Protein AF-0000000074737714 (afdb_homodimer)

Radius of gyration: 38.25 Å; Cα contacts (8 Å, |Δi|>4): 2470; chains: 2; bounding box: 76×126×119 Å

Foldseek 3Di:
DDQQAQQQCPCPPPPPPPPDPPPDDDDDDDDDDDDDDDPDDDDDDDDDDDDPPPPPPCPVQPQPPVRHRPPDPDDDPCPVPPQVAFFKKKKKFWAWAADPLQQLDTDDIDIAIAMWGWAAFPNDIKTKFFQSNHWRGPWMWIGTAPGPDIFTKDWQAHEQQLGMTIIDTPDPVVVPRHDHAAADDADDFFFKKKQWWDAPPDDHIDIWIWTWHDWAFDGDRNFNHTDIKTKTQTADHGRSGHTFMAGPVRHGFFGWHDDDPPDGRITITHGPLNVVQRSPAADPVHRNYGQAFWDQFFDWAFQPDPVVCVVLPQVPAAFIAGQGGFLPGQCPPPDDHGKTWQDKQRFGQHRSQWTDPDPPDIYHPRNVRRSDDFQAWIWTWIQDPNDIDIDTTTIHDFAAQAGADDIPDRWKWFAWLQWIKGFHHNSSLCVQDSVSCPRPDPVSNCCRPPNGDNDPQATFMARQAGHDDPQCPPVRVRHGFTWQDKPPHGDGHDLVVLLVCVVVLVPDQWIKIWTDDDNGTDIDIDGSVCTVVSQVVNCVVVVPPDRIDPVNVVPPDDPDVD/DQPFFFAEAPDPPDDDDPPDPPPPDPDDDDDDDDDDDDPDDDDDDDDYDDDDPPPPPPPPQPQPPVRHRPPDPDDDPCPVPPQVAFFKKKKKFWAWAADPLQQLDTDDIDIAIAMWGWAAFPNDIKTKFFQVNHWRGPWMWIGTAPGPDIFTKDWQAHEQQLGMTIIDTPDPVVVPRHDHAAADDADDFFFKKKQWWDAPPDDHIDIWIWTWHDWAFDQDPRFRGTDIKIKIQTADHGRSGHTFMAGPVRHGFFGWHDDDPPDGRITITHGDLNVVQRSPAADPVHRNYGQAFWRQQFDWAFQPDPVVCVVLPQVPAAFIAGQGGFLSGQCPPPDDHGKTWQDKQRFGQHRRQWTDPDPPDIYHPRNVRRSDDGQAWIWTWIQDPNDIDIDTTRIRHDAAQAGADDIPDRWKWFAWLQWIKGFHHNSSLCVQDPVSCPRPDPVSNCCRPPNGDNDPQATFMARQAGHDDPQCPPVRVRHGFTWQDKPPHGDGHDLVVLLVCVVVLVPDQWIKIWTDDDNGTDIDIDGSVCTVVSQVVSCVVVVPPDRIDPVNVVPPDDPDVD

Organism: NCBI:txid2562239

Nearest PDB structures (foldseek):
  5ilb-assembly1_A  TM=9.607E-01  e=6.432E-54  Arabidopsis thaliana
  5il9-assembly1_A  TM=9.381E-01  e=7.302E-52  Arabidopsis thaliana
  4fln-assembly1_A  TM=9.579E-01  e=8.008E-48  Arabidopsis thaliana
  4fln-assembly1_B-2  TM=9.487E-01  e=1.998E-47  Arabidopsis thaliana
  5ila-assembly1_A  TM=8.444E-01  e=1.359E-20  Arabidopsis thaliana

Sequence (1124 aa):
MARLAPVCRGSFLAQPFRQAQVFTPQLRRSCDLVKPANWRVKRSRRPSRFRLALAASALASQVDFFGRRMHREEGDDDNHFERQKHFVVKVFCMFSSQDPSNPWTNKQQEDRSGSGCVMMVEGQRCILTNAHVVADASYVEVRKAGNAKKFCAKRLKIAHECDLALLRVEDEDFWSDVSFLKLGSMPSLQDEVSVVGYPLGGDGVSVTEGVVSRIEIQTYAHSGVDLLAVQIDAAVNSGNSGGPVLDEESLLIGVAFQLQQESQNIGYIIPVPVIEHFLNDTDPKDPSRCQGFCSLGIFYQALENDQLRHFLGLGHRTGVYVRGMLPLSPAKDLVLTGDVILELEGHIVSNDGTFYVGFQERLSFVYLIQLKFPGQKVSVKVLREGEEICLEVPAQPTAPLVPVSVQDTMQPWFLYSGMLFLPLTVSYLQEWGSKWQQDAPVDLLMMQREGMKKDPEEQIVILSKCFPSKRTAGYSLLNERRVVSVCGQPVVNLRQMYSLIQQLQSKKDFIQLSLYCSGSELIAAVDTSMAKDVNEDIMRVYRIPAAASPDLLDQAGPDDLTMARLAPVCRGSFLAQPFRQAQVFTPQLRRSCDLVKPANWRVKRSRRPSRFRLALAASALASQVDFFGRRMHREEGDDDNHFERQKHFVVKVFCMFSSQDPSNPWTNKQQEDRSGSGCVMMVEGQRCILTNAHVVADASYVEVRKAGNAKKFCAKRLKIAHECDLALLRVEDEDFWSDVSFLKLGSMPSLQDEVSVVGYPLGGD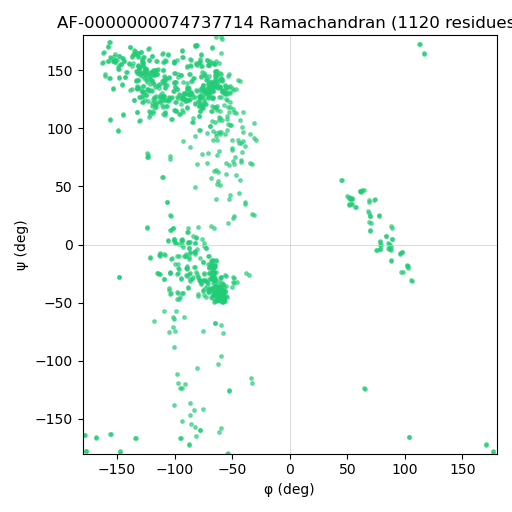GVSVTEGVVSRIEIQTYAHSGVDLLAVQIDAAVNSGNSGGPVLDEESLLIGVAFQLQQESQNIGYIIPVPVIEHFLNDTDPKDPSRCQGFCSLGIFYQALENDQLRHFLGLGHRTGVYVRGMLPLSPAKDLVLTGDVILELEGHIVSNDGTFYVGFQERLSFVYLIQLKFPGQKVSVKVLREGEEICLEVPAQPTAPLVPVSVQDTMQPWFLYSGMLFLPLTVSYLQEWGSKWQQDAPVDLLMMQREGMKKDPEEQIVILSKCFPSKRTAGYSLLNERRVVSVCGQPVVNLRQMYSLIQQLQSKKDFIQLSLYCSGSELIAAVDTSMAKDVNEDIMRVYRIPAAASPDLLDQAGPDDLT

pLDDT: mean 82.61, std 25.7, range [14.66, 98.69]

Structure (mmCIF, N/CA/C/O backbone):
data_AF-0000000074737714-model_v1
#
loop_
_entity.id
_entity.type
_entity.pdbx_description
1 polymer 'Protease Do-like PDZ domain-containing protein'
#
loop_
_atom_site.group_PDB
_atom_site.id
_atom_site.type_symbol
_atom_site.label_atom_id
_atom_site.label_alt_id
_atom_site.label_comp_id
_atom_site.label_asym_id
_atom_site.label_entity_id
_atom_site.label_seq_id
_atom_site.pdbx_PDB_ins_code
_atom_site.Cartn_x
_atom_site.Cartn_y
_atom_site.Cartn_z
_atom_site.occupancy
_atom_site.B_iso_or_equiv
_atom_site.auth_seq_id
_atom_site.auth_comp_id
_atom_site.auth_asym_id
_atom_site.auth_atom_id
_atom_site.pdbx_PDB_model_num
ATOM 1 N N . MET A 1 1 ? 17.766 -21.609 8.016 1 18.77 1 MET A N 1
ATOM 2 C CA . MET A 1 1 ? 17.844 -21.516 6.559 1 18.77 1 MET A CA 1
ATOM 3 C C . MET A 1 1 ? 16.484 -21.172 5.965 1 18.77 1 MET A C 1
ATOM 5 O O . MET A 1 1 ? 16.297 -21.25 4.75 1 18.77 1 MET A O 1
ATOM 9 N N . ALA A 1 2 ? 15.422 -20.984 6.859 1 17.7 2 ALA A N 1
ATOM 10 C CA . ALA A 1 2 ? 14.031 -21.391 6.68 1 17.7 2 ALA A CA 1
ATOM 11 C C . ALA A 1 2 ? 13.344 -20.562 5.609 1 17.7 2 ALA A C 1
ATOM 13 O O . ALA A 1 2 ? 13.703 -19.391 5.395 1 17.7 2 ALA A O 1
ATOM 14 N N . ARG A 1 3 ? 12.43 -21.203 4.84 1 18.97 3 ARG A N 1
ATOM 15 C CA . ARG A 1 3 ? 11.75 -21.391 3.564 1 18.97 3 ARG A CA 1
ATOM 16 C C . ARG A 1 3 ? 10.609 -20.391 3.393 1 18.97 3 ARG A C 1
ATOM 18 O O . ARG A 1 3 ? 9.508 -20.609 3.887 1 18.97 3 ARG A O 1
ATOM 25 N N . LEU A 1 4 ? 10.82 -19.156 3.605 1 20.06 4 LEU A N 1
ATOM 26 C CA . LEU A 1 4 ? 9.727 -18.203 3.811 1 20.06 4 LEU A CA 1
ATOM 27 C C . LEU A 1 4 ? 8.977 -17.953 2.51 1 20.06 4 LEU A C 1
ATOM 29 O O . LEU A 1 4 ? 9.547 -17.422 1.556 1 20.06 4 LEU A O 1
ATOM 33 N N . ALA A 1 5 ? 8.055 -18.984 2.15 1 22.02 5 ALA A N 1
ATOM 34 C CA . ALA A 1 5 ? 7.309 -19.25 0.925 1 22.02 5 ALA A CA 1
ATOM 35 C C . ALA A 1 5 ? 6.367 -18.094 0.596 1 22.02 5 ALA A C 1
ATOM 37 O O . ALA A 1 5 ? 5.656 -17.594 1.474 1 22.02 5 ALA A O 1
ATOM 38 N N . PRO A 1 6 ? 6.559 -17.406 -0.471 1 21.45 6 PRO A N 1
ATOM 39 C CA . PRO A 1 6 ? 5.953 -16.125 -0.851 1 21.45 6 PRO A CA 1
ATOM 40 C C . PRO A 1 6 ? 4.512 -16.281 -1.341 1 21.45 6 PRO A C 1
ATOM 42 O O . PRO A 1 6 ? 4.262 -16.984 -2.318 1 21.45 6 PRO A O 1
ATOM 45 N N . VAL A 1 7 ? 3.363 -16.469 -0.428 1 21.08 7 VAL A N 1
ATOM 46 C CA . VAL A 1 7 ? 1.984 -16.859 -0.711 1 21.08 7 VAL A CA 1
ATOM 47 C C . VAL A 1 7 ? 1.294 -15.766 -1.518 1 21.08 7 VAL A C 1
ATOM 49 O O . VAL A 1 7 ? 1.27 -14.602 -1.104 1 21.08 7 VAL A O 1
ATOM 52 N N . CYS A 1 8 ? 1.322 -15.758 -2.809 1 20.03 8 CYS A N 1
ATOM 53 C CA . CYS A 1 8 ? 0.675 -14.906 -3.801 1 20.03 8 CYS A CA 1
ATOM 54 C C . CYS A 1 8 ? -0.836 -14.891 -3.609 1 20.03 8 CYS A C 1
ATOM 56 O O . CYS A 1 8 ? -1.507 -15.891 -3.875 1 20.03 8 CYS A O 1
ATOM 58 N N . ARG A 1 9 ? -1.502 -14.32 -2.592 1 21.97 9 ARG A N 1
ATOM 59 C CA . ARG A 1 9 ? -2.943 -14.367 -2.369 1 21.97 9 ARG A CA 1
ATOM 60 C C . ARG A 1 9 ? -3.693 -13.617 -3.467 1 21.97 9 ARG A C 1
ATOM 62 O O . ARG A 1 9 ? -3.504 -12.414 -3.645 1 21.97 9 ARG A O 1
ATOM 69 N N . GLY A 1 10 ? -3.715 -13.922 -4.75 1 21.92 10 GLY A N 1
ATOM 70 C CA . GLY A 1 10 ? -4.719 -13.414 -5.676 1 21.92 10 GLY A CA 1
ATOM 71 C C . GLY A 1 10 ? -6.121 -13.43 -5.102 1 21.92 10 GLY A C 1
ATOM 72 O O . GLY A 1 10 ? -6.641 -14.492 -4.742 1 21.92 10 GLY A O 1
ATOM 73 N N . SER A 1 11 ? -6.484 -12.367 -4.406 1 21.92 11 SER A N 1
ATOM 74 C CA . SER A 1 11 ? -7.582 -12.227 -3.455 1 21.92 11 SER A CA 1
ATOM 75 C C . SER A 1 11 ? -8.938 -12.305 -4.156 1 21.92 11 SER A C 1
ATOM 77 O O . SER A 1 11 ? -9.281 -11.422 -4.941 1 21.92 11 SER A O 1
ATOM 79 N N . PHE A 1 12 ? -9.359 -13.336 -4.918 1 21.41 12 PHE A N 1
ATOM 80 C CA . PHE A 1 12 ? -10.781 -13.594 -5.125 1 21.41 12 PHE A CA 1
ATOM 81 C C . PHE A 1 12 ? -11.555 -13.414 -3.828 1 21.41 12 PHE A C 1
ATOM 83 O O . PHE A 1 12 ? -11.383 -14.195 -2.885 1 21.41 12 PHE A O 1
ATOM 90 N N . LEU A 1 13 ? -11.812 -12.203 -3.535 1 21.89 13 LEU A N 1
ATOM 91 C CA . LEU A 1 13 ? -12.312 -11.805 -2.223 1 21.89 13 LEU A CA 1
ATOM 92 C C . LEU A 1 13 ? -13.672 -12.438 -1.947 1 21.89 13 LEU A C 1
ATOM 94 O O . LEU A 1 13 ? -14.664 -12.094 -2.596 1 21.89 13 LEU A O 1
ATOM 98 N N . ALA A 1 14 ? -13.727 -13.742 -2.064 1 21.34 14 ALA A N 1
ATOM 99 C CA . ALA A 1 14 ? -14.953 -14.344 -1.561 1 21.34 14 ALA A CA 1
ATOM 100 C C . ALA A 1 14 ? -15.398 -13.688 -0.256 1 21.34 14 ALA A C 1
ATOM 102 O O . ALA A 1 14 ? -14.562 -13.336 0.58 1 21.34 14 ALA A O 1
ATOM 103 N N . GLN A 1 15 ? -16.609 -12.984 -0.34 1 19.91 15 GLN A N 1
ATOM 104 C CA . GLN A 1 15 ? -17.266 -12.289 0.76 1 19.91 15 GLN A CA 1
ATOM 105 C C . GLN A 1 15 ? -17.344 -13.172 2.002 1 19.91 15 GLN A C 1
ATOM 107 O O . GLN A 1 15 ? -17.672 -14.359 1.91 1 19.91 15 GLN A O 1
ATOM 112 N N . PRO A 1 16 ? -16.672 -12.789 2.971 1 22.06 16 PRO A N 1
ATOM 113 C CA . PRO A 1 16 ? -16.656 -13.641 4.164 1 22.06 16 PRO A CA 1
ATOM 114 C C . PRO A 1 16 ? -18.031 -13.797 4.805 1 22.06 16 PRO A C 1
ATOM 116 O O . PRO A 1 16 ? -18.781 -12.82 4.922 1 22.06 16 PRO A O 1
ATOM 119 N N . PHE A 1 17 ? -18.781 -14.773 4.402 1 18.53 17 PHE A N 1
ATOM 120 C CA . PHE A 1 17 ? -20.016 -15.125 5.094 1 18.53 17 PHE A CA 1
ATOM 121 C C . PHE A 1 17 ? -19.828 -15.062 6.605 1 18.53 17 PHE A C 1
ATOM 123 O O . PHE A 1 17 ? -18.828 -15.547 7.137 1 18.53 17 PHE A O 1
ATOM 130 N N . ARG A 1 18 ? -20.312 -13.969 7.168 1 19.95 18 ARG A N 1
ATOM 131 C CA . ARG A 1 18 ? -20.406 -13.75 8.609 1 19.95 18 ARG A CA 1
ATOM 132 C C . ARG A 1 18 ? -21 -14.969 9.305 1 19.95 18 ARG A C 1
ATOM 134 O O . ARG A 1 18 ? -22.188 -15.281 9.133 1 19.95 18 ARG A O 1
ATOM 141 N N . GLN A 1 19 ? -20.391 -16.141 9.211 1 17.14 19 GLN A N 1
ATOM 142 C CA . GLN A 1 19 ? -21 -17.234 9.961 1 17.14 19 GLN A CA 1
ATOM 143 C C . GLN A 1 19 ? -21.422 -16.781 11.352 1 17.14 19 GLN A C 1
ATOM 145 O O . GLN A 1 19 ? -20.75 -15.961 11.984 1 17.14 19 GLN A O 1
ATOM 150 N N . ALA A 1 20 ? -22.828 -16.625 11.586 1 19.12 20 ALA A N 1
ATOM 151 C CA . ALA A 1 20 ? -23.547 -16.578 12.859 1 19.12 20 ALA A CA 1
ATOM 152 C C . ALA A 1 20 ? -22.828 -17.438 13.914 1 19.12 20 ALA A C 1
ATOM 154 O O . ALA A 1 20 ? -22.406 -18.562 13.625 1 19.12 20 ALA A O 1
ATOM 155 N N . GLN A 1 21 ? -22.188 -16.719 14.773 1 18.19 21 GLN A N 1
ATOM 156 C CA . GLN A 1 21 ? -21.5 -17.188 15.977 1 18.19 21 GLN A CA 1
ATOM 157 C C . GLN A 1 21 ? -22.344 -18.219 16.719 1 18.19 21 GLN A C 1
ATOM 159 O O . GLN A 1 21 ? -23.375 -17.891 17.281 1 18.19 21 GLN A O 1
ATOM 164 N N . VAL A 1 22 ? -22.75 -19.297 16.047 1 17.53 22 VAL A N 1
ATOM 165 C CA . VAL A 1 22 ? -23.344 -20.234 17 1 17.53 22 VAL A CA 1
ATOM 166 C C . VAL A 1 22 ? -22.438 -20.375 18.219 1 17.53 22 VAL A C 1
ATOM 168 O O . VAL A 1 22 ? -21.219 -20.438 18.094 1 17.53 22 VAL A O 1
ATOM 171 N N . PHE A 1 23 ? -22.938 -19.906 19.359 1 17.7 23 PHE A N 1
ATOM 172 C CA . PHE A 1 23 ? -22.484 -20 20.75 1 17.7 23 PHE A CA 1
ATOM 173 C C . PHE A 1 23 ? -22.031 -21.422 21.078 1 17.7 23 PHE A C 1
ATOM 175 O O . PHE A 1 23 ? -22.844 -22.297 21.359 1 17.7 23 PHE A O 1
ATOM 182 N N . THR A 1 24 ? -21.281 -22.031 20.203 1 16.28 24 THR A N 1
ATOM 183 C CA . THR A 1 24 ? -21.203 -23.422 20.672 1 16.28 24 THR A CA 1
ATOM 184 C C . THR A 1 24 ? -20.594 -23.484 22.078 1 16.28 24 THR A C 1
ATOM 186 O O . THR A 1 24 ? -21.109 -24.188 22.953 1 16.28 24 THR A O 1
ATOM 189 N N . PRO A 1 25 ? -19.312 -23.219 22.375 1 16.31 25 PRO A N 1
ATOM 190 C CA . PRO A 1 25 ? -18.594 -24.469 22.562 1 16.31 25 PRO A CA 1
ATOM 191 C C . PRO A 1 25 ? -18.516 -24.906 24.031 1 16.31 25 PRO A C 1
ATOM 193 O O . PRO A 1 25 ? -18.672 -26.094 24.344 1 16.31 25 PRO A O 1
ATOM 196 N N . GLN A 1 26 ? -18.188 -24.094 25.234 1 15.63 26 GLN A N 1
ATOM 197 C CA . GLN A 1 26 ? -16.859 -24.281 25.812 1 15.63 26 GLN A CA 1
ATOM 198 C C . GLN A 1 26 ? -16.891 -25.312 26.938 1 15.63 26 GLN A C 1
ATOM 200 O O . GLN A 1 26 ? -17.719 -25.219 27.844 1 15.63 26 GLN A O 1
ATOM 205 N N . LEU A 1 27 ? -16.203 -26.266 26.812 1 17.75 27 LEU A N 1
ATOM 206 C CA . LEU A 1 27 ? -15.836 -27.453 27.562 1 17.75 27 LEU A CA 1
ATOM 207 C C . LEU A 1 27 ? -14.922 -27.109 28.734 1 17.75 27 LEU A C 1
ATOM 209 O O . LEU A 1 27 ? -13.797 -26.641 28.516 1 17.75 27 LEU A O 1
ATOM 213 N N . ARG A 1 28 ? -15.406 -26.453 29.766 1 14.95 28 ARG A N 1
ATOM 214 C CA . ARG A 1 28 ? -14.422 -26.141 30.812 1 14.95 28 ARG A CA 1
ATOM 215 C C . ARG A 1 28 ? -13.578 -27.375 31.141 1 14.95 28 ARG A C 1
ATOM 217 O O . ARG A 1 28 ? -14.102 -28.469 31.297 1 14.95 28 ARG A O 1
ATOM 224 N N . ARG A 1 29 ? -12.25 -27.312 31.25 1 15.38 29 ARG A N 1
ATOM 225 C CA . ARG A 1 29 ? -10.969 -28.016 31.328 1 15.38 29 ARG A CA 1
ATOM 226 C C . ARG A 1 29 ? -10.773 -28.641 32.719 1 15.38 29 ARG A C 1
ATOM 228 O O . ARG A 1 29 ? -10.43 -29.812 32.812 1 15.38 29 ARG A O 1
ATOM 235 N N . SER A 1 30 ? -10.461 -27.891 33.812 1 14.66 30 SER A N 1
ATOM 236 C CA . SER A 1 30 ? -9.125 -28.062 34.375 1 14.66 30 SER A CA 1
ATOM 237 C C . SER A 1 30 ? -9.07 -29.297 35.281 1 14.66 30 SER A C 1
ATOM 239 O O . SER A 1 30 ? -10.109 -29.797 35.719 1 14.66 30 SER A O 1
ATOM 241 N N . CYS A 1 31 ? -7.898 -29.5 36.25 1 15.34 31 CYS A N 1
ATOM 242 C CA . CYS A 1 31 ? -6.688 -30.281 36.469 1 15.34 31 CYS A CA 1
ATOM 243 C C . CYS A 1 31 ? -6.797 -31.109 37.75 1 15.34 31 CYS A C 1
ATOM 245 O O . CYS A 1 31 ? -6.398 -32.281 37.781 1 15.34 31 CYS A O 1
ATOM 247 N N . ASP A 1 32 ? -6.871 -30.547 39 1 14.84 32 ASP A N 1
ATOM 248 C CA . ASP A 1 32 ? -5.691 -30.766 39.812 1 14.84 32 ASP A CA 1
ATOM 249 C C . ASP A 1 32 ? -5.641 -32.188 40.344 1 14.84 32 ASP A C 1
ATOM 251 O O . ASP A 1 32 ? -6.629 -32.938 40.281 1 14.84 32 ASP A O 1
ATOM 255 N N . LEU A 1 33 ? -5.133 -32.344 41.75 1 15.62 33 LEU A N 1
ATOM 256 C CA . LEU A 1 33 ? -3.965 -32.938 42.406 1 15.62 33 LEU A CA 1
ATOM 257 C C . LEU A 1 33 ? -4.246 -34.344 42.844 1 15.62 33 LEU A C 1
ATOM 259 O O . LEU A 1 33 ? -5.402 -34.781 42.906 1 15.62 33 LEU A O 1
ATOM 263 N N . VAL A 1 34 ? -3.465 -34.812 44.031 1 14.97 34 VAL A N 1
ATOM 264 C CA . VAL A 1 34 ? -2.467 -35.844 44.312 1 14.97 34 VAL A CA 1
ATOM 265 C C . VAL A 1 34 ? -3.121 -37 45.062 1 14.97 34 VAL A C 1
ATOM 267 O O . VAL A 1 34 ? -2.68 -38.125 44.938 1 14.97 34 VAL A O 1
ATOM 270 N N . LYS A 1 35 ? -4.141 -36.906 45.719 1 16.22 35 LYS A N 1
ATOM 271 C CA . LYS A 1 35 ? -3.861 -37.469 47.031 1 16.22 35 LYS A CA 1
ATOM 272 C C . LYS A 1 35 ? -3.299 -38.906 46.906 1 16.22 35 LYS A C 1
ATOM 274 O O . LYS A 1 35 ? -3.721 -39.656 46.062 1 16.22 35 LYS A O 1
ATOM 279 N N . PRO A 1 36 ? -2.363 -39.312 47.812 1 15.55 36 PRO A N 1
ATOM 280 C CA . PRO A 1 36 ? -1.338 -40.375 47.781 1 15.55 36 PRO A CA 1
ATOM 281 C C . PRO A 1 36 ? -1.926 -41.75 47.594 1 15.55 36 PRO A C 1
ATOM 283 O O . PRO A 1 36 ? -1.566 -42.469 46.656 1 15.55 36 PRO A O 1
ATOM 286 N N . ALA A 1 37 ? -2.086 -42.344 48.781 1 15.12 37 ALA A N 1
ATOM 287 C CA . ALA A 1 37 ? -1.135 -43.344 49.281 1 15.12 37 ALA A CA 1
ATOM 288 C C . ALA A 1 37 ? -1.551 -44.75 48.906 1 15.12 37 ALA A C 1
ATOM 290 O O . ALA A 1 37 ? -0.732 -45.531 48.438 1 15.12 37 ALA A O 1
ATOM 291 N N . ASN A 1 38 ? -2.756 -45.156 49.438 1 15.68 38 ASN A N 1
ATOM 292 C CA . ASN A 1 38 ? -2.545 -46.281 50.312 1 15.68 38 ASN A CA 1
ATOM 293 C C . ASN A 1 38 ? -2.498 -47.594 49.562 1 15.68 38 ASN A C 1
ATOM 295 O O . ASN A 1 38 ? -3.346 -47.875 48.688 1 15.68 38 ASN A O 1
ATOM 299 N N . TRP A 1 39 ? -1.345 -48.188 49.469 1 15.84 39 TRP A N 1
ATOM 300 C CA . TRP A 1 39 ? -0.732 -49.375 48.875 1 15.84 39 TRP A CA 1
ATOM 301 C C . TRP A 1 39 ? -1.498 -50.625 49.312 1 15.84 39 TRP A C 1
ATOM 303 O O . TRP A 1 39 ? -1.136 -51.75 48.906 1 15.84 39 TRP A O 1
ATOM 313 N N . ARG A 1 40 ? -2.732 -50.469 49.781 1 15.25 40 ARG A N 1
ATOM 314 C CA . ARG A 1 40 ? -2.764 -51.688 50.594 1 15.25 40 ARG A CA 1
ATOM 315 C C . ARG A 1 40 ? -2.391 -52.906 49.781 1 15.25 40 ARG A C 1
ATOM 317 O O . ARG A 1 40 ? -2.639 -52.969 48.562 1 15.25 40 ARG A O 1
ATOM 324 N N . VAL A 1 41 ? -1.728 -53.875 50.438 1 14.89 41 VAL A N 1
ATOM 325 C CA . VAL A 1 41 ? -0.874 -55.062 50.406 1 14.89 41 VAL A CA 1
ATOM 326 C C . VAL A 1 41 ? -1.562 -56.156 49.625 1 14.89 41 VAL A C 1
ATOM 328 O O . VAL A 1 41 ? -2.77 -56.094 49.375 1 14.89 41 VAL A O 1
ATOM 331 N N . LYS A 1 42 ? -1.099 -57.156 49.969 1 16.53 42 LYS A N 1
ATOM 332 C CA . LYS A 1 42 ? -0.456 -58.344 49.375 1 16.53 42 LYS A CA 1
ATOM 333 C C . LYS A 1 42 ? -1.458 -59.469 49.188 1 16.53 42 LYS A C 1
ATOM 335 O O . LYS A 1 42 ? -1.112 -60.531 48.656 1 16.53 42 LYS A O 1
ATOM 340 N N . ARG A 1 43 ? -2.846 -59.375 49.531 1 15.07 43 ARG A N 1
ATOM 341 C CA . ARG A 1 43 ? -3.031 -60.688 50.156 1 15.07 43 ARG A CA 1
ATOM 342 C C . ARG A 1 43 ? -2.752 -61.812 49.156 1 15.07 43 ARG A C 1
ATOM 344 O O . ARG A 1 43 ? -2.764 -61.594 47.938 1 15.07 43 ARG A O 1
ATOM 351 N N . SER A 1 44 ? -3.295 -63.062 49.531 1 15.29 44 SER A N 1
ATOM 352 C CA . SER A 1 44 ? -2.818 -64.438 49.781 1 15.29 44 SER A CA 1
ATOM 353 C C . SER A 1 44 ? -3.051 -65.312 48.594 1 15.29 44 SER A C 1
ATOM 355 O O . SER A 1 44 ? -2.178 -66.125 48.219 1 15.29 44 SER A O 1
ATOM 357 N N . ARG A 1 45 ? -4.355 -65.5 48.031 1 15.52 45 ARG A N 1
ATOM 358 C CA . ARG A 1 45 ? -4.684 -66.875 48.188 1 15.52 45 ARG A CA 1
ATOM 359 C C . ARG A 1 45 ? -3.982 -67.75 47.156 1 15.52 45 ARG A C 1
ATOM 361 O O . ARG A 1 45 ? -3.551 -67.25 46.125 1 15.52 45 ARG A O 1
ATOM 368 N N . ARG A 1 46 ? -4.668 -68.938 47.062 1 16.19 46 ARG A N 1
ATOM 369 C CA . ARG A 1 46 ? -4.348 -70.375 47.125 1 16.19 46 ARG A CA 1
ATOM 370 C C . ARG A 1 46 ? -3.936 -70.875 45.75 1 16.19 46 ARG A C 1
ATOM 372 O O . ARG A 1 46 ? -4.227 -70.25 44.75 1 16.19 46 ARG A O 1
ATOM 379 N N . PRO A 1 47 ? -4.289 -72.188 45.438 1 16.89 47 PRO A N 1
ATOM 380 C CA . PRO A 1 47 ? -3.484 -73.375 45.188 1 16.89 47 PRO A CA 1
ATOM 381 C C . PRO A 1 47 ? -3.352 -73.688 43.688 1 16.89 47 PRO A C 1
ATOM 383 O O . PRO A 1 47 ? -2.244 -73.938 43.219 1 16.89 47 PRO A O 1
ATOM 386 N N . SER A 1 48 ? -4.504 -74.188 42.969 1 16.66 48 SER A N 1
ATOM 387 C CA . SER A 1 48 ? -4.395 -75.625 42.594 1 16.66 48 SER A CA 1
ATOM 388 C C . SER A 1 48 ? -3.658 -75.812 41.281 1 16.66 48 SER A C 1
ATOM 390 O O . SER A 1 48 ? -3.484 -74.812 40.531 1 16.66 48 SER A O 1
ATOM 392 N N . ARG A 1 49 ? -3.979 -77.062 40.5 1 19.67 49 ARG A N 1
ATOM 393 C CA . ARG A 1 49 ? -3.307 -78.25 40.031 1 19.67 49 ARG A CA 1
ATOM 394 C C . ARG A 1 49 ? -2.922 -78.125 38.562 1 19.67 49 ARG A C 1
ATOM 396 O O . ARG A 1 49 ? -1.784 -78.375 38.188 1 19.67 49 ARG A O 1
ATOM 403 N N . PHE A 1 50 ? -3.979 -78.25 37.625 1 20.2 50 PHE A N 1
ATOM 404 C CA . PHE A 1 50 ? -3.877 -79.375 36.688 1 20.2 50 PHE A CA 1
ATOM 405 C C . PHE A 1 50 ? -2.928 -79.062 35.531 1 20.2 50 PHE A C 1
ATOM 407 O O . PHE A 1 50 ? -2.727 -77.875 35.219 1 20.2 50 PHE A O 1
ATOM 414 N N . ARG A 1 51 ? -2.312 -80.125 34.906 1 21.91 51 ARG A N 1
ATOM 415 C CA . ARG A 1 51 ? -1.188 -80.688 34.156 1 21.91 51 ARG A CA 1
ATOM 416 C C . ARG A 1 51 ? -1.271 -80.375 32.688 1 21.91 51 ARG A C 1
ATOM 418 O O . ARG A 1 51 ? -0.478 -80.875 31.875 1 21.91 51 ARG A O 1
ATOM 425 N N . LEU A 1 52 ? -2.367 -79.688 32.094 1 21.61 52 LEU A N 1
ATOM 426 C CA . LEU A 1 52 ? -2.496 -80.062 30.688 1 21.61 52 LEU A CA 1
ATOM 427 C C . LEU A 1 52 ? -1.305 -79.562 29.875 1 21.61 52 LEU A C 1
ATOM 429 O O . LEU A 1 52 ? -1.047 -78.375 29.812 1 21.61 52 LEU A O 1
ATOM 433 N N . ALA A 1 53 ? -0.342 -80.438 29.656 1 22.75 53 ALA A N 1
ATOM 434 C CA . ALA A 1 53 ? 0.885 -80.25 28.875 1 22.75 53 ALA A CA 1
ATOM 435 C C . ALA A 1 53 ? 0.573 -80 27.422 1 22.75 53 ALA A C 1
ATOM 437 O O . ALA A 1 53 ? 0.361 -80.938 26.625 1 22.75 53 ALA A O 1
ATOM 438 N N . LEU A 1 54 ? -0.538 -79.188 27.016 1 23.89 54 LEU A N 1
ATOM 439 C CA . LEU A 1 54 ? -0.685 -79.188 25.562 1 23.89 54 LEU A CA 1
ATOM 440 C C . LEU A 1 54 ? 0.582 -78.625 24.906 1 23.89 54 LEU A C 1
ATOM 442 O O . LEU A 1 54 ? 1.076 -77.562 25.281 1 23.89 54 LEU A O 1
ATOM 446 N N . ALA A 1 55 ? 1.378 -79.438 24.25 1 24.91 55 ALA A N 1
ATOM 447 C CA . ALA A 1 55 ? 2.529 -79.188 23.391 1 24.91 55 ALA A CA 1
ATOM 448 C C . ALA A 1 55 ? 2.186 -78.188 22.281 1 24.91 55 ALA A C 1
ATOM 450 O O . ALA A 1 55 ? 1.527 -78.562 21.297 1 24.91 55 ALA A O 1
ATOM 451 N N . ALA A 1 56 ? 1.427 -77.125 22.422 1 27.73 56 ALA A N 1
ATOM 452 C CA . ALA A 1 56 ? 1.157 -76.25 21.25 1 27.73 56 ALA A CA 1
ATOM 453 C C . ALA A 1 56 ? 2.451 -75.875 20.531 1 27.73 56 ALA A C 1
ATOM 455 O O . ALA A 1 56 ? 3.348 -75.312 21.141 1 27.73 56 ALA A O 1
ATOM 456 N N . SER A 1 57 ? 2.898 -76.625 19.578 1 29.88 57 SER A N 1
ATOM 457 C CA . SER A 1 57 ? 3.938 -76.25 18.656 1 29.88 57 SER A CA 1
ATOM 458 C C . SER A 1 57 ? 3.742 -74.75 18.234 1 29.88 57 SER A C 1
ATOM 460 O O . SER A 1 57 ? 2.672 -74.375 17.734 1 29.88 57 SER A O 1
ATOM 462 N N . ALA A 1 58 ? 4.266 -73.875 18.891 1 30.83 58 ALA A N 1
ATOM 463 C CA . ALA A 1 58 ? 4.305 -72.438 18.641 1 30.83 58 ALA A CA 1
ATOM 464 C C . ALA A 1 58 ? 4.715 -72.125 17.203 1 30.83 58 ALA A C 1
ATOM 466 O O . ALA A 1 58 ? 5.848 -72.438 16.797 1 30.83 58 ALA A O 1
ATOM 467 N N . LEU A 1 59 ? 3.854 -72.438 16.203 1 35.44 59 LEU A N 1
ATOM 468 C CA . LEU A 1 59 ? 4.078 -71.625 15.008 1 35.44 59 LEU A CA 1
ATOM 469 C C . LEU A 1 59 ? 4.512 -70.25 15.383 1 35.44 59 LEU A C 1
ATOM 471 O O . LEU A 1 59 ? 3.719 -69.438 15.922 1 35.44 59 LEU A O 1
ATOM 475 N N . ALA A 1 60 ? 5.68 -70.125 15.875 1 34.91 60 ALA A N 1
ATOM 476 C CA . ALA A 1 60 ? 6.301 -68.875 16.219 1 34.91 60 ALA A CA 1
ATOM 477 C C . ALA A 1 60 ? 6.047 -67.812 15.133 1 34.91 60 ALA A C 1
ATOM 479 O O . ALA A 1 60 ? 6.531 -67.938 14.008 1 34.91 60 ALA A O 1
ATOM 480 N N . SER A 1 61 ? 4.812 -67.312 15.016 1 41.56 61 SER A N 1
ATOM 481 C CA . SER A 1 61 ? 4.617 -66.062 14.258 1 41.56 61 SER A CA 1
ATOM 482 C C . SER A 1 61 ? 5.848 -65.188 14.344 1 41.56 61 SER A C 1
ATOM 484 O O . SER A 1 61 ? 6.305 -64.875 15.438 1 41.56 61 SER A O 1
ATOM 486 N N . GLN A 1 62 ? 6.758 -65.375 13.391 1 44.78 62 GLN A N 1
ATOM 487 C CA . GLN A 1 62 ? 7.934 -64.562 13.352 1 44.78 62 GLN A CA 1
ATOM 488 C C . GLN A 1 62 ? 7.555 -63.094 13.594 1 44.78 62 GLN A C 1
ATOM 490 O O . GLN A 1 62 ? 6.68 -62.531 12.914 1 44.78 62 GLN A O 1
ATOM 495 N N . VAL A 1 63 ? 7.496 -62.719 14.719 1 45 63 VAL A N 1
ATOM 496 C CA . VAL A 1 63 ? 7.348 -61.312 15.086 1 45 63 VAL A CA 1
ATOM 497 C C . VAL A 1 63 ? 8.672 -60.594 14.891 1 45 63 VAL A C 1
ATOM 499 O O . VAL A 1 63 ? 9.742 -61.219 14.961 1 45 63 VAL A O 1
ATOM 502 N N . ASP A 1 64 ? 8.57 -59.5 14.297 1 47.53 64 ASP A N 1
ATOM 503 C CA . ASP A 1 64 ? 9.789 -58.688 14.203 1 47.53 64 ASP A CA 1
ATOM 504 C C . ASP A 1 64 ? 10.336 -58.344 15.586 1 47.53 64 ASP A C 1
ATOM 506 O O . ASP A 1 64 ? 9.828 -58.844 16.594 1 47.53 64 ASP A O 1
ATOM 510 N N . PHE A 1 65 ? 11.508 -57.656 15.492 1 52.41 65 PHE A N 1
ATOM 511 C CA . PHE A 1 65 ? 12.195 -57.312 16.734 1 52.41 65 PHE A CA 1
ATOM 512 C C . PHE A 1 65 ? 11.219 -56.75 17.75 1 52.41 65 PHE A C 1
ATOM 514 O O . PHE A 1 65 ? 11.406 -56.906 18.969 1 52.41 65 PHE A O 1
ATOM 521 N N . PHE A 1 66 ? 10.195 -56.062 17.172 1 53.38 66 PHE A N 1
ATOM 522 C CA . PHE A 1 66 ? 9.266 -55.406 18.078 1 53.38 66 PHE A CA 1
ATOM 523 C C . PHE A 1 66 ? 8.117 -56.344 18.453 1 53.38 66 PHE A C 1
ATOM 525 O O . PHE A 1 66 ? 7.23 -55.938 19.219 1 53.38 66 PHE A O 1
ATOM 532 N N . GLY A 1 67 ? 8.188 -57.625 18.141 1 51.19 67 GLY A N 1
ATOM 533 C CA . GLY A 1 67 ? 7.176 -58.594 18.5 1 51.19 67 GLY A CA 1
ATOM 534 C C . GLY A 1 67 ? 5.953 -58.562 17.609 1 51.19 67 GLY A C 1
ATOM 535 O O . GLY A 1 67 ? 4.926 -59.156 17.922 1 51.19 67 GLY A O 1
ATOM 536 N N . ARG A 1 68 ? 6.137 -57.625 16.719 1 55.53 68 ARG A N 1
ATOM 537 C CA . ARG A 1 68 ? 4.988 -57.562 15.812 1 55.53 68 ARG A CA 1
ATOM 538 C C . ARG A 1 68 ? 4.906 -58.812 14.945 1 55.53 68 ARG A C 1
ATOM 540 O O . ARG A 1 68 ? 5.934 -59.344 14.531 1 55.53 68 ARG A O 1
ATOM 547 N N . ARG A 1 69 ? 3.678 -59.375 14.812 1 51.22 69 ARG A N 1
ATOM 548 C CA . ARG A 1 69 ? 3.451 -60.594 14.055 1 51.22 69 ARG A CA 1
ATOM 549 C C . ARG A 1 69 ? 3.83 -60.406 12.586 1 51.22 69 ARG A C 1
ATOM 551 O O . ARG A 1 69 ? 3.428 -59.406 11.961 1 51.22 69 ARG A O 1
ATOM 558 N N . MET A 1 70 ? 4.918 -61.062 12.227 1 43.53 70 MET A N 1
ATOM 559 C CA . MET A 1 70 ? 5.133 -61.125 10.781 1 43.53 70 MET A CA 1
ATOM 560 C C . MET A 1 70 ? 4.016 -61.875 10.086 1 43.53 70 MET A C 1
ATOM 562 O O . MET A 1 70 ? 3.705 -63 10.469 1 43.53 70 MET A O 1
ATOM 566 N N . HIS A 1 71 ? 2.938 -61.375 9.875 1 39.41 71 HIS A N 1
ATOM 567 C CA . HIS A 1 71 ? 1.886 -62.094 9.188 1 39.41 71 HIS A CA 1
ATOM 568 C C . HIS A 1 71 ? 2.467 -63.031 8.117 1 39.41 71 HIS A C 1
ATOM 570 O O . HIS A 1 71 ? 3.252 -62.594 7.277 1 39.41 71 HIS A O 1
ATOM 576 N N . ARG A 1 72 ? 2.635 -64.125 8.453 1 39.25 72 ARG A N 1
ATOM 577 C CA . ARG A 1 72 ? 2.963 -65.188 7.504 1 39.25 72 ARG A CA 1
ATOM 578 C C . ARG A 1 72 ? 2.092 -65.062 6.258 1 39.25 72 ARG A C 1
ATOM 580 O O . ARG A 1 72 ? 0.937 -64.625 6.328 1 39.25 72 ARG A O 1
ATOM 587 N N . GLU A 1 73 ? 2.693 -65.312 5.023 1 34.34 73 GLU A N 1
ATOM 588 C CA . GLU A 1 73 ? 2.184 -65.5 3.664 1 34.34 73 GLU A CA 1
ATOM 589 C C . GLU A 1 73 ? 1.058 -66.5 3.615 1 34.34 73 GLU A C 1
ATOM 591 O O . GLU A 1 73 ? 1.22 -67.562 3.043 1 34.34 73 GLU A O 1
ATOM 596 N N . GLU A 1 74 ? 0.277 -66.875 4.523 1 34.09 74 GLU A N 1
ATOM 597 C CA . GLU A 1 74 ? -0.576 -67.938 3.924 1 34.09 74 GLU A CA 1
ATOM 598 C C . GLU A 1 74 ? -1.226 -67.438 2.641 1 34.09 74 GLU A C 1
ATOM 600 O O . GLU A 1 74 ? -0.898 -67.875 1.546 1 34.09 74 GLU A O 1
ATOM 605 N N . GLY A 1 75 ? -2.721 -67.562 2.619 1 32.97 75 GLY A N 1
ATOM 606 C CA . GLY A 1 75 ? -3.637 -67.438 1.493 1 32.97 75 GLY A CA 1
ATOM 607 C C . GLY A 1 75 ? -3.494 -66.188 0.724 1 32.97 75 GLY A C 1
ATOM 608 O O . GLY A 1 75 ? -2.752 -65.25 1.138 1 32.97 75 GLY A O 1
ATOM 609 N N . ASP A 1 76 ? -4.449 -66.062 -0.427 1 33.22 76 ASP A N 1
ATOM 610 C CA . ASP A 1 76 ? -4.691 -65.125 -1.535 1 33.22 76 ASP A CA 1
ATOM 611 C C . ASP A 1 76 ? -4.746 -63.656 -1.047 1 33.22 76 ASP A C 1
ATOM 613 O O . ASP A 1 76 ? -5.129 -62.781 -1.796 1 33.22 76 ASP A O 1
ATOM 617 N N . ASP A 1 77 ? -5.172 -63.531 0.196 1 33.38 77 ASP A N 1
ATOM 618 C CA . ASP A 1 77 ? -5.527 -62.125 0.398 1 33.38 77 ASP A CA 1
ATOM 619 C C . ASP A 1 77 ? -4.316 -61.219 0.204 1 33.38 77 ASP A C 1
ATOM 621 O O . ASP A 1 77 ? -3.268 -61.438 0.817 1 33.38 77 ASP A O 1
ATOM 625 N N . ASP A 1 78 ? -4.172 -60.625 -1.045 1 33.44 78 ASP A N 1
ATOM 626 C CA . ASP A 1 78 ? -3.367 -59.562 -1.616 1 33.44 78 ASP A CA 1
ATOM 627 C C . ASP A 1 78 ? -3.094 -58.469 -0.582 1 33.44 78 ASP A C 1
ATOM 629 O O . ASP A 1 78 ? -3.828 -57.469 -0.502 1 33.44 78 ASP A O 1
ATOM 633 N N . ASN A 1 79 ? -3.131 -58.906 0.646 1 35.69 79 ASN A N 1
ATOM 634 C CA . ASN A 1 79 ? -2.719 -57.719 1.399 1 35.69 79 ASN A CA 1
ATOM 635 C C . ASN A 1 79 ? -1.439 -57.125 0.832 1 35.69 79 ASN A C 1
ATOM 637 O O . ASN A 1 79 ? -0.382 -57.75 0.856 1 35.69 79 ASN A O 1
ATOM 641 N N . HIS A 1 80 ? -1.574 -56.375 -0.204 1 37.41 80 HIS A N 1
ATOM 642 C CA . HIS A 1 80 ? -0.74 -55.594 -1.128 1 37.41 80 HIS A CA 1
ATOM 643 C C . HIS A 1 80 ? 0.447 -54.969 -0.407 1 37.41 80 HIS A C 1
ATOM 645 O O . HIS A 1 80 ? 1.314 -54.375 -1.043 1 37.41 80 HIS A O 1
ATOM 651 N N . PHE A 1 81 ? 0.238 -54.75 0.943 1 39.25 81 PHE A N 1
ATOM 652 C CA . PHE A 1 81 ? 1.464 -54.125 1.415 1 39.25 81 PHE A CA 1
ATOM 653 C C . PHE A 1 81 ? 2.592 -55.125 1.526 1 39.25 81 PHE A C 1
ATOM 655 O O . PHE A 1 81 ? 3.514 -54.969 2.326 1 39.25 81 PHE A O 1
ATOM 662 N N . GLU A 1 82 ? 2.459 -56.5 1.169 1 38.72 82 GLU A N 1
ATOM 663 C CA . GLU A 1 82 ? 3.494 -57.531 1.403 1 38.72 82 GLU A CA 1
ATOM 664 C C . GLU A 1 82 ? 4.891 -56.906 1.283 1 38.72 82 GLU A C 1
ATOM 666 O O . GLU A 1 82 ? 5.648 -56.875 2.254 1 38.72 82 GLU A O 1
ATOM 671 N N . ARG A 1 83 ? 5.617 -57.594 0.157 1 40.75 83 ARG A N 1
ATOM 672 C CA . ARG A 1 83 ? 7.047 -57.375 -0.067 1 40.75 83 ARG A CA 1
ATOM 673 C C . ARG A 1 83 ? 7.391 -55.906 -0.121 1 40.75 83 ARG A C 1
ATOM 675 O O . ARG A 1 83 ? 6.75 -55.125 -0.846 1 40.75 83 ARG A O 1
ATOM 682 N N . GLN A 1 84 ? 7.953 -55.438 0.982 1 45.34 84 GLN A N 1
ATOM 683 C CA . GLN A 1 84 ? 8.312 -54.062 1.362 1 45.34 84 GLN A CA 1
ATOM 684 C C . GLN A 1 84 ? 8.875 -53.281 0.175 1 45.34 84 GLN A C 1
ATOM 686 O O . GLN A 1 84 ? 10.094 -53.219 0.009 1 45.34 84 GLN A O 1
ATOM 691 N N . LYS A 1 85 ? 8.43 -53.438 -0.958 1 58.38 85 LYS A N 1
ATOM 692 C CA . LYS A 1 85 ? 8.898 -52.625 -2.08 1 58.38 85 LYS A CA 1
ATOM 693 C C . LYS A 1 85 ? 8.82 -51.125 -1.76 1 58.38 85 LYS A C 1
ATOM 695 O O . LYS A 1 85 ? 7.848 -50.656 -1.148 1 58.38 85 LYS A O 1
ATOM 700 N N . HIS A 1 86 ? 10.078 -50.594 -1.813 1 82.69 86 HIS A N 1
ATOM 701 C CA . HIS A 1 86 ? 10.336 -49.188 -1.5 1 82.69 86 HIS A CA 1
ATOM 702 C C . HIS A 1 86 ? 9.758 -48.281 -2.57 1 82.69 86 HIS A C 1
ATOM 704 O O . HIS A 1 86 ? 1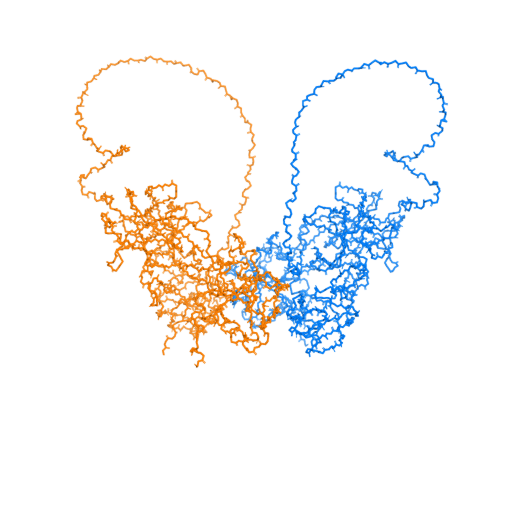0.133 -48.375 -3.742 1 82.69 86 HIS A O 1
ATOM 710 N N . PHE A 1 87 ? 8.664 -47.719 -2.277 1 92.12 87 PHE A N 1
ATOM 711 C CA . PHE A 1 87 ? 8.141 -46.75 -3.254 1 92.12 87 PHE A CA 1
ATOM 712 C C . PHE A 1 87 ? 8.273 -45.312 -2.742 1 92.12 87 PHE A C 1
ATOM 714 O O . PHE A 1 87 ? 8.031 -44.375 -3.482 1 92.12 87 PHE A O 1
ATOM 721 N N . VAL A 1 88 ? 8.648 -45.188 -1.481 1 94.81 88 VAL A N 1
ATOM 722 C CA . VAL A 1 88 ? 8.82 -43.875 -0.884 1 94.81 88 VAL A CA 1
ATOM 723 C C . VAL A 1 88 ? 10.266 -43.719 -0.406 1 94.81 88 VAL A C 1
ATOM 725 O O . VAL A 1 88 ? 10.875 -44.656 0.086 1 94.81 88 VAL A O 1
ATOM 728 N N . VAL A 1 89 ? 10.789 -42.562 -0.587 1 95.94 89 VAL A N 1
ATOM 729 C CA . VAL A 1 89 ? 12.164 -42.281 -0.163 1 95.94 89 VAL A CA 1
ATOM 730 C C . VAL A 1 89 ? 12.195 -41 0.664 1 95.94 89 VAL A C 1
ATOM 732 O O . VAL A 1 89 ? 11.32 -40.156 0.533 1 95.94 89 VAL A O 1
ATOM 735 N N . LYS A 1 90 ? 13.164 -40.906 1.548 1 95.75 90 LYS A N 1
ATOM 736 C CA . LYS A 1 90 ? 13.461 -39.656 2.223 1 95.75 90 LYS A CA 1
ATOM 737 C C . LYS A 1 90 ? 14.422 -38.812 1.397 1 95.75 90 LYS A C 1
ATOM 739 O O . LYS A 1 90 ? 15.422 -39.312 0.888 1 95.75 90 LYS A O 1
ATOM 744 N N . VAL A 1 91 ? 14.141 -37.625 1.208 1 96.94 91 VAL A N 1
ATOM 745 C CA . VAL A 1 91 ? 14.961 -36.688 0.432 1 96.94 91 VAL A CA 1
ATOM 746 C C . VAL A 1 91 ? 15.695 -35.75 1.371 1 96.94 91 VAL A C 1
ATOM 748 O O . VAL A 1 91 ? 15.078 -35.094 2.213 1 96.94 91 VAL A O 1
ATOM 751 N N . PHE A 1 92 ? 17 -35.688 1.264 1 95.88 92 PHE A N 1
ATOM 752 C CA . PHE A 1 92 ? 17.859 -34.781 1.978 1 95.88 92 PHE A CA 1
ATOM 753 C C . PHE A 1 92 ? 18.406 -33.719 1.032 1 95.88 92 PHE A C 1
ATOM 755 O O . PHE A 1 92 ? 19.016 -34.031 0.014 1 95.88 92 PHE A O 1
ATOM 762 N N . CYS A 1 93 ? 18.172 -32.438 1.399 1 96.75 93 CYS A N 1
ATOM 763 C CA . CYS A 1 93 ? 18.609 -31.375 0.51 1 96.75 93 CYS A CA 1
ATOM 764 C C . CYS A 1 93 ? 19.438 -30.359 1.263 1 96.75 93 CYS A C 1
ATOM 766 O O . CYS A 1 93 ? 19.016 -29.828 2.293 1 96.75 93 CYS A O 1
ATOM 768 N N . MET A 1 94 ? 20.641 -30.172 0.78 1 96.44 94 MET A N 1
ATOM 769 C CA . MET A 1 94 ? 21.406 -28.984 1.138 1 96.44 94 MET A CA 1
ATOM 770 C C . MET A 1 94 ? 21.172 -27.859 0.138 1 96.44 94 MET A C 1
ATOM 772 O O . MET A 1 94 ? 21.156 -28.078 -1.073 1 96.44 94 MET A O 1
ATOM 776 N N . PHE A 1 95 ? 20.875 -26.703 0.671 1 94.5 95 PHE A N 1
ATOM 777 C CA . PHE A 1 95 ? 20.562 -25.641 -0.271 1 94.5 95 PHE A CA 1
ATOM 778 C C . PHE A 1 95 ? 21.172 -24.312 0.19 1 94.5 95 PHE A C 1
ATOM 780 O O . PHE A 1 95 ? 21.531 -24.172 1.361 1 94.5 95 PHE A O 1
ATOM 787 N N . SER A 1 96 ? 21.391 -23.438 -0.754 1 93 96 SER A N 1
ATOM 788 C CA . SER A 1 96 ? 21.875 -22.078 -0.559 1 93 96 SER A CA 1
ATOM 789 C C . SER A 1 96 ? 21.25 -21.125 -1.575 1 93 96 SER A C 1
ATOM 791 O O . SER A 1 96 ? 21.547 -21.203 -2.77 1 93 96 SER A O 1
ATOM 793 N N . SER A 1 97 ? 20.438 -20.281 -1.088 1 91.44 97 SER A N 1
ATOM 794 C CA . SER A 1 97 ? 19.781 -19.328 -1.974 1 91.44 97 SER A CA 1
ATOM 795 C C . SER A 1 97 ? 20.609 -18.047 -2.129 1 91.44 97 SER A C 1
ATOM 797 O O . SER A 1 97 ? 21.406 -17.719 -1.249 1 91.44 97 SER A O 1
ATOM 799 N N . GLN A 1 98 ? 20.406 -17.438 -3.252 1 91.62 98 GLN A N 1
ATOM 800 C CA . GLN A 1 98 ? 21.062 -16.156 -3.463 1 91.62 98 GLN A CA 1
ATOM 801 C C . GLN A 1 98 ? 20.547 -15.109 -2.49 1 91.62 98 GLN A C 1
ATOM 803 O O . GLN A 1 98 ? 19.344 -15.047 -2.215 1 91.62 98 GLN A O 1
ATOM 808 N N . ASP A 1 99 ? 21.422 -14.297 -2.014 1 92.75 99 ASP A N 1
ATOM 809 C CA . ASP A 1 99 ? 21.031 -13.172 -1.174 1 92.75 99 ASP A CA 1
ATOM 810 C C . ASP A 1 99 ? 20.422 -12.047 -2.014 1 92.75 99 ASP A C 1
ATOM 812 O O . ASP A 1 99 ? 21.109 -11.438 -2.838 1 92.75 99 ASP A O 1
ATOM 816 N N . PRO A 1 100 ? 19.203 -11.719 -1.8 1 90.56 100 PRO A N 1
ATOM 817 C CA . PRO A 1 100 ? 18.578 -10.703 -2.645 1 90.56 100 PRO A CA 1
ATOM 818 C C . PRO A 1 100 ? 19.172 -9.312 -2.451 1 90.56 100 PRO A C 1
ATOM 820 O O . PRO A 1 100 ? 19.172 -8.5 -3.383 1 90.56 100 PRO A O 1
ATOM 823 N N . SER A 1 101 ? 19.688 -8.969 -1.292 1 90.31 101 SER A N 1
ATOM 824 C CA . SER A 1 101 ? 20.234 -7.652 -0.991 1 90.31 101 SER A CA 1
ATOM 825 C C . SER A 1 101 ? 21.719 -7.582 -1.323 1 90.31 101 SER A C 1
ATOM 827 O O . SER A 1 101 ? 22.281 -6.492 -1.473 1 90.31 101 SER A O 1
ATOM 829 N N . ASN A 1 102 ? 22.406 -8.672 -1.304 1 94 102 ASN A N 1
ATOM 830 C CA . ASN A 1 102 ? 23.781 -8.836 -1.73 1 94 102 ASN A CA 1
ATOM 831 C C . ASN A 1 102 ? 23.922 -9.914 -2.799 1 94 102 ASN A C 1
ATOM 833 O O . ASN A 1 102 ? 24.5 -10.969 -2.551 1 94 102 ASN A O 1
ATOM 837 N N . PRO A 1 103 ? 23.531 -9.594 -3.973 1 94.06 103 PRO A N 1
ATOM 838 C CA . PRO A 1 103 ? 23.266 -10.617 -4.984 1 94.06 103 PRO A CA 1
ATOM 839 C C . PRO A 1 103 ? 24.531 -11.273 -5.527 1 94.06 103 PRO A C 1
ATOM 841 O O . PRO A 1 103 ? 24.453 -12.219 -6.309 1 94.06 103 PRO A O 1
ATOM 844 N N . TRP A 1 104 ? 25.734 -10.906 -5.16 1 93.88 104 TRP A N 1
ATOM 845 C CA . TRP A 1 104 ? 26.969 -11.539 -5.59 1 93.88 104 TRP A CA 1
ATOM 846 C C . TRP A 1 104 ? 27.328 -12.711 -4.68 1 93.88 104 TRP A C 1
ATOM 848 O O . TRP A 1 104 ? 28.312 -13.414 -4.926 1 93.88 104 TRP A O 1
ATOM 858 N N . THR A 1 105 ? 26.469 -12.859 -3.641 1 92.81 105 THR A N 1
ATOM 859 C CA . THR A 1 105 ? 26.734 -13.961 -2.723 1 92.81 105 THR A CA 1
ATOM 860 C C . THR A 1 105 ? 25.438 -14.711 -2.404 1 92.81 105 THR A C 1
ATOM 862 O O . THR A 1 105 ? 24.359 -14.273 -2.781 1 92.81 105 THR A O 1
ATOM 865 N N . ASN A 1 106 ? 25.641 -15.906 -1.777 1 92.44 106 ASN A N 1
ATOM 866 C CA . ASN A 1 106 ? 24.516 -16.703 -1.306 1 92.44 106 ASN A CA 1
ATOM 867 C C . ASN A 1 106 ? 24.297 -16.531 0.196 1 92.44 106 ASN A C 1
ATOM 869 O O . ASN A 1 106 ? 25.203 -16.109 0.914 1 92.44 106 ASN A O 1
ATOM 873 N N . LYS A 1 107 ? 23.141 -16.797 0.516 1 92.19 107 LYS A N 1
ATOM 874 C CA . LYS A 1 107 ? 22.875 -16.938 1.946 1 92.19 107 LYS A CA 1
ATOM 875 C C . LYS A 1 107 ? 23.578 -18.188 2.508 1 92.19 107 LYS A C 1
ATOM 877 O O . LYS A 1 107 ? 24.109 -19 1.752 1 92.19 107 LYS A O 1
ATOM 882 N N . GLN A 1 108 ? 23.562 -18.234 3.818 1 92.69 108 GLN A N 1
ATOM 883 C CA . GLN A 1 108 ? 24.188 -19.375 4.477 1 92.69 108 GLN A CA 1
ATOM 884 C C . GLN A 1 108 ? 23.516 -20.688 4.043 1 92.69 108 GLN A C 1
ATOM 886 O O . GLN A 1 108 ? 22.312 -20.734 3.83 1 92.69 108 GLN A O 1
ATOM 891 N N . GLN A 1 109 ? 24.359 -21.656 3.932 1 93.81 109 GLN A N 1
ATOM 892 C CA . GLN A 1 109 ? 23.844 -22.969 3.574 1 93.81 109 GLN A CA 1
ATOM 893 C C . GLN A 1 109 ? 22.938 -23.516 4.668 1 93.81 109 GLN A C 1
ATOM 895 O O . GLN A 1 109 ? 23.219 -23.359 5.855 1 93.81 109 GLN A O 1
ATOM 900 N N . GLU A 1 110 ? 21.891 -24.047 4.184 1 95.25 110 GLU A N 1
ATOM 901 C CA . GLU A 1 110 ? 20.922 -24.672 5.078 1 95.25 110 GLU A CA 1
ATOM 902 C C . GLU A 1 110 ? 20.531 -26.062 4.586 1 95.25 110 GLU A C 1
ATOM 904 O O . GLU A 1 110 ? 20.938 -26.484 3.502 1 95.25 110 GLU A O 1
ATOM 909 N N . ASP A 1 111 ? 19.906 -26.812 5.512 1 94.19 111 ASP A N 1
ATOM 910 C CA . ASP A 1 111 ? 19.453 -28.141 5.133 1 94.19 111 ASP A CA 1
ATOM 911 C C . ASP A 1 111 ? 17.938 -28.281 5.352 1 94.19 111 ASP A C 1
ATOM 913 O O . ASP A 1 111 ? 17.359 -27.594 6.199 1 94.19 111 ASP A O 1
ATOM 917 N N . ARG A 1 112 ? 17.375 -29.078 4.5 1 93.88 112 ARG A N 1
ATOM 918 C CA . ARG A 1 112 ? 15.969 -29.438 4.629 1 93.88 112 ARG A CA 1
ATOM 919 C C . ARG A 1 112 ? 15.727 -30.875 4.148 1 93.88 112 ARG A C 1
ATOM 921 O O . ARG A 1 112 ? 16.531 -31.422 3.4 1 93.88 112 ARG A O 1
ATOM 928 N N . SER A 1 113 ? 14.672 -31.391 4.691 1 94.31 113 SER A N 1
ATOM 929 C CA . SER A 1 113 ? 14.328 -32.75 4.281 1 94.31 113 SER A CA 1
ATOM 930 C C . SER A 1 113 ? 12.844 -32.844 3.926 1 94.31 113 SER A C 1
ATOM 932 O O . SER A 1 113 ? 12.039 -32.031 4.352 1 94.31 113 SER A O 1
ATOM 934 N N . GLY A 1 114 ? 12.602 -33.812 3.078 1 95.94 114 GLY A N 1
ATOM 935 C CA . GLY A 1 114 ? 11.25 -34.156 2.67 1 95.94 114 GLY A CA 1
ATOM 936 C C . GLY A 1 114 ? 11.125 -35.594 2.184 1 95.94 114 GLY A C 1
ATOM 937 O O . GLY A 1 114 ? 11.898 -36.469 2.588 1 95.94 114 GLY A O 1
ATOM 938 N N . SER A 1 115 ? 10.047 -35.812 1.511 1 96.62 115 SER A N 1
ATOM 939 C CA . SER A 1 115 ? 9.797 -37.156 0.985 1 96.62 115 SER A CA 1
ATOM 940 C C . SER A 1 115 ? 9.695 -37.156 -0.537 1 96.62 115 SER A C 1
ATOM 942 O O . SER A 1 115 ? 9.648 -36.062 -1.151 1 96.62 115 SER A O 1
ATOM 944 N N . GLY A 1 116 ? 9.836 -38.312 -1.136 1 97.25 116 GLY A N 1
ATOM 945 C CA . GLY A 1 116 ? 9.641 -38.531 -2.559 1 97.25 116 GLY A CA 1
ATOM 946 C C . GLY A 1 116 ? 9.117 -39.906 -2.877 1 97.25 116 GLY A C 1
ATOM 947 O O . GLY A 1 116 ? 9.141 -40.812 -2.021 1 97.25 116 GLY A O 1
ATOM 948 N N . CYS A 1 117 ? 8.602 -40.062 -4.023 1 96.94 117 CYS A N 1
ATOM 949 C CA . CYS A 1 117 ? 8.125 -41.406 -4.438 1 96.94 117 CYS A CA 1
ATOM 950 C C . CYS A 1 117 ? 8.711 -41.781 -5.793 1 96.94 117 CYS A C 1
ATOM 952 O O . CYS A 1 117 ? 8.93 -40.938 -6.648 1 96.94 117 CYS A O 1
ATOM 954 N N . VAL A 1 118 ? 8.953 -43.062 -5.996 1 96.88 118 VAL A N 1
ATOM 955 C CA . VAL A 1 118 ? 9.594 -43.562 -7.215 1 96.88 118 VAL A CA 1
ATOM 956 C C . VAL A 1 118 ? 8.531 -43.844 -8.266 1 96.88 118 VAL A C 1
ATOM 958 O O . VAL A 1 118 ? 7.484 -44.438 -7.961 1 96.88 118 VAL A O 1
ATOM 961 N N . MET A 1 119 ? 8.805 -43.406 -9.438 1 95.69 119 MET A N 1
ATOM 962 C CA . MET A 1 119 ? 7.871 -43.625 -10.539 1 95.69 119 MET A CA 1
ATOM 963 C C . MET A 1 119 ? 8.609 -43.688 -11.875 1 95.69 119 MET A C 1
ATOM 965 O O . MET A 1 119 ? 9.75 -43.219 -11.977 1 95.69 119 MET A O 1
ATOM 969 N N . MET A 1 120 ? 7.914 -44.344 -12.797 1 95 120 MET A N 1
ATOM 970 C CA . MET A 1 120 ? 8.414 -44.344 -14.172 1 95 120 MET A CA 1
ATOM 971 C C . MET A 1 120 ? 7.848 -43.156 -14.961 1 95 120 MET A C 1
ATOM 973 O O . MET A 1 120 ? 6.629 -42.969 -15.016 1 95 120 MET A O 1
ATOM 977 N N . VAL A 1 121 ? 8.719 -42.406 -15.492 1 93.69 121 VAL A N 1
ATOM 978 C CA . VAL A 1 121 ? 8.312 -41.281 -16.328 1 93.69 121 VAL A CA 1
ATOM 979 C C . VAL A 1 121 ? 8.914 -41.406 -17.719 1 93.69 121 VAL A C 1
ATOM 981 O O . VAL A 1 121 ? 10.133 -41.312 -17.891 1 93.69 121 VAL A O 1
ATOM 984 N N . GLU A 1 122 ? 8.07 -41.688 -18.719 1 91.44 122 GLU A N 1
ATOM 985 C CA . GLU A 1 122 ? 8.508 -41.875 -20.109 1 91.44 122 GLU A CA 1
ATOM 986 C C . GLU A 1 122 ? 9.648 -42.875 -20.188 1 91.44 122 GLU A C 1
ATOM 988 O O . GLU A 1 122 ? 10.672 -42.625 -20.812 1 91.44 122 GLU A O 1
ATOM 993 N N . GLY A 1 123 ? 9.516 -43.844 -19.453 1 91.75 123 GLY A N 1
ATOM 994 C CA . GLY A 1 123 ? 10.461 -44.938 -19.516 1 91.75 123 GLY A CA 1
ATOM 995 C C . GLY A 1 123 ? 11.688 -44.719 -18.641 1 91.75 123 GLY A C 1
ATOM 996 O O . GLY A 1 123 ? 12.586 -45.562 -18.609 1 91.75 123 GLY A O 1
ATOM 997 N N . GLN A 1 124 ? 11.727 -43.688 -18 1 94.62 124 GLN A N 1
ATOM 998 C CA . GLN A 1 124 ? 12.867 -43.406 -17.125 1 94.62 124 GLN A CA 1
ATOM 999 C C . GLN A 1 124 ? 12.484 -43.531 -15.656 1 94.62 124 GLN A C 1
ATOM 1001 O O . GLN A 1 124 ? 11.383 -43.156 -15.258 1 94.62 124 GLN A O 1
ATOM 1006 N N . ARG A 1 125 ? 13.445 -44.062 -14.922 1 96.56 125 ARG A N 1
ATOM 1007 C CA . ARG A 1 125 ? 13.273 -44.188 -13.477 1 96.56 125 ARG A CA 1
ATOM 1008 C C . ARG A 1 125 ? 13.523 -42.844 -12.789 1 96.56 125 ARG A C 1
ATOM 1010 O O . ARG A 1 125 ? 14.625 -42.281 -12.875 1 96.56 125 ARG A O 1
ATOM 1017 N N . CYS A 1 126 ? 12.523 -42.344 -12.125 1 97.31 126 CYS A N 1
ATOM 1018 C CA . CYS A 1 126 ? 12.609 -41.031 -11.492 1 97.31 126 CYS A CA 1
ATOM 1019 C C . CYS A 1 126 ? 12.031 -41.062 -10.086 1 97.31 126 CYS A C 1
ATOM 1021 O O . CYS A 1 126 ? 11.398 -42.062 -9.695 1 97.31 126 CYS A O 1
ATOM 1023 N N . ILE A 1 127 ? 12.359 -40.031 -9.344 1 98.12 127 ILE A N 1
ATOM 1024 C CA . ILE A 1 127 ? 11.742 -39.75 -8.055 1 98.12 127 ILE A CA 1
ATOM 1025 C C . ILE A 1 127 ? 10.945 -38.469 -8.133 1 98.12 127 ILE A C 1
ATOM 1027 O O . ILE A 1 127 ? 11.477 -37.406 -8.539 1 98.12 127 ILE A O 1
ATOM 1031 N N . LEU A 1 128 ? 9.68 -38.5 -7.82 1 98.5 128 LEU A N 1
ATOM 1032 C CA . LEU A 1 128 ? 8.812 -37.312 -7.762 1 98.5 128 LEU A CA 1
ATOM 1033 C C . LEU A 1 128 ? 8.789 -36.719 -6.355 1 98.5 128 LEU A C 1
ATOM 1035 O O . LEU A 1 128 ? 8.656 -37.469 -5.371 1 98.5 128 LEU A O 1
ATOM 1039 N N . THR A 1 129 ? 9 -35.406 -6.176 1 98.44 129 THR A N 1
ATOM 1040 C CA . THR A 1 129 ? 8.984 -34.719 -4.898 1 98.44 129 THR A CA 1
ATOM 1041 C C . THR A 1 129 ? 8.461 -33.281 -5.074 1 98.44 129 THR A C 1
ATOM 1043 O O . THR A 1 129 ? 7.902 -32.938 -6.121 1 98.44 129 THR A O 1
ATOM 1046 N N . ASN A 1 130 ? 8.438 -32.531 -3.928 1 97.94 130 ASN A N 1
ATOM 1047 C CA . ASN A 1 130 ? 8.055 -31.125 -4.012 1 97.94 130 ASN A CA 1
ATOM 1048 C C . ASN A 1 130 ? 9.227 -30.25 -4.422 1 97.94 130 ASN A C 1
ATOM 1050 O O . ASN A 1 130 ? 10.367 -30.5 -4.023 1 97.94 130 ASN A O 1
ATOM 1054 N N . ALA A 1 131 ? 8.875 -29.25 -5.23 1 97.12 131 ALA A N 1
ATOM 1055 C CA . ALA A 1 131 ? 9.891 -28.297 -5.645 1 97.12 131 ALA A CA 1
ATOM 1056 C C . ALA A 1 131 ? 10.523 -27.609 -4.438 1 97.12 131 ALA A C 1
ATOM 1058 O O . ALA A 1 131 ? 11.734 -27.406 -4.395 1 97.12 131 ALA A O 1
ATOM 1059 N N . HIS A 1 132 ? 9.688 -27.234 -3.438 1 94.69 132 HIS A N 1
ATOM 1060 C CA . HIS A 1 132 ? 10.219 -26.5 -2.303 1 94.69 132 HIS A CA 1
ATOM 1061 C C . HIS A 1 132 ? 11.156 -27.359 -1.467 1 94.69 132 HIS A C 1
ATOM 1063 O O . HIS A 1 132 ? 11.922 -26.828 -0.655 1 94.69 132 HIS A O 1
ATOM 1069 N N . VAL A 1 133 ? 11.125 -28.625 -1.602 1 96.5 133 VAL A N 1
ATOM 1070 C CA . VAL A 1 133 ? 12.023 -29.531 -0.886 1 96.5 133 VAL A CA 1
ATOM 1071 C C . VAL A 1 133 ? 13.43 -29.438 -1.475 1 96.5 133 VAL A C 1
ATOM 1073 O O . VAL A 1 133 ? 14.422 -29.578 -0.754 1 96.5 133 VAL A O 1
ATOM 1076 N N . VAL A 1 134 ? 13.516 -29.156 -2.766 1 97.31 134 VAL A N 1
ATOM 1077 C CA . VAL A 1 134 ? 14.828 -29.219 -3.41 1 97.31 134 VAL A CA 1
ATOM 1078 C C . VAL A 1 134 ? 15.133 -27.875 -4.078 1 97.31 134 VAL A C 1
ATOM 1080 O O . VAL A 1 134 ? 15.977 -27.812 -4.973 1 97.31 134 VAL A O 1
ATOM 1083 N N . ALA A 1 135 ? 14.422 -26.875 -3.756 1 94.81 135 ALA A N 1
ATOM 1084 C CA . ALA A 1 135 ? 14.672 -25.547 -4.309 1 94.81 135 ALA A CA 1
ATOM 1085 C C . ALA A 1 135 ? 16.062 -25.062 -3.92 1 94.81 135 ALA A C 1
ATOM 1087 O O . ALA A 1 135 ? 16.469 -25.188 -2.766 1 94.81 135 ALA A O 1
ATOM 1088 N N . ASP A 1 136 ? 16.812 -24.453 -4.918 1 94.06 136 ASP A N 1
ATOM 1089 C CA . ASP A 1 136 ? 18.141 -23.891 -4.727 1 94.06 136 ASP A CA 1
ATOM 1090 C C . ASP A 1 136 ? 19.109 -24.922 -4.176 1 94.06 136 ASP A C 1
ATOM 1092 O O . ASP A 1 136 ? 20.031 -24.594 -3.432 1 94.06 136 ASP A O 1
ATOM 1096 N N . ALA A 1 137 ? 18.938 -26.141 -4.527 1 95.12 137 ALA A N 1
ATOM 1097 C CA . ALA A 1 137 ? 19.734 -27.25 -4 1 95.12 137 ALA A CA 1
ATOM 1098 C C . ALA A 1 137 ? 21.156 -27.188 -4.531 1 95.12 137 ALA A C 1
ATOM 1100 O O . ALA A 1 137 ? 21.375 -26.984 -5.73 1 95.12 137 ALA A O 1
ATOM 1101 N N . SER A 1 138 ? 22.094 -27.312 -3.666 1 93.5 138 SER A N 1
ATOM 1102 C CA . SER A 1 138 ? 23.5 -27.531 -4.039 1 93.5 138 SER A CA 1
ATOM 1103 C C . SER A 1 138 ? 23.844 -29.016 -4.043 1 93.5 138 SER A C 1
ATOM 1105 O O . SER A 1 138 ? 24.719 -29.438 -4.797 1 93.5 138 SER A O 1
ATOM 1107 N N . TYR A 1 139 ? 23.094 -29.688 -3.156 1 96.44 139 TYR A N 1
ATOM 1108 C CA . TYR A 1 139 ? 23.344 -31.125 -3.004 1 96.44 139 TYR A CA 1
ATOM 1109 C C . TYR A 1 139 ? 22.078 -31.844 -2.525 1 96.44 139 TYR A C 1
ATOM 1111 O O . TYR A 1 139 ? 21.406 -31.359 -1.611 1 96.44 139 TYR A O 1
ATOM 1119 N N . VAL A 1 140 ? 21.797 -33.031 -3.207 1 97.69 140 VAL A N 1
ATOM 1120 C CA . VAL A 1 140 ? 20.609 -33.781 -2.85 1 97.69 140 VAL A CA 1
ATOM 1121 C C . VAL A 1 140 ? 20.969 -35.25 -2.686 1 97.69 140 VAL A C 1
ATOM 1123 O O . VAL A 1 140 ? 21.703 -35.812 -3.496 1 97.69 140 VAL A O 1
ATOM 1126 N N . GLU A 1 141 ? 20.453 -35.812 -1.604 1 97.94 141 GLU A N 1
ATOM 1127 C CA . GLU A 1 141 ? 20.547 -37.25 -1.368 1 97.94 141 GLU A CA 1
ATOM 1128 C C . GLU A 1 141 ? 19.172 -37.844 -1.08 1 97.94 141 GLU A C 1
ATOM 1130 O O . GLU A 1 141 ? 18.266 -37.125 -0.643 1 97.94 141 GLU A O 1
ATOM 1135 N N . VAL A 1 142 ? 19.094 -39.156 -1.408 1 97.19 142 VAL A N 1
ATOM 1136 C CA . VAL A 1 142 ? 17.859 -39.875 -1.1 1 97.19 142 VAL A CA 1
ATOM 1137 C C . VAL A 1 142 ? 18.188 -41.188 -0.378 1 97.19 142 VAL A C 1
ATOM 1139 O O . VAL A 1 142 ? 19.266 -41.719 -0.553 1 97.19 142 VAL A O 1
ATOM 1142 N N . ARG A 1 143 ? 17.234 -41.562 0.397 1 95.31 143 ARG A N 1
ATOM 1143 C CA . ARG A 1 143 ? 17.375 -42.812 1.163 1 95.31 143 ARG A CA 1
ATOM 1144 C C . ARG A 1 143 ? 16.094 -43.625 1.137 1 95.31 143 ARG A C 1
ATOM 1146 O O . ARG A 1 143 ? 15 -43.094 1.366 1 95.31 143 ARG A O 1
ATOM 1153 N N . LYS A 1 144 ? 16.234 -44.906 0.891 1 92.06 144 LYS A N 1
ATOM 1154 C CA . LYS A 1 144 ? 15.086 -45.812 0.913 1 92.06 144 LYS A CA 1
ATOM 1155 C C . LYS A 1 144 ? 14.695 -46.156 2.344 1 92.06 144 LYS A C 1
ATOM 1157 O O . LYS A 1 144 ? 15.523 -46.094 3.254 1 92.06 144 LYS A O 1
ATOM 1162 N N . ALA A 1 145 ? 13.484 -46.5 2.383 1 83.38 145 ALA A N 1
ATOM 1163 C CA . ALA A 1 145 ? 13.016 -46.938 3.695 1 83.38 145 ALA A CA 1
ATOM 1164 C C . ALA A 1 145 ? 13.82 -48.125 4.203 1 83.38 145 ALA A C 1
ATOM 1166 O O . ALA A 1 145 ? 14.031 -49.094 3.471 1 83.38 145 ALA A O 1
ATOM 1167 N N . GLY A 1 146 ? 14.25 -48.062 5.406 1 77.94 146 GLY A N 1
ATOM 1168 C CA . GLY A 1 146 ? 14.93 -49.188 6.055 1 77.94 146 GLY A CA 1
ATOM 1169 C C . GLY A 1 146 ? 16.375 -49.312 5.621 1 77.94 146 GLY A C 1
ATOM 1170 O O . GLY A 1 146 ? 17.062 -50.25 6.059 1 77.94 146 GLY A O 1
ATOM 1171 N N . ASN A 1 147 ? 16.719 -48.5 4.738 1 83.12 147 ASN A N 1
ATOM 1172 C CA . ASN A 1 147 ? 18.094 -48.531 4.258 1 83.12 147 ASN A CA 1
ATOM 1173 C C . ASN A 1 147 ? 18.938 -47.438 4.895 1 83.12 147 ASN A C 1
ATOM 1175 O O . ASN A 1 147 ? 18.453 -46.344 5.105 1 83.12 147 ASN A O 1
ATOM 1179 N N . ALA A 1 148 ? 20.141 -47.75 5.23 1 85.88 148 ALA A N 1
ATOM 1180 C CA . ALA A 1 148 ? 21.031 -46.781 5.855 1 85.88 148 ALA A CA 1
ATOM 1181 C C . ALA A 1 148 ? 21.812 -46 4.801 1 85.88 148 ALA A C 1
ATOM 1183 O O . ALA A 1 148 ? 22.297 -44.875 5.074 1 85.88 148 ALA A O 1
ATOM 1184 N N . LYS A 1 149 ? 21.875 -46.594 3.652 1 91.62 149 LYS A N 1
ATOM 1185 C CA . LYS A 1 149 ? 22.703 -45.969 2.623 1 91.62 149 LYS A CA 1
ATOM 1186 C C . LYS A 1 149 ? 21.969 -44.812 1.932 1 91.62 149 LYS A C 1
ATOM 1188 O O . LYS A 1 149 ? 20.812 -44.969 1.523 1 91.62 149 LYS A O 1
ATOM 1193 N N . LYS A 1 150 ? 22.656 -43.75 1.833 1 95.75 150 LYS A N 1
ATOM 1194 C CA . LYS A 1 150 ? 22.156 -42.625 1.062 1 95.75 150 LYS A CA 1
ATOM 1195 C C . LYS A 1 150 ? 22.734 -42.625 -0.352 1 95.75 150 LYS A C 1
ATOM 1197 O O . LYS A 1 150 ? 23.859 -43.062 -0.57 1 95.75 150 LYS A O 1
ATOM 1202 N N . PHE A 1 151 ? 21.969 -42.188 -1.252 1 97.25 151 PHE A N 1
ATOM 1203 C CA . PHE A 1 151 ? 22.359 -42.125 -2.65 1 97.25 151 PHE A CA 1
ATOM 1204 C C . PHE A 1 151 ? 22.281 -40.688 -3.164 1 97.25 151 PHE A C 1
ATOM 1206 O O . PHE A 1 151 ? 21.344 -39.969 -2.848 1 97.25 151 PHE A O 1
ATOM 1213 N N . CYS A 1 152 ? 23.266 -40.344 -3.912 1 97.44 152 CYS A N 1
ATOM 1214 C CA . CYS A 1 152 ? 23.25 -39.031 -4.539 1 97.44 152 CYS A CA 1
ATOM 1215 C C . CYS A 1 152 ? 22.172 -38.938 -5.617 1 97.44 152 CYS A C 1
ATOM 1217 O O . CYS A 1 152 ? 22.016 -39.875 -6.402 1 97.44 152 CYS A O 1
ATOM 1219 N N . ALA A 1 153 ? 21.469 -37.844 -5.594 1 98.06 153 ALA A N 1
ATOM 1220 C CA . ALA A 1 153 ? 20.438 -37.625 -6.594 1 98.06 153 ALA A CA 1
ATOM 1221 C C . ALA A 1 153 ? 20.656 -36.281 -7.305 1 98.06 153 ALA A C 1
ATOM 1223 O O . ALA A 1 153 ? 21.234 -35.344 -6.734 1 98.06 153 ALA A O 1
ATOM 1224 N N . LYS A 1 154 ? 20.203 -36.25 -8.555 1 96.75 154 LYS A N 1
ATOM 1225 C CA . LYS A 1 154 ? 20.25 -35.031 -9.344 1 96.75 154 LYS A CA 1
ATOM 1226 C C . LYS A 1 154 ? 18.859 -34.562 -9.734 1 96.75 154 LYS A C 1
ATOM 1228 O O . LYS A 1 154 ? 17.984 -35.406 -10.016 1 96.75 154 LYS A O 1
ATOM 1233 N N . ARG A 1 155 ? 18.734 -33.312 -9.789 1 96.06 155 ARG A N 1
ATOM 1234 C CA . ARG A 1 155 ? 17.469 -32.75 -10.234 1 96.06 155 ARG A CA 1
ATOM 1235 C C . ARG A 1 155 ? 17.312 -32.844 -11.75 1 96.06 155 ARG A C 1
ATOM 1237 O O . ARG A 1 155 ? 18.188 -32.375 -12.492 1 96.06 155 ARG A O 1
ATOM 1244 N N . LEU A 1 156 ? 16.266 -33.375 -12.164 1 96.19 156 LEU A N 1
ATOM 1245 C CA . LEU A 1 156 ? 15.992 -33.531 -13.594 1 96.19 156 LEU A CA 1
ATOM 1246 C C . LEU A 1 156 ? 15.086 -32.406 -14.086 1 96.19 156 LEU A C 1
ATOM 1248 O O . LEU A 1 156 ? 15.297 -31.875 -15.172 1 96.19 156 LEU A O 1
ATOM 1252 N N . LYS A 1 157 ? 14.102 -32.156 -13.398 1 96.75 157 LYS A N 1
ATOM 1253 C CA . LYS A 1 157 ? 13.07 -31.172 -13.75 1 96.75 157 LYS A CA 1
ATOM 1254 C C . LYS A 1 157 ? 12.477 -30.531 -12.508 1 96.75 157 LYS A C 1
ATOM 1256 O O . LYS A 1 157 ? 12.312 -31.172 -11.477 1 96.75 157 LYS A O 1
ATOM 1261 N N . ILE A 1 158 ? 12.156 -29.266 -12.586 1 96.5 158 ILE A N 1
ATOM 1262 C CA . ILE A 1 158 ? 11.539 -28.594 -11.445 1 96.5 158 ILE A CA 1
ATOM 1263 C C . ILE A 1 158 ? 10.547 -27.547 -11.945 1 96.5 158 ILE A C 1
ATOM 1265 O O . ILE A 1 158 ? 10.805 -26.859 -12.945 1 96.5 158 ILE A O 1
ATOM 1269 N N . ALA A 1 159 ? 9.43 -27.453 -11.328 1 96.38 159 ALA A N 1
ATOM 1270 C CA . ALA A 1 159 ? 8.414 -26.422 -11.539 1 96.38 159 ALA A CA 1
ATOM 1271 C C . ALA A 1 159 ? 7.961 -25.812 -10.219 1 96.38 159 ALA A C 1
ATOM 1273 O O . ALA A 1 159 ? 7.152 -26.406 -9.5 1 96.38 159 ALA A O 1
ATOM 1274 N N . HIS A 1 160 ? 8.375 -24.656 -9.984 1 94.69 160 HIS A N 1
ATOM 1275 C CA . HIS A 1 160 ? 8.047 -24 -8.727 1 94.69 160 HIS A CA 1
ATOM 1276 C C . HIS A 1 160 ? 6.574 -23.609 -8.688 1 94.69 160 HIS A C 1
ATOM 1278 O O . HIS A 1 160 ? 5.953 -23.609 -7.621 1 94.69 160 HIS A O 1
ATOM 1284 N N . GLU A 1 161 ? 6.031 -23.281 -9.797 1 94.25 161 GLU A N 1
ATOM 1285 C CA . GLU A 1 161 ? 4.641 -22.859 -9.891 1 94.25 161 GLU A CA 1
ATOM 1286 C C . GLU A 1 161 ? 3.699 -23.891 -9.273 1 94.25 161 GLU A C 1
ATOM 1288 O O . GLU A 1 161 ? 2.822 -23.547 -8.484 1 94.25 161 GLU A O 1
ATOM 1293 N N . CYS A 1 162 ? 3.939 -25.141 -9.602 1 96.75 162 CYS A N 1
ATOM 1294 C CA . CYS A 1 162 ? 3.062 -26.188 -9.086 1 96.75 162 CYS A CA 1
ATOM 1295 C C . CYS A 1 162 ? 3.75 -26.984 -7.984 1 96.75 162 CYS A C 1
ATOM 1297 O O . CYS A 1 162 ? 3.262 -28.047 -7.574 1 96.75 162 CYS A O 1
ATOM 1299 N N . ASP A 1 163 ? 4.926 -26.625 -7.594 1 97.06 163 ASP A N 1
ATOM 1300 C CA . ASP A 1 163 ? 5.652 -27.188 -6.453 1 97.06 163 ASP A CA 1
ATOM 1301 C C . ASP A 1 163 ? 5.953 -28.672 -6.66 1 97.06 163 ASP A C 1
ATOM 1303 O O . ASP A 1 163 ? 5.723 -29.484 -5.766 1 97.06 163 ASP A O 1
ATOM 1307 N N . LEU A 1 164 ? 6.453 -28.984 -7.84 1 98.31 164 LEU A N 1
ATOM 1308 C CA . LEU A 1 164 ? 6.848 -30.359 -8.125 1 98.31 164 LEU A CA 1
ATOM 1309 C C . LEU A 1 164 ? 8.242 -30.406 -8.734 1 98.31 164 LEU A C 1
ATOM 1311 O O . LEU A 1 164 ? 8.664 -29.469 -9.406 1 98.31 164 LEU A O 1
ATOM 1315 N N . ALA A 1 165 ? 8.898 -31.5 -8.484 1 98.31 165 ALA A N 1
ATOM 1316 C CA . ALA A 1 165 ? 10.227 -31.734 -9.039 1 98.31 165 ALA A CA 1
ATOM 1317 C C . ALA A 1 165 ? 10.469 -33.219 -9.289 1 98.31 165 ALA A C 1
ATOM 1319 O O . ALA A 1 165 ? 9.859 -34.062 -8.641 1 98.31 165 ALA A O 1
ATOM 1320 N N . LEU A 1 166 ? 11.336 -33.5 -10.219 1 98.38 166 LEU A N 1
ATOM 1321 C CA . LEU A 1 166 ? 11.797 -34.875 -10.516 1 98.38 166 LEU A CA 1
ATOM 1322 C C . LEU A 1 166 ? 13.281 -35 -10.203 1 98.38 166 LEU A C 1
ATOM 1324 O O . LEU A 1 166 ? 14.086 -34.156 -10.57 1 98.38 166 LEU A O 1
ATOM 1328 N N . LEU A 1 167 ? 13.617 -36.094 -9.562 1 98.44 167 LEU A N 1
ATOM 1329 C CA . LEU A 1 167 ? 15 -36.438 -9.273 1 98.44 167 LEU A CA 1
ATOM 1330 C C . LEU A 1 167 ? 15.406 -37.719 -9.992 1 98.44 167 LEU A C 1
ATOM 1332 O O . LEU A 1 167 ? 14.555 -38.562 -10.297 1 98.44 167 LEU A O 1
ATOM 1336 N N . ARG A 1 168 ? 16.656 -37.844 -10.156 1 97.38 168 ARG A N 1
ATOM 1337 C CA . ARG A 1 168 ? 17.234 -39.031 -10.75 1 97.38 168 ARG A CA 1
ATOM 1338 C C . ARG A 1 168 ? 18.422 -39.531 -9.938 1 97.38 168 ARG A C 1
ATOM 1340 O O . ARG A 1 168 ? 19.219 -38.75 -9.453 1 97.38 168 ARG A O 1
ATOM 1347 N N . VAL A 1 169 ? 18.5 -40.812 -9.828 1 97.25 169 VAL A N 1
ATOM 1348 C CA . VAL A 1 169 ? 19.641 -41.469 -9.188 1 97.25 169 VAL A CA 1
ATOM 1349 C C . VAL A 1 169 ? 20.375 -42.344 -10.211 1 97.25 169 VAL A C 1
ATOM 1351 O O . VAL A 1 169 ? 19.781 -43.219 -10.852 1 97.25 169 VAL A O 1
ATOM 1354 N N . GLU A 1 170 ? 21.656 -42.125 -10.328 1 95.88 170 GLU A N 1
ATOM 1355 C CA . GLU A 1 170 ? 22.438 -42.844 -11.328 1 95.88 170 GLU A CA 1
ATOM 1356 C C . GLU A 1 170 ? 22.875 -44.219 -10.805 1 95.88 170 GLU A C 1
ATOM 1358 O O . GLU A 1 170 ? 23.016 -45.156 -11.578 1 95.88 170 GLU A O 1
ATOM 1363 N N . ASP A 1 171 ? 23.016 -44.312 -9.555 1 95.81 171 ASP A N 1
ATOM 1364 C CA . ASP A 1 171 ? 23.469 -45.562 -8.945 1 95.81 171 ASP A CA 1
ATOM 1365 C C . ASP A 1 171 ? 22.422 -46.656 -9.109 1 95.81 171 ASP A C 1
ATOM 1367 O O . ASP A 1 171 ? 21.328 -46.594 -8.547 1 95.81 171 ASP A O 1
ATOM 1371 N N . GLU A 1 172 ? 22.781 -47.75 -9.789 1 94.56 172 GLU A N 1
ATOM 1372 C CA . GLU A 1 172 ? 21.875 -48.844 -10.102 1 94.56 172 GLU A CA 1
ATOM 1373 C C . GLU A 1 172 ? 21.469 -49.594 -8.836 1 94.56 172 GLU A C 1
ATOM 1375 O O . GLU A 1 172 ? 20.375 -50.188 -8.773 1 94.56 172 GLU A O 1
ATOM 1380 N N . ASP A 1 173 ? 22.312 -49.5 -7.836 1 93.5 173 ASP A N 1
ATOM 1381 C CA . ASP A 1 173 ? 22.016 -50.156 -6.578 1 93.5 173 ASP A CA 1
ATOM 1382 C C . ASP A 1 173 ? 20.766 -49.594 -5.93 1 93.5 173 ASP A C 1
ATOM 1384 O O . ASP A 1 173 ? 20.031 -50.312 -5.227 1 93.5 173 ASP A O 1
ATOM 1388 N N . PHE A 1 174 ? 20.578 -48.375 -6.184 1 95 174 PHE A N 1
ATOM 1389 C CA . PHE A 1 174 ? 19.406 -47.719 -5.617 1 95 174 PHE A CA 1
ATOM 1390 C C . PHE A 1 174 ? 18.125 -48.344 -6.129 1 95 174 PHE A C 1
ATOM 1392 O O . PHE A 1 174 ? 17.141 -48.438 -5.398 1 95 174 PHE A O 1
ATOM 1399 N N . TRP A 1 175 ? 18.094 -48.75 -7.312 1 93.94 175 TRP A N 1
ATOM 1400 C CA . TRP A 1 175 ? 16.859 -49.156 -7.988 1 93.94 175 TRP A CA 1
ATOM 1401 C C . TRP A 1 175 ? 16.547 -50.625 -7.742 1 93.94 175 TRP A C 1
ATOM 1403 O O . TRP A 1 175 ? 15.531 -51.125 -8.211 1 93.94 175 TRP A O 1
ATOM 1413 N N . SER A 1 176 ? 17.406 -51.219 -6.957 1 89.38 176 SER A N 1
ATOM 1414 C CA . SER A 1 176 ? 17.125 -52.594 -6.582 1 89.38 176 SER A CA 1
ATOM 1415 C C . SER A 1 176 ? 15.984 -52.656 -5.57 1 89.38 176 SER A C 1
ATOM 1417 O O . SER A 1 176 ? 15.922 -51.875 -4.633 1 89.38 176 SER A O 1
ATOM 1419 N N . ASP A 1 177 ? 14.992 -53.469 -5.715 1 86.56 177 ASP A N 1
ATOM 1420 C CA . ASP A 1 177 ? 13.891 -53.75 -4.809 1 86.56 177 ASP A CA 1
ATOM 1421 C C . ASP A 1 177 ? 12.938 -52.562 -4.688 1 86.56 177 ASP A C 1
ATOM 1423 O O . ASP A 1 177 ? 12.438 -52.281 -3.6 1 86.56 177 ASP A O 1
ATOM 1427 N N . VAL A 1 178 ? 12.898 -51.781 -5.707 1 90.12 178 VAL A N 1
ATOM 1428 C CA . VAL A 1 178 ? 12 -50.656 -5.723 1 90.12 178 VAL A CA 1
ATOM 1429 C C . VAL A 1 178 ? 10.734 -51 -6.508 1 90.12 178 VAL A C 1
ATOM 1431 O O . VAL A 1 178 ? 10.797 -51.719 -7.5 1 90.12 178 VAL A O 1
ATOM 1434 N N . SER A 1 179 ? 9.602 -50.562 -6.004 1 91.44 179 SER A N 1
ATOM 1435 C CA . SER A 1 179 ? 8.32 -50.688 -6.707 1 91.44 179 SER A CA 1
ATOM 1436 C C . SER A 1 179 ? 7.852 -49.312 -7.223 1 91.44 179 SER A C 1
ATOM 1438 O O . SER A 1 179 ? 7.586 -48.406 -6.438 1 91.44 179 SER A O 1
ATOM 1440 N N . PHE A 1 180 ? 7.711 -49.219 -8.516 1 94.62 180 PHE A N 1
ATOM 1441 C CA . PHE A 1 180 ? 7.324 -47.969 -9.133 1 94.62 180 PHE A CA 1
ATOM 1442 C C . PHE A 1 180 ? 5.824 -47.719 -8.984 1 94.62 180 PHE A C 1
ATOM 1444 O O . PHE A 1 180 ? 5.02 -48.594 -9.328 1 94.62 180 PHE A O 1
ATOM 1451 N N . LEU A 1 181 ? 5.555 -46.562 -8.461 1 95.69 181 LEU A N 1
ATOM 1452 C CA . LEU A 1 181 ? 4.148 -46.188 -8.328 1 95.69 181 LEU A CA 1
ATOM 1453 C C . LEU A 1 181 ? 3.553 -45.812 -9.672 1 95.69 181 LEU A C 1
ATOM 1455 O O . LEU A 1 181 ? 4.242 -45.219 -10.516 1 95.69 181 LEU A O 1
ATOM 1459 N N . LYS A 1 182 ? 2.227 -46.125 -9.805 1 95.25 182 LYS A N 1
ATOM 1460 C CA . LYS A 1 182 ? 1.448 -45.719 -10.969 1 95.25 182 LYS A CA 1
ATOM 1461 C C . LYS A 1 182 ? 0.448 -44.625 -10.602 1 95.25 182 LYS A C 1
ATOM 1463 O O . LYS A 1 182 ? -0.112 -44.625 -9.508 1 95.25 182 LYS A O 1
ATOM 1468 N N . LEU A 1 183 ? 0.27 -43.75 -11.547 1 95.19 183 LEU A N 1
ATOM 1469 C CA . LEU A 1 183 ? -0.712 -42.719 -11.32 1 95.19 183 LEU A CA 1
ATOM 1470 C C . LEU A 1 183 ? -2.127 -43.281 -11.305 1 95.19 183 LEU A C 1
ATOM 1472 O O . LEU A 1 183 ? -2.473 -44.125 -12.141 1 95.19 183 LEU A O 1
ATOM 1476 N N . GLY A 1 184 ? -2.814 -42.844 -10.297 1 95.06 184 GLY A N 1
ATOM 1477 C CA . GLY A 1 184 ? -4.238 -43.156 -10.258 1 95.06 184 GLY A CA 1
ATOM 1478 C C . GLY A 1 184 ? -5.098 -42.031 -10.852 1 95.06 184 GLY A C 1
ATOM 1479 O O . GLY A 1 184 ? -4.609 -41.219 -11.625 1 95.06 184 GLY A O 1
ATOM 1480 N N . SER A 1 185 ? -6.41 -42.156 -10.57 1 92.31 185 SER A N 1
ATOM 1481 C CA . SER A 1 185 ? -7.363 -41.156 -11.023 1 92.31 185 SER A CA 1
ATOM 1482 C C . SER A 1 185 ? -7.602 -40.094 -9.945 1 92.31 185 SER A C 1
ATOM 1484 O O . SER A 1 185 ? -7.172 -40.281 -8.805 1 92.31 185 SER A O 1
ATOM 1486 N N . MET A 1 186 ? -8.227 -39.062 -10.406 1 92 186 MET A N 1
ATOM 1487 C CA . MET A 1 186 ? -8.656 -38.062 -9.438 1 92 186 MET A CA 1
ATOM 1488 C C . MET A 1 186 ? -9.586 -38.688 -8.398 1 92 186 MET A C 1
ATOM 1490 O O . MET A 1 186 ? -10.523 -39.406 -8.75 1 92 186 MET A O 1
ATOM 1494 N N . PRO A 1 187 ? -9.281 -38.375 -7.191 1 91.69 187 PRO A N 1
ATOM 1495 C CA . PRO A 1 187 ? -10.141 -38.969 -6.16 1 91.69 187 PRO A CA 1
ATOM 1496 C C . PRO A 1 187 ? -11.484 -38.25 -6.043 1 91.69 187 PRO A C 1
ATOM 1498 O O . PRO A 1 187 ? -11.656 -37.156 -6.582 1 91.69 187 PRO A O 1
ATOM 1501 N N . SER A 1 188 ? -12.414 -38.969 -5.355 1 91 188 SER A N 1
ATOM 1502 C CA . SER A 1 188 ? -13.711 -38.406 -5.008 1 91 188 SER A CA 1
ATOM 1503 C C . SER A 1 188 ? -13.781 -38.062 -3.523 1 91 188 SER A C 1
ATOM 1505 O O . SER A 1 188 ? -12.992 -38.562 -2.727 1 91 188 SER A O 1
ATOM 1507 N N . LEU A 1 189 ? -14.758 -37.25 -3.256 1 90.94 189 LEU A N 1
ATOM 1508 C CA . LEU A 1 189 ? -14.984 -36.938 -1.849 1 90.94 189 LEU A CA 1
ATOM 1509 C C . LEU A 1 189 ? -15.203 -38.219 -1.039 1 90.94 189 LEU A C 1
ATOM 1511 O O . LEU A 1 189 ? -15.875 -39.125 -1.501 1 90.94 189 LEU A O 1
ATOM 1515 N N . GLN A 1 190 ? -14.602 -38.281 0.117 1 92.88 190 GLN A N 1
ATOM 1516 C CA . GLN A 1 190 ? -14.758 -39.344 1.103 1 92.88 190 GLN A CA 1
ATOM 1517 C C . GLN A 1 190 ? -13.953 -40.562 0.711 1 92.88 190 GLN A C 1
ATOM 1519 O O . GLN A 1 190 ? -13.922 -41.562 1.446 1 92.88 190 GLN A O 1
ATOM 1524 N N . ASP A 1 191 ? -13.219 -40.5 -0.37 1 94.12 191 ASP A N 1
ATOM 1525 C CA . ASP A 1 191 ? -12.305 -41.594 -0.67 1 94.12 191 ASP A CA 1
ATOM 1526 C C . ASP A 1 191 ? -11.242 -41.719 0.418 1 94.12 191 ASP A C 1
ATOM 1528 O O . ASP A 1 191 ? -10.719 -40.719 0.916 1 94.12 191 ASP A O 1
ATOM 1532 N N . GLU A 1 192 ? -10.977 -42.969 0.728 1 95.88 192 GLU A N 1
ATOM 1533 C CA . GLU A 1 192 ? -9.898 -43.25 1.68 1 95.88 192 GLU A CA 1
ATOM 1534 C C . GLU A 1 192 ? -8.531 -43.062 1.026 1 95.88 192 GLU A C 1
ATOM 1536 O O . GLU A 1 192 ? -8.32 -43.5 -0.113 1 95.88 192 GLU A O 1
ATOM 1541 N N . VAL A 1 193 ? -7.68 -42.438 1.781 1 95.5 193 VAL A N 1
ATOM 1542 C CA . VAL A 1 193 ? -6.344 -42.188 1.246 1 95.5 193 VAL A CA 1
ATOM 1543 C C . VAL A 1 193 ? -5.297 -42.469 2.316 1 95.5 193 VAL A C 1
ATOM 1545 O O . VAL A 1 193 ? -5.59 -42.438 3.514 1 95.5 193 VAL A O 1
ATOM 1548 N N . SER A 1 194 ? -4.09 -42.812 1.891 1 95.25 194 SER A N 1
ATOM 1549 C CA . SER A 1 194 ? -2.936 -43.031 2.756 1 95.25 194 SER A CA 1
ATOM 1550 C C . SER A 1 194 ? -1.772 -42.125 2.357 1 95.25 194 SER A C 1
ATOM 1552 O O . SER A 1 194 ? -1.373 -42.094 1.191 1 95.25 194 SER A O 1
ATOM 1554 N N . VAL A 1 195 ? -1.335 -41.375 3.32 1 94.12 195 VAL A N 1
ATOM 1555 C CA . VAL A 1 195 ? -0.167 -40.531 3.104 1 94.12 195 VAL A CA 1
ATOM 1556 C C . VAL A 1 195 ? 1.084 -41.219 3.627 1 94.12 195 VAL A C 1
ATOM 1558 O O . VAL A 1 195 ? 1.125 -41.656 4.781 1 94.12 195 VAL A O 1
ATOM 1561 N N . VAL A 1 196 ? 2.062 -41.344 2.805 1 93.62 196 VAL A N 1
ATOM 1562 C CA . VAL A 1 196 ? 3.301 -42 3.18 1 93.62 196 VAL A CA 1
ATOM 1563 C C . VAL A 1 196 ? 4.477 -41.031 3.049 1 93.62 196 VAL A C 1
ATOM 1565 O O . VAL A 1 196 ? 4.594 -40.344 2.049 1 93.62 196 VAL A O 1
ATOM 1568 N N . GLY A 1 197 ? 5.316 -40.969 4.07 1 93.5 197 GLY A N 1
ATOM 1569 C CA . GLY A 1 197 ? 6.465 -40.094 4.004 1 93.5 197 GLY A CA 1
ATOM 1570 C C . GLY A 1 197 ? 7.348 -40.156 5.234 1 93.5 197 GLY A C 1
ATOM 1571 O O . GLY A 1 197 ? 7.363 -41.188 5.934 1 93.5 197 GLY A O 1
ATOM 1572 N N . TYR A 1 198 ? 8.172 -39.156 5.336 1 92 198 TYR A N 1
ATOM 1573 C CA . TYR A 1 198 ? 9.133 -39.062 6.434 1 92 198 TYR A CA 1
ATOM 1574 C C . TYR A 1 198 ? 8.953 -37.781 7.203 1 92 198 TYR A C 1
ATOM 1576 O O . TYR A 1 198 ? 9.789 -36.875 7.113 1 92 198 TYR A O 1
ATOM 1584 N N . PRO A 1 199 ? 7.961 -37.688 8.039 1 87.38 199 PRO A N 1
ATOM 1585 C CA . PRO A 1 199 ? 7.75 -36.469 8.797 1 87.38 199 PRO A CA 1
ATOM 1586 C C . PRO A 1 199 ? 8.914 -36.125 9.727 1 87.38 199 PRO A C 1
ATOM 1588 O O . PRO A 1 199 ? 9.695 -37.031 10.086 1 87.38 199 PRO A O 1
ATOM 1591 N N . LEU A 1 200 ? 8.938 -34.844 10 1 81.81 200 LEU A N 1
ATOM 1592 C CA . LEU A 1 200 ? 10 -34.375 10.883 1 81.81 200 LEU A CA 1
ATOM 1593 C C . LEU A 1 200 ? 9.922 -35.062 12.242 1 81.81 200 LEU A C 1
ATOM 1595 O O . LEU A 1 200 ? 8.828 -35.312 12.766 1 81.81 200 LEU A O 1
ATOM 1599 N N . GLY A 1 201 ? 11.023 -35.312 12.883 1 72.88 201 GLY A N 1
ATOM 1600 C CA . GLY A 1 201 ? 11.109 -35.906 14.203 1 72.88 201 GLY A CA 1
ATOM 1601 C C . GLY A 1 201 ? 11.477 -37.375 14.188 1 72.88 201 GLY A C 1
ATOM 1602 O O . GLY A 1 201 ? 11.875 -37.938 15.211 1 72.88 201 GLY A O 1
ATOM 1603 N N . GLY A 1 202 ? 11.297 -38 13 1 76.69 202 GLY A N 1
ATOM 1604 C CA . GLY A 1 202 ? 11.664 -39.406 12.898 1 76.69 202 GLY A CA 1
ATOM 1605 C C . GLY A 1 202 ? 12.398 -39.75 11.609 1 76.69 202 GLY A C 1
ATOM 1606 O O . GLY A 1 202 ? 12.406 -38.938 10.672 1 76.69 202 GLY A O 1
ATOM 1607 N N . ASP A 1 203 ? 13.062 -40.906 11.719 1 79.56 203 ASP A N 1
ATOM 1608 C CA . ASP A 1 203 ? 13.836 -41.344 10.562 1 79.56 203 ASP A CA 1
ATOM 1609 C C . ASP A 1 203 ? 13.109 -42.438 9.781 1 79.56 203 ASP A C 1
ATOM 1611 O O . ASP A 1 203 ? 13.477 -42.75 8.656 1 79.56 203 ASP A O 1
ATOM 1615 N N . GLY A 1 204 ? 12.094 -42.938 10.383 1 85.88 204 GLY A N 1
ATOM 1616 C CA . GLY A 1 204 ? 11.344 -44.031 9.742 1 85.88 204 GLY A CA 1
ATOM 1617 C C . GLY A 1 204 ? 10.164 -43.531 8.938 1 85.88 204 GLY A C 1
ATOM 1618 O O . GLY A 1 204 ? 9.742 -42.375 9.086 1 85.88 204 GLY A O 1
ATOM 1619 N N . VAL A 1 205 ? 9.75 -44.406 8.078 1 89 205 VAL A N 1
ATOM 1620 C CA . VAL A 1 205 ? 8.586 -44.125 7.25 1 89 205 VAL A CA 1
ATOM 1621 C C . VAL A 1 205 ? 7.34 -44.031 8.125 1 89 205 VAL A C 1
ATOM 1623 O O . VAL A 1 205 ? 7.191 -44.781 9.094 1 89 205 VAL A O 1
ATOM 1626 N N . SER A 1 206 ? 6.547 -43.031 7.852 1 89.75 206 SER A N 1
ATOM 1627 C CA . SER A 1 206 ? 5.262 -42.875 8.523 1 89.75 206 SER A CA 1
ATOM 1628 C C . SER A 1 206 ? 4.105 -42.938 7.535 1 89.75 206 SER A C 1
ATOM 1630 O O . SER A 1 206 ? 4.203 -42.406 6.418 1 89.75 206 SER A O 1
ATOM 1632 N N . VAL A 1 207 ? 3.092 -43.656 7.996 1 91 207 VAL A N 1
ATOM 1633 C CA . VAL A 1 207 ? 1.871 -43.75 7.199 1 91 207 VAL A CA 1
ATOM 1634 C C . VAL A 1 207 ? 0.696 -43.188 7.988 1 91 207 VAL A C 1
ATOM 1636 O O . VAL A 1 207 ? 0.467 -43.562 9.141 1 91 207 VAL A O 1
ATOM 1639 N N . THR A 1 208 ? 0.07 -42.188 7.406 1 90.94 208 THR A N 1
ATOM 1640 C CA . THR A 1 208 ? -1.162 -41.688 7.98 1 90.94 208 THR A CA 1
ATOM 1641 C C . THR A 1 208 ? -2.334 -41.875 7.023 1 90.94 208 THR A C 1
ATOM 1643 O O . THR A 1 208 ? -2.152 -41.906 5.805 1 90.94 208 THR A O 1
ATOM 1646 N N . GLU A 1 209 ? -3.494 -42.125 7.648 1 93.69 209 GLU A N 1
ATOM 1647 C CA . GLU A 1 209 ? -4.688 -42.375 6.848 1 93.69 209 GLU A CA 1
ATOM 1648 C C . GLU A 1 209 ? -5.762 -41.312 7.094 1 93.69 209 GLU A C 1
ATOM 1650 O O . GLU A 1 209 ? -5.809 -40.719 8.164 1 93.69 209 GLU A O 1
ATOM 1655 N N . GLY A 1 210 ? -6.523 -41.094 6.035 1 94.25 210 GLY A N 1
ATOM 1656 C CA . GLY A 1 210 ? -7.645 -40.156 6.078 1 94.25 210 GLY A CA 1
ATOM 1657 C C . GLY A 1 210 ? -8.547 -40.25 4.863 1 94.25 210 GLY A C 1
ATOM 1658 O O . GLY A 1 210 ? -8.609 -41.312 4.211 1 94.25 210 GLY A O 1
ATOM 1659 N N . VAL A 1 211 ? -9.391 -39.219 4.746 1 95.31 211 VAL A N 1
ATOM 1660 C CA . VAL A 1 211 ? -10.289 -39.188 3.596 1 95.31 211 VAL A CA 1
ATOM 1661 C C . VAL A 1 211 ? -10.164 -37.875 2.861 1 95.31 211 VAL A C 1
ATOM 1663 O O . VAL A 1 211 ? -9.641 -36.906 3.412 1 95.31 211 VAL A O 1
ATOM 1666 N N . VAL A 1 212 ? -10.625 -37.906 1.621 1 93.94 212 VAL A N 1
ATOM 1667 C CA . VAL A 1 212 ? -10.711 -36.656 0.842 1 93.94 212 VAL A CA 1
ATOM 1668 C C . VAL A 1 212 ? -11.828 -35.781 1.392 1 93.94 212 VAL A C 1
ATOM 1670 O O . VAL A 1 212 ? -12.984 -36.219 1.445 1 93.94 212 VAL A O 1
ATOM 1673 N N . SER A 1 213 ? -11.445 -34.531 1.694 1 93.12 213 SER A N 1
ATOM 1674 C CA . SER A 1 213 ? -12.398 -33.625 2.348 1 93.12 213 SER A CA 1
ATOM 1675 C C . SER A 1 213 ? -12.938 -32.594 1.375 1 93.12 213 SER A C 1
ATOM 1677 O O . SER A 1 213 ? -14.078 -32.156 1.501 1 93.12 213 SER A O 1
ATOM 1679 N N . ARG A 1 214 ? -12.102 -32.094 0.499 1 92.44 214 ARG A N 1
ATOM 1680 C CA . ARG A 1 214 ? -12.477 -31.031 -0.407 1 92.44 214 ARG A CA 1
ATOM 1681 C C . ARG A 1 214 ? -11.602 -31.016 -1.654 1 92.44 214 ARG A C 1
ATOM 1683 O O . ARG A 1 214 ? -10.438 -31.438 -1.603 1 92.44 214 ARG A O 1
ATOM 1690 N N . ILE A 1 215 ? -12.109 -30.734 -2.74 1 93.06 215 ILE A N 1
ATOM 1691 C CA . ILE A 1 215 ? -11.398 -30.5 -3.994 1 93.06 215 ILE A CA 1
ATOM 1692 C C . ILE A 1 215 ? -11.648 -29.078 -4.473 1 93.06 215 ILE A C 1
ATOM 1694 O O . ILE A 1 215 ? -12.789 -28.688 -4.723 1 93.06 215 ILE A O 1
ATOM 1698 N N . GLU A 1 216 ? -10.609 -28.281 -4.613 1 93.06 216 GLU A N 1
ATOM 1699 C CA . GLU A 1 216 ? -10.797 -26.859 -4.91 1 93.06 216 GLU A CA 1
ATOM 1700 C C . GLU A 1 216 ? -9.516 -26.234 -5.461 1 93.06 216 GLU A C 1
ATOM 1702 O O . GLU A 1 216 ? -8.469 -26.875 -5.48 1 93.06 216 GLU A O 1
ATOM 1707 N N . ILE A 1 217 ? -9.688 -25.109 -6.016 1 94.25 217 ILE A N 1
ATOM 1708 C CA . ILE A 1 217 ? -8.531 -24.297 -6.363 1 94.25 217 ILE A CA 1
ATOM 1709 C C . ILE A 1 217 ? -7.973 -23.625 -5.105 1 94.25 217 ILE A C 1
ATOM 1711 O O . ILE A 1 217 ? -8.719 -23.031 -4.336 1 94.25 217 ILE A O 1
ATOM 1715 N N . GLN A 1 218 ? -6.699 -23.797 -4.918 1 93.75 218 GLN A N 1
ATOM 1716 C CA . GLN A 1 218 ? -6.027 -23.281 -3.732 1 93.75 218 GLN A CA 1
ATOM 1717 C C . GLN A 1 218 ? -4.734 -22.562 -4.105 1 93.75 218 GLN A C 1
ATOM 1719 O O . GLN A 1 218 ? -4.082 -22.922 -5.09 1 93.75 218 GLN A O 1
ATOM 1724 N N . THR A 1 219 ? -4.438 -21.609 -3.314 1 93.06 219 THR A N 1
ATOM 1725 C CA . THR A 1 219 ? -3.148 -20.953 -3.494 1 93.06 219 THR A CA 1
ATOM 1726 C C . THR A 1 219 ? -2.016 -21.844 -2.986 1 93.06 219 THR A C 1
ATOM 1728 O O . THR A 1 219 ? -2.029 -22.266 -1.831 1 93.06 219 THR A O 1
ATOM 1731 N N . TYR A 1 220 ? -1.123 -22.094 -3.812 1 93.62 220 TYR A N 1
ATOM 1732 C CA . TYR A 1 220 ? 0.062 -22.844 -3.398 1 93.62 220 TYR A CA 1
ATOM 1733 C C . TYR A 1 220 ? 1.027 -21.953 -2.631 1 93.62 220 TYR A C 1
ATOM 1735 O O . TYR A 1 220 ? 1.43 -20.891 -3.125 1 93.62 220 TYR A O 1
ATOM 1743 N N . ALA A 1 221 ? 1.414 -22.359 -1.485 1 89.12 221 ALA A N 1
ATOM 1744 C CA . ALA A 1 221 ? 2.217 -21.531 -0.584 1 89.12 221 ALA A CA 1
ATOM 1745 C C . ALA A 1 221 ? 3.592 -21.25 -1.183 1 89.12 221 ALA A C 1
ATOM 1747 O O . ALA A 1 221 ? 4.137 -20.156 -1.002 1 89.12 221 ALA A O 1
ATOM 1748 N N . HIS A 1 222 ? 4.133 -22.141 -1.859 1 90.44 222 HIS A N 1
ATOM 1749 C CA . HIS A 1 222 ? 5.48 -22.047 -2.408 1 90.44 222 HIS A CA 1
ATOM 1750 C C . HIS A 1 222 ? 5.543 -21 -3.518 1 90.44 222 HIS A C 1
ATOM 1752 O O . HIS A 1 222 ? 6.492 -20.219 -3.586 1 90.44 222 HIS A O 1
ATOM 1758 N N . SER A 1 223 ? 4.531 -20.938 -4.336 1 90.19 223 SER A N 1
ATOM 1759 C CA . SER A 1 223 ? 4.602 -20.125 -5.547 1 90.19 223 SER A CA 1
ATOM 1760 C C . SER A 1 223 ? 3.641 -18.953 -5.477 1 90.19 223 SER A C 1
ATOM 1762 O O . SER A 1 223 ? 3.789 -17.969 -6.219 1 90.19 223 SER A O 1
ATOM 1764 N N . GLY A 1 224 ? 2.627 -19.109 -4.707 1 88.06 224 GLY A N 1
ATOM 1765 C CA . GLY A 1 224 ? 1.591 -18.078 -4.656 1 88.06 224 GLY A CA 1
ATOM 1766 C C . GLY A 1 224 ? 0.564 -18.219 -5.766 1 88.06 224 GLY A C 1
ATOM 1767 O O . GLY A 1 224 ? -0.325 -17.375 -5.902 1 88.06 224 GLY A O 1
ATOM 1768 N N . VAL A 1 225 ? 0.626 -19.234 -6.488 1 91.75 225 VAL A N 1
ATOM 1769 C CA . VAL A 1 225 ? -0.27 -19.438 -7.625 1 91.75 225 VAL A CA 1
ATOM 1770 C C . VAL A 1 225 ? -1.466 -20.281 -7.199 1 91.75 225 VAL A C 1
ATOM 1772 O O . VAL A 1 225 ? -1.327 -21.188 -6.379 1 91.75 225 VAL A O 1
ATOM 1775 N N . ASP A 1 226 ? -2.588 -20 -7.77 1 94.19 226 ASP A N 1
ATOM 1776 C CA . ASP A 1 226 ? -3.801 -20.766 -7.5 1 94.19 226 ASP A CA 1
ATOM 1777 C C . ASP A 1 226 ? -3.93 -21.953 -8.461 1 94.19 226 ASP A C 1
ATOM 1779 O O . ASP A 1 226 ? -4.035 -21.766 -9.672 1 94.19 226 ASP A O 1
ATOM 1783 N N . LEU A 1 227 ? -3.924 -23.078 -7.875 1 97.06 227 LEU A N 1
ATOM 1784 C CA . LEU A 1 227 ? -4.07 -24.312 -8.664 1 97.06 227 LEU A CA 1
ATOM 1785 C C . LEU A 1 227 ? -4.984 -25.297 -7.953 1 97.06 227 LEU A C 1
ATOM 1787 O O . LEU A 1 227 ? -5.348 -25.094 -6.793 1 97.06 227 LEU A O 1
ATOM 1791 N N . LEU A 1 228 ? -5.316 -26.297 -8.688 1 96.75 228 LEU A N 1
ATOM 1792 C CA . LEU A 1 228 ? -6.152 -27.359 -8.133 1 96.75 228 LEU A CA 1
ATOM 1793 C C . LEU A 1 228 ? -5.441 -28.062 -6.984 1 96.75 228 LEU A C 1
ATOM 1795 O O . LEU A 1 228 ? -4.25 -28.359 -7.074 1 96.75 228 LEU A O 1
ATOM 1799 N N . ALA A 1 229 ? -6.207 -28.281 -5.922 1 96.56 229 ALA A N 1
ATOM 1800 C CA . ALA A 1 229 ? -5.707 -29 -4.754 1 96.56 229 ALA A CA 1
ATOM 1801 C C . ALA A 1 229 ? -6.801 -29.875 -4.133 1 96.56 229 ALA A C 1
ATOM 1803 O O . ALA A 1 229 ? -7.988 -29.641 -4.375 1 96.56 229 ALA A O 1
ATOM 1804 N N . VAL A 1 230 ? -6.352 -30.844 -3.428 1 95.62 230 VAL A N 1
ATOM 1805 C CA . VAL A 1 230 ? -7.262 -31.719 -2.691 1 95.62 230 VAL A CA 1
ATOM 1806 C C . VAL A 1 230 ? -6.969 -31.625 -1.195 1 95.62 230 VAL A C 1
ATOM 1808 O O . VAL A 1 230 ? -5.82 -31.766 -0.772 1 95.62 230 VAL A O 1
ATOM 1811 N N . GLN A 1 231 ? -7.977 -31.328 -0.52 1 94.69 231 GLN A N 1
ATOM 1812 C CA . GLN A 1 231 ? -7.875 -31.312 0.936 1 94.69 231 GLN A CA 1
ATOM 1813 C C . GLN A 1 231 ? -8.156 -32.688 1.526 1 94.69 231 GLN A C 1
ATOM 1815 O O . GLN A 1 231 ? -9.109 -33.375 1.125 1 94.69 231 GLN A O 1
ATOM 1820 N N . ILE A 1 232 ? -7.316 -33.062 2.434 1 94.69 232 ILE A N 1
ATOM 1821 C CA . ILE A 1 232 ? -7.512 -34.344 3.121 1 94.69 232 ILE A CA 1
ATOM 1822 C C . ILE A 1 232 ? -7.457 -34.125 4.633 1 94.69 232 ILE A C 1
ATOM 1824 O O . ILE A 1 232 ? -6.918 -33.125 5.102 1 94.69 232 ILE A O 1
ATOM 1828 N N . ASP A 1 233 ? -8.016 -35.031 5.402 1 91.88 233 ASP A N 1
ATOM 1829 C CA . ASP A 1 233 ? -7.992 -34.906 6.855 1 91.88 233 ASP A CA 1
ATOM 1830 C C . ASP A 1 233 ? -6.953 -35.844 7.465 1 91.88 233 ASP A C 1
ATOM 1832 O O . ASP A 1 233 ? -7.023 -36.156 8.648 1 91.88 233 ASP A O 1
ATOM 1836 N N . ALA A 1 234 ? -6.086 -36.406 6.672 1 90 234 ALA A N 1
ATOM 1837 C CA . ALA A 1 234 ? -4.926 -37.125 7.18 1 90 234 ALA A CA 1
ATOM 1838 C C . ALA A 1 234 ? -3.869 -36.156 7.719 1 90 234 ALA A C 1
ATOM 1840 O O . ALA A 1 234 ? -3.707 -35.062 7.195 1 90 234 ALA A O 1
ATOM 1841 N N . ALA A 1 235 ? -3.188 -36.562 8.75 1 84.75 235 ALA A N 1
ATOM 1842 C CA . ALA A 1 235 ? -2.121 -35.719 9.289 1 84.75 235 ALA A CA 1
ATOM 1843 C C . ALA A 1 235 ? -0.99 -35.562 8.281 1 84.75 235 ALA A C 1
ATOM 1845 O O . ALA A 1 235 ? -0.471 -36.531 7.746 1 84.75 235 ALA A O 1
ATOM 1846 N N . VAL A 1 236 ? -0.768 -34.375 7.895 1 85.81 236 VAL A N 1
ATOM 1847 C CA . VAL A 1 236 ? 0.373 -34 7.066 1 85.81 236 VAL A CA 1
ATOM 1848 C C . VAL A 1 236 ? 1.271 -33.031 7.836 1 85.81 236 VAL A C 1
ATOM 1850 O O . VAL A 1 236 ? 0.815 -31.984 8.289 1 85.81 236 VAL A O 1
ATOM 1853 N N . ASN A 1 237 ? 2.479 -33.438 8.062 1 83.06 237 ASN A N 1
ATOM 1854 C CA . ASN A 1 237 ? 3.439 -32.594 8.773 1 83.06 237 ASN A CA 1
ATOM 1855 C C . ASN A 1 237 ? 4.691 -32.344 7.934 1 83.06 237 ASN A C 1
ATOM 1857 O O . ASN A 1 237 ? 4.855 -32.938 6.867 1 83.06 237 ASN A O 1
ATOM 1861 N N . SER A 1 238 ? 5.449 -31.422 8.461 1 86.38 238 SER A N 1
ATOM 1862 C CA . SER A 1 238 ? 6.715 -31.188 7.777 1 86.38 238 SER A CA 1
ATOM 1863 C C . SER A 1 238 ? 7.488 -32.5 7.57 1 86.38 238 SER A C 1
ATOM 1865 O O . SER A 1 238 ? 7.52 -33.344 8.461 1 86.38 238 SER A O 1
ATOM 1867 N N . GLY A 1 239 ? 8.016 -32.656 6.41 1 89.69 239 GLY A N 1
ATOM 1868 C CA . GLY A 1 239 ? 8.711 -33.875 6.062 1 89.69 239 GLY A CA 1
ATOM 1869 C C . GLY A 1 239 ? 7.914 -34.781 5.133 1 89.69 239 GLY A C 1
ATOM 1870 O O . GLY A 1 239 ? 8.492 -35.562 4.371 1 89.69 239 GLY A O 1
ATOM 1871 N N . ASN A 1 240 ? 6.617 -34.625 5.359 1 90.25 240 ASN A N 1
ATOM 1872 C CA . ASN A 1 240 ? 5.758 -35.375 4.434 1 90.25 240 ASN A CA 1
ATOM 1873 C C . ASN A 1 240 ? 5.793 -34.75 3.033 1 90.25 240 ASN A C 1
ATOM 1875 O O . ASN A 1 240 ? 5.375 -35.406 2.064 1 90.25 240 ASN A O 1
ATOM 1879 N N . SER A 1 241 ? 6.238 -33.594 2.973 1 95.31 241 SER A N 1
ATOM 1880 C CA . SER A 1 241 ? 6.242 -32.906 1.691 1 95.31 241 SER A CA 1
ATOM 1881 C C . SER A 1 241 ? 6.973 -33.719 0.624 1 95.31 241 SER A C 1
ATOM 1883 O O . SER A 1 241 ? 8.125 -34.125 0.82 1 95.31 241 SER A O 1
ATOM 1885 N N . GLY A 1 242 ? 6.258 -33.938 -0.42 1 96.81 242 GLY A N 1
ATOM 1886 C CA . GLY A 1 242 ? 6.797 -34.719 -1.524 1 96.81 242 GLY A CA 1
ATOM 1887 C C . GLY A 1 242 ? 6.414 -36.188 -1.467 1 96.81 242 GLY A C 1
ATOM 1888 O O . GLY A 1 242 ? 6.645 -36.938 -2.422 1 96.81 242 GLY A O 1
ATOM 1889 N N . GLY A 1 243 ? 5.836 -36.562 -0.415 1 96.31 243 GLY A N 1
ATOM 1890 C CA . GLY A 1 243 ? 5.418 -37.938 -0.245 1 96.31 243 GLY A CA 1
ATOM 1891 C C . GLY A 1 243 ? 4.168 -38.281 -1.03 1 96.31 243 GLY A C 1
ATOM 1892 O O . GLY A 1 243 ? 3.332 -37.438 -1.293 1 96.31 243 GLY A O 1
ATOM 1893 N N . PRO A 1 244 ? 4.055 -39.562 -1.36 1 96.75 244 PRO A N 1
ATOM 1894 C CA . PRO A 1 244 ? 2.889 -40 -2.135 1 96.75 244 PRO A CA 1
ATOM 1895 C C . PRO A 1 244 ? 1.629 -40.125 -1.28 1 96.75 244 PRO A C 1
ATOM 1897 O O . PRO A 1 244 ? 1.713 -40.469 -0.099 1 96.75 244 PRO A O 1
ATOM 1900 N N . VAL A 1 245 ? 0.583 -39.812 -1.853 1 97.06 245 VAL A N 1
ATOM 1901 C CA . VAL A 1 245 ? -0.741 -40.125 -1.318 1 97.06 245 VAL A CA 1
ATOM 1902 C C . VAL A 1 245 ? -1.418 -41.188 -2.188 1 97.06 245 VAL A C 1
ATOM 1904 O O . VAL A 1 245 ? -1.567 -41 -3.398 1 97.06 245 VAL A O 1
ATOM 1907 N N . LEU A 1 246 ? -1.813 -42.25 -1.555 1 96.38 246 LEU A N 1
ATOM 1908 C CA . LEU A 1 246 ? -2.262 -43.438 -2.287 1 96.38 246 LEU A CA 1
ATOM 1909 C C . LEU A 1 246 ? -3.738 -43.719 -2.021 1 96.38 246 LEU A C 1
ATOM 1911 O O . LEU A 1 246 ? -4.25 -43.406 -0.942 1 96.38 246 LEU A O 1
ATOM 1915 N N . ASP A 1 247 ? -4.355 -44.25 -3.074 1 94.81 247 ASP A N 1
ATOM 1916 C CA . ASP A 1 247 ? -5.719 -44.719 -2.865 1 94.81 247 ASP A CA 1
ATOM 1917 C C . ASP A 1 247 ? -5.73 -46.156 -2.363 1 94.81 247 ASP A C 1
ATOM 1919 O O . ASP A 1 247 ? -4.688 -46.688 -1.994 1 94.81 247 ASP A O 1
ATOM 1923 N N . GLU A 1 248 ? -6.898 -46.75 -2.283 1 91.5 248 GLU A N 1
ATOM 1924 C CA . GLU A 1 248 ? -7.074 -48.094 -1.745 1 91.5 248 GLU A CA 1
ATOM 1925 C C . GLU A 1 248 ? -6.359 -49.156 -2.605 1 91.5 248 GLU A C 1
ATOM 1927 O O . GLU A 1 248 ? -5.977 -50.219 -2.115 1 91.5 248 GLU A O 1
ATOM 1932 N N . GLU A 1 249 ? -6.168 -48.812 -3.812 1 91.62 249 GLU A N 1
ATOM 1933 C CA . GLU A 1 249 ? -5.5 -49.719 -4.734 1 91.62 249 GLU A CA 1
ATOM 1934 C C . GLU A 1 249 ? -4 -49.438 -4.797 1 91.62 249 GLU A C 1
ATOM 1936 O O . GLU A 1 249 ? -3.303 -49.969 -5.66 1 91.62 249 GLU A O 1
ATOM 1941 N N . SER A 1 250 ? -3.533 -48.562 -4 1 92.38 250 SER A N 1
ATOM 1942 C CA . SER A 1 250 ? -2.127 -48.188 -3.898 1 92.38 250 SER A CA 1
ATOM 1943 C C . SER A 1 250 ? -1.66 -47.438 -5.148 1 92.38 250 SER A C 1
ATOM 1945 O O . SER A 1 250 ? -0.505 -47.562 -5.559 1 92.38 250 SER A O 1
ATOM 1947 N N . LEU A 1 251 ? -2.588 -46.844 -5.797 1 95.25 251 LEU A N 1
ATOM 1948 C CA . LEU A 1 251 ? -2.244 -45.938 -6.891 1 95.25 251 LEU A CA 1
ATOM 1949 C C . LEU A 1 251 ? -1.998 -44.531 -6.371 1 95.25 251 LEU A C 1
ATOM 1951 O O . LEU A 1 251 ? -2.631 -44.094 -5.402 1 95.25 251 LEU A O 1
ATOM 1955 N N . LEU A 1 252 ? -1.089 -43.875 -7.031 1 96.88 252 LEU A N 1
ATOM 1956 C CA . LEU A 1 252 ? -0.749 -42.5 -6.641 1 96.88 252 LEU A CA 1
ATOM 1957 C C . LEU A 1 252 ? -1.857 -41.531 -7.031 1 96.88 252 LEU A C 1
ATOM 1959 O O . LEU A 1 252 ? -2.133 -41.344 -8.219 1 96.88 252 LEU A O 1
ATOM 1963 N N . ILE A 1 253 ? -2.414 -40.844 -6.078 1 96.75 253 ILE A N 1
ATOM 1964 C CA . ILE A 1 253 ? -3.498 -39.938 -6.406 1 96.75 253 ILE A CA 1
ATOM 1965 C C . ILE A 1 253 ? -3.045 -38.5 -6.16 1 96.75 253 ILE A C 1
ATOM 1967 O O . ILE A 1 253 ? -3.756 -37.562 -6.5 1 96.75 253 ILE A O 1
ATOM 1971 N N . GLY A 1 254 ? -1.9 -38.375 -5.555 1 97.38 254 GLY A N 1
ATOM 1972 C CA . GLY A 1 254 ? -1.363 -37.031 -5.352 1 97.38 254 GLY A CA 1
ATOM 1973 C C . GLY A 1 254 ? -0.067 -37.031 -4.562 1 97.38 254 GLY A C 1
ATOM 1974 O O . GLY A 1 254 ? 0.442 -38.062 -4.184 1 97.38 254 GLY A O 1
ATOM 1975 N N . VAL A 1 255 ? 0.46 -35.781 -4.32 1 97.88 255 VAL A N 1
ATOM 1976 C CA . VAL A 1 255 ? 1.685 -35.562 -3.562 1 97.88 255 VAL A CA 1
ATOM 1977 C C . VAL A 1 255 ? 1.406 -34.594 -2.414 1 97.88 255 VAL A C 1
ATOM 1979 O O . VAL A 1 255 ? 0.825 -33.531 -2.621 1 97.88 255 VAL A O 1
ATOM 1982 N N . ALA A 1 256 ? 1.791 -34.969 -1.24 1 95.69 256 ALA A N 1
ATOM 1983 C CA . ALA A 1 256 ? 1.606 -34.094 -0.084 1 95.69 256 ALA A CA 1
ATOM 1984 C C . ALA A 1 256 ? 2.518 -32.875 -0.17 1 95.69 256 ALA A C 1
ATOM 1986 O O . ALA A 1 256 ? 3.701 -33 -0.496 1 95.69 256 ALA A O 1
ATOM 1987 N N . PHE A 1 257 ? 1.913 -31.609 0.188 1 91.12 257 PHE A N 1
ATOM 1988 C CA . PHE A 1 257 ? 2.809 -30.484 -0.06 1 91.12 257 PHE A CA 1
ATOM 1989 C C . PHE A 1 257 ? 2.561 -29.359 0.943 1 91.12 257 PHE A C 1
ATOM 1991 O O . PHE A 1 257 ? 3.449 -28.547 1.206 1 91.12 257 PHE A O 1
ATOM 1998 N N . GLN A 1 258 ? 1.33 -29.219 1.48 1 87.44 258 GLN A N 1
ATOM 1999 C CA . GLN A 1 258 ? 1.165 -28.078 2.383 1 87.44 258 GLN A CA 1
ATOM 2000 C C . GLN A 1 258 ? 0.052 -28.344 3.395 1 87.44 258 GLN A C 1
ATOM 2002 O O . GLN A 1 258 ? -0.767 -29.25 3.205 1 87.44 258 GLN A O 1
ATOM 2007 N N . LEU A 1 259 ? 0.266 -27.5 4.508 1 80.38 259 LEU A N 1
ATOM 2008 C CA . LEU A 1 259 ? -0.708 -27.547 5.594 1 80.38 259 LEU A CA 1
ATOM 2009 C C . LEU A 1 259 ? -1.52 -26.25 5.645 1 80.38 259 LEU A C 1
ATOM 2011 O O . LEU A 1 259 ? -1.043 -25.203 5.223 1 80.38 259 LEU A O 1
ATOM 2015 N N . GLN A 1 260 ? -2.68 -26.453 6.086 1 70.69 260 GLN A N 1
ATOM 2016 C CA . GLN A 1 260 ? -3.439 -25.25 6.41 1 70.69 260 GLN A CA 1
ATOM 2017 C C . GLN A 1 260 ? -2.965 -24.641 7.727 1 70.69 260 GLN A C 1
ATOM 2019 O O . GLN A 1 260 ? -2.855 -25.344 8.734 1 70.69 260 GLN A O 1
ATOM 2024 N N . GLN A 1 261 ? -2.518 -23.484 7.734 1 61.09 261 GLN A N 1
ATOM 2025 C CA . GLN A 1 261 ? -1.874 -22.844 8.875 1 61.09 261 GLN A CA 1
ATOM 2026 C C . GLN A 1 261 ? -2.832 -22.734 10.055 1 61.09 261 GLN A C 1
ATOM 2028 O O . GLN A 1 261 ? -2.424 -22.891 11.211 1 61.09 261 GLN A O 1
ATOM 2033 N N . GLU A 1 262 ? -4.047 -22.375 9.828 1 57.75 262 GLU A N 1
ATOM 2034 C CA . GLU A 1 262 ? -4.918 -22 10.938 1 57.75 262 GLU A CA 1
ATOM 2035 C C . GLU A 1 262 ? -5.668 -23.219 11.477 1 57.75 262 GLU A C 1
ATOM 2037 O O . GLU A 1 262 ? -6.316 -23.156 12.523 1 57.75 262 GLU A O 1
ATOM 2042 N N . SER A 1 263 ? -5.629 -24.312 10.844 1 58 263 SER A N 1
ATOM 2043 C CA . SER A 1 263 ? -6.414 -25.453 11.289 1 58 263 SER A CA 1
ATOM 2044 C C . SER A 1 263 ? -5.527 -26.672 11.523 1 58 263 SER A C 1
ATOM 2046 O O . SER A 1 263 ? -4.484 -26.812 10.883 1 58 263 SER A O 1
ATOM 2048 N N . GLN A 1 264 ? -5.93 -27.359 12.648 1 67.44 264 GLN A N 1
ATOM 2049 C CA . GLN A 1 264 ? -5.203 -28.594 12.961 1 67.44 264 GLN A CA 1
ATOM 2050 C C . GLN A 1 264 ? -5.613 -29.734 12.039 1 67.44 264 GLN A C 1
ATOM 2052 O O . GLN A 1 264 ? -6.781 -29.844 11.664 1 67.44 264 GLN A O 1
ATOM 2057 N N . ASN A 1 265 ? -4.77 -30.469 11.453 1 72.12 265 ASN A N 1
ATOM 2058 C CA . ASN A 1 265 ? -4.906 -31.75 10.773 1 72.12 265 ASN A CA 1
ATOM 2059 C C . ASN A 1 265 ? -5.516 -31.594 9.383 1 72.12 265 ASN A C 1
ATOM 2061 O O . ASN A 1 265 ? -6.375 -32.375 8.977 1 72.12 265 ASN A O 1
ATOM 2065 N N . ILE A 1 266 ? -5.391 -30.484 8.781 1 86.25 266 ILE A N 1
ATOM 2066 C CA . ILE A 1 266 ? -5.828 -30.312 7.402 1 86.25 266 ILE A CA 1
ATOM 2067 C C . ILE A 1 266 ? -4.617 -30.203 6.48 1 86.25 266 ILE A C 1
ATOM 2069 O O . ILE A 1 266 ? -3.785 -29.312 6.641 1 86.25 266 ILE A O 1
ATOM 2073 N N . GLY A 1 267 ? -4.559 -31.266 5.676 1 91 267 GLY A N 1
ATOM 2074 C CA . GLY A 1 267 ? -3.49 -31.281 4.688 1 91 267 GLY A CA 1
ATOM 2075 C C . GLY A 1 267 ? -3.988 -31.094 3.266 1 91 267 GLY A C 1
ATOM 2076 O O . GLY A 1 267 ? -5.16 -31.344 2.977 1 91 267 GLY A O 1
ATOM 2077 N N . TYR A 1 268 ? -3.104 -30.641 2.402 1 94.5 268 TYR A N 1
ATOM 2078 C CA . TYR A 1 268 ? -3.404 -30.5 0.98 1 94.5 268 TYR A CA 1
ATOM 2079 C C . TYR A 1 268 ? -2.436 -31.328 0.139 1 94.5 268 TYR A C 1
ATOM 2081 O O . TYR A 1 268 ? -1.259 -31.453 0.483 1 94.5 268 TYR A O 1
ATOM 2089 N N . ILE A 1 269 ? -2.957 -31.828 -0.884 1 96.44 269 ILE A N 1
ATOM 2090 C CA . ILE A 1 269 ? -2.105 -32.594 -1.791 1 96.44 269 ILE A CA 1
ATOM 2091 C C . ILE A 1 269 ? -2.232 -32.031 -3.209 1 96.44 269 ILE A C 1
ATOM 2093 O O . ILE A 1 269 ? -3.271 -31.484 -3.57 1 96.44 269 ILE A O 1
ATOM 2097 N N . ILE A 1 270 ? -1.181 -32.125 -3.979 1 98.06 270 ILE A N 1
ATOM 2098 C CA . ILE A 1 270 ? -1.178 -31.844 -5.41 1 98.06 270 ILE A CA 1
ATOM 2099 C C . ILE A 1 270 ? -1.778 -33.031 -6.168 1 98.06 270 ILE A C 1
ATOM 2101 O O . ILE A 1 270 ? -1.204 -34.125 -6.188 1 98.06 270 ILE A O 1
ATOM 2105 N N . PRO A 1 271 ? -2.891 -32.875 -6.809 1 97.31 271 PRO A N 1
ATOM 2106 C CA . PRO A 1 271 ? -3.598 -34.031 -7.387 1 97.31 271 PRO A CA 1
ATOM 2107 C C . PRO A 1 271 ? -3.033 -34.438 -8.742 1 97.31 271 PRO A C 1
ATOM 2109 O O . PRO A 1 271 ? -2.203 -33.75 -9.312 1 97.31 271 PRO A O 1
ATOM 2112 N N . VAL A 1 272 ? -3.479 -35.531 -9.211 1 96.94 272 VAL A N 1
ATOM 2113 C CA . VAL A 1 272 ? -2.957 -36.25 -10.383 1 96.94 272 VAL A CA 1
ATOM 2114 C C . VAL A 1 272 ? -3.02 -35.312 -11.602 1 96.94 272 VAL A C 1
ATOM 2116 O O . VAL A 1 272 ? -2.059 -35.25 -12.375 1 96.94 272 VAL A O 1
ATOM 2119 N N . PRO A 1 273 ? -4.102 -34.562 -11.797 1 95.69 273 PRO A N 1
ATOM 2120 C CA . PRO A 1 273 ? -4.125 -33.719 -13 1 95.69 273 PRO A CA 1
ATOM 2121 C C . PRO A 1 273 ? -2.984 -32.688 -13.031 1 95.69 273 PRO A C 1
ATOM 2123 O O . PRO A 1 273 ? -2.432 -32.406 -14.102 1 95.69 273 PRO A O 1
ATOM 2126 N N . VAL A 1 274 ? -2.682 -32.188 -11.922 1 97.62 274 VAL A N 1
ATOM 2127 C CA . VAL A 1 274 ? -1.587 -31.219 -11.852 1 97.62 274 VAL A CA 1
ATOM 2128 C C . VAL A 1 274 ? -0.256 -31.922 -12.078 1 97.62 274 VAL A C 1
ATOM 2130 O O . VAL A 1 274 ? 0.619 -31.422 -12.781 1 97.62 274 VAL A O 1
ATOM 2133 N N . ILE A 1 275 ? -0.092 -33.094 -11.547 1 98 275 ILE A N 1
ATOM 2134 C CA . ILE A 1 275 ? 1.112 -33.906 -11.727 1 98 275 ILE A CA 1
ATOM 2135 C C . ILE A 1 275 ? 1.296 -34.25 -13.211 1 98 275 ILE A C 1
ATOM 2137 O O . ILE A 1 275 ? 2.393 -34.094 -13.75 1 98 275 ILE A O 1
ATOM 2141 N N . GLU A 1 276 ? 0.232 -34.688 -13.812 1 96.94 276 GLU A N 1
ATOM 2142 C CA . GLU A 1 276 ? 0.291 -35 -15.234 1 96.94 276 GLU A CA 1
ATOM 2143 C C . GLU A 1 276 ? 0.676 -33.812 -16.078 1 96.94 276 GLU A C 1
ATOM 2145 O O . GLU A 1 276 ? 1.468 -33.906 -17.016 1 96.94 276 GLU A O 1
ATOM 2150 N N . HIS A 1 277 ? 0.055 -32.688 -15.75 1 96.94 277 HIS A N 1
ATOM 2151 C CA . HIS A 1 277 ? 0.407 -31.469 -16.453 1 96.94 277 HIS A CA 1
ATOM 2152 C C . HIS A 1 277 ? 1.897 -31.172 -16.328 1 96.94 277 HIS A C 1
ATOM 2154 O O . HIS A 1 277 ? 2.555 -30.844 -17.328 1 96.94 277 HIS A O 1
ATOM 2160 N N . PHE A 1 278 ? 2.395 -31.297 -15.164 1 97.69 278 PHE A N 1
ATOM 2161 C CA . PHE A 1 278 ? 3.812 -31.094 -14.891 1 97.69 278 PHE A CA 1
ATOM 2162 C C . PHE A 1 278 ? 4.664 -32.031 -15.734 1 97.69 278 PHE A C 1
ATOM 2164 O O . PHE A 1 278 ? 5.625 -31.594 -16.375 1 97.69 278 PHE A O 1
ATOM 2171 N N . LEU A 1 279 ? 4.305 -33.219 -15.742 1 97.31 279 LEU A N 1
ATOM 2172 C CA . LEU A 1 279 ? 5.094 -34.25 -16.438 1 97.31 279 LEU A CA 1
ATOM 2173 C C . LEU A 1 279 ? 5.082 -34 -17.938 1 97.31 279 LEU A C 1
ATOM 2175 O O . LEU A 1 279 ? 6.074 -34.25 -18.625 1 97.31 279 LEU A O 1
ATOM 2179 N N . ASN A 1 280 ? 4.004 -33.406 -18.422 1 95.94 280 ASN A N 1
ATOM 2180 C CA . ASN A 1 280 ? 3.842 -33.281 -19.859 1 95.94 280 ASN A CA 1
ATOM 2181 C C . ASN A 1 280 ? 4.281 -31.891 -20.328 1 95.94 280 ASN A C 1
ATOM 2183 O O . ASN A 1 280 ? 4.367 -31.625 -21.531 1 95.94 280 ASN A O 1
ATOM 2187 N N . ASP A 1 281 ? 4.508 -31.031 -19.422 1 96.44 281 ASP A N 1
ATOM 2188 C CA . ASP A 1 281 ? 4.91 -29.672 -19.75 1 96.44 281 ASP A CA 1
ATOM 2189 C C . ASP A 1 281 ? 6.434 -29.531 -19.766 1 96.44 281 ASP A C 1
ATOM 2191 O O . ASP A 1 281 ? 7.082 -29.672 -18.719 1 96.44 281 ASP A O 1
ATOM 2195 N N . THR A 1 282 ? 6.992 -29.281 -20.844 1 94.62 282 THR A N 1
ATOM 2196 C CA . THR A 1 282 ? 8.43 -29.094 -20.969 1 94.62 282 THR A CA 1
ATOM 2197 C C . THR A 1 282 ? 8.75 -27.812 -21.734 1 94.62 282 THR A C 1
ATOM 2199 O O . THR A 1 282 ? 8.188 -27.562 -22.797 1 94.62 282 THR A O 1
ATOM 2202 N N . ASP A 1 283 ? 9.539 -27.047 -21.109 1 93.81 283 ASP A N 1
ATOM 2203 C CA . ASP A 1 283 ? 10.016 -25.859 -21.812 1 93.81 283 ASP A CA 1
ATOM 2204 C C . ASP A 1 283 ? 10.938 -26.234 -22.969 1 93.81 283 ASP A C 1
ATOM 2206 O O . ASP A 1 283 ? 11.961 -26.891 -22.766 1 93.81 283 ASP A O 1
ATOM 2210 N N . PRO A 1 284 ? 10.602 -25.75 -24.125 1 92.62 284 PRO A N 1
ATOM 2211 C CA . PRO A 1 284 ? 11.43 -26.141 -25.266 1 92.62 284 PRO A CA 1
ATOM 2212 C C . PRO A 1 284 ? 12.859 -25.609 -25.172 1 92.62 284 PRO A C 1
ATOM 2214 O O . PRO A 1 284 ? 13.781 -26.203 -25.734 1 92.62 284 PRO A O 1
ATOM 2217 N N . LYS A 1 285 ? 13.109 -24.578 -24.484 1 91.25 285 LYS A N 1
ATOM 2218 C CA . LYS A 1 285 ? 14.43 -23.984 -24.359 1 91.25 285 LYS A CA 1
ATOM 2219 C C . LYS A 1 285 ? 15.227 -24.625 -23.234 1 91.25 285 LYS A C 1
ATOM 2221 O O . LYS A 1 285 ? 16.453 -24.578 -23.234 1 91.25 285 LYS A O 1
ATOM 2226 N N . ASP A 1 286 ? 14.539 -25.188 -22.281 1 93.06 286 ASP A N 1
ATOM 2227 C CA . ASP A 1 286 ? 15.164 -25.781 -21.109 1 93.06 286 ASP A CA 1
ATOM 2228 C C . ASP A 1 286 ? 14.336 -26.953 -20.578 1 93.06 286 ASP A C 1
ATOM 2230 O O . ASP A 1 286 ? 13.414 -26.75 -19.781 1 93.06 286 ASP A O 1
ATOM 2234 N N . PRO A 1 287 ? 14.695 -28.078 -20.906 1 92.94 287 PRO A N 1
ATOM 2235 C CA . PRO A 1 287 ? 13.891 -29.25 -20.547 1 92.94 287 PRO A CA 1
ATOM 2236 C C . PRO A 1 287 ? 13.812 -29.469 -19.031 1 92.94 287 PRO A C 1
ATOM 2238 O O . PRO A 1 287 ? 12.992 -30.266 -18.562 1 92.94 287 PRO A O 1
ATOM 2241 N N . SER A 1 288 ? 14.641 -28.828 -18.312 1 94.56 288 SER A N 1
ATOM 2242 C CA . SER A 1 288 ? 14.609 -28.969 -16.859 1 94.56 288 SER A CA 1
ATOM 2243 C C . SER A 1 288 ? 13.547 -28.078 -16.234 1 94.56 288 SER A C 1
ATOM 2245 O O . SER A 1 288 ? 13.352 -28.094 -15.023 1 94.56 288 SER A O 1
ATOM 2247 N N . ARG A 1 289 ? 12.875 -27.391 -17.172 1 94.38 289 ARG A N 1
ATOM 2248 C CA . ARG A 1 289 ? 11.859 -26.453 -16.703 1 94.38 289 ARG A CA 1
ATOM 2249 C C . ARG A 1 289 ? 10.531 -26.672 -17.422 1 94.38 289 ARG A C 1
ATOM 2251 O O . ARG A 1 289 ? 10.461 -27.469 -18.359 1 94.38 289 ARG A O 1
ATOM 2258 N N . CYS A 1 290 ? 9.531 -26.078 -16.859 1 95.69 290 CYS A N 1
ATOM 2259 C CA . CYS A 1 290 ? 8.203 -26.109 -17.469 1 95.69 290 CYS A CA 1
ATOM 2260 C C . CYS A 1 290 ? 7.828 -24.75 -18.047 1 95.69 290 CYS A C 1
ATOM 2262 O O . CYS A 1 290 ? 8.422 -23.734 -17.688 1 95.69 290 CYS A O 1
ATOM 2264 N N . GLN A 1 291 ? 6.895 -24.766 -18.969 1 94.62 291 GLN A N 1
ATOM 2265 C CA . GLN A 1 291 ? 6.402 -23.5 -19.531 1 94.62 291 GLN A CA 1
ATOM 2266 C C . GLN A 1 291 ? 5.441 -22.812 -18.562 1 94.62 291 GLN A C 1
ATOM 2268 O O . GLN A 1 291 ? 5.324 -21.578 -18.578 1 94.62 291 GLN A O 1
ATOM 2273 N N . GLY A 1 292 ? 4.707 -23.641 -17.844 1 95.06 292 GLY A N 1
ATOM 2274 C CA . GLY A 1 292 ? 3.828 -23.078 -16.828 1 95.06 292 GLY A CA 1
ATOM 2275 C C . GLY A 1 292 ? 2.355 -23.25 -17.141 1 95.06 292 GLY A C 1
ATOM 2276 O O . GLY A 1 292 ? 2.002 -23.734 -18.219 1 95.06 292 GLY A O 1
ATOM 2277 N N . PHE A 1 293 ? 1.516 -22.906 -16.219 1 97.06 293 PHE A N 1
ATOM 2278 C CA . PHE A 1 293 ? 0.068 -23.031 -16.359 1 97.06 293 PHE A CA 1
ATOM 2279 C C . PHE A 1 293 ? -0.51 -21.797 -17.062 1 97.06 293 PHE A C 1
ATOM 2281 O O . PHE A 1 293 ? -0.082 -20.672 -16.797 1 97.06 293 PHE A O 1
ATOM 2288 N N . CYS A 1 294 ? -1.481 -22.031 -17.922 1 97.19 294 CYS A N 1
ATOM 2289 C CA . CYS A 1 294 ? -1.99 -21.016 -18.812 1 97.19 294 CYS A CA 1
ATOM 2290 C C . CYS A 1 294 ? -3.086 -20.188 -18.141 1 97.19 294 CYS A C 1
ATOM 2292 O O . CYS A 1 294 ? -3.668 -20.625 -17.141 1 97.19 294 CYS A O 1
ATOM 2294 N N . SER A 1 295 ? -3.299 -19.047 -18.672 1 95.94 295 SER A N 1
ATOM 2295 C CA . SER A 1 295 ? -4.359 -18.109 -18.312 1 95.94 295 SER A CA 1
ATOM 2296 C C . SER A 1 295 ? -4.855 -17.344 -19.547 1 95.94 295 SER A C 1
ATOM 2298 O O . SER A 1 295 ? -4.195 -17.344 -20.578 1 95.94 295 SER A O 1
ATOM 2300 N N . LEU A 1 296 ? -6.039 -16.781 -19.422 1 95.94 296 LEU A N 1
ATOM 2301 C CA . LEU A 1 296 ? -6.531 -15.906 -20.484 1 95.94 296 LEU A CA 1
ATOM 2302 C C . LEU A 1 296 ? -6.156 -14.453 -20.203 1 95.94 296 LEU A C 1
ATOM 2304 O O . LEU A 1 296 ? -6.312 -13.594 -21.078 1 95.94 296 LEU A O 1
ATOM 2308 N N . GLY A 1 297 ? -5.672 -14.203 -19.031 1 94.94 297 GLY A N 1
ATOM 2309 C CA . GLY A 1 297 ? -5.277 -12.852 -18.656 1 94.94 297 GLY A CA 1
ATOM 2310 C C . GLY A 1 297 ? -6.453 -11.906 -18.516 1 94.94 297 GLY A C 1
ATOM 2311 O O . GLY A 1 297 ? -6.363 -10.734 -18.891 1 94.94 297 GLY A O 1
ATOM 2312 N N . ILE A 1 298 ? -7.59 -12.359 -17.984 1 95.5 298 ILE A N 1
ATOM 2313 C CA . ILE A 1 298 ? -8.773 -11.523 -17.859 1 95.5 298 ILE A CA 1
ATOM 2314 C C . ILE A 1 298 ? -9.102 -11.312 -16.391 1 95.5 298 ILE A C 1
ATOM 2316 O O . ILE A 1 298 ? -8.766 -12.148 -15.539 1 95.5 298 ILE A O 1
ATOM 2320 N N . PHE A 1 299 ? -9.672 -10.234 -16.109 1 95.62 299 PHE A N 1
ATOM 2321 C CA . PHE A 1 299 ? -10.32 -9.977 -14.828 1 95.62 299 PHE A CA 1
ATOM 2322 C C . PHE A 1 299 ? -11.828 -10.148 -14.938 1 95.62 299 PHE A C 1
ATOM 2324 O O . PHE A 1 299 ? -12.445 -9.648 -15.875 1 95.62 299 PHE A O 1
ATOM 2331 N N . TYR A 1 300 ? -12.375 -10.883 -13.992 1 96.56 300 TYR A N 1
ATOM 2332 C CA . TYR A 1 300 ? -13.812 -11.109 -14.109 1 96.56 300 TYR A CA 1
ATOM 2333 C C . TYR A 1 300 ? -14.516 -10.836 -12.781 1 96.56 300 TYR A C 1
ATOM 2335 O O . TYR A 1 300 ? -13.867 -10.711 -11.742 1 96.56 300 TYR A O 1
ATOM 2343 N N . GLN A 1 301 ? -15.773 -10.648 -12.891 1 97 301 GLN A N 1
ATOM 2344 C CA . GLN A 1 301 ? -16.672 -10.375 -11.766 1 97 301 GLN A CA 1
ATOM 2345 C C . GLN A 1 301 ? -17.844 -11.352 -11.742 1 97 301 GLN A C 1
ATOM 2347 O O . GLN A 1 301 ? -18.469 -11.602 -12.773 1 97 301 GLN A O 1
ATOM 2352 N N . ALA A 1 302 ? -18.078 -11.93 -10.555 1 97.19 302 ALA A N 1
ATOM 2353 C CA . ALA A 1 302 ? -19.234 -12.812 -10.391 1 97.19 302 ALA A CA 1
ATOM 2354 C C . ALA A 1 302 ? -20.531 -12.047 -10.602 1 97.19 302 ALA A C 1
ATOM 2356 O O . ALA A 1 302 ? -20.625 -10.859 -10.289 1 97.19 302 ALA A O 1
ATOM 2357 N N . LEU A 1 303 ? -21.5 -12.703 -11.141 1 97.75 303 LEU A N 1
ATOM 2358 C CA . LEU A 1 303 ? -22.797 -12.102 -11.422 1 97.75 303 LEU A CA 1
ATOM 2359 C C . LEU A 1 303 ? -23.875 -12.672 -10.516 1 97.75 303 LEU A C 1
ATOM 2361 O O . LEU A 1 303 ? -24.922 -13.102 -10.992 1 97.75 303 LEU A O 1
ATOM 2365 N N . GLU A 1 304 ? -23.641 -12.523 -9.266 1 95.25 304 GLU A N 1
ATOM 2366 C CA . GLU A 1 304 ? -24.562 -13.07 -8.281 1 95.25 304 GLU A CA 1
ATOM 2367 C C . GLU A 1 304 ? -25.781 -12.164 -8.109 1 95.25 304 GLU A C 1
ATOM 2369 O O . GLU A 1 304 ? -26.859 -12.641 -7.742 1 95.25 304 GLU A O 1
ATOM 2374 N N . ASN A 1 305 ? -25.641 -10.914 -8.344 1 96.25 305 ASN A N 1
ATOM 2375 C CA . ASN A 1 305 ? -26.734 -9.969 -8.141 1 96.25 305 ASN A CA 1
ATOM 2376 C C . ASN A 1 305 ? -27.766 -10.047 -9.266 1 96.25 305 ASN A C 1
ATOM 2378 O O . ASN A 1 305 ? -27.406 -10.008 -10.445 1 96.25 305 ASN A O 1
ATOM 2382 N N . ASP A 1 306 ? -29 -10.062 -8.906 1 95.5 306 ASP A N 1
ATOM 2383 C CA . ASP A 1 306 ? -30.094 -10.234 -9.867 1 95.5 306 ASP A CA 1
ATOM 2384 C C . ASP A 1 306 ? -30.25 -9 -10.75 1 95.5 306 ASP A C 1
ATOM 2386 O O . ASP A 1 306 ? -30.453 -9.117 -11.961 1 95.5 306 ASP A O 1
ATOM 2390 N N . GLN A 1 307 ? -30.141 -7.816 -10.188 1 95.31 307 GLN A N 1
ATOM 2391 C CA . GLN A 1 307 ? -30.297 -6.586 -10.961 1 95.31 307 GLN A CA 1
ATOM 2392 C C . GLN A 1 307 ? -29.203 -6.449 -12.016 1 95.31 307 GLN A C 1
ATOM 2394 O O . GLN A 1 307 ? -29.469 -6.031 -13.141 1 95.31 307 GLN A O 1
ATOM 2399 N N . LEU A 1 308 ? -28.062 -6.785 -11.586 1 96.81 308 LEU A N 1
ATOM 2400 C CA . LEU A 1 308 ? -26.938 -6.691 -12.508 1 96.81 308 LEU A CA 1
ATOM 2401 C C . LEU A 1 308 ? -27.109 -7.652 -13.68 1 96.81 308 LEU A C 1
ATOM 2403 O O . LEU A 1 308 ? -26.844 -7.289 -14.828 1 96.81 308 LEU A O 1
ATOM 2407 N N . ARG A 1 309 ? -27.562 -8.844 -13.438 1 97.31 309 ARG A N 1
ATOM 2408 C CA . ARG A 1 309 ? -27.828 -9.789 -14.516 1 97.31 309 ARG A CA 1
ATOM 2409 C C . ARG A 1 309 ? -28.891 -9.258 -15.469 1 97.31 309 ARG A C 1
ATOM 2411 O O . ARG A 1 309 ? -28.75 -9.406 -16.688 1 97.31 309 ARG A O 1
ATOM 2418 N N . HIS A 1 310 ? -29.906 -8.695 -14.906 1 96.12 310 HIS A N 1
ATOM 2419 C CA . HIS A 1 310 ? -30.953 -8.109 -15.727 1 96.12 310 HIS A CA 1
ATOM 2420 C C . HIS A 1 310 ? -30.422 -6.965 -16.578 1 96.12 310 HIS A C 1
ATOM 2422 O O . HIS A 1 310 ? -30.719 -6.883 -17.781 1 96.12 310 HIS A O 1
ATOM 2428 N N . PHE A 1 311 ? -29.672 -6.16 -15.984 1 96.44 311 PHE A N 1
ATOM 2429 C CA . PHE A 1 311 ? -29.062 -5.027 -16.672 1 96.44 311 PHE A CA 1
ATOM 2430 C C . PHE A 1 311 ? -28.219 -5.496 -17.844 1 96.44 311 PHE A C 1
ATOM 2432 O O . PHE A 1 311 ? -28.219 -4.871 -18.906 1 96.44 311 PHE A O 1
ATOM 2439 N N . LEU A 1 312 ? -27.484 -6.602 -17.641 1 96.94 312 LEU A N 1
ATOM 2440 C CA . LEU A 1 312 ? -26.578 -7.117 -18.672 1 96.94 312 LEU A CA 1
ATOM 2441 C C . LEU A 1 312 ? -27.328 -7.953 -19.688 1 96.94 312 LEU A C 1
ATOM 2443 O O . LEU A 1 312 ? -26.75 -8.438 -20.656 1 96.94 312 LEU A O 1
ATOM 2447 N N . GLY A 1 313 ? -28.578 -8.195 -19.484 1 95.62 313 GLY A N 1
ATOM 2448 C CA . GLY A 1 313 ? -29.391 -8.922 -20.438 1 95.62 313 GLY A CA 1
ATOM 2449 C C . GLY A 1 313 ? -29.094 -10.406 -20.469 1 95.62 313 GLY A C 1
ATOM 2450 O O . GLY A 1 313 ? -29.125 -11.031 -21.547 1 95.62 313 GLY A O 1
ATOM 2451 N N . LEU A 1 314 ? -28.859 -10.969 -19.375 1 96.12 314 LEU A N 1
ATOM 2452 C CA . LEU A 1 314 ? -28.453 -12.367 -19.328 1 96.12 314 LEU A CA 1
ATOM 2453 C C . LEU A 1 314 ? -29.656 -13.289 -19.516 1 96.12 314 LEU A C 1
ATOM 2455 O O . LEU A 1 314 ? -29.516 -14.414 -20 1 96.12 314 LEU A O 1
ATOM 2459 N N . GLY A 1 315 ? -30.859 -12.82 -19.047 1 93.81 315 GLY A N 1
ATOM 2460 C CA . GLY A 1 315 ? -32 -13.727 -19.031 1 93.81 315 GLY A CA 1
ATOM 2461 C C . GLY A 1 315 ? -31.828 -14.906 -18.094 1 93.81 315 GLY A C 1
ATOM 2462 O O . GLY A 1 315 ? -31.547 -14.727 -16.906 1 93.81 315 GLY A O 1
ATOM 2463 N N . HIS A 1 316 ? -31.953 -16.141 -18.625 1 93.5 316 HIS A N 1
ATOM 2464 C CA . HIS A 1 316 ? -31.812 -17.344 -17.828 1 93.5 316 HIS A CA 1
ATOM 2465 C C . HIS A 1 316 ? -30.391 -17.859 -17.844 1 93.5 316 HIS A C 1
ATOM 2467 O O . HIS A 1 316 ? -30.062 -18.812 -17.125 1 93.5 316 HIS A O 1
ATOM 2473 N N . ARG A 1 317 ? -29.609 -17.219 -18.547 1 96.19 317 ARG A N 1
ATOM 2474 C CA . ARG A 1 317 ? -28.234 -17.656 -18.688 1 96.19 317 ARG A CA 1
ATOM 2475 C C . ARG A 1 317 ? -27.406 -17.281 -17.453 1 96.19 317 ARG A C 1
ATOM 2477 O O . ARG A 1 317 ? -27.812 -16.438 -16.672 1 96.19 317 ARG A O 1
ATOM 2484 N N . THR A 1 318 ? -26.328 -17.984 -17.281 1 97.81 318 THR A N 1
ATOM 2485 C CA . THR A 1 318 ? -25.375 -17.688 -16.219 1 97.81 318 THR A CA 1
ATOM 2486 C C . THR A 1 318 ? -23.984 -17.422 -16.797 1 97.81 318 THR A C 1
ATOM 2488 O O . THR A 1 318 ? -23.719 -17.75 -17.953 1 97.81 318 THR A O 1
ATOM 2491 N N . GLY A 1 319 ? -23.188 -16.75 -16.047 1 98.31 319 GLY A N 1
ATOM 2492 C CA . GLY A 1 319 ? -21.844 -16.438 -16.5 1 98.31 319 GLY A CA 1
ATOM 2493 C C . GLY A 1 319 ? -21.125 -15.461 -15.602 1 98.31 319 GLY A C 1
ATOM 2494 O O . GLY A 1 319 ? -21.562 -15.195 -14.484 1 98.31 319 GLY A O 1
ATOM 2495 N N . VAL A 1 320 ? -19.953 -15.023 -16.062 1 98.38 320 VAL A N 1
ATOM 2496 C CA . VAL A 1 320 ? -19.172 -14.023 -15.344 1 98.38 320 VAL A CA 1
ATOM 2497 C C . VAL A 1 320 ? -18.875 -12.844 -16.266 1 98.38 320 VAL A C 1
ATOM 2499 O O . VAL A 1 320 ? -18.703 -13.016 -17.469 1 98.38 320 VAL A O 1
ATOM 2502 N N . TYR A 1 321 ? -18.828 -11.688 -15.641 1 98.12 321 TYR A N 1
ATOM 2503 C CA . TYR A 1 321 ? -18.625 -10.438 -16.359 1 98.12 321 TYR A CA 1
ATOM 2504 C C . TYR A 1 321 ? -17.141 -10.141 -16.516 1 98.12 321 TYR A C 1
ATOM 2506 O O . TYR A 1 321 ? -16.391 -10.148 -15.523 1 98.12 321 TYR A O 1
ATOM 2514 N N . VAL A 1 322 ? -16.703 -9.945 -17.781 1 98 322 VAL A N 1
ATOM 2515 C CA . VAL A 1 322 ? -15.312 -9.562 -18.016 1 98 322 VAL A CA 1
ATOM 2516 C C . VAL A 1 322 ? -15.125 -8.07 -17.734 1 98 322 VAL A C 1
ATOM 2518 O O . VAL A 1 322 ? -15.562 -7.223 -18.516 1 98 322 VAL A O 1
ATOM 2521 N N . ARG A 1 323 ? -14.422 -7.77 -16.688 1 96.31 323 ARG A N 1
ATOM 2522 C CA . ARG A 1 323 ? -14.328 -6.379 -16.266 1 96.31 323 ARG A CA 1
ATOM 2523 C C . ARG A 1 323 ? -13.055 -5.73 -16.797 1 96.31 323 ARG A C 1
ATOM 2525 O O . ARG A 1 323 ? -12.914 -4.504 -16.766 1 96.31 323 ARG A O 1
ATOM 2532 N N . GLY A 1 324 ? -12.102 -6.555 -17.156 1 95 324 GLY A N 1
ATOM 2533 C CA . GLY A 1 324 ? -10.844 -6.059 -17.688 1 95 324 GLY A CA 1
ATOM 2534 C C . GLY A 1 324 ? -9.891 -7.168 -18.109 1 95 324 GLY A C 1
ATOM 2535 O O . GLY A 1 324 ? -10.242 -8.352 -18.031 1 95 324 GLY A O 1
ATOM 2536 N N . MET A 1 325 ? -8.711 -6.77 -18.547 1 94.62 325 MET A N 1
ATOM 2537 C CA . MET A 1 325 ? -7.727 -7.766 -18.953 1 94.62 325 MET A CA 1
ATOM 2538 C C . MET A 1 325 ? -6.309 -7.23 -18.766 1 94.62 325 MET A C 1
ATOM 2540 O O . MET A 1 325 ? -6.098 -6.016 -18.75 1 94.62 325 MET A O 1
ATOM 2544 N N . LEU A 1 326 ? -5.406 -8.094 -18.656 1 94.88 326 LEU A N 1
ATOM 2545 C CA . LEU A 1 326 ? -3.988 -7.75 -18.625 1 94.88 326 LEU A CA 1
ATOM 2546 C C . LEU A 1 326 ? -3.547 -7.152 -19.953 1 94.88 326 LEU A C 1
ATOM 2548 O O . LEU A 1 326 ? -4.047 -7.547 -21.016 1 94.88 326 LEU A O 1
ATOM 2552 N N . PRO A 1 327 ? -2.574 -6.238 -19.938 1 94.25 327 PRO A N 1
ATOM 2553 C CA . PRO A 1 327 ? -2.084 -5.645 -21.172 1 94.25 327 PRO A CA 1
ATOM 2554 C C . PRO A 1 327 ? -1.557 -6.688 -22.156 1 94.25 327 PRO A C 1
ATOM 2556 O O . PRO A 1 327 ? -1.75 -6.551 -23.375 1 94.25 327 PRO A O 1
ATOM 2559 N N . LEU A 1 328 ? -0.956 -7.754 -21.625 1 95 328 LEU A N 1
ATOM 2560 C CA . LEU A 1 328 ? -0.374 -8.789 -22.469 1 95 328 LEU A CA 1
ATOM 2561 C C . LEU A 1 328 ? -1.272 -10.023 -22.516 1 95 328 LEU A C 1
ATOM 2563 O O . LEU A 1 328 ? -0.792 -11.141 -22.734 1 95 328 LEU A O 1
ATOM 2567 N N . SER A 1 329 ? -2.5 -9.82 -22.281 1 95.56 329 SER A N 1
ATOM 2568 C CA . SER A 1 329 ? -3.453 -10.93 -22.297 1 95.56 329 SER A CA 1
ATOM 2569 C C . SER A 1 329 ? -3.492 -11.594 -23.672 1 95.56 329 SER A C 1
ATOM 2571 O O . SER A 1 329 ? -3.582 -10.914 -24.703 1 95.56 329 SER A O 1
ATOM 2573 N N . PRO A 1 330 ? -3.48 -12.922 -23.703 1 95.19 330 PRO A N 1
ATOM 2574 C CA . PRO A 1 330 ? -3.658 -13.617 -24.969 1 95.19 330 PRO A CA 1
ATOM 2575 C C . PRO A 1 330 ? -5.066 -13.453 -25.547 1 95.19 330 PRO A C 1
ATOM 2577 O O . PRO A 1 330 ? -5.301 -13.766 -26.719 1 95.19 330 PRO A O 1
ATOM 2580 N N . ALA A 1 331 ? -5.961 -13 -24.75 1 96.38 331 ALA A N 1
ATOM 2581 C CA . ALA A 1 331 ? -7.348 -12.82 -25.172 1 96.38 331 ALA A CA 1
ATOM 2582 C C . ALA A 1 331 ? -7.562 -11.438 -25.781 1 96.38 331 ALA A C 1
ATOM 2584 O O . ALA A 1 331 ? -8.672 -11.109 -26.219 1 96.38 331 ALA A O 1
ATOM 2585 N N . LYS A 1 332 ? -6.523 -10.703 -25.859 1 94.5 332 LYS A N 1
ATOM 2586 C CA . LYS A 1 332 ? -6.621 -9.328 -26.344 1 94.5 332 LYS A CA 1
ATOM 2587 C C . LYS A 1 332 ? -7.266 -9.281 -27.719 1 94.5 332 LYS A C 1
ATOM 2589 O O . LYS A 1 332 ? -6.914 -10.062 -28.609 1 94.5 332 LYS A O 1
ATOM 2594 N N . ASP A 1 333 ? -8.281 -8.422 -27.938 1 94.19 333 ASP A N 1
ATOM 2595 C CA . ASP A 1 333 ? -9.008 -8.148 -29.172 1 94.19 333 ASP A CA 1
ATOM 2596 C C . ASP A 1 333 ? -9.977 -9.281 -29.5 1 94.19 333 ASP A C 1
ATOM 2598 O O . ASP A 1 333 ? -10.672 -9.234 -30.516 1 94.19 333 ASP A O 1
ATOM 2602 N N . LEU A 1 334 ? -9.969 -10.328 -28.75 1 97.25 334 LEU A N 1
ATOM 2603 C CA . LEU A 1 334 ? -10.938 -11.406 -28.891 1 97.25 334 LEU A CA 1
ATOM 2604 C C . LEU A 1 334 ? -12.039 -11.297 -27.844 1 97.25 334 LEU A C 1
ATOM 2606 O O . LEU A 1 334 ? -13.211 -11.078 -28.188 1 97.25 334 LEU A O 1
ATOM 2610 N N . VAL A 1 335 ? -11.641 -11.43 -26.672 1 97.5 335 VAL A N 1
ATOM 2611 C CA . VAL A 1 335 ? -12.555 -11.156 -25.562 1 97.5 335 VAL A CA 1
ATOM 2612 C C . VAL A 1 335 ? -12.484 -9.672 -25.188 1 97.5 335 VAL A C 1
ATOM 2614 O O . VAL A 1 335 ? -11.406 -9.086 -25.141 1 97.5 335 VAL A O 1
ATOM 2617 N N . LEU A 1 336 ? -13.602 -9.086 -25 1 97.06 336 LEU A N 1
ATOM 2618 C CA . LEU A 1 336 ? -13.633 -7.656 -24.734 1 97.06 336 LEU A CA 1
ATOM 2619 C C . LEU A 1 336 ? -14.195 -7.371 -23.344 1 97.06 336 LEU A C 1
ATOM 2621 O O . LEU A 1 336 ? -15.016 -8.141 -22.828 1 97.06 336 LEU A O 1
ATOM 2625 N N . THR A 1 337 ? -13.711 -6.254 -22.781 1 95.44 337 THR A N 1
ATOM 2626 C CA . THR A 1 337 ? -14.344 -5.766 -21.562 1 95.44 337 THR A CA 1
ATOM 2627 C C . THR A 1 337 ? -15.836 -5.535 -21.797 1 95.44 337 THR A C 1
ATOM 2629 O O . THR A 1 337 ? -16.234 -4.965 -22.812 1 95.44 337 THR A O 1
ATOM 2632 N N . GLY A 1 338 ? -16.594 -6.02 -20.859 1 96.25 338 GLY A N 1
ATOM 2633 C CA . GLY A 1 338 ? -18.031 -5.91 -21.031 1 96.25 338 GLY A CA 1
ATOM 2634 C C . GLY A 1 338 ? -18.672 -7.207 -21.469 1 96.25 338 GLY A C 1
ATOM 2635 O O . GLY A 1 338 ? -19.891 -7.371 -21.359 1 96.25 338 GLY A O 1
ATOM 2636 N N . ASP A 1 339 ? -17.891 -8.117 -22.031 1 98.12 339 ASP A N 1
ATOM 2637 C CA . ASP A 1 339 ? -18.391 -9.445 -22.375 1 98.12 339 ASP A CA 1
ATOM 2638 C C . ASP A 1 339 ? -18.828 -10.211 -21.125 1 98.12 339 ASP A C 1
ATOM 2640 O O . ASP A 1 339 ? -18.312 -9.961 -20.031 1 98.12 339 ASP A O 1
ATOM 2644 N N . VAL A 1 340 ? -19.812 -11.078 -21.297 1 98.69 340 VAL A N 1
ATOM 2645 C CA . VAL A 1 340 ? -20.125 -12.07 -20.266 1 98.69 340 VAL A CA 1
ATOM 2646 C C . VAL A 1 340 ? -19.75 -13.469 -20.766 1 98.69 340 VAL A C 1
ATOM 2648 O O . VAL A 1 340 ? -20.25 -13.922 -21.797 1 98.69 340 VAL A O 1
ATOM 2651 N N . ILE A 1 341 ? -18.859 -14.117 -20.062 1 98.69 341 ILE A N 1
ATOM 2652 C CA . ILE A 1 341 ? -18.484 -15.484 -20.438 1 98.69 341 ILE A CA 1
ATOM 2653 C C . ILE A 1 341 ? -19.578 -16.453 -20 1 98.69 341 ILE A C 1
ATOM 2655 O O . ILE A 1 341 ? -19.828 -16.609 -18.797 1 98.69 341 ILE A O 1
ATOM 2659 N N . LEU A 1 342 ? -20.156 -17.125 -20.953 1 98.69 342 LEU A N 1
ATOM 2660 C CA . LEU A 1 342 ? -21.266 -18.031 -20.703 1 98.69 342 LEU A CA 1
ATOM 2661 C C . LEU A 1 342 ? -20.781 -19.469 -20.578 1 98.69 342 LEU A C 1
ATOM 2663 O O . LEU A 1 342 ? -21.297 -20.234 -19.75 1 98.69 342 LEU A O 1
ATOM 2667 N N . GLU A 1 343 ? -19.875 -19.812 -21.453 1 98.5 343 GLU A N 1
ATOM 2668 C CA . GLU A 1 343 ? -19.359 -21.172 -21.531 1 98.5 343 GLU A CA 1
ATOM 2669 C C . GLU A 1 343 ? -17.859 -21.188 -21.828 1 98.5 343 GLU A C 1
ATOM 2671 O O . GLU A 1 343 ? -17.359 -20.328 -22.547 1 98.5 343 GLU A O 1
ATOM 2676 N N . LEU A 1 344 ? -17.25 -22.156 -21.312 1 98.06 344 LEU A N 1
ATOM 2677 C CA . LEU A 1 344 ? -15.859 -22.438 -21.594 1 98.06 344 LEU A CA 1
ATOM 2678 C C . LEU A 1 344 ? -15.648 -23.922 -21.859 1 98.06 344 LEU A C 1
ATOM 2680 O O . LEU A 1 344 ? -16 -24.766 -21.031 1 98.06 344 LEU A O 1
ATOM 2684 N N . GLU A 1 345 ? -15.07 -24.281 -23.031 1 97.38 345 GLU A N 1
ATOM 2685 C CA . GLU A 1 345 ? -14.805 -25.656 -23.422 1 97.38 345 GLU A CA 1
ATOM 2686 C C . GLU A 1 345 ? -16.047 -26.531 -23.281 1 97.38 345 GLU A C 1
ATOM 2688 O O . GLU A 1 345 ? -15.992 -27.641 -22.75 1 97.38 345 GLU A O 1
ATOM 2693 N N . GLY A 1 346 ? -17.125 -25.906 -23.547 1 96.31 346 GLY A N 1
ATOM 2694 C CA . GLY A 1 346 ? -18.375 -26.641 -23.578 1 96.31 346 GLY A CA 1
ATOM 2695 C C . GLY A 1 346 ? -19.047 -26.719 -22.203 1 96.31 346 GLY A C 1
ATOM 2696 O O . GLY A 1 346 ? -20.141 -27.266 -22.078 1 96.31 346 GLY A O 1
ATOM 2697 N N . HIS A 1 347 ? -18.484 -26.219 -21.203 1 97.31 347 HIS A N 1
ATOM 2698 C CA . HIS A 1 347 ? -19.062 -26.219 -19.859 1 97.31 347 HIS A CA 1
ATOM 2699 C C . HIS A 1 347 ? -19.703 -24.875 -19.531 1 97.31 347 HIS A C 1
ATOM 2701 O O . HIS A 1 347 ? -19.094 -23.828 -19.734 1 97.31 347 HIS A O 1
ATOM 2707 N N . ILE A 1 348 ? -20.875 -24.938 -18.969 1 97.69 348 ILE A N 1
ATOM 2708 C CA . ILE A 1 348 ? -21.594 -23.719 -18.594 1 97.69 348 ILE A CA 1
ATOM 2709 C C . ILE A 1 348 ? -20.938 -23.094 -17.375 1 97.69 348 ILE A C 1
ATOM 2711 O O . ILE A 1 348 ? -20.625 -23.766 -16.391 1 97.69 348 ILE A O 1
ATOM 2715 N N . VAL A 1 349 ? -20.672 -21.797 -17.469 1 98.44 349 VAL A N 1
ATOM 2716 C CA . VAL A 1 349 ? -20.094 -21.047 -16.359 1 98.44 349 VAL A CA 1
ATOM 2717 C C . VAL A 1 349 ? -21.219 -20.453 -15.508 1 98.44 349 VAL A C 1
ATOM 2719 O O . VAL A 1 349 ? -22.078 -19.734 -16.016 1 98.44 349 VAL A O 1
ATOM 2722 N N . SER A 1 350 ? -21.172 -20.766 -14.234 1 97.75 350 SER A N 1
ATOM 2723 C CA . SER A 1 350 ? -22.188 -20.25 -13.312 1 97.75 350 SER A CA 1
ATOM 2724 C C . SER A 1 350 ? -21.859 -18.828 -12.875 1 97.75 350 SER A C 1
ATOM 2726 O O . SER A 1 350 ? -20.766 -18.328 -13.125 1 97.75 350 SER A O 1
ATOM 2728 N N . ASN A 1 351 ? -22.812 -18.188 -12.18 1 97.81 351 ASN A N 1
ATOM 2729 C CA . ASN A 1 351 ? -22.703 -16.797 -11.797 1 97.81 351 ASN A CA 1
ATOM 2730 C C . ASN A 1 351 ? -21.594 -16.562 -10.781 1 97.81 351 ASN A C 1
ATOM 2732 O O . ASN A 1 351 ? -21.109 -15.445 -10.609 1 97.81 351 ASN A O 1
ATOM 2736 N N . ASP A 1 352 ? -21.203 -17.609 -10.086 1 95.5 352 ASP A N 1
ATOM 2737 C CA . ASP A 1 352 ? -20.156 -17.469 -9.078 1 95.5 352 ASP A CA 1
ATOM 2738 C C . ASP A 1 352 ? -18.781 -17.812 -9.672 1 95.5 352 ASP A C 1
ATOM 2740 O O . ASP A 1 352 ? -17.781 -17.875 -8.953 1 95.5 352 ASP A O 1
ATOM 2744 N N . GLY A 1 353 ? -18.734 -18.094 -10.977 1 97 353 GLY A N 1
ATOM 2745 C CA . GLY A 1 353 ? -17.469 -18.344 -11.664 1 97 353 GLY A CA 1
ATOM 2746 C C . GLY A 1 353 ? -17.047 -19.797 -11.625 1 97 353 GLY A C 1
ATOM 2747 O O . GLY A 1 353 ? -15.891 -20.125 -11.875 1 97 353 GLY A O 1
ATOM 2748 N N . THR A 1 354 ? -17.984 -20.688 -11.258 1 96.81 354 THR A N 1
ATOM 2749 C CA . THR A 1 354 ? -17.672 -22.109 -11.211 1 96.81 354 THR A CA 1
ATOM 2750 C C . THR A 1 354 ? -18.391 -22.859 -12.328 1 96.81 354 THR A C 1
ATOM 2752 O O . THR A 1 354 ? -19.25 -22.281 -13.016 1 96.81 354 THR A O 1
ATOM 2755 N N . PHE A 1 355 ? -18 -24.031 -12.609 1 96.31 355 PHE A N 1
ATOM 2756 C CA . PHE A 1 355 ? -18.688 -24.953 -13.5 1 96.31 355 PHE A CA 1
ATOM 2757 C C . PHE A 1 355 ? -18.906 -26.297 -12.82 1 96.31 355 PHE A C 1
ATOM 2759 O O . PHE A 1 355 ? -18.203 -26.641 -11.867 1 96.31 355 PHE A O 1
ATOM 2766 N N . TYR A 1 356 ? -19.875 -26.969 -13.305 1 93.75 356 TYR A N 1
ATOM 2767 C CA . TYR A 1 356 ? -20.234 -28.266 -12.742 1 93.75 356 TYR A CA 1
ATOM 2768 C C . TYR A 1 356 ? -19.281 -29.359 -13.219 1 93.75 356 TYR A C 1
ATOM 2770 O O . TYR A 1 356 ? -19.078 -29.531 -14.422 1 93.75 356 TYR A O 1
ATOM 2778 N N . VAL A 1 357 ? -18.594 -30.016 -12.297 1 89.88 357 VAL A N 1
ATOM 2779 C CA . VAL A 1 357 ? -17.625 -31.062 -12.648 1 89.88 357 VAL A CA 1
ATOM 2780 C C . VAL A 1 357 ? -18.281 -32.438 -12.539 1 89.88 357 VAL A C 1
ATOM 2782 O O . VAL A 1 357 ? -17.797 -33.406 -13.102 1 89.88 357 VAL A O 1
ATOM 2785 N N . GLY A 1 358 ? -19.344 -32.562 -11.898 1 81.75 358 GLY A N 1
ATOM 2786 C CA . GLY A 1 358 ? -20 -33.844 -11.617 1 81.75 358 GLY A CA 1
ATOM 2787 C C . GLY A 1 358 ? -20.062 -34.156 -10.141 1 81.75 358 GLY A C 1
ATOM 2788 O O . GLY A 1 358 ? -19.406 -33.5 -9.328 1 81.75 358 GLY A O 1
ATOM 2789 N N . PHE A 1 359 ? -20.828 -35.031 -9.766 1 76.88 359 PHE A N 1
ATOM 2790 C CA . PHE A 1 359 ? -20.969 -35.531 -8.406 1 76.88 359 PHE A CA 1
ATOM 2791 C C . PHE A 1 359 ? -21.234 -34.375 -7.434 1 76.88 359 PHE A C 1
ATOM 2793 O O . PHE A 1 359 ? -20.641 -34.312 -6.359 1 76.88 359 PHE A O 1
ATOM 2800 N N . GLN A 1 360 ? -21.953 -33.375 -7.844 1 77.12 360 GLN A N 1
ATOM 2801 C CA . GLN A 1 360 ? -22.375 -32.25 -7.039 1 77.12 360 GLN A CA 1
ATOM 2802 C C . GLN A 1 360 ? -21.188 -31.359 -6.668 1 77.12 360 GLN A C 1
ATOM 2804 O O . GLN A 1 360 ? -21.188 -30.719 -5.613 1 77.12 360 GLN A O 1
ATOM 2809 N N . GLU A 1 361 ? -20.203 -31.547 -7.418 1 87 361 GLU A N 1
ATOM 2810 C CA . GLU A 1 361 ? -19.016 -30.734 -7.172 1 87 361 GLU A CA 1
ATOM 2811 C C . GLU A 1 361 ? -18.875 -29.641 -8.234 1 87 361 GLU A C 1
ATOM 2813 O O . GLU A 1 361 ? -19.25 -29.844 -9.383 1 87 361 GLU A O 1
ATOM 2818 N N . ARG A 1 362 ? -18.406 -28.5 -7.773 1 92.81 362 ARG A N 1
ATOM 2819 C CA . ARG A 1 362 ? -18.125 -27.375 -8.656 1 92.81 362 ARG A CA 1
ATOM 2820 C C . ARG A 1 362 ? -16.688 -26.891 -8.5 1 92.81 362 ARG A C 1
ATOM 2822 O O . ARG A 1 362 ? -16.109 -26.984 -7.414 1 92.81 362 ARG A O 1
ATOM 2829 N N . LEU A 1 363 ? -16.109 -26.5 -9.586 1 94.31 363 LEU A N 1
ATOM 2830 C CA . LEU A 1 363 ? -14.773 -25.922 -9.578 1 94.31 363 LEU A CA 1
ATOM 2831 C C . LEU A 1 363 ? -14.758 -24.578 -10.305 1 94.31 363 LEU A C 1
ATOM 2833 O O . LEU A 1 363 ? -15.617 -24.312 -11.148 1 94.31 363 LEU A O 1
ATOM 2837 N N . SER A 1 364 ? -13.812 -23.828 -9.961 1 96.38 364 SER A N 1
ATOM 2838 C CA . SER A 1 364 ? -13.617 -22.594 -10.695 1 96.38 364 SER A CA 1
ATOM 2839 C C . SER A 1 364 ? -13.375 -22.859 -12.18 1 96.38 364 SER A C 1
ATOM 2841 O O . SER A 1 364 ? -12.656 -23.797 -12.539 1 96.38 364 SER A O 1
ATOM 2843 N N . PHE A 1 365 ? -13.945 -22 -13.016 1 96.88 365 PHE A N 1
ATOM 2844 C CA . PHE A 1 365 ? -13.797 -22.203 -14.445 1 96.88 365 PHE A CA 1
ATOM 2845 C C . PHE A 1 365 ? -12.344 -22.016 -14.875 1 96.88 365 PHE A C 1
ATOM 2847 O O . PHE A 1 365 ? -11.953 -22.438 -15.961 1 96.88 365 PHE A O 1
ATOM 2854 N N . VAL A 1 366 ? -11.57 -21.406 -14.109 1 95.94 366 VAL A N 1
ATOM 2855 C CA . VAL A 1 366 ? -10.164 -21.172 -14.406 1 95.94 366 VAL A CA 1
ATOM 2856 C C . VAL A 1 366 ? -9.438 -22.5 -14.594 1 95.94 366 VAL A C 1
ATOM 2858 O O . VAL A 1 366 ? -8.461 -22.578 -15.344 1 95.94 366 VAL A O 1
ATOM 2861 N N . TYR A 1 367 ? -9.938 -23.5 -13.844 1 96.25 367 TYR A N 1
ATOM 2862 C CA . TYR A 1 367 ? -9.344 -24.828 -13.945 1 96.25 367 TYR A CA 1
ATOM 2863 C C . TYR A 1 367 ? -9.336 -25.312 -15.391 1 96.25 367 TYR A C 1
ATOM 2865 O O . TYR A 1 367 ? -8.367 -25.938 -15.844 1 96.25 367 TYR A O 1
ATOM 2873 N N . LEU A 1 368 ? -10.336 -24.984 -16.141 1 96.62 368 LEU A N 1
ATOM 2874 C CA . LEU A 1 368 ? -10.453 -25.422 -17.531 1 96.62 368 LEU A CA 1
ATOM 2875 C C . LEU A 1 368 ? -9.359 -24.797 -18.391 1 96.62 368 LEU A C 1
ATOM 2877 O O . LEU A 1 368 ? -8.898 -25.406 -19.359 1 96.62 368 LEU A O 1
ATOM 2881 N N . ILE A 1 369 ? -8.969 -23.641 -18.078 1 97.31 369 ILE A N 1
ATOM 2882 C CA . ILE A 1 369 ? -7.898 -22.953 -18.797 1 97.31 369 ILE A CA 1
ATOM 2883 C C . ILE A 1 369 ? -6.551 -23.547 -18.406 1 97.31 369 ILE A C 1
ATOM 2885 O O . ILE A 1 369 ? -5.676 -23.734 -19.25 1 97.31 369 ILE A O 1
ATOM 2889 N N . GLN A 1 370 ? -6.398 -23.859 -17.156 1 96.38 370 GLN A N 1
ATOM 2890 C CA . GLN A 1 370 ? -5.148 -24.359 -16.594 1 96.38 370 GLN A CA 1
ATOM 2891 C C . GLN A 1 370 ? -4.801 -25.734 -17.172 1 96.38 370 GLN A C 1
ATOM 2893 O O . GLN A 1 370 ? -3.652 -26.172 -17.094 1 96.38 370 GLN A O 1
ATOM 2898 N N . LEU A 1 371 ? -5.766 -26.422 -17.734 1 95.31 371 LEU A N 1
ATOM 2899 C CA . LEU A 1 371 ? -5.559 -27.734 -18.344 1 95.31 371 LEU A CA 1
ATOM 2900 C C . LEU A 1 371 ? -4.859 -27.609 -19.688 1 95.31 371 LEU A C 1
ATOM 2902 O O . LEU A 1 371 ? -4.336 -28.594 -20.203 1 95.31 371 LEU A O 1
ATOM 2906 N N . LYS A 1 372 ? -4.867 -26.438 -20.156 1 96.62 372 LYS A N 1
ATOM 2907 C CA . LYS A 1 372 ? -4.316 -26.219 -21.5 1 96.62 372 LYS A CA 1
ATOM 2908 C C . LYS A 1 372 ? -2.809 -26 -21.438 1 96.62 372 LYS A C 1
ATOM 2910 O O . LYS A 1 372 ? -2.268 -25.641 -20.391 1 96.62 372 LYS A O 1
ATOM 2915 N N . PHE A 1 373 ? -2.164 -26.344 -22.547 1 96.56 373 PHE A N 1
ATOM 2916 C CA . PHE A 1 373 ? -0.752 -26.031 -22.75 1 96.56 373 PHE A CA 1
ATOM 2917 C C . PHE A 1 373 ? -0.582 -24.797 -23.641 1 96.56 373 PHE A C 1
ATOM 2919 O O . PHE A 1 373 ? -1.479 -24.453 -24.406 1 96.56 373 PHE A O 1
ATOM 2926 N N . PRO A 1 374 ? 0.583 -24.156 -23.484 1 95.31 374 PRO A N 1
ATOM 2927 C CA . PRO A 1 374 ? 0.793 -22.953 -24.266 1 95.31 374 PRO A CA 1
ATOM 2928 C C . PRO A 1 374 ? 0.54 -23.156 -25.766 1 95.31 374 PRO A C 1
ATOM 2930 O O . PRO A 1 374 ? 1.024 -24.141 -26.344 1 95.31 374 PRO A O 1
ATOM 2933 N N . GLY A 1 375 ? -0.22 -22.297 -26.312 1 91.94 375 GLY A N 1
ATOM 2934 C CA . GLY A 1 375 ? -0.507 -22.344 -27.75 1 91.94 375 GLY A CA 1
ATOM 2935 C C . GLY A 1 375 ? -1.827 -23.016 -28.062 1 91.94 375 GLY A C 1
ATOM 2936 O O . GLY A 1 375 ? -2.4 -22.812 -29.125 1 91.94 375 GLY A O 1
ATOM 2937 N N . GLN A 1 376 ? -2.291 -23.844 -27.172 1 96.25 376 GLN A N 1
ATOM 2938 C CA . GLN A 1 376 ? -3.596 -24.469 -27.375 1 96.25 376 GLN A CA 1
ATOM 2939 C C . GLN A 1 376 ? -4.723 -23.453 -27.234 1 96.25 376 GLN A C 1
ATOM 2941 O O . GLN A 1 376 ? -4.57 -22.453 -26.531 1 96.25 376 GLN A O 1
ATOM 2946 N N . LYS A 1 377 ? -5.805 -23.75 -27.875 1 97.44 377 LYS A N 1
ATOM 2947 C CA . LYS A 1 377 ? -6.926 -22.828 -27.875 1 97.44 377 LYS A CA 1
ATOM 2948 C C . LYS A 1 377 ? -8 -23.25 -26.875 1 97.44 377 LYS A C 1
ATOM 2950 O O . LYS A 1 377 ? -8.195 -24.453 -26.656 1 97.44 377 LYS A O 1
ATOM 2955 N N . VAL A 1 378 ? -8.617 -22.266 -26.359 1 97.75 378 VAL A N 1
ATOM 2956 C CA . VAL A 1 378 ? -9.758 -22.453 -25.469 1 97.75 378 VAL A CA 1
ATOM 2957 C C . VAL A 1 378 ? -11.031 -21.938 -26.141 1 97.75 378 VAL A C 1
ATOM 2959 O O . VAL A 1 378 ? -11.078 -20.797 -26.609 1 97.75 378 VAL A O 1
ATOM 2962 N N . SER A 1 379 ? -12.039 -22.812 -26.188 1 98.31 379 SER A N 1
ATOM 2963 C CA . SER A 1 379 ? -13.336 -22.391 -26.719 1 98.31 379 SER A CA 1
ATOM 2964 C C . SER A 1 379 ? -14.125 -21.594 -25.688 1 98.31 379 SER A C 1
ATOM 2966 O O . SER A 1 379 ? -14.398 -22.094 -24.594 1 98.31 379 SER A O 1
ATOM 2968 N N . VAL A 1 380 ? -14.484 -20.391 -26.109 1 98.38 380 VAL A N 1
ATOM 2969 C CA . VAL A 1 380 ? -15.188 -19.5 -25.203 1 98.38 380 VAL A CA 1
ATOM 2970 C C . VAL A 1 380 ? -16.453 -18.984 -25.859 1 98.38 380 VAL A C 1
ATOM 2972 O O . VAL A 1 380 ? -16.406 -18.469 -26.984 1 98.38 380 VAL A O 1
ATOM 2975 N N . LYS A 1 381 ? -17.531 -19.141 -25.188 1 98.62 381 LYS A N 1
ATOM 2976 C CA . LYS A 1 381 ? -18.781 -18.5 -25.609 1 98.62 381 LYS A CA 1
ATOM 2977 C C . LYS A 1 381 ? -19.078 -17.266 -24.766 1 98.62 381 LYS A C 1
ATOM 2979 O O . LYS A 1 381 ? -19.125 -17.359 -23.531 1 98.62 381 LYS A O 1
ATOM 2984 N N . VAL A 1 382 ? -19.297 -16.156 -25.438 1 98.56 382 VAL A N 1
ATOM 2985 C CA . VAL A 1 382 ? -19.547 -14.93 -24.688 1 98.56 382 VAL A CA 1
ATOM 2986 C C . VAL A 1 382 ? -20.859 -14.305 -25.141 1 98.56 382 VAL A C 1
ATOM 2988 O O . VAL A 1 382 ? -21.359 -14.602 -26.219 1 98.56 382 VAL A O 1
ATOM 2991 N N . LEU A 1 383 ? -21.469 -13.594 -24.234 1 98.5 383 LEU A N 1
ATOM 2992 C CA . LEU A 1 383 ? -22.578 -12.695 -24.562 1 98.5 383 LEU A CA 1
ATOM 2993 C C . LEU A 1 383 ? -22.078 -11.273 -24.75 1 98.5 383 LEU A C 1
ATOM 2995 O O . LEU A 1 383 ? -21.5 -10.68 -23.844 1 98.5 383 LEU A O 1
ATOM 2999 N N . ARG A 1 384 ? -22.156 -10.773 -26 1 96.25 384 ARG A N 1
ATOM 3000 C CA . ARG A 1 384 ? -21.719 -9.422 -26.344 1 96.25 384 ARG A CA 1
ATOM 3001 C C . ARG A 1 384 ? -22.875 -8.633 -26.953 1 96.25 384 ARG A C 1
ATOM 3003 O O . ARG A 1 384 ? -23.375 -8.977 -28.031 1 96.25 384 ARG A O 1
ATOM 3010 N N . GLU A 1 385 ? -23.281 -7.551 -26.188 1 92.38 385 GLU A N 1
ATOM 3011 C CA . GLU A 1 385 ? -24.375 -6.719 -26.672 1 92.38 385 GLU A CA 1
ATOM 3012 C C . GLU A 1 385 ? -25.594 -7.559 -27.016 1 92.38 385 GLU A C 1
ATOM 3014 O O . GLU A 1 385 ? -26.203 -7.383 -28.078 1 92.38 385 GLU A O 1
ATOM 3019 N N . GLY A 1 386 ? -25.781 -8.469 -26.219 1 92.88 386 GLY A N 1
ATOM 3020 C CA . GLY A 1 386 ? -26.984 -9.273 -26.328 1 92.88 386 GLY A CA 1
ATOM 3021 C C . GLY A 1 386 ? -26.828 -10.453 -27.281 1 92.88 386 GLY A C 1
ATOM 3022 O O . GLY A 1 386 ? -27.719 -11.289 -27.391 1 92.88 386 GLY A O 1
ATOM 3023 N N . GLU A 1 387 ? -25.719 -10.555 -27.922 1 96.44 387 GLU A N 1
ATOM 3024 C CA . GLU A 1 387 ? -25.484 -11.641 -28.875 1 96.44 387 GLU A CA 1
ATOM 3025 C C . GLU A 1 387 ? -24.453 -12.625 -28.344 1 96.44 387 GLU A C 1
ATOM 3027 O O . GLU A 1 387 ? -23.453 -12.227 -27.734 1 96.44 387 GLU A O 1
ATOM 3032 N N . GLU A 1 388 ? -24.766 -13.906 -28.641 1 97.38 388 GLU A N 1
ATOM 3033 C CA . GLU A 1 388 ? -23.797 -14.945 -28.281 1 97.38 388 GLU A CA 1
ATOM 3034 C C . GLU A 1 388 ? -22.734 -15.117 -29.359 1 97.38 388 GLU A C 1
ATOM 3036 O O . GLU A 1 388 ? -23.062 -15.234 -30.547 1 97.38 388 GLU A O 1
ATOM 3041 N N . ILE A 1 389 ? -21.531 -15.109 -29 1 98.06 389 ILE A N 1
ATOM 3042 C CA . ILE A 1 389 ? -20.422 -15.25 -29.922 1 98.06 389 ILE A CA 1
ATOM 3043 C C . ILE A 1 389 ? -19.484 -16.359 -29.438 1 98.06 389 ILE A C 1
ATOM 3045 O O . ILE A 1 389 ? -19.172 -16.422 -28.25 1 98.06 389 ILE A O 1
ATOM 3049 N N . CYS A 1 390 ? -19.125 -17.234 -30.281 1 98.06 390 CYS A N 1
ATOM 3050 C CA . CYS A 1 390 ? -18.141 -18.281 -29.969 1 98.06 390 CYS A CA 1
ATOM 3051 C C . CYS A 1 390 ? -16.75 -17.859 -30.406 1 98.06 390 CYS A C 1
ATOM 3053 O O . CYS A 1 390 ? -16.547 -17.484 -31.562 1 98.06 390 CYS A O 1
ATOM 3055 N N . LEU A 1 391 ? -15.867 -17.953 -29.547 1 98.12 391 LEU A N 1
ATOM 3056 C CA . LEU A 1 391 ? -14.5 -17.531 -29.797 1 98.12 391 LEU A CA 1
ATOM 3057 C C . LEU A 1 391 ? -13.516 -18.656 -29.484 1 98.12 391 LEU A C 1
ATOM 3059 O O . LEU A 1 391 ? -13.805 -19.531 -28.656 1 98.12 391 LEU A O 1
ATOM 3063 N N . GLU A 1 392 ? -12.438 -18.703 -30.172 1 98 392 GLU A N 1
ATOM 3064 C CA . GLU A 1 392 ? -11.266 -19.516 -29.859 1 98 392 GLU A CA 1
ATOM 3065 C C . GLU A 1 392 ? -10.102 -18.656 -29.375 1 98 392 GLU A C 1
ATOM 3067 O O . GLU A 1 392 ? -9.508 -17.906 -30.172 1 98 392 GLU A O 1
ATOM 3072 N N . VAL A 1 393 ? -9.766 -18.766 -28.188 1 97.62 393 VAL A N 1
ATOM 3073 C CA . VAL A 1 393 ? -8.758 -17.906 -27.578 1 97.62 393 VAL A CA 1
ATOM 3074 C C . VAL A 1 393 ? -7.512 -18.734 -27.266 1 97.62 393 VAL A C 1
ATOM 3076 O O . VAL A 1 393 ? -7.598 -19.781 -26.625 1 97.62 393 VAL A O 1
ATOM 3079 N N . PRO A 1 394 ? -6.379 -18.281 -27.656 1 96.69 394 PRO A N 1
ATOM 3080 C CA . PRO A 1 394 ? -5.164 -19 -27.266 1 96.69 394 PRO A CA 1
ATOM 3081 C C . PRO A 1 394 ? -4.867 -18.875 -25.766 1 96.69 394 PRO A C 1
ATOM 3083 O O . PRO A 1 394 ? -5.082 -17.812 -25.188 1 96.69 394 PRO A O 1
ATOM 3086 N N . ALA A 1 395 ? -4.426 -19.953 -25.203 1 95.94 395 ALA A N 1
ATOM 3087 C CA . ALA A 1 395 ? -4.016 -19.938 -23.812 1 95.94 395 ALA A CA 1
ATOM 3088 C C . ALA A 1 395 ? -2.504 -19.797 -23.672 1 95.94 395 ALA A C 1
ATOM 3090 O O . ALA A 1 395 ? -1.748 -20.406 -24.438 1 95.94 395 ALA A O 1
ATOM 3091 N N . GLN A 1 396 ? -2.035 -18.922 -22.797 1 95.94 396 GLN A N 1
ATOM 3092 C CA . GLN A 1 396 ? -0.617 -18.703 -22.531 1 95.94 396 GLN A CA 1
ATOM 3093 C C . GLN A 1 396 ? -0.367 -18.422 -21.062 1 95.94 396 GLN A C 1
ATOM 3095 O O . GLN A 1 396 ? -1.219 -17.859 -20.375 1 95.94 396 GLN A O 1
ATOM 3100 N N . PRO A 1 397 ? 0.792 -18.938 -20.609 1 94.5 397 PRO A N 1
ATOM 3101 C CA . PRO A 1 397 ? 1.14 -18.484 -19.25 1 94.5 397 PRO A CA 1
ATOM 3102 C C . PRO A 1 397 ? 1.313 -16.969 -19.156 1 94.5 397 PRO A C 1
ATOM 3104 O O . PRO A 1 397 ? 1.741 -16.344 -20.125 1 94.5 397 PRO A O 1
ATOM 3107 N N . THR A 1 398 ? 0.875 -16.406 -18.094 1 90.94 398 THR A N 1
ATOM 3108 C CA . THR A 1 398 ? 1.078 -14.984 -17.844 1 90.94 398 THR A CA 1
ATOM 3109 C C . THR A 1 398 ? 2.084 -14.773 -16.719 1 90.94 398 THR A C 1
ATOM 3111 O O . THR A 1 398 ? 2.123 -15.547 -15.75 1 90.94 398 THR A O 1
ATOM 3114 N N . ALA A 1 399 ? 2.93 -13.797 -16.906 1 89.25 399 ALA A N 1
ATOM 3115 C CA . ALA A 1 399 ? 3.941 -13.508 -15.891 1 89.25 399 ALA A CA 1
ATOM 3116 C C . ALA A 1 399 ? 3.619 -12.211 -15.156 1 89.25 399 ALA A C 1
ATOM 3118 O O . ALA A 1 399 ? 3.199 -11.227 -15.773 1 89.25 399 ALA A O 1
ATOM 3119 N N . PRO A 1 400 ? 3.814 -12.266 -13.852 1 91.06 400 PRO A N 1
ATOM 3120 C CA . PRO A 1 400 ? 3.629 -11.016 -13.102 1 91.06 400 PRO A CA 1
ATOM 3121 C C . PRO A 1 400 ? 4.746 -10.008 -13.352 1 91.06 400 PRO A C 1
ATOM 3123 O O . PRO A 1 400 ? 5.832 -10.383 -13.812 1 91.06 400 PRO A O 1
ATOM 3126 N N . LEU A 1 401 ? 4.438 -8.781 -13.086 1 94 401 LEU A N 1
ATOM 3127 C CA . LEU A 1 401 ? 5.438 -7.73 -13.219 1 94 401 LEU A CA 1
ATOM 3128 C C . LEU A 1 401 ? 6.574 -7.934 -12.227 1 94 401 LEU A C 1
ATOM 3130 O O . LEU A 1 401 ? 7.75 -7.82 -12.586 1 94 401 LEU A O 1
ATOM 3134 N N . VAL A 1 402 ? 6.195 -8.164 -11.016 1 94.56 402 VAL A N 1
ATOM 3135 C CA . VAL A 1 402 ? 7.156 -8.492 -9.969 1 94.56 402 VAL A CA 1
ATOM 3136 C C . VAL A 1 402 ? 7.133 -9.992 -9.695 1 94.56 402 VAL A C 1
ATOM 3138 O O . VAL A 1 402 ? 6.199 -10.5 -9.07 1 94.56 402 VAL A O 1
ATOM 3141 N N . PRO A 1 403 ? 8.125 -10.602 -10.102 1 90.06 403 PRO A N 1
ATOM 3142 C CA . PRO A 1 403 ? 8.125 -12.062 -9.953 1 90.06 403 PRO A CA 1
ATOM 3143 C C . PRO A 1 403 ? 8.195 -12.5 -8.492 1 90.06 403 PRO A C 1
ATOM 3145 O O . PRO A 1 403 ? 8.844 -11.844 -7.676 1 90.06 403 PRO A O 1
ATOM 3148 N N . VAL A 1 404 ? 7.484 -13.484 -8.125 1 77.5 404 VAL A N 1
ATOM 3149 C CA . VAL A 1 404 ? 7.402 -13.984 -6.762 1 77.5 404 VAL A CA 1
ATOM 3150 C C . VAL A 1 404 ? 8.766 -14.531 -6.328 1 77.5 404 VAL A C 1
ATOM 3152 O O . VAL A 1 404 ? 9.266 -14.18 -5.262 1 77.5 404 VAL A O 1
ATOM 3155 N N . SER A 1 405 ? 9.172 -15.602 -6.93 1 67.56 405 SER A N 1
ATOM 3156 C CA . SER A 1 405 ? 10.453 -16.172 -6.52 1 67.56 405 SER A CA 1
ATOM 3157 C C . SER A 1 405 ? 11.336 -16.453 -7.727 1 67.56 405 SER A C 1
ATOM 3159 O O . SER A 1 405 ? 10.844 -16.75 -8.82 1 67.56 405 SER A O 1
ATOM 3161 N N . VAL A 1 406 ? 12.531 -16.016 -7.453 1 70.19 406 VAL A N 1
ATOM 3162 C CA . VAL A 1 406 ? 13.547 -16.406 -8.422 1 70.19 406 VAL A CA 1
ATOM 3163 C C . VAL A 1 406 ? 14.406 -17.531 -7.836 1 70.19 406 VAL A C 1
ATOM 3165 O O . VAL A 1 406 ? 15.445 -17.266 -7.219 1 70.19 406 VAL A O 1
ATOM 3168 N N . GLN A 1 407 ? 13.742 -18.688 -7.82 1 78.5 407 GLN A N 1
ATOM 3169 C CA . GLN A 1 407 ? 14.469 -19.844 -7.324 1 78.5 407 GLN A CA 1
ATOM 3170 C C . GLN A 1 407 ? 15.219 -20.547 -8.453 1 78.5 407 GLN A C 1
ATOM 3172 O O . GLN A 1 407 ? 14.711 -20.641 -9.57 1 78.5 407 GLN A O 1
ATOM 3177 N N . ASP A 1 408 ? 16.422 -20.953 -8.109 1 85.19 408 ASP A N 1
ATOM 3178 C CA . ASP A 1 408 ? 17.25 -21.766 -8.992 1 85.19 408 ASP A CA 1
ATOM 3179 C C . ASP A 1 408 ? 17.734 -20.953 -10.195 1 85.19 408 ASP A C 1
ATOM 3181 O O . ASP A 1 408 ? 18.016 -21.516 -11.25 1 85.19 408 ASP A O 1
ATOM 3185 N N . THR A 1 409 ? 17.547 -19.656 -10.133 1 83.06 409 THR A N 1
ATOM 3186 C CA . THR A 1 409 ? 18.062 -18.75 -11.156 1 83.06 409 THR A CA 1
ATOM 3187 C C . THR A 1 409 ? 18.781 -17.578 -10.523 1 83.06 409 THR A C 1
ATOM 3189 O O . THR A 1 409 ? 18.344 -17.031 -9.516 1 83.06 409 THR A O 1
ATOM 3192 N N . MET A 1 410 ? 19.891 -17.344 -11.148 1 86.5 410 MET A N 1
ATOM 3193 C CA . MET A 1 410 ? 20.656 -16.219 -10.617 1 86.5 410 MET A CA 1
ATOM 3194 C C . MET A 1 410 ? 19.984 -14.891 -10.938 1 86.5 410 MET A C 1
ATOM 3196 O O . MET A 1 410 ? 19.578 -14.656 -12.078 1 86.5 410 MET A O 1
ATOM 3200 N N . GLN A 1 411 ? 19.922 -14.102 -10.008 1 90.06 411 GLN A N 1
ATOM 3201 C CA . GLN A 1 411 ? 19.375 -12.766 -10.211 1 90.06 411 GLN A CA 1
ATOM 3202 C C . GLN A 1 411 ? 20.438 -11.82 -10.758 1 90.06 411 GLN A C 1
ATOM 3204 O O . GLN A 1 411 ? 21.531 -11.695 -10.188 1 90.06 411 GLN A O 1
ATOM 3209 N N . PRO A 1 412 ? 20.078 -11.227 -11.812 1 94.56 412 PRO A N 1
ATOM 3210 C CA . PRO A 1 412 ? 21.047 -10.273 -12.359 1 94.56 412 PRO A CA 1
ATOM 3211 C C . PRO A 1 412 ? 21.172 -9.008 -11.5 1 94.56 412 PRO A C 1
ATOM 3213 O O . PRO A 1 412 ? 20.234 -8.656 -10.773 1 94.56 412 PRO A O 1
ATOM 3216 N N . TRP A 1 413 ? 22.297 -8.367 -11.578 1 97 413 TRP A N 1
ATOM 3217 C CA . TRP A 1 413 ? 22.594 -7.133 -10.859 1 97 413 TRP A CA 1
ATOM 3218 C C . TRP A 1 413 ? 23.797 -6.422 -11.477 1 97 413 TRP A C 1
ATOM 3220 O O . TRP A 1 413 ? 24.578 -7.027 -12.219 1 97 413 TRP A O 1
ATOM 3230 N N . PHE A 1 414 ? 23.922 -5.164 -11.305 1 97.81 414 PHE A N 1
ATOM 3231 C CA . PHE A 1 414 ? 25.188 -4.488 -11.625 1 97.81 414 PHE A CA 1
ATOM 3232 C C . PHE A 1 414 ? 25.406 -3.297 -10.703 1 97.81 414 PHE A C 1
ATOM 3234 O O . PHE A 1 414 ? 24.469 -2.803 -10.078 1 97.81 414 PHE A O 1
ATOM 3241 N N . LEU A 1 415 ? 26.641 -3.062 -10.531 1 97.44 415 LEU A N 1
ATOM 3242 C CA . LEU A 1 415 ? 27.125 -1.937 -9.742 1 97.44 415 LEU A CA 1
ATOM 3243 C C . LEU A 1 415 ? 27.656 -0.831 -10.641 1 97.44 415 LEU A C 1
ATOM 3245 O O . LEU A 1 415 ? 28.438 -1.098 -11.562 1 97.44 415 LEU A O 1
ATOM 3249 N N . TYR A 1 416 ? 27.172 0.358 -10.461 1 97.56 416 TYR A N 1
ATOM 3250 C CA . TYR A 1 416 ? 27.672 1.502 -11.211 1 97.56 416 TYR A CA 1
ATOM 3251 C C . TYR A 1 416 ? 27.938 2.684 -10.289 1 97.56 416 TYR A C 1
ATOM 3253 O O . TYR A 1 416 ? 27.016 3.234 -9.688 1 97.56 416 TYR A O 1
ATOM 3261 N N . SER A 1 417 ? 29.203 3.078 -10.141 1 96.75 417 SER A N 1
ATOM 3262 C CA . SER A 1 417 ? 29.641 4.223 -9.352 1 96.75 417 SER A CA 1
ATOM 3263 C C . SER A 1 417 ? 29.125 4.148 -7.922 1 96.75 417 SER A C 1
ATOM 3265 O O . SER A 1 417 ? 28.594 5.133 -7.395 1 96.75 417 SER A O 1
ATOM 3267 N N . GLY A 1 418 ? 29.125 2.971 -7.375 1 96.06 418 GLY A N 1
ATOM 3268 C CA . GLY A 1 418 ? 28.75 2.758 -5.984 1 96.06 418 GLY A CA 1
ATOM 3269 C C . GLY A 1 418 ? 27.25 2.52 -5.801 1 96.06 418 GLY A C 1
ATOM 3270 O O . GLY A 1 418 ? 26.781 2.412 -4.672 1 96.06 418 GLY A O 1
ATOM 3271 N N . MET A 1 419 ? 26.531 2.438 -6.832 1 97.75 419 MET A N 1
ATOM 3272 C CA . MET A 1 419 ? 25.078 2.207 -6.801 1 97.75 419 MET A CA 1
ATOM 3273 C C . MET A 1 419 ? 24.75 0.806 -7.297 1 97.75 419 MET A C 1
ATOM 3275 O O . MET A 1 419 ? 25.156 0.414 -8.391 1 97.75 419 MET A O 1
ATOM 3279 N N . LEU A 1 420 ? 23.984 0.082 -6.508 1 98.12 420 LEU A N 1
ATOM 3280 C CA . LEU A 1 420 ? 23.625 -1.288 -6.852 1 98.12 420 LEU A CA 1
ATOM 3281 C C . LEU A 1 420 ? 22.219 -1.343 -7.449 1 98.12 420 LEU A C 1
ATOM 3283 O O . LEU A 1 420 ? 21.266 -0.88 -6.832 1 98.12 420 LEU A O 1
ATOM 3287 N N . PHE A 1 421 ? 22.156 -1.875 -8.664 1 98.5 421 PHE A N 1
ATOM 3288 C CA . PHE A 1 421 ? 20.891 -1.994 -9.375 1 98.5 421 PHE A CA 1
ATOM 3289 C C . PHE A 1 421 ? 20.5 -3.459 -9.547 1 98.5 421 PHE A C 1
ATOM 3291 O O . PHE A 1 421 ? 21.344 -4.297 -9.852 1 98.5 421 PHE A O 1
ATOM 3298 N N . LEU A 1 422 ? 19.266 -3.779 -9.359 1 97.25 422 LEU A N 1
ATOM 3299 C CA . LEU A 1 422 ? 18.734 -5.121 -9.586 1 97.25 422 LEU A CA 1
ATOM 3300 C C . LEU A 1 422 ? 17.234 -5.082 -9.859 1 97.25 422 LEU A C 1
ATOM 3302 O O . LEU A 1 422 ? 16.578 -4.074 -9.602 1 97.25 422 LEU A O 1
ATOM 3306 N N . PRO A 1 423 ? 16.656 -6.125 -10.453 1 96.56 423 PRO A N 1
ATOM 3307 C CA . PRO A 1 423 ? 15.211 -6.199 -10.625 1 96.56 423 PRO A CA 1
ATOM 3308 C C . PRO A 1 423 ? 14.469 -6.469 -9.312 1 96.56 423 PRO A C 1
ATOM 3310 O O . PRO A 1 423 ? 14.961 -7.23 -8.477 1 96.56 423 PRO A O 1
ATOM 3313 N N . LEU A 1 424 ? 13.32 -5.816 -9.18 1 96.75 424 LEU A N 1
ATOM 3314 C CA . LEU A 1 424 ? 12.484 -6.043 -8.008 1 96.75 424 LEU A CA 1
ATOM 3315 C C . LEU A 1 424 ? 11.836 -7.426 -8.062 1 96.75 424 LEU A C 1
ATOM 3317 O O . LEU A 1 424 ? 11.289 -7.816 -9.094 1 96.75 424 LEU A O 1
ATOM 3321 N N . THR A 1 425 ? 11.906 -8.164 -7.016 1 93.94 425 THR A N 1
ATOM 3322 C CA . THR A 1 425 ? 11.258 -9.453 -6.844 1 93.94 425 THR A CA 1
ATOM 3323 C C . THR A 1 425 ? 10.578 -9.539 -5.484 1 93.94 425 THR A C 1
ATOM 3325 O O . THR A 1 425 ? 10.844 -8.727 -4.598 1 93.94 425 THR A O 1
ATOM 3328 N N . VAL A 1 426 ? 9.742 -10.477 -5.355 1 92.25 426 VAL A N 1
ATOM 3329 C CA . VAL A 1 426 ? 9.094 -10.68 -4.062 1 92.25 426 VAL A CA 1
ATOM 3330 C C . VAL A 1 426 ? 10.125 -11.102 -3.025 1 92.25 426 VAL A C 1
ATOM 3332 O O . VAL A 1 426 ? 10.047 -10.711 -1.857 1 92.25 426 VAL A O 1
ATOM 3335 N N . SER A 1 427 ? 11.086 -11.906 -3.463 1 91.12 427 SER A N 1
ATOM 3336 C CA . SER A 1 427 ? 12.156 -12.312 -2.559 1 91.12 427 SER A CA 1
ATOM 3337 C C . SER A 1 427 ? 12.875 -11.102 -1.968 1 91.12 427 SER A C 1
ATOM 3339 O O . SER A 1 427 ? 13.25 -11.109 -0.795 1 91.12 427 SER A O 1
ATOM 3341 N N . TYR A 1 428 ? 13.086 -10.086 -2.807 1 94.44 428 TYR A N 1
ATOM 3342 C CA . TYR A 1 428 ? 13.68 -8.852 -2.312 1 94.44 428 TYR A CA 1
ATOM 3343 C C . TYR A 1 428 ? 12.797 -8.211 -1.246 1 94.44 428 TYR A C 1
ATOM 3345 O O . TYR A 1 428 ? 13.289 -7.789 -0.197 1 94.44 428 TYR A O 1
ATOM 3353 N N . LEU A 1 429 ? 11.531 -8.156 -1.456 1 94.31 429 LEU A N 1
ATOM 3354 C CA . LEU A 1 429 ? 10.586 -7.551 -0.525 1 94.31 429 LEU A CA 1
ATOM 3355 C C . LEU A 1 429 ? 10.523 -8.344 0.777 1 94.31 429 LEU A C 1
ATOM 3357 O O . LEU A 1 429 ? 10.305 -7.77 1.847 1 94.31 429 LEU A O 1
ATOM 3361 N N . GLN A 1 430 ? 10.758 -9.57 0.712 1 91.56 430 GLN A N 1
ATOM 3362 C CA . GLN A 1 430 ? 10.672 -10.438 1.883 1 91.56 430 GLN A CA 1
ATOM 3363 C C . GLN A 1 430 ? 11.828 -10.164 2.85 1 91.56 430 GLN A C 1
ATOM 3365 O O . GLN A 1 430 ? 11.805 -10.625 3.994 1 91.56 430 GLN A O 1
ATOM 3370 N N . GLU A 1 431 ? 12.789 -9.391 2.426 1 91.81 431 GLU A N 1
ATOM 3371 C CA . GLU A 1 431 ? 13.906 -9.023 3.291 1 91.81 431 GLU A CA 1
ATOM 3372 C C . GLU A 1 431 ? 13.445 -8.156 4.453 1 91.81 431 GLU A C 1
ATOM 3374 O O . GLU A 1 431 ? 14.172 -7.984 5.438 1 91.81 431 GLU A O 1
ATOM 3379 N N . TRP A 1 432 ? 12.297 -7.57 4.367 1 93.06 432 TRP A N 1
ATOM 3380 C CA . TRP A 1 432 ? 11.758 -6.75 5.445 1 93.06 432 TRP A CA 1
ATOM 3381 C C . TRP A 1 432 ? 11.102 -7.617 6.512 1 93.06 432 TRP A C 1
ATOM 3383 O O . TRP A 1 432 ? 10.367 -7.113 7.367 1 93.06 432 TRP A O 1
ATOM 3393 N N . GLY A 1 433 ? 11.211 -8.859 6.375 1 89.56 433 GLY A N 1
ATOM 3394 C CA . GLY A 1 433 ? 10.773 -9.75 7.438 1 89.56 433 GLY A CA 1
ATOM 3395 C C . GLY A 1 433 ? 9.445 -10.422 7.141 1 89.56 433 GLY A C 1
ATOM 3396 O O . GLY A 1 433 ? 8.984 -10.422 5.996 1 89.56 433 GLY A O 1
ATOM 3397 N N . SER A 1 434 ? 8.828 -11.031 8.227 1 87.44 434 SER A N 1
ATOM 3398 C CA . SER A 1 434 ? 7.605 -11.812 8.078 1 87.44 434 SER A CA 1
ATOM 3399 C C . SER A 1 434 ? 6.414 -10.922 7.746 1 87.44 434 SER A C 1
ATOM 3401 O O . SER A 1 434 ? 5.453 -11.375 7.117 1 87.44 434 SER A O 1
ATOM 3403 N N . LYS A 1 435 ? 6.527 -9.742 8.117 1 87.62 435 LYS A N 1
ATOM 3404 C CA . LYS A 1 435 ? 5.441 -8.812 7.832 1 87.62 435 LYS A CA 1
ATOM 3405 C C . LYS A 1 435 ? 5.824 -7.844 6.715 1 87.62 435 LYS A C 1
ATOM 3407 O O . LYS A 1 435 ? 5.48 -6.664 6.758 1 87.62 435 LYS A O 1
ATOM 3412 N N . TRP A 1 436 ? 6.594 -8.406 5.727 1 89.88 436 TRP A N 1
ATOM 3413 C CA . TRP A 1 436 ? 7.109 -7.57 4.648 1 89.88 436 TRP A CA 1
ATOM 3414 C C . TRP A 1 436 ? 5.969 -6.906 3.879 1 89.88 436 TRP A C 1
ATOM 3416 O O . TRP A 1 436 ? 6.133 -5.809 3.346 1 89.88 436 TRP A O 1
ATOM 3426 N N . GLN A 1 437 ? 4.832 -7.445 3.809 1 85.81 437 GLN A N 1
ATOM 3427 C CA . GLN A 1 437 ? 3.693 -6.902 3.078 1 85.81 437 GLN A CA 1
ATOM 3428 C C . GLN A 1 437 ? 3.23 -5.582 3.689 1 85.81 437 GLN A C 1
ATOM 3430 O O . GLN A 1 437 ? 2.539 -4.797 3.035 1 85.81 437 GLN A O 1
ATOM 3435 N N . GLN A 1 438 ? 3.643 -5.348 4.91 1 82.12 438 GLN A N 1
ATOM 3436 C CA . GLN A 1 438 ? 3.299 -4.117 5.613 1 82.12 438 GLN A CA 1
ATOM 3437 C C . GLN A 1 438 ? 4.52 -3.213 5.77 1 82.12 438 GLN A C 1
ATOM 3439 O O . GLN A 1 438 ? 4.395 -1.987 5.766 1 82.12 438 GLN A O 1
ATOM 3444 N N . ASP A 1 439 ? 5.664 -3.85 5.844 1 87.06 439 ASP A N 1
ATOM 3445 C CA . ASP A 1 439 ? 6.852 -3.119 6.273 1 87.06 439 ASP A CA 1
ATOM 3446 C C . ASP A 1 439 ? 7.676 -2.66 5.07 1 87.06 439 ASP A C 1
ATOM 3448 O O . ASP A 1 439 ? 8.477 -1.731 5.184 1 87.06 439 ASP A O 1
ATOM 3452 N N . ALA A 1 440 ? 7.562 -3.33 3.986 1 90.62 440 ALA A N 1
ATOM 3453 C CA . ALA A 1 440 ? 8.32 -2.943 2.799 1 90.62 440 ALA A CA 1
ATOM 3454 C C . ALA A 1 440 ? 7.855 -1.588 2.271 1 90.62 440 ALA A C 1
ATOM 3456 O O . ALA A 1 440 ? 6.754 -1.136 2.588 1 90.62 440 ALA A O 1
ATOM 3457 N N . PRO A 1 441 ? 8.758 -0.901 1.528 1 88.44 441 PRO A N 1
ATOM 3458 C CA . PRO A 1 441 ? 8.367 0.402 0.989 1 88.44 441 PRO A CA 1
ATOM 3459 C C . PRO A 1 441 ? 7.07 0.336 0.178 1 88.44 441 PRO A C 1
ATOM 3461 O O . PRO A 1 441 ? 6.918 -0.542 -0.676 1 88.44 441 PRO A O 1
ATOM 3464 N N . VAL A 1 442 ? 6.215 1.26 0.393 1 82.94 442 VAL A N 1
ATOM 3465 C CA . VAL A 1 442 ? 4.855 1.253 -0.133 1 82.94 442 VAL A CA 1
ATOM 3466 C C . VAL A 1 442 ? 4.891 1.283 -1.659 1 82.94 442 VAL A C 1
ATOM 3468 O O . VAL A 1 442 ? 4.098 0.606 -2.318 1 82.94 442 VAL A O 1
ATOM 3471 N N . ASP A 1 443 ? 5.781 2.031 -2.227 1 86.75 443 ASP A N 1
ATOM 3472 C CA . ASP A 1 443 ? 5.852 2.156 -3.678 1 86.75 443 ASP A CA 1
ATOM 3473 C C . ASP A 1 443 ? 6.191 0.817 -4.328 1 86.75 443 ASP A C 1
ATOM 3475 O O . ASP A 1 443 ? 5.652 0.482 -5.387 1 86.75 443 ASP A O 1
ATOM 3479 N N . LEU A 1 444 ? 7.078 0.148 -3.734 1 92.12 444 LEU A N 1
ATOM 3480 C CA . LEU A 1 444 ? 7.457 -1.155 -4.27 1 92.12 444 LEU A CA 1
ATOM 3481 C C . LEU A 1 444 ? 6.332 -2.166 -4.082 1 92.12 444 LEU A C 1
ATOM 3483 O O . LEU A 1 444 ? 6.07 -2.98 -4.973 1 92.12 444 LEU A O 1
ATOM 3487 N N . LEU A 1 445 ? 5.68 -2.07 -2.947 1 88.75 445 LEU A N 1
ATOM 3488 C CA . LEU A 1 445 ? 4.543 -2.947 -2.688 1 88.75 445 LEU A CA 1
ATOM 3489 C C . LEU A 1 445 ? 3.432 -2.711 -3.705 1 88.75 445 LEU A C 1
ATOM 3491 O O . LEU A 1 445 ? 2.773 -3.658 -4.145 1 88.75 445 LEU A O 1
ATOM 3495 N N . MET A 1 446 ? 3.246 -1.501 -4.031 1 86.25 446 MET A N 1
ATOM 3496 C CA . MET A 1 446 ? 2.221 -1.167 -5.016 1 86.25 446 MET A CA 1
ATOM 3497 C C . MET A 1 446 ? 2.535 -1.798 -6.367 1 86.25 446 MET A C 1
ATOM 3499 O O . MET A 1 446 ? 1.636 -2.277 -7.059 1 86.25 446 MET A O 1
ATOM 3503 N N . MET A 1 447 ? 3.77 -1.782 -6.73 1 90.81 447 MET A N 1
ATOM 3504 C CA . MET A 1 447 ? 4.168 -2.414 -7.984 1 90.81 447 MET A CA 1
ATOM 3505 C C . MET A 1 447 ? 3.908 -3.916 -7.941 1 90.81 447 MET A C 1
ATOM 3507 O O . MET A 1 447 ? 3.479 -4.504 -8.938 1 90.81 447 MET A O 1
ATOM 3511 N N . GLN A 1 448 ? 4.18 -4.445 -6.812 1 90.69 448 GLN A N 1
ATOM 3512 C CA . GLN A 1 448 ? 3.967 -5.879 -6.648 1 90.69 448 GLN A CA 1
ATOM 3513 C C . GLN A 1 448 ? 2.482 -6.223 -6.688 1 90.69 448 GLN A C 1
ATOM 3515 O O . GLN A 1 448 ? 2.086 -7.215 -7.309 1 90.69 448 GLN A O 1
ATOM 3520 N N . ARG A 1 449 ? 1.643 -5.438 -6.152 1 86 449 ARG A N 1
ATOM 3521 C CA . ARG A 1 449 ? 0.231 -5.766 -5.973 1 86 449 ARG A CA 1
ATOM 3522 C C . ARG A 1 449 ? -0.582 -5.363 -7.199 1 86 449 ARG A C 1
ATOM 3524 O O . ARG A 1 449 ? -1.507 -6.074 -7.598 1 86 449 ARG A O 1
ATOM 3531 N N . GLU A 1 450 ? -0.212 -4.242 -7.797 1 85.62 450 GLU A N 1
ATOM 3532 C CA . GLU A 1 450 ? -1.1 -3.68 -8.812 1 85.62 450 GLU A CA 1
ATOM 3533 C C . GLU A 1 450 ? -0.393 -3.559 -10.156 1 85.62 450 GLU A C 1
ATOM 3535 O O . GLU A 1 450 ? -1.034 -3.307 -11.18 1 85.62 450 GLU A O 1
ATOM 3540 N N . GLY A 1 451 ? 0.874 -3.752 -10.102 1 89.5 451 GLY A N 1
ATOM 3541 C CA . GLY A 1 451 ? 1.601 -3.59 -11.352 1 89.5 451 GLY A CA 1
ATOM 3542 C C . GLY A 1 451 ? 1.28 -4.668 -12.375 1 89.5 451 GLY A C 1
ATOM 3543 O O . GLY A 1 451 ? 1.092 -5.832 -12.016 1 89.5 451 GLY A O 1
ATOM 3544 N N . MET A 1 452 ? 1.133 -4.199 -13.633 1 92.69 452 MET A N 1
ATOM 3545 C CA . MET A 1 452 ? 0.893 -5.125 -14.742 1 92.69 452 MET A CA 1
ATOM 3546 C C . MET A 1 452 ? 1.95 -4.961 -15.828 1 92.69 452 MET A C 1
ATOM 3548 O O . MET A 1 452 ? 2.271 -3.84 -16.219 1 92.69 452 MET A O 1
ATOM 3552 N N . LYS A 1 453 ? 2.406 -6.035 -16.234 1 93.62 453 LYS A N 1
ATOM 3553 C CA . LYS A 1 453 ? 3.432 -6.047 -17.281 1 93.62 453 LYS A CA 1
ATOM 3554 C C . LYS A 1 453 ? 2.869 -5.547 -18.609 1 93.62 453 LYS A C 1
ATOM 3556 O O . LYS A 1 453 ? 1.843 -6.039 -19.078 1 93.62 453 LYS A O 1
ATOM 3561 N N . LYS A 1 454 ? 3.508 -4.555 -19.25 1 93.81 454 LYS A N 1
ATOM 3562 C CA . LYS A 1 454 ? 3.062 -3.988 -20.516 1 93.81 454 LYS A CA 1
ATOM 3563 C C . LYS A 1 454 ? 3.924 -4.484 -21.672 1 93.81 454 LYS A C 1
ATOM 3565 O O . LYS A 1 454 ? 3.506 -4.43 -22.828 1 93.81 454 LYS A O 1
ATOM 3570 N N . ASP A 1 455 ? 5.137 -4.863 -21.297 1 94.56 455 ASP A N 1
ATOM 3571 C CA . ASP A 1 455 ? 6.105 -5.445 -22.219 1 94.56 455 ASP A CA 1
ATOM 3572 C C . ASP A 1 455 ? 6.648 -6.77 -21.688 1 94.56 455 ASP A C 1
ATOM 3574 O O . ASP A 1 455 ? 6.914 -6.898 -20.5 1 94.56 455 ASP A O 1
ATOM 3578 N N . PRO A 1 456 ? 6.738 -7.738 -22.562 1 93.38 456 PRO A N 1
ATOM 3579 C CA . PRO A 1 456 ? 7.18 -9.055 -22.094 1 93.38 456 PRO A CA 1
ATOM 3580 C C . PRO A 1 456 ? 8.531 -9.008 -21.375 1 93.38 456 PRO A C 1
ATOM 3582 O O . PRO A 1 456 ? 8.812 -9.844 -20.516 1 93.38 456 PRO A O 1
ATOM 3585 N N . GLU A 1 457 ? 9.359 -8.023 -21.719 1 94.56 457 GLU A N 1
ATOM 3586 C CA . GLU A 1 457 ? 10.703 -7.965 -21.141 1 94.56 457 GLU A CA 1
ATOM 3587 C C . GLU A 1 457 ? 10.766 -6.953 -20 1 94.56 457 GLU A C 1
ATOM 3589 O O . GLU A 1 457 ? 11.836 -6.719 -19.438 1 94.56 457 GLU A O 1
ATOM 3594 N N . GLU A 1 458 ? 9.656 -6.426 -19.703 1 96.38 458 GLU A N 1
ATOM 3595 C CA . GLU A 1 458 ? 9.609 -5.363 -18.703 1 96.38 458 GLU A CA 1
ATOM 3596 C C . GLU A 1 458 ? 9.984 -5.895 -17.312 1 96.38 458 GLU A C 1
ATOM 3598 O O . GLU A 1 458 ? 9.562 -6.98 -16.938 1 96.38 458 GLU A O 1
ATOM 3603 N N . GLN A 1 459 ? 10.844 -5.207 -16.641 1 96.62 459 GLN A N 1
ATOM 3604 C CA . GLN A 1 459 ? 11.211 -5.422 -15.25 1 96.62 459 GLN A CA 1
ATOM 3605 C C . GLN A 1 459 ? 11.203 -4.105 -14.469 1 96.62 459 GLN A C 1
ATOM 3607 O O . GLN A 1 459 ? 11.453 -3.043 -15.039 1 96.62 459 GLN A O 1
ATOM 3612 N N . ILE A 1 460 ? 10.852 -4.195 -13.195 1 97.56 460 ILE A N 1
ATOM 3613 C CA . ILE A 1 460 ? 11.039 -3.037 -12.328 1 97.56 460 ILE A CA 1
ATOM 3614 C C . ILE A 1 460 ? 12.469 -3.018 -11.797 1 97.56 460 ILE A C 1
ATOM 3616 O O . ILE A 1 460 ? 12.836 -3.83 -10.945 1 97.56 460 ILE A O 1
ATOM 3620 N N . VAL A 1 461 ? 13.227 -2.146 -12.328 1 98.56 461 VAL A N 1
ATOM 3621 C CA . VAL A 1 461 ? 14.609 -2.016 -11.883 1 98.56 461 VAL A CA 1
ATOM 3622 C C . VAL A 1 461 ? 14.68 -1.045 -10.703 1 98.56 461 VAL A C 1
ATOM 3624 O O . VAL A 1 461 ? 14.133 0.058 -10.766 1 98.56 461 VAL A O 1
ATOM 3627 N N . ILE A 1 462 ? 15.328 -1.476 -9.641 1 98.44 462 ILE A N 1
ATOM 3628 C CA . ILE A 1 462 ? 15.406 -0.612 -8.469 1 98.44 462 ILE A CA 1
ATOM 3629 C C . ILE A 1 462 ? 16.875 -0.301 -8.156 1 98.44 462 ILE A C 1
ATOM 3631 O O . ILE A 1 462 ? 17.766 -1.088 -8.477 1 98.44 462 ILE A O 1
ATOM 3635 N N . LEU A 1 463 ? 17.141 0.866 -7.625 1 98.5 463 LEU A N 1
ATOM 3636 C CA . LEU A 1 463 ? 18.359 1.15 -6.887 1 98.5 463 LEU A CA 1
ATOM 3637 C C . LEU A 1 463 ? 18.281 0.587 -5.473 1 98.5 463 LEU A C 1
ATOM 3639 O O . LEU A 1 463 ? 17.656 1.184 -4.594 1 98.5 463 LEU A O 1
ATOM 3643 N N . SER A 1 464 ? 18.875 -0.547 -5.352 1 97 464 SER A N 1
ATOM 3644 C CA . SER A 1 464 ? 18.75 -1.271 -4.09 1 97 464 SER A CA 1
ATOM 3645 C C . SER A 1 464 ? 19.469 -0.542 -2.959 1 97 464 SER A C 1
ATOM 3647 O O . SER A 1 464 ? 18.906 -0.37 -1.873 1 97 464 SER A O 1
ATOM 3649 N N . LYS A 1 465 ? 20.672 -0.124 -3.256 1 95.62 465 LYS A N 1
ATOM 3650 C CA . LYS A 1 465 ? 21.422 0.581 -2.223 1 95.62 465 LYS A CA 1
ATOM 3651 C C . LYS A 1 465 ? 22.547 1.404 -2.832 1 95.62 465 LYS A C 1
ATOM 3653 O O . LYS A 1 465 ? 23.156 1 -3.83 1 95.62 465 LYS A O 1
ATOM 3658 N N . CYS A 1 466 ? 22.812 2.52 -2.209 1 96.06 466 CYS A N 1
ATOM 3659 C CA . CYS A 1 466 ? 24.016 3.318 -2.453 1 96.06 466 CYS A CA 1
ATOM 3660 C C . CYS A 1 466 ? 25.078 3.041 -1.396 1 96.06 466 CYS A C 1
ATOM 3662 O O . CYS A 1 466 ? 24.875 3.326 -0.215 1 96.06 466 CYS A O 1
ATOM 3664 N N . PHE A 1 467 ? 26.141 2.498 -1.826 1 96.19 467 PHE A N 1
ATOM 3665 C CA . PHE A 1 467 ? 27.219 2.26 -0.874 1 96.19 467 PHE A CA 1
ATOM 3666 C C . PHE A 1 467 ? 27.859 3.572 -0.431 1 96.19 467 PHE A C 1
ATOM 3668 O O . PHE A 1 467 ? 28.188 4.418 -1.263 1 96.19 467 PHE A O 1
ATOM 3675 N N . PRO A 1 468 ? 27.969 3.752 0.825 1 93.31 468 PRO A N 1
ATOM 3676 C CA . PRO A 1 468 ? 28.547 5.008 1.318 1 93.31 468 PRO A CA 1
ATOM 3677 C C . PRO A 1 468 ? 29.969 5.238 0.828 1 93.31 468 PRO A C 1
ATOM 3679 O O . PRO A 1 468 ? 30.797 4.332 0.894 1 93.31 468 PRO A O 1
ATOM 3682 N N . SER A 1 469 ? 30.219 6.297 0.27 1 92.81 469 SER A N 1
ATOM 3683 C CA . SER A 1 469 ? 31.5 6.809 -0.187 1 92.81 469 SER A CA 1
ATOM 3684 C C . SER A 1 469 ? 31.484 8.328 -0.33 1 92.81 469 SER A C 1
ATOM 3686 O O . SER A 1 469 ? 30.422 8.953 -0.185 1 92.81 469 SER A O 1
ATOM 3688 N N . LYS A 1 470 ? 32.656 8.867 -0.548 1 91.81 470 LYS A N 1
ATOM 3689 C CA . LYS A 1 470 ? 32.719 10.32 -0.734 1 91.81 470 LYS A CA 1
ATOM 3690 C C . LYS A 1 470 ? 31.844 10.766 -1.898 1 91.81 470 LYS A C 1
ATOM 3692 O O . LYS A 1 470 ? 31.172 11.789 -1.807 1 91.81 470 LYS A O 1
ATOM 3697 N N . ARG A 1 471 ? 31.844 9.977 -2.973 1 92.88 471 ARG A N 1
ATOM 3698 C CA . ARG A 1 471 ? 31.156 10.383 -4.191 1 92.88 471 ARG A CA 1
ATOM 3699 C C . ARG A 1 471 ? 29.656 10.086 -4.102 1 92.88 471 ARG A C 1
ATOM 3701 O O . ARG A 1 471 ? 28.859 10.719 -4.789 1 92.88 471 ARG A O 1
ATOM 3708 N N . THR A 1 472 ? 29.25 9.148 -3.273 1 94.19 472 THR A N 1
ATOM 3709 C CA . THR A 1 472 ? 27.844 8.797 -3.17 1 94.19 472 THR A CA 1
ATOM 3710 C C . THR A 1 472 ? 27.203 9.461 -1.956 1 94.19 472 THR A C 1
ATOM 3712 O O . THR A 1 472 ? 26.016 9.289 -1.695 1 94.19 472 THR A O 1
ATOM 3715 N N . ALA A 1 473 ? 27.969 10.258 -1.213 1 95 473 ALA A N 1
ATOM 3716 C CA . ALA A 1 473 ? 27.438 10.961 -0.052 1 95 473 ALA A CA 1
ATOM 3717 C C . ALA A 1 473 ? 26.234 11.828 -0.443 1 95 473 ALA A C 1
ATOM 3719 O O . ALA A 1 473 ? 26.281 12.555 -1.438 1 95 473 ALA A O 1
ATOM 3720 N N . GLY A 1 474 ? 25.125 11.656 0.329 1 94.62 474 GLY A N 1
ATOM 3721 C CA . GLY A 1 474 ? 23.922 12.43 0.058 1 94.62 474 GLY A CA 1
ATOM 3722 C C . GLY A 1 474 ? 22.891 11.672 -0.773 1 94.62 474 GLY A C 1
ATOM 3723 O O . GLY A 1 474 ? 21.797 12.172 -1.028 1 94.62 474 GLY A O 1
ATOM 3724 N N . TYR A 1 475 ? 23.234 10.469 -1.258 1 95.06 475 TYR A N 1
ATOM 3725 C CA . TYR A 1 475 ? 22.344 9.711 -2.129 1 95.06 475 TYR A CA 1
ATOM 3726 C C . TYR A 1 475 ? 21.625 8.617 -1.353 1 95.06 475 TYR A C 1
ATOM 3728 O O . TYR A 1 475 ? 20.938 7.777 -1.941 1 95.06 475 TYR A O 1
ATOM 3736 N N . SER A 1 476 ? 21.656 8.68 -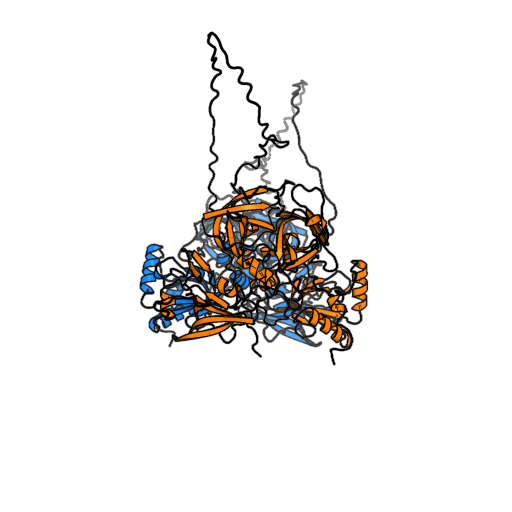0.07 1 90.75 476 SER A N 1
ATOM 3737 C CA . SER A 1 476 ? 21.031 7.633 0.726 1 90.75 476 SER A CA 1
ATOM 3738 C C . SER A 1 476 ? 19.516 7.625 0.528 1 90.75 476 SER A C 1
ATOM 3740 O O . SER A 1 476 ? 18.875 6.578 0.638 1 90.75 476 SER A O 1
ATOM 3742 N N . LEU A 1 477 ? 18.984 8.75 0.249 1 90.81 477 LEU A N 1
ATOM 3743 C CA . LEU A 1 477 ? 17.547 8.875 0.047 1 90.81 477 LEU A CA 1
ATOM 3744 C C . LEU A 1 477 ? 17.109 8.141 -1.211 1 90.81 477 LEU A C 1
ATOM 3746 O O . LEU A 1 477 ? 15.914 7.898 -1.408 1 90.81 477 LEU A O 1
ATOM 3750 N N . LEU A 1 478 ? 18.016 7.762 -2.027 1 95.25 478 LEU A N 1
ATOM 3751 C CA . LEU A 1 478 ? 17.703 7.145 -3.312 1 95.25 478 LEU A CA 1
ATOM 3752 C C . LEU A 1 478 ? 17.516 5.641 -3.162 1 95.25 478 LEU A C 1
ATOM 3754 O O . LEU A 1 478 ? 17.062 4.969 -4.09 1 95.25 478 LEU A O 1
ATOM 3758 N N . ASN A 1 479 ? 17.797 5.105 -1.986 1 96 479 ASN A N 1
ATOM 3759 C CA . ASN A 1 479 ? 17.734 3.662 -1.784 1 96 479 ASN A CA 1
ATOM 3760 C C . ASN A 1 479 ? 16.312 3.127 -1.953 1 96 479 ASN A C 1
ATOM 3762 O O . ASN A 1 479 ? 15.352 3.793 -1.58 1 96 479 ASN A O 1
ATOM 3766 N N . GLU A 1 480 ? 16.234 1.944 -2.539 1 96.12 480 GLU A N 1
ATOM 3767 C CA . GLU A 1 480 ? 15 1.181 -2.619 1 96.12 480 GLU A CA 1
ATOM 3768 C C . GLU A 1 480 ? 13.938 1.938 -3.41 1 96.12 480 GLU A C 1
ATOM 3770 O O . GLU A 1 480 ? 12.789 2.045 -2.971 1 96.12 480 GLU A O 1
ATOM 3775 N N . ARG A 1 481 ? 14.359 2.469 -4.539 1 97.12 481 ARG A N 1
ATOM 3776 C CA . ARG A 1 481 ? 13.438 3.172 -5.422 1 97.12 481 ARG A CA 1
ATOM 3777 C C . ARG A 1 481 ? 13.57 2.676 -6.859 1 97.12 481 ARG A C 1
ATOM 3779 O O . ARG A 1 481 ? 14.656 2.295 -7.293 1 97.12 481 ARG A O 1
ATOM 3786 N N . ARG A 1 482 ? 12.461 2.721 -7.512 1 97.5 482 ARG A N 1
ATOM 3787 C CA . ARG A 1 482 ? 12.43 2.322 -8.914 1 97.5 482 ARG A CA 1
ATOM 3788 C C . ARG A 1 482 ? 13.156 3.334 -9.789 1 97.5 482 ARG A C 1
ATOM 3790 O O . ARG A 1 482 ? 12.961 4.543 -9.648 1 97.5 482 ARG A O 1
ATOM 3797 N N . VAL A 1 483 ? 14.031 2.867 -10.664 1 98.62 483 VAL A N 1
ATOM 3798 C CA . VAL A 1 483 ? 14.695 3.715 -11.656 1 98.62 483 VAL A CA 1
ATOM 3799 C C . VAL A 1 483 ? 13.781 3.924 -12.859 1 98.62 483 VAL A C 1
ATOM 3801 O O . VAL A 1 483 ? 13.43 2.967 -13.555 1 98.62 483 VAL A O 1
ATOM 3804 N N . VAL A 1 484 ? 13.469 5.133 -13.148 1 97.81 484 VAL A N 1
ATOM 3805 C CA . VAL A 1 484 ? 12.5 5.465 -14.195 1 97.81 484 VAL A CA 1
ATOM 3806 C C . VAL A 1 484 ? 13.227 5.691 -15.516 1 97.81 484 VAL A C 1
ATOM 3808 O O . VAL A 1 484 ? 12.773 5.215 -16.562 1 97.81 484 VAL A O 1
ATOM 3811 N N . SER A 1 485 ? 14.375 6.391 -15.477 1 98.31 485 SER A N 1
ATOM 3812 C CA . SER A 1 485 ? 15.07 6.715 -16.719 1 98.31 485 SER A CA 1
ATOM 3813 C C . SER A 1 485 ? 16.547 7 -16.469 1 98.31 485 SER A C 1
ATOM 3815 O O . SER A 1 485 ? 16.953 7.25 -15.336 1 98.31 485 SER A O 1
ATOM 3817 N N . VAL A 1 486 ? 17.297 6.855 -17.5 1 98.56 486 VAL A N 1
ATOM 3818 C CA . VAL A 1 486 ? 18.719 7.23 -17.578 1 98.56 486 VAL A CA 1
ATOM 3819 C C . VAL A 1 486 ? 18.922 8.281 -18.656 1 98.56 486 VAL A C 1
ATOM 3821 O O . VAL A 1 486 ? 18.719 8 -19.844 1 98.56 486 VAL A O 1
ATOM 3824 N N . CYS A 1 487 ? 19.281 9.461 -18.25 1 97.88 487 CYS A N 1
ATOM 3825 C CA . CYS A 1 487 ? 19.469 10.57 -19.172 1 97.88 487 CYS A CA 1
ATOM 3826 C C . CYS A 1 487 ? 18.25 10.758 -20.062 1 97.88 487 CYS A C 1
ATOM 3828 O O . CYS A 1 487 ? 18.375 10.891 -21.281 1 97.88 487 CYS A O 1
ATOM 3830 N N . GLY A 1 488 ? 17.109 10.609 -19.453 1 96.38 488 GLY A N 1
ATOM 3831 C CA . GLY A 1 488 ? 15.859 10.867 -20.156 1 96.38 488 GLY A CA 1
ATOM 3832 C C . GLY A 1 488 ? 15.328 9.656 -20.891 1 96.38 488 GLY A C 1
ATOM 3833 O O . GLY A 1 488 ? 14.188 9.656 -21.359 1 96.38 488 GLY A O 1
ATOM 3834 N N . GLN A 1 489 ? 16.094 8.664 -21.062 1 97.75 489 GLN A N 1
ATOM 3835 C CA . GLN A 1 489 ? 15.641 7.453 -21.734 1 97.75 489 GLN A CA 1
ATOM 3836 C C . GLN A 1 489 ? 15 6.48 -20.75 1 97.75 489 GLN A C 1
ATOM 3838 O O . GLN A 1 489 ? 15.617 6.105 -19.75 1 97.75 489 GLN A O 1
ATOM 3843 N N . PRO A 1 490 ? 13.836 6.008 -21.031 1 97.88 490 PRO A N 1
ATOM 3844 C CA . PRO A 1 490 ? 13.125 5.141 -20.094 1 97.88 490 PRO A CA 1
ATOM 3845 C C . PRO A 1 490 ? 13.836 3.812 -19.859 1 97.88 490 PRO A C 1
ATOM 3847 O O . PRO A 1 490 ? 14.438 3.256 -20.781 1 97.88 490 PRO A O 1
ATOM 3850 N N . VAL A 1 491 ? 13.75 3.305 -18.641 1 98.38 491 VAL A N 1
ATOM 3851 C CA . VAL A 1 491 ? 14.297 2.006 -18.281 1 98.38 491 VAL A CA 1
ATOM 3852 C C . VAL A 1 491 ? 13.227 0.93 -18.422 1 98.38 491 VAL A C 1
ATOM 3854 O O . VAL A 1 491 ? 12.18 0.996 -17.766 1 98.38 491 VAL A O 1
ATOM 3857 N N . VAL A 1 492 ? 13.531 -0.094 -19.188 1 97.62 492 VAL A N 1
ATOM 3858 C CA . VAL A 1 492 ? 12.57 -1.157 -19.453 1 97.62 492 VAL A CA 1
ATOM 3859 C C . VAL A 1 492 ? 12.906 -2.387 -18.625 1 97.62 492 VAL A C 1
ATOM 3861 O O . VAL A 1 492 ? 12.008 -3.053 -18.094 1 97.62 492 VAL A O 1
ATOM 3864 N N . ASN A 1 493 ? 14.109 -2.711 -18.531 1 97.69 493 ASN A N 1
ATOM 3865 C CA . ASN A 1 493 ? 14.625 -3.818 -17.734 1 97.69 493 ASN A CA 1
ATOM 3866 C C . ASN A 1 493 ? 16.094 -3.617 -17.375 1 97.69 493 ASN A C 1
ATOM 3868 O O . ASN A 1 493 ? 16.719 -2.66 -17.828 1 97.69 493 ASN A O 1
ATOM 3872 N N . LEU A 1 494 ? 16.609 -4.516 -16.547 1 98.06 494 LEU A N 1
ATOM 3873 C CA . LEU A 1 494 ? 17.969 -4.324 -16.016 1 98.06 494 LEU A CA 1
ATOM 3874 C C . LEU A 1 494 ? 19 -4.414 -17.125 1 98.06 494 LEU A C 1
ATOM 3876 O O . LEU A 1 494 ? 19.953 -3.629 -17.156 1 98.06 494 LEU A O 1
ATOM 3880 N N . ARG A 1 495 ? 18.906 -5.348 -18.016 1 97.25 495 ARG A N 1
ATOM 3881 C CA . ARG A 1 495 ? 19.859 -5.543 -19.109 1 97.25 495 ARG A CA 1
ATOM 3882 C C . ARG A 1 495 ? 19.922 -4.309 -20 1 97.25 495 ARG A C 1
ATOM 3884 O O . ARG A 1 495 ? 21 -3.844 -20.359 1 97.25 495 ARG A O 1
ATOM 3891 N N . GLN A 1 496 ? 18.75 -3.83 -20.391 1 97.69 496 GLN A N 1
ATOM 3892 C CA . GLN A 1 496 ? 18.672 -2.625 -21.203 1 97.69 496 GLN A CA 1
ATOM 3893 C C . GLN A 1 496 ? 19.297 -1.431 -20.484 1 97.69 496 GLN A C 1
ATOM 3895 O O . GLN A 1 496 ? 20 -0.628 -21.109 1 97.69 496 GLN A O 1
ATOM 3900 N N . MET A 1 497 ? 19.031 -1.294 -19.203 1 98.44 497 MET A N 1
ATOM 3901 C CA . MET A 1 497 ? 19.609 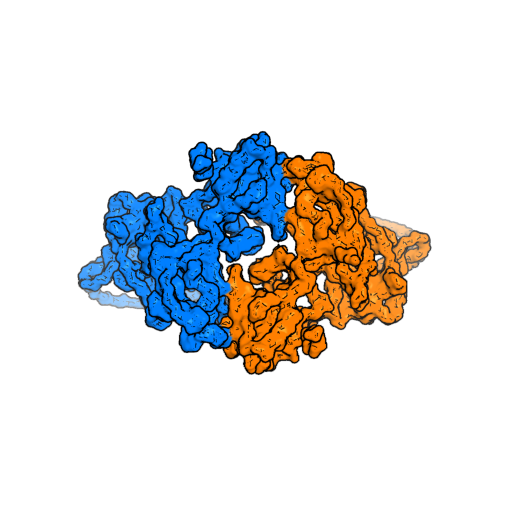-0.203 -18.422 1 98.44 497 MET A CA 1
ATOM 3902 C C . MET A 1 497 ? 21.141 -0.296 -18.406 1 98.44 497 MET A C 1
ATOM 3904 O O . MET A 1 497 ? 21.828 0.71 -18.578 1 98.44 497 MET A O 1
ATOM 3908 N N . TYR A 1 498 ? 21.656 -1.485 -18.172 1 98 498 TYR A N 1
ATOM 3909 C CA . TYR A 1 498 ? 23.094 -1.722 -18.172 1 98 498 TYR A CA 1
ATOM 3910 C C . TYR A 1 498 ? 23.734 -1.291 -19.484 1 98 498 TYR A C 1
ATOM 3912 O O . TYR A 1 498 ? 24.719 -0.561 -19.484 1 98 498 TYR A O 1
ATOM 3920 N N . SER A 1 499 ? 23.156 -1.716 -20.578 1 96.75 499 SER A N 1
ATOM 3921 C CA . SER A 1 499 ? 23.656 -1.368 -21.906 1 96.75 499 SER A CA 1
ATOM 3922 C C . SER A 1 499 ? 23.594 0.138 -22.141 1 96.75 499 SER A C 1
ATOM 3924 O O . SER A 1 499 ? 24.531 0.716 -22.703 1 96.75 499 SER A O 1
ATOM 3926 N N . LEU A 1 500 ? 22.516 0.709 -21.75 1 97.06 500 LEU A N 1
ATOM 3927 C CA . LEU A 1 500 ? 22.328 2.148 -21.891 1 97.06 500 LEU A CA 1
ATOM 3928 C C . LEU A 1 500 ? 23.422 2.918 -21.172 1 97.06 500 LEU A C 1
ATOM 3930 O O . LEU A 1 500 ? 24 3.852 -21.719 1 97.06 500 LEU A O 1
ATOM 3934 N N . ILE A 1 501 ? 23.766 2.535 -19.953 1 97.62 501 ILE A N 1
ATOM 3935 C CA . ILE A 1 501 ? 24.781 3.203 -19.156 1 97.62 501 ILE A CA 1
ATOM 3936 C C . ILE A 1 501 ? 26.156 3.027 -19.828 1 97.62 501 ILE A C 1
ATOM 3938 O O . ILE A 1 501 ? 26.938 3.979 -19.922 1 97.62 501 ILE A O 1
ATOM 3942 N N . GLN A 1 502 ? 26.438 1.829 -20.359 1 95 502 GLN A N 1
ATOM 3943 C CA . GLN A 1 502 ? 27.703 1.568 -21.031 1 95 502 GLN A CA 1
ATOM 3944 C C . GLN A 1 502 ? 27.859 2.463 -22.266 1 95 502 GLN A C 1
ATOM 3946 O O . GLN A 1 502 ? 28.953 2.965 -22.531 1 95 502 GLN A O 1
ATOM 3951 N N . GLN A 1 503 ? 26.797 2.666 -22.906 1 95.44 503 GLN A N 1
ATOM 3952 C CA . GLN A 1 503 ? 26.828 3.488 -24.109 1 95.44 503 GLN A CA 1
ATOM 3953 C C . GLN A 1 503 ? 26.969 4.969 -23.766 1 95.44 503 GLN A C 1
ATOM 3955 O O . GLN A 1 503 ? 27.797 5.668 -24.344 1 95.44 503 GLN A O 1
ATOM 3960 N N . LEU A 1 504 ? 26.234 5.387 -22.797 1 96.38 504 LEU A N 1
ATOM 3961 C CA . LEU A 1 504 ? 26.141 6.809 -22.5 1 96.38 504 LEU A CA 1
ATOM 3962 C C . LEU A 1 504 ? 27.375 7.289 -21.734 1 96.38 504 LEU A C 1
ATOM 3964 O O . LEU A 1 504 ? 27.781 8.445 -21.859 1 96.38 504 LEU A O 1
ATOM 3968 N N . GLN A 1 505 ? 27.969 6.406 -20.938 1 93.94 505 GLN A N 1
ATOM 3969 C CA . GLN A 1 505 ? 29.094 6.832 -20.094 1 93.94 505 GLN A CA 1
ATOM 3970 C C . GLN A 1 505 ? 30.297 7.227 -20.953 1 93.94 505 GLN A C 1
ATOM 3972 O O . GLN A 1 505 ? 31.172 7.965 -20.484 1 93.94 505 GLN A O 1
ATOM 3977 N N . SER A 1 506 ? 30.344 6.781 -22.203 1 91.81 506 SER A N 1
ATOM 3978 C CA . SER A 1 506 ? 31.422 7.137 -23.109 1 91.81 506 SER A CA 1
ATOM 3979 C C . SER A 1 506 ? 31.125 8.438 -23.844 1 91.81 506 SER A C 1
ATOM 3981 O O . SER A 1 506 ? 32.031 9.07 -24.391 1 91.81 506 SER A O 1
ATOM 3983 N N . LYS A 1 507 ? 29.938 8.891 -23.766 1 94.62 507 LYS A N 1
ATOM 3984 C CA . LYS A 1 507 ? 29.5 10.016 -24.594 1 94.62 507 LYS A CA 1
ATOM 3985 C C . LYS A 1 507 ? 29.172 11.234 -23.75 1 94.62 507 LYS A C 1
ATOM 3987 O O . LYS A 1 507 ? 29.188 12.367 -24.25 1 94.62 507 LYS A O 1
ATOM 3992 N N . LYS A 1 508 ? 28.844 10.992 -22.531 1 96.44 508 LYS A N 1
ATOM 3993 C CA . LYS A 1 508 ? 28.359 12.086 -21.688 1 96.44 508 LYS A CA 1
ATOM 3994 C C . LYS A 1 508 ? 29.266 12.281 -20.469 1 96.44 508 LYS A C 1
ATOM 3996 O O . LYS A 1 508 ? 29.844 11.32 -19.953 1 96.44 508 LYS A O 1
ATOM 4001 N N . ASP A 1 509 ? 29.359 13.516 -20.016 1 96.56 509 ASP A N 1
ATOM 4002 C CA . ASP A 1 509 ? 30.172 13.836 -18.828 1 96.56 509 ASP A CA 1
ATOM 4003 C C . ASP A 1 509 ? 29.469 13.367 -17.562 1 96.56 509 ASP A C 1
ATOM 4005 O O . ASP A 1 509 ? 30.141 13.07 -16.562 1 96.56 509 ASP A O 1
ATOM 4009 N N . PHE A 1 510 ? 28.141 13.398 -17.672 1 97.69 510 PHE A N 1
ATOM 4010 C CA . PHE A 1 510 ? 27.359 12.953 -16.516 1 97.69 510 PHE A CA 1
ATOM 4011 C C . PHE A 1 510 ? 26.266 11.969 -16.953 1 97.69 510 PHE A C 1
ATOM 4013 O O . PHE A 1 510 ? 25.672 12.125 -18.016 1 97.69 510 PHE A O 1
ATOM 4020 N N . ILE A 1 511 ? 26.062 10.984 -16.125 1 98.19 511 ILE A N 1
ATOM 4021 C CA . ILE A 1 511 ? 24.891 10.117 -16.25 1 98.19 511 ILE A CA 1
ATOM 4022 C C . ILE A 1 511 ? 23.828 10.539 -15.242 1 98.19 511 ILE A C 1
ATOM 4024 O O . ILE A 1 511 ? 24.062 10.508 -14.031 1 98.19 511 ILE A O 1
ATOM 4028 N N . GLN A 1 512 ? 22.734 10.984 -15.742 1 98.06 512 GLN A N 1
ATOM 4029 C CA . GLN A 1 512 ? 21.609 11.367 -14.891 1 98.06 512 GLN A CA 1
ATOM 4030 C C . GLN A 1 512 ? 20.641 10.195 -14.688 1 98.06 512 GLN A C 1
ATOM 4032 O O . GLN A 1 512 ? 20.203 9.578 -15.664 1 98.06 512 GLN A O 1
ATOM 4037 N N . LEU A 1 513 ? 20.359 9.891 -13.469 1 98.38 513 LEU A N 1
ATOM 4038 C CA . LEU A 1 513 ? 19.359 8.883 -13.125 1 98.38 513 LEU A CA 1
ATOM 4039 C C . LEU A 1 513 ? 18.109 9.531 -12.547 1 98.38 513 LEU A C 1
ATOM 4041 O O . LEU A 1 513 ? 18.203 10.484 -11.766 1 98.38 513 LEU A O 1
ATOM 4045 N N . SER A 1 514 ? 16.984 9.133 -12.969 1 98.06 514 SER A N 1
ATOM 4046 C CA . SER A 1 514 ? 15.703 9.547 -12.406 1 98.06 514 SER A CA 1
ATOM 4047 C C . SER A 1 514 ? 15.023 8.398 -11.672 1 98.06 514 SER A C 1
ATOM 4049 O O . SER A 1 514 ? 14.867 7.309 -12.219 1 98.06 514 SER A O 1
ATOM 4051 N N . LEU A 1 515 ? 14.641 8.633 -10.414 1 98 515 LEU A N 1
ATOM 4052 C CA . LEU A 1 515 ? 14.031 7.609 -9.578 1 98 515 LEU A CA 1
ATOM 4053 C C . LEU A 1 515 ? 12.648 8.047 -9.102 1 98 515 LEU A C 1
ATOM 4055 O O . LEU A 1 515 ? 12.445 9.211 -8.758 1 98 515 LEU A O 1
ATOM 4059 N N . TYR A 1 516 ? 11.789 7.125 -9.047 1 94.94 516 TYR A N 1
ATOM 4060 C CA . TYR A 1 516 ? 10.406 7.418 -8.672 1 94.94 516 TYR A CA 1
ATOM 4061 C C . TYR A 1 516 ? 10.312 7.766 -7.191 1 94.94 516 TYR A C 1
ATOM 4063 O O . TYR A 1 516 ? 10.938 7.121 -6.352 1 94.94 516 TYR A O 1
ATOM 4071 N N . CYS A 1 517 ? 9.484 8.812 -6.91 1 91.31 517 CYS A N 1
ATOM 4072 C CA . CYS A 1 517 ? 9.211 9.188 -5.531 1 91.31 517 CYS A CA 1
ATOM 4073 C C . CYS A 1 517 ? 7.883 9.93 -5.426 1 91.31 517 CYS A C 1
ATOM 4075 O O . CYS A 1 517 ? 7.797 11.109 -5.758 1 91.31 517 CYS A O 1
ATOM 4077 N N . SER A 1 518 ? 6.848 9.297 -4.859 1 79.81 518 SER A N 1
ATOM 4078 C CA . SER A 1 518 ? 5.555 9.867 -4.508 1 79.81 518 SER A CA 1
ATOM 4079 C C . SER A 1 518 ? 5.012 10.75 -5.629 1 79.81 518 SER A C 1
ATOM 4081 O O . SER A 1 518 ? 4.727 11.93 -5.422 1 79.81 518 SER A O 1
ATOM 4083 N N . GLY A 1 519 ? 4.883 10.266 -6.801 1 77.62 519 GLY A N 1
ATOM 4084 C CA . GLY A 1 519 ? 4.258 10.969 -7.91 1 77.62 519 GLY A CA 1
ATOM 4085 C C . GLY A 1 519 ? 5.219 11.859 -8.672 1 77.62 519 GLY A C 1
ATOM 4086 O O . GLY A 1 519 ? 4.824 12.555 -9.609 1 77.62 519 GLY A O 1
ATOM 4087 N N . SER A 1 520 ? 6.414 11.914 -8.188 1 90.56 520 SER A N 1
ATOM 4088 C CA . SER A 1 520 ? 7.477 12.641 -8.875 1 90.56 520 SER A CA 1
ATOM 4089 C C . SER A 1 520 ? 8.758 11.82 -8.945 1 90.56 520 SER A C 1
ATOM 4091 O O . SER A 1 520 ? 8.727 10.594 -8.812 1 90.56 520 SER A O 1
ATOM 4093 N N . GLU A 1 521 ? 9.891 12.594 -9.32 1 94.81 521 GLU A N 1
ATOM 4094 C CA . GLU A 1 521 ? 11.133 11.844 -9.5 1 94.81 521 GLU A CA 1
ATOM 4095 C C . GLU A 1 521 ? 12.297 12.531 -8.789 1 94.81 521 GLU A C 1
ATOM 4097 O O . GLU A 1 521 ? 12.422 13.758 -8.836 1 94.81 521 GLU A O 1
ATOM 4102 N N . LEU A 1 522 ? 13.062 11.766 -8.094 1 97.19 522 LEU A N 1
ATOM 4103 C CA . LEU A 1 522 ? 14.375 12.195 -7.617 1 97.19 522 LEU A CA 1
ATOM 4104 C C . LEU A 1 522 ? 15.422 12.055 -8.719 1 97.19 522 LEU A C 1
ATOM 4106 O O . LEU A 1 522 ? 15.266 11.242 -9.625 1 97.19 522 LEU A O 1
ATOM 4110 N N . ILE A 1 523 ? 16.453 12.812 -8.633 1 97.62 523 ILE A N 1
ATOM 4111 C CA . ILE A 1 523 ? 17.484 12.68 -9.641 1 97.62 523 ILE A CA 1
ATOM 4112 C C . ILE A 1 523 ? 18.844 12.453 -8.969 1 97.62 523 ILE A C 1
ATOM 4114 O O . ILE A 1 523 ? 19.047 12.867 -7.824 1 97.62 523 ILE A O 1
ATOM 4118 N N . ALA A 1 524 ? 19.672 11.742 -9.586 1 97.88 524 ALA A N 1
ATOM 4119 C CA . ALA A 1 524 ? 21.078 11.555 -9.258 1 97.88 524 ALA A CA 1
ATOM 4120 C C . ALA A 1 524 ? 21.969 11.805 -10.469 1 97.88 524 ALA A C 1
ATOM 4122 O O . ALA A 1 524 ? 21.531 11.602 -11.609 1 97.88 524 ALA A O 1
ATOM 4123 N N . ALA A 1 525 ? 23.109 12.344 -10.234 1 97.81 525 ALA A N 1
ATOM 4124 C CA . ALA A 1 525 ? 24.109 12.555 -11.289 1 97.81 525 ALA A CA 1
ATOM 4125 C C . ALA A 1 525 ? 25.422 11.859 -10.961 1 97.81 525 ALA A C 1
ATOM 4127 O O . ALA A 1 525 ? 25.906 11.953 -9.828 1 97.81 525 ALA A O 1
ATOM 4128 N N . VAL A 1 526 ? 25.938 11.141 -11.922 1 97.62 526 VAL A N 1
ATOM 4129 C CA . VAL A 1 526 ? 27.219 10.445 -11.773 1 97.62 526 VAL A CA 1
ATOM 4130 C C . VAL A 1 526 ? 28.234 11.016 -12.75 1 97.62 526 VAL A C 1
ATOM 4132 O O . VAL A 1 526 ? 28 11.039 -13.961 1 97.62 526 VAL A O 1
ATOM 4135 N N . ASP A 1 527 ? 29.328 11.516 -12.211 1 96.94 527 ASP A N 1
ATOM 4136 C CA . ASP A 1 527 ? 30.453 11.953 -13.039 1 96.94 527 ASP A CA 1
ATOM 4137 C C . ASP A 1 527 ? 31.125 10.766 -13.727 1 96.94 527 ASP A C 1
ATOM 4139 O O . ASP A 1 527 ? 31.766 9.945 -13.062 1 96.94 527 ASP A O 1
ATOM 4143 N N . THR A 1 528 ? 31.047 10.734 -15.039 1 97.12 528 THR A N 1
ATOM 4144 C CA . THR A 1 528 ? 31.484 9.562 -15.789 1 97.12 528 THR A CA 1
ATOM 4145 C C . THR A 1 528 ? 33 9.391 -15.68 1 97.12 528 THR A C 1
ATOM 4147 O O . THR A 1 528 ? 33.531 8.273 -15.758 1 97.12 528 THR A O 1
ATOM 4150 N N . SER A 1 529 ? 33.75 10.422 -15.469 1 95.5 529 SER A N 1
ATOM 4151 C CA . SER A 1 529 ? 35.219 10.367 -15.398 1 95.5 529 SER A CA 1
ATOM 4152 C C . SER A 1 529 ? 35.688 9.648 -14.133 1 95.5 529 SER A C 1
ATOM 4154 O O . SER A 1 529 ? 36.781 9.117 -14.086 1 95.5 529 SER A O 1
ATOM 4156 N N . MET A 1 530 ? 34.812 9.578 -13.18 1 94.06 530 MET A N 1
ATOM 4157 C CA . MET A 1 530 ? 35.219 9 -11.898 1 94.06 530 MET A CA 1
ATOM 4158 C C . MET A 1 530 ? 34.5 7.68 -11.648 1 94.06 530 MET A C 1
ATOM 4160 O O . MET A 1 530 ? 34.781 6.977 -10.68 1 94.06 530 MET A O 1
ATOM 4164 N N . ALA A 1 531 ? 33.594 7.367 -12.453 1 95.56 531 ALA A N 1
ATOM 4165 C CA . ALA A 1 531 ? 32.688 6.258 -12.211 1 95.56 531 ALA A CA 1
ATOM 4166 C C . ALA A 1 531 ? 33.438 4.949 -12.016 1 95.56 531 ALA A C 1
ATOM 4168 O O . ALA A 1 531 ? 33.125 4.184 -11.094 1 95.56 531 ALA A O 1
ATOM 4169 N N . LYS A 1 532 ? 34.406 4.668 -12.852 1 93.69 532 LYS A N 1
ATOM 4170 C CA . LYS A 1 532 ? 35.156 3.428 -12.781 1 93.69 532 LYS A CA 1
ATOM 4171 C C . LYS A 1 532 ? 35.969 3.348 -11.484 1 93.69 532 LYS A C 1
ATOM 4173 O O . LYS A 1 532 ? 36 2.303 -10.828 1 93.69 532 LYS A O 1
ATOM 4178 N N . ASP A 1 533 ? 36.594 4.461 -11.164 1 94.69 533 ASP A N 1
ATOM 4179 C CA . ASP A 1 533 ? 37.406 4.508 -9.945 1 94.69 533 ASP A CA 1
ATOM 4180 C C . ASP A 1 533 ? 36.531 4.258 -8.711 1 94.69 533 ASP A C 1
ATOM 4182 O O . ASP A 1 533 ? 36.906 3.516 -7.809 1 94.69 533 ASP A O 1
ATOM 4186 N N . VAL A 1 534 ? 35.438 4.883 -8.719 1 94.69 534 VAL A N 1
ATOM 4187 C CA . VAL A 1 534 ? 34.5 4.711 -7.594 1 94.69 534 VAL A CA 1
ATOM 4188 C C . VAL A 1 534 ? 34.062 3.248 -7.504 1 94.69 534 VAL A C 1
ATOM 4190 O O . VAL A 1 534 ? 34.031 2.672 -6.414 1 94.69 534 VAL A O 1
ATOM 4193 N N . ASN A 1 535 ? 33.781 2.693 -8.547 1 94.94 535 ASN A N 1
ATOM 4194 C CA . ASN A 1 535 ? 33.375 1.29 -8.578 1 94.94 535 ASN A CA 1
ATOM 4195 C C . ASN A 1 535 ? 34.469 0.386 -8 1 94.94 535 ASN A C 1
ATOM 4197 O O . ASN A 1 535 ? 34.188 -0.495 -7.188 1 94.94 535 ASN A O 1
ATOM 4201 N N . GLU A 1 536 ? 35.656 0.604 -8.484 1 95.25 536 GLU A N 1
ATOM 4202 C CA . GLU A 1 536 ? 36.781 -0.209 -8.023 1 95.25 536 GLU A CA 1
ATOM 4203 C C . GLU A 1 536 ? 37 -0.061 -6.52 1 95.25 536 GLU A C 1
ATOM 4205 O O . GLU A 1 536 ? 37.219 -1.05 -5.816 1 95.25 536 GLU A O 1
ATOM 4210 N N . ASP A 1 537 ? 36.906 1.127 -6.082 1 95.75 537 ASP A N 1
ATOM 4211 C CA . ASP A 1 537 ? 37.062 1.384 -4.652 1 95.75 537 ASP A CA 1
ATOM 4212 C C . ASP A 1 537 ? 36 0.678 -3.84 1 95.75 537 ASP A C 1
ATOM 4214 O O . ASP A 1 537 ? 36.281 0.051 -2.82 1 95.75 537 ASP A O 1
ATOM 4218 N N . ILE A 1 538 ? 34.781 0.798 -4.27 1 95.81 538 ILE A N 1
ATOM 4219 C CA . ILE A 1 538 ? 33.656 0.195 -3.582 1 95.81 538 ILE A CA 1
ATOM 4220 C C . ILE A 1 538 ? 33.781 -1.325 -3.588 1 95.81 538 ILE A C 1
ATOM 4222 O O . ILE A 1 538 ? 33.562 -1.98 -2.566 1 95.81 538 ILE A O 1
ATOM 4226 N N . MET A 1 539 ? 34.094 -1.857 -4.699 1 96.69 539 MET A N 1
ATOM 4227 C CA . MET A 1 539 ? 34.281 -3.301 -4.809 1 96.69 539 MET A CA 1
ATOM 4228 C C . MET A 1 539 ? 35.375 -3.789 -3.852 1 96.69 539 MET A C 1
ATOM 4230 O O . MET A 1 539 ? 35.219 -4.82 -3.197 1 96.69 539 MET A O 1
ATOM 4234 N N . ARG A 1 540 ? 36.438 -3.057 -3.795 1 95.44 540 ARG A N 1
ATOM 4235 C CA . ARG A 1 540 ? 37.531 -3.404 -2.898 1 95.44 540 ARG A CA 1
ATOM 4236 C C . ARG A 1 540 ? 37.094 -3.305 -1.439 1 95.44 540 ARG A C 1
ATOM 4238 O O . ARG A 1 540 ? 37.281 -4.246 -0.667 1 95.44 540 ARG A O 1
ATOM 4245 N N . VAL A 1 541 ? 36.469 -2.229 -1.071 1 95.06 541 VAL A N 1
ATOM 4246 C CA . VAL A 1 541 ? 36.094 -1.943 0.314 1 95.06 541 VAL A CA 1
ATOM 4247 C C . VAL A 1 541 ? 35.031 -2.932 0.787 1 95.06 541 VAL A C 1
ATOM 4249 O O . VAL A 1 541 ? 35.125 -3.441 1.907 1 95.06 541 VAL A O 1
ATOM 4252 N N . TYR A 1 542 ? 34.094 -3.191 -0.01 1 93.5 542 TYR A N 1
ATOM 4253 C CA . TYR A 1 542 ? 32.938 -4 0.398 1 93.5 542 TYR A CA 1
ATOM 4254 C C . TYR A 1 542 ? 33.094 -5.43 -0.118 1 93.5 542 TYR A C 1
ATOM 4256 O O . TYR A 1 542 ? 32.156 -6.227 -0.006 1 93.5 542 TYR A O 1
ATOM 4264 N N . ARG A 1 543 ? 34.188 -5.797 -0.76 1 94.25 543 ARG A N 1
ATOM 4265 C CA . ARG A 1 543 ? 34.531 -7.141 -1.207 1 94.25 543 ARG A CA 1
ATOM 4266 C C . ARG A 1 543 ? 33.5 -7.672 -2.199 1 94.25 543 ARG A C 1
ATOM 4268 O O . ARG A 1 543 ? 33 -8.789 -2.047 1 94.25 543 ARG A O 1
ATOM 4275 N N . ILE A 1 544 ? 33.156 -6.891 -3.105 1 95.75 544 ILE A N 1
ATOM 4276 C CA . ILE A 1 544 ? 32.312 -7.281 -4.215 1 95.75 544 ILE A CA 1
ATOM 4277 C C . ILE A 1 544 ? 33.156 -7.82 -5.363 1 95.75 544 ILE A C 1
ATOM 4279 O O . ILE A 1 544 ? 34.031 -7.121 -5.875 1 95.75 544 ILE A O 1
ATOM 4283 N N . PRO A 1 545 ? 32.844 -9.016 -5.77 1 94.5 545 PRO A N 1
ATOM 4284 C CA . PRO A 1 545 ? 33.781 -9.719 -6.641 1 94.5 545 PR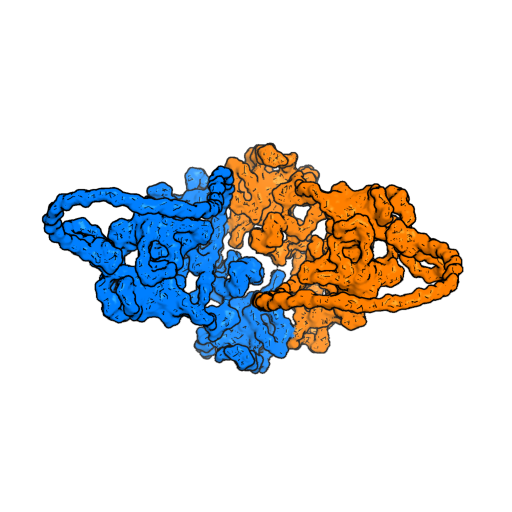O A CA 1
ATOM 4285 C C . PRO A 1 545 ? 33.781 -9.188 -8.07 1 94.5 545 PRO A C 1
ATOM 4287 O O . PRO A 1 545 ? 34.75 -9.375 -8.805 1 94.5 545 PRO A O 1
ATOM 4290 N N . ALA A 1 546 ? 32.656 -8.586 -8.5 1 94.5 546 ALA A N 1
ATOM 4291 C CA . ALA A 1 546 ? 32.531 -8.086 -9.867 1 94.5 546 ALA A CA 1
ATOM 4292 C C . ALA A 1 546 ? 31.578 -6.91 -9.938 1 94.5 546 ALA A C 1
ATOM 4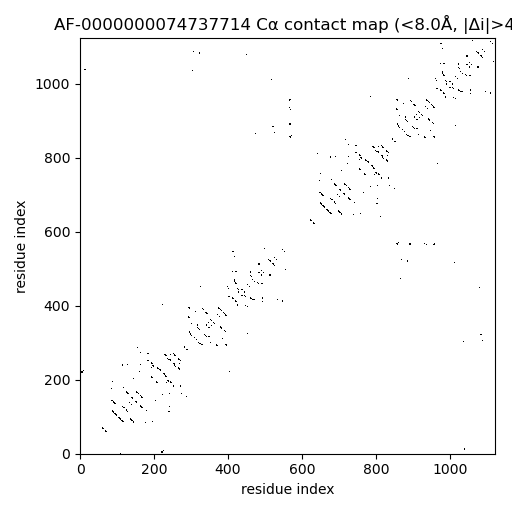294 O O . ALA A 1 546 ? 30.812 -6.672 -9 1 94.5 546 ALA A O 1
ATOM 4295 N N . ALA A 1 547 ? 31.656 -6.18 -11.047 1 95.12 547 ALA A N 1
ATOM 4296 C CA . ALA A 1 547 ? 30.812 -4.996 -11.203 1 95.12 547 ALA A CA 1
ATOM 4297 C C . ALA A 1 547 ? 29.422 -5.379 -11.695 1 95.12 547 ALA A C 1
ATOM 4299 O O . ALA A 1 547 ? 28.5 -4.57 -11.633 1 95.12 547 ALA A O 1
ATOM 4300 N N . ALA A 1 548 ? 29.328 -6.512 -12.234 1 96.5 548 ALA A N 1
ATOM 4301 C CA . ALA A 1 548 ? 28.047 -6.973 -12.758 1 96.5 548 ALA A CA 1
ATOM 4302 C C . ALA A 1 548 ? 27.953 -8.5 -12.719 1 96.5 548 ALA A C 1
ATOM 4304 O O . ALA A 1 548 ? 28.969 -9.188 -12.625 1 96.5 548 ALA A O 1
ATOM 4305 N N . SER A 1 549 ? 26.75 -8.984 -12.742 1 95.44 549 SER A N 1
ATOM 4306 C CA . SER A 1 549 ? 26.516 -10.422 -12.836 1 95.44 549 SER A CA 1
ATOM 4307 C C . SER A 1 549 ? 27.016 -10.977 -14.172 1 95.44 549 SER A C 1
ATOM 4309 O O . SER A 1 549 ? 27.078 -10.25 -15.164 1 95.44 549 SER A O 1
ATOM 4311 N N . PRO A 1 550 ? 27.328 -12.227 -14.203 1 91.69 550 PRO A N 1
ATOM 4312 C CA . PRO A 1 550 ? 27.922 -12.828 -15.398 1 91.69 550 PRO A CA 1
ATOM 4313 C C . PRO A 1 550 ? 27 -12.719 -16.625 1 91.69 550 PRO A C 1
ATOM 4315 O O . PRO A 1 550 ? 27.5 -12.562 -17.75 1 91.69 550 PRO A O 1
ATOM 4318 N N . ASP A 1 551 ? 25.797 -12.789 -16.453 1 89.19 551 ASP A N 1
ATOM 4319 C CA . ASP A 1 551 ? 24.844 -12.75 -17.562 1 89.19 551 ASP A CA 1
ATOM 4320 C C . ASP A 1 551 ? 24.891 -11.391 -18.266 1 89.19 551 ASP A C 1
ATOM 4322 O O . ASP A 1 551 ? 24.562 -11.289 -19.453 1 89.19 551 ASP A O 1
ATOM 4326 N N . LEU A 1 552 ? 25.234 -10.352 -17.531 1 92.38 552 LEU A N 1
ATOM 4327 C CA . LEU A 1 552 ? 25.312 -9.016 -18.109 1 92.38 552 LEU A CA 1
ATOM 4328 C C . LEU A 1 552 ? 26.688 -8.773 -18.734 1 92.38 552 LEU A C 1
ATOM 4330 O O . LEU A 1 552 ? 26.797 -8.016 -19.703 1 92.38 552 LEU A O 1
ATOM 4334 N N . LEU A 1 553 ? 27.719 -9.375 -18.234 1 84.75 553 LEU A N 1
ATOM 4335 C CA . LEU A 1 553 ? 29.094 -9.18 -18.719 1 84.75 553 LEU A CA 1
ATOM 4336 C C . LEU A 1 553 ? 29.281 -9.875 -20.062 1 84.75 553 LEU A C 1
ATOM 4338 O O . LEU A 1 553 ? 30.031 -9.391 -20.906 1 84.75 553 LEU A O 1
ATOM 4342 N N . ASP A 1 554 ? 28.75 -11.008 -20.375 1 72.75 554 ASP A N 1
ATOM 4343 C CA . ASP A 1 554 ? 28.938 -11.789 -21.594 1 72.75 554 ASP A CA 1
ATOM 4344 C C . ASP A 1 554 ? 28.297 -11.086 -22.797 1 72.75 554 ASP A C 1
ATOM 4346 O O . ASP A 1 554 ? 28.797 -11.203 -23.922 1 72.75 554 ASP A O 1
ATOM 4350 N N . GLN A 1 555 ? 27.328 -10.32 -22.828 1 57.16 555 GLN A N 1
ATOM 4351 C CA . GLN A 1 555 ? 26.656 -9.703 -23.969 1 57.16 555 GLN A CA 1
ATOM 4352 C C . GLN A 1 555 ? 27.297 -8.359 -24.328 1 57.16 555 GLN A C 1
ATOM 4354 O O . GLN A 1 555 ? 26.984 -7.773 -25.359 1 57.16 555 GLN A O 1
ATOM 4359 N N . ALA A 1 556 ? 28.016 -7.723 -23.531 1 51.28 556 ALA A N 1
ATOM 4360 C CA . ALA A 1 556 ? 28.578 -6.434 -23.906 1 51.28 556 ALA A CA 1
ATOM 4361 C C . ALA A 1 556 ? 29.625 -6.594 -25 1 51.28 556 ALA A C 1
ATOM 4363 O O . ALA A 1 556 ? 30.359 -5.645 -25.328 1 51.28 556 ALA A O 1
ATOM 4364 N N . GLY A 1 557 ? 29.75 -7.656 -25.703 1 37.19 557 GLY A N 1
ATOM 4365 C CA . GLY A 1 557 ? 30.609 -7.719 -26.875 1 37.19 557 GLY A CA 1
ATOM 4366 C C . GLY A 1 557 ? 30.094 -6.898 -28.047 1 37.19 557 GLY A C 1
ATOM 4367 O O . GLY A 1 557 ? 28.922 -6.512 -28.062 1 37.19 557 GLY A O 1
ATOM 4368 N N . PRO A 1 558 ? 30.969 -6.414 -29.141 1 35.41 558 PRO A N 1
ATOM 4369 C CA . PRO A 1 558 ? 30.844 -5.445 -30.234 1 35.41 558 PRO A CA 1
ATOM 4370 C C . PRO A 1 558 ? 29.562 -5.648 -31.047 1 35.41 558 PRO A C 1
ATOM 4372 O O . PRO 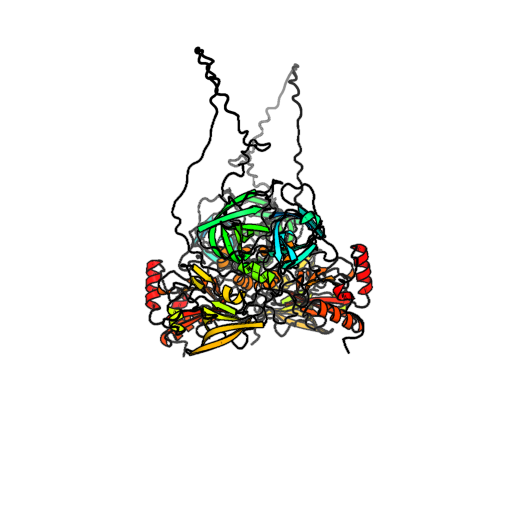A 1 558 ? 29.125 -4.742 -31.766 1 35.41 558 PRO A O 1
ATOM 4375 N N . ASP A 1 559 ? 29.031 -6.836 -31.328 1 31.98 559 ASP A N 1
ATOM 4376 C CA . ASP A 1 559 ? 28.375 -7.078 -32.594 1 31.98 559 ASP A CA 1
ATOM 4377 C C . ASP A 1 559 ? 26.953 -6.523 -32.594 1 31.98 559 ASP A C 1
ATOM 4379 O O . ASP A 1 559 ? 26.375 -6.281 -33.656 1 31.98 559 ASP A O 1
ATOM 4383 N N . ASP A 1 560 ? 26.109 -6.699 -31.531 1 31.62 560 ASP A N 1
ATOM 4384 C CA . ASP A 1 560 ? 24.719 -6.73 -32 1 31.62 560 ASP A CA 1
ATOM 4385 C C . ASP A 1 560 ? 24.172 -5.32 -32.188 1 31.62 560 ASP A C 1
ATOM 4387 O O . ASP A 1 560 ? 22.969 -5.133 -32.344 1 31.62 560 ASP A O 1
ATOM 4391 N N . LEU A 1 561 ? 24.812 -4.297 -31.812 1 28.78 561 LEU A N 1
ATOM 4392 C CA . LEU A 1 561 ? 24.203 -3.049 -32.25 1 28.78 561 LEU A CA 1
ATOM 4393 C C . LEU A 1 561 ? 24.547 -2.754 -33.719 1 28.78 561 LEU A C 1
ATOM 4395 O O . LEU A 1 561 ? 24.406 -1.617 -34.156 1 28.78 561 LEU A O 1
ATOM 4399 N N . THR A 1 562 ? 25.062 -3.699 -34.562 1 21.72 562 THR A N 1
ATOM 4400 C CA . THR A 1 562 ? 24.906 -3.303 -35.969 1 21.72 562 THR A CA 1
ATOM 4401 C C . THR A 1 562 ? 23.453 -3.422 -36.406 1 21.72 562 THR A C 1
ATOM 4403 O O . THR A 1 562 ? 22.766 -4.391 -36.062 1 21.72 562 THR A O 1
ATOM 4406 N N . MET B 1 1 ? -7.105 39.375 -12.672 1 20.83 1 MET B N 1
ATOM 4407 C CA . MET B 1 1 ? -7.277 39.062 -11.258 1 20.83 1 MET B CA 1
ATOM 4408 C C . MET B 1 1 ? -6.473 37.812 -10.883 1 20.83 1 MET B C 1
ATOM 4410 O O . MET B 1 1 ? -6.52 36.812 -11.578 1 20.83 1 MET B O 1
ATOM 4414 N N . ALA B 1 2 ? -5.375 37.938 -9.914 1 19.05 2 ALA B N 1
ATOM 4415 C CA . ALA B 1 2 ? -4.07 37.469 -9.461 1 19.05 2 ALA B CA 1
ATOM 4416 C C . ALA B 1 2 ? -4.215 36.188 -8.633 1 19.05 2 ALA B C 1
ATOM 4418 O O . ALA B 1 2 ? -4.695 36.219 -7.5 1 19.05 2 ALA B O 1
ATOM 4419 N N . ARG B 1 3 ? -4.602 34.969 -9.273 1 19.92 3 ARG B N 1
ATOM 4420 C CA . ARG B 1 3 ? -5.113 33.688 -8.766 1 19.92 3 ARG B CA 1
ATOM 4421 C C . ARG B 1 3 ? -4.078 33 -7.887 1 19.92 3 ARG B C 1
ATOM 4423 O O . ARG B 1 3 ? -2.965 32.719 -8.328 1 19.92 3 ARG B O 1
ATOM 4430 N N . LEU B 1 4 ? -4.141 33.156 -6.523 1 18.19 4 LEU B N 1
ATOM 4431 C CA . LEU B 1 4 ? -3.281 33 -5.355 1 18.19 4 LEU B CA 1
ATOM 4432 C C . LEU B 1 4 ? -2.949 31.531 -5.117 1 18.19 4 LEU B C 1
ATOM 4434 O O . LEU B 1 4 ? -3.85 30.703 -5.043 1 18.19 4 LEU B O 1
ATOM 4438 N N . ALA B 1 5 ? -1.601 30.953 -5.406 1 20.09 5 ALA B N 1
ATOM 4439 C CA . ALA B 1 5 ? -0.958 29.688 -5.754 1 20.09 5 ALA B CA 1
ATOM 4440 C C . ALA B 1 5 ? -0.713 28.844 -4.516 1 20.09 5 ALA B C 1
ATOM 4442 O O . ALA B 1 5 ? -0.057 29.281 -3.568 1 20.09 5 ALA B O 1
ATOM 4443 N N . PRO B 1 6 ? -1.594 27.812 -3.973 1 18.73 6 PRO B N 1
ATOM 4444 C CA . PRO B 1 6 ? -1.637 27.25 -2.623 1 18.73 6 PRO B CA 1
ATOM 4445 C C . PRO B 1 6 ? -0.486 26.281 -2.354 1 18.73 6 PRO B C 1
ATOM 4447 O O . PRO B 1 6 ? -0.039 25.578 -3.264 1 18.73 6 PRO B O 1
ATOM 4450 N N . VAL B 1 7 ? 0.602 26.359 -1.31 1 19.33 7 VAL B N 1
ATOM 4451 C CA . VAL B 1 7 ? 1.945 25.922 -0.955 1 19.33 7 VAL B CA 1
ATOM 4452 C C . VAL B 1 7 ? 1.873 24.562 -0.249 1 19.33 7 VAL B C 1
ATOM 4454 O O . VAL B 1 7 ? 1.23 24.438 0.795 1 19.33 7 VAL B O 1
ATOM 4457 N N . CYS B 1 8 ? 1.804 23.297 -0.883 1 18.7 8 CYS B N 1
ATOM 4458 C CA . CYS B 1 8 ? 1.58 21.938 -0.426 1 18.7 8 CYS B CA 1
ATOM 4459 C C . CYS B 1 8 ? 2.791 21.406 0.337 1 18.7 8 CYS B C 1
ATOM 4461 O O . CYS B 1 8 ? 3.902 21.391 -0.196 1 18.7 8 CYS B O 1
ATOM 4463 N N . ARG B 1 9 ? 2.92 21.438 1.755 1 19.22 9 ARG B N 1
ATOM 4464 C CA . ARG B 1 9 ? 3.924 21.141 2.771 1 19.22 9 ARG B CA 1
ATOM 4465 C C . ARG B 1 9 ? 4.277 19.656 2.77 1 19.22 9 ARG B C 1
ATOM 4467 O O . ARG B 1 9 ? 3.395 18.797 2.857 1 19.22 9 ARG B O 1
ATOM 4474 N N . GLY B 1 10 ? 5.34 19.047 2.062 1 21.34 10 GLY B N 1
ATOM 4475 C CA . GLY B 1 10 ? 6.055 17.797 1.847 1 21.34 10 GLY B CA 1
ATOM 4476 C C . GLY B 1 10 ? 6.582 17.188 3.129 1 21.34 10 GLY B C 1
ATOM 4477 O O . GLY B 1 10 ? 7.547 17.688 3.711 1 21.34 10 GLY B O 1
ATOM 4478 N N . SER B 1 11 ? 5.742 16.797 4.172 1 20.08 11 SER B N 1
ATOM 4479 C CA . SER B 1 11 ? 6.215 16.375 5.488 1 20.08 11 SER B CA 1
ATOM 4480 C C . SER B 1 11 ? 7.055 15.102 5.395 1 20.08 11 SER B C 1
ATOM 4482 O O . SER B 1 11 ? 6.727 14.188 4.633 1 20.08 11 SER B O 1
ATOM 4484 N N . PHE B 1 12 ? 8.391 15.078 5.734 1 20.98 12 PHE B N 1
ATOM 4485 C CA . PHE B 1 12 ? 9.594 14.266 5.844 1 20.98 12 PHE B CA 1
ATOM 4486 C C . PHE B 1 12 ? 9.391 13.141 6.852 1 20.98 12 PHE B C 1
ATOM 4488 O O . PHE B 1 12 ? 9.336 13.383 8.055 1 20.98 12 PHE B O 1
ATOM 4495 N N . LEU B 1 13 ? 8.5 12.195 6.715 1 20.95 13 LEU B N 1
ATOM 4496 C CA . LEU B 1 13 ? 8.312 11.172 7.738 1 20.95 13 LEU B CA 1
ATOM 4497 C C . LEU B 1 13 ? 9.602 10.383 7.961 1 20.95 13 LEU B C 1
ATOM 4499 O O . LEU B 1 13 ? 10.164 9.828 7.016 1 20.95 13 LEU B O 1
ATOM 4503 N N . ALA B 1 14 ? 10.406 10.727 8.977 1 20.94 14 ALA B N 1
ATOM 4504 C CA . ALA B 1 14 ? 11.672 10.242 9.539 1 20.94 14 ALA B CA 1
ATOM 4505 C C . ALA B 1 14 ? 11.586 8.75 9.867 1 20.94 14 ALA B C 1
ATOM 4507 O O . ALA B 1 14 ? 10.602 8.297 10.461 1 20.94 14 ALA B O 1
ATOM 4508 N N . GLN B 1 15 ? 12.258 7.934 9.156 1 19.8 15 GLN B N 1
ATOM 4509 C CA . GLN B 1 15 ? 12.367 6.48 9.242 1 19.8 15 GLN B CA 1
ATOM 4510 C C . GLN B 1 15 ? 12.883 6.051 10.609 1 19.8 15 GLN B C 1
ATOM 4512 O O . GLN B 1 15 ? 13.875 6.582 11.102 1 19.8 15 GLN B O 1
ATOM 4517 N N . PRO B 1 16 ? 12.055 5.488 11.484 1 21.39 16 PRO B N 1
ATOM 4518 C CA . PRO B 1 16 ? 12.391 5.121 12.867 1 21.39 16 PRO B CA 1
ATOM 4519 C C . PRO B 1 16 ? 13.57 4.164 12.953 1 21.39 16 PRO B C 1
ATOM 4521 O O . PRO B 1 16 ? 13.82 3.398 12.016 1 21.39 16 PRO B O 1
ATOM 4524 N N . PHE B 1 17 ? 14.641 4.586 13.641 1 18.95 17 PHE B N 1
ATOM 4525 C CA . PHE B 1 17 ? 15.906 3.945 13.992 1 18.95 17 PHE B CA 1
ATOM 4526 C C . PHE B 1 17 ? 15.656 2.602 14.672 1 18.95 17 PHE B C 1
ATOM 4528 O O . PHE B 1 17 ? 14.734 2.467 15.477 1 18.95 17 PHE B O 1
ATOM 4535 N N . ARG B 1 18 ? 16.016 1.533 14.07 1 20.16 18 ARG B N 1
ATOM 4536 C CA . ARG B 1 18 ? 16.016 0.123 14.445 1 20.16 18 ARG B CA 1
ATOM 4537 C C . ARG B 1 18 ? 16.719 -0.085 15.781 1 20.16 18 ARG B C 1
ATOM 4539 O O . ARG B 1 18 ? 17.922 0.103 15.891 1 20.16 18 ARG B O 1
ATOM 4546 N N . GLN B 1 19 ? 16.109 0.414 16.938 1 17.39 19 GLN B N 1
ATOM 4547 C CA . GLN B 1 19 ? 16.719 0.229 18.25 1 17.39 19 GLN B CA 1
ATOM 4548 C C . GLN B 1 19 ? 17.109 -1.229 18.469 1 17.39 19 GLN B C 1
ATOM 4550 O O . GLN B 1 19 ? 16.328 -2.139 18.188 1 17.39 19 GLN B O 1
ATOM 4555 N N . ALA B 1 20 ? 18.453 -1.465 18.625 1 18.53 20 ALA B N 1
ATOM 4556 C CA . ALA B 1 20 ? 19.266 -2.641 18.906 1 18.53 20 ALA B CA 1
ATOM 4557 C C . ALA B 1 20 ? 18.812 -3.32 20.203 1 18.53 20 ALA B C 1
ATOM 4559 O O . ALA B 1 20 ? 18.625 -2.66 21.219 1 18.53 20 ALA B O 1
ATOM 4560 N N . GLN B 1 21 ? 17.984 -4.309 20.156 1 18.45 21 GLN B N 1
ATOM 4561 C CA . GLN B 1 21 ? 17.5 -5.184 21.219 1 18.45 21 GLN B CA 1
ATOM 4562 C C . GLN B 1 21 ? 18.656 -5.691 22.078 1 18.45 21 GLN B C 1
ATOM 4564 O O . GLN B 1 21 ? 19.531 -6.402 21.594 1 18.45 21 GLN B O 1
ATOM 4569 N N . VAL B 1 22 ? 19.141 -4.703 22.938 1 17.52 22 VAL B N 1
ATOM 4570 C CA . VAL B 1 22 ? 20.203 -5.086 23.859 1 17.52 22 VAL B CA 1
ATOM 4571 C C . VAL B 1 22 ? 19.797 -6.34 24.625 1 17.52 22 VAL B C 1
ATOM 4573 O O . VAL B 1 22 ? 18.641 -6.461 25.062 1 17.52 22 VAL B O 1
ATOM 4576 N N . PHE B 1 23 ? 20.594 -7.348 24.516 1 18.47 23 PHE B N 1
ATOM 4577 C CA . PHE B 1 23 ? 20.625 -8.695 25.078 1 18.47 23 PHE B CA 1
ATOM 4578 C C . PHE B 1 23 ? 20.781 -8.656 26.594 1 18.47 23 PHE B C 1
ATOM 4580 O O . PHE B 1 23 ? 21.828 -8.234 27.094 1 18.47 23 PHE B O 1
ATOM 4587 N N . THR B 1 24 ? 19.734 -8.086 27.219 1 18.41 24 THR B N 1
ATOM 4588 C CA . THR B 1 24 ? 19.922 -8.047 28.656 1 18.41 24 THR B CA 1
ATOM 4589 C C . THR B 1 24 ? 20.219 -9.438 29.219 1 18.41 24 THR B C 1
ATOM 4591 O O . THR B 1 24 ? 19.453 -10.375 28.969 1 18.41 24 THR B O 1
ATOM 4594 N N . PRO B 1 25 ? 21.5 -9.586 29.609 1 17.7 25 PRO B N 1
ATOM 4595 C CA . PRO B 1 25 ? 22.031 -10.836 30.172 1 17.7 25 PRO B CA 1
ATOM 4596 C C . PRO B 1 25 ? 21.359 -11.211 31.5 1 17.7 25 PRO B C 1
ATOM 4598 O O . PRO B 1 25 ? 20.938 -10.336 32.25 1 17.7 25 PRO B O 1
ATOM 4601 N N . GLN B 1 26 ? 20.734 -12.305 31.562 1 18.34 26 GLN B N 1
ATOM 4602 C CA . GLN B 1 26 ? 20.016 -12.969 32.656 1 18.34 26 GLN B CA 1
ATOM 4603 C C . GLN B 1 26 ? 20.938 -13.25 33.812 1 18.34 26 GLN B C 1
ATOM 4605 O O . GLN B 1 26 ? 21.719 -14.203 33.781 1 18.34 26 GLN B O 1
ATOM 4610 N N . LEU B 1 27 ? 21.656 -12.117 34.219 1 15.89 27 LEU B N 1
ATOM 4611 C CA . LEU B 1 27 ? 22.578 -12.523 35.281 1 15.89 27 LEU B CA 1
ATOM 4612 C C . LEU B 1 27 ? 21.844 -13.328 36.344 1 15.89 27 LEU B C 1
ATOM 4614 O O . LEU B 1 27 ? 20.766 -12.945 36.781 1 15.89 27 LEU B O 1
ATOM 4618 N N . ARG B 1 28 ? 22.547 -14.445 36.656 1 15.73 28 ARG B N 1
ATOM 4619 C CA . ARG B 1 28 ? 22.281 -15.633 37.469 1 15.73 28 ARG B CA 1
ATOM 4620 C C . ARG B 1 28 ? 22.062 -15.258 38.938 1 15.73 28 ARG B C 1
ATOM 4622 O O . ARG B 1 28 ? 21.016 -15.539 39.5 1 15.73 28 ARG B O 1
ATOM 4629 N N . ARG B 1 29 ? 23.172 -15.523 39.75 1 15.45 29 ARG B N 1
ATOM 4630 C CA . ARG B 1 29 ? 23.125 -16.609 40.719 1 15.45 29 ARG B CA 1
ATOM 4631 C C . ARG B 1 29 ? 22.734 -16.078 42.094 1 15.45 29 ARG B C 1
ATOM 4633 O O . ARG B 1 29 ? 22.672 -14.859 42.312 1 15.45 29 ARG B O 1
ATOM 4640 N N . SER B 1 30 ? 23.625 -16.344 43.125 1 15.2 30 SER B N 1
ATOM 4641 C CA . SER B 1 30 ? 23.469 -17.219 44.281 1 15.2 30 SER B CA 1
ATOM 4642 C C . SER B 1 30 ? 23.328 -16.406 45.562 1 15.2 30 SER B C 1
ATOM 4644 O O . SER B 1 30 ? 22.469 -16.688 46.406 1 15.2 30 SER B O 1
ATOM 4646 N N . CYS B 1 31 ? 24.328 -15.484 45.938 1 15.57 31 CYS B N 1
ATOM 4647 C CA . CYS B 1 31 ? 25.031 -15.953 47.125 1 15.57 31 CYS B CA 1
ATOM 4648 C C . CYS B 1 31 ? 24.25 -15.609 48.375 1 15.57 31 CYS B C 1
ATOM 4650 O O . CYS B 1 31 ? 23.359 -14.75 48.375 1 15.57 31 CYS B O 1
ATOM 4652 N N . ASP B 1 32 ? 25.062 -15.555 49.562 1 16 32 ASP B N 1
ATOM 4653 C CA . ASP B 1 32 ? 25.234 -16.125 50.875 1 16 32 ASP B CA 1
ATOM 4654 C C . ASP B 1 32 ? 24.594 -15.25 51.969 1 16 32 ASP B C 1
ATOM 4656 O O . ASP B 1 32 ? 24.391 -14.055 51.75 1 16 32 ASP B O 1
ATOM 4660 N N . LEU B 1 33 ? 24.328 -15.859 53.062 1 16.78 33 LEU B N 1
ATOM 4661 C CA . LEU B 1 33 ? 23.516 -15.977 54.281 1 16.78 33 LEU B CA 1
ATOM 4662 C C . LEU B 1 33 ? 23.953 -14.961 55.312 1 16.78 33 LEU B C 1
ATOM 4664 O O . LEU B 1 33 ? 23.25 -14.734 56.312 1 16.78 33 LEU B O 1
ATOM 4668 N N . VAL B 1 34 ? 25.172 -14.266 55.094 1 15.65 34 VAL B N 1
ATOM 4669 C CA . VAL B 1 34 ? 25.797 -14.359 56.406 1 15.65 34 VAL B CA 1
ATOM 4670 C C . VAL B 1 34 ? 24.953 -13.617 57.438 1 15.65 34 VAL B C 1
ATOM 4672 O O . VAL B 1 34 ? 24.172 -12.727 57.062 1 15.65 34 VAL B O 1
ATOM 4675 N N . LYS B 1 35 ? 25.578 -13.758 58.688 1 16.5 35 LYS B N 1
ATOM 4676 C CA . LYS B 1 35 ? 25.344 -14.008 60.094 1 16.5 35 LYS B CA 1
ATOM 4677 C C . LYS B 1 35 ? 24.891 -12.727 60.812 1 16.5 35 LYS B C 1
ATOM 4679 O O . LYS B 1 35 ? 25.203 -11.625 60.375 1 16.5 35 LYS B O 1
ATOM 4684 N N . PRO B 1 36 ? 24.516 -12.906 61.969 1 17.48 36 PRO B N 1
ATOM 4685 C CA . PRO B 1 36 ? 23.609 -12.359 62.969 1 17.48 36 PRO B CA 1
ATOM 4686 C C . PRO B 1 36 ? 24.203 -11.18 63.75 1 17.48 36 PRO B C 1
ATOM 4688 O O . PRO B 1 36 ? 23.531 -10.57 64.562 1 17.48 36 PRO B O 1
ATOM 4691 N N . ALA B 1 37 ? 25.484 -10.695 63.25 1 16.56 37 ALA B N 1
ATOM 4692 C CA . ALA B 1 37 ? 26.203 -10.453 64.5 1 16.56 37 ALA B CA 1
ATOM 4693 C C . ALA B 1 37 ? 25.469 -9.422 65.375 1 16.56 37 ALA B C 1
ATOM 4695 O O . ALA B 1 37 ? 24.719 -8.594 64.812 1 16.56 37 ALA B O 1
ATOM 4696 N N . ASN B 1 38 ? 25.922 -9.445 66.625 1 16.86 38 ASN B N 1
ATOM 4697 C CA . ASN B 1 38 ? 25.641 -9.305 68.062 1 16.86 38 ASN B CA 1
ATOM 4698 C C . ASN B 1 38 ? 25.797 -7.855 68.5 1 16.86 38 ASN B C 1
ATOM 4700 O O . ASN B 1 38 ? 25.875 -7.586 69.688 1 16.86 38 ASN B O 1
ATOM 4704 N N . TRP B 1 39 ? 25.859 -6.883 67.625 1 15.91 39 TRP B N 1
ATOM 4705 C CA . TRP B 1 39 ? 26.625 -5.82 68.25 1 15.91 39 TRP B CA 1
ATOM 4706 C C . TRP B 1 39 ? 25.875 -5.273 69.438 1 15.91 39 TRP B C 1
ATOM 4708 O O . TRP B 1 39 ? 24.734 -4.809 69.312 1 15.91 39 TRP B O 1
ATOM 4718 N N . ARG B 1 40 ? 26.438 -5.695 70.562 1 16.3 40 ARG B N 1
ATOM 4719 C CA . ARG B 1 40 ? 26.016 -5.457 71.938 1 16.3 40 ARG B CA 1
ATOM 4720 C C . ARG B 1 40 ? 25.953 -3.965 72.25 1 16.3 40 ARG B C 1
ATOM 4722 O O . ARG B 1 40 ? 24.938 -3.475 72.75 1 16.3 40 ARG B O 1
ATOM 4729 N N . VAL B 1 41 ? 27.203 -3.393 72.438 1 15.31 41 VAL B N 1
ATOM 4730 C CA . VAL B 1 41 ? 27.422 -3.031 73.812 1 15.31 41 VAL B CA 1
ATOM 4731 C C . VAL B 1 41 ? 26.734 -1.699 74.125 1 15.31 41 VAL B C 1
ATOM 4733 O O . VAL B 1 41 ? 25.969 -1.594 75.125 1 15.31 41 VAL B O 1
ATOM 4736 N N . LYS B 1 42 ? 27.734 -0.66 74.25 1 15.66 42 LYS B N 1
ATOM 4737 C CA . LYS B 1 42 ? 28.203 -0.036 75.438 1 15.66 42 LYS B CA 1
ATOM 4738 C C . LYS B 1 42 ? 27.266 1.091 75.875 1 15.66 42 LYS B C 1
ATOM 4740 O O . LYS B 1 42 ? 26.484 1.606 75.062 1 15.66 42 LYS B O 1
ATOM 4745 N N . ARG B 1 43 ? 27.938 2.266 76.438 1 15.67 43 ARG B N 1
ATOM 4746 C CA . ARG B 1 43 ? 28.031 2.854 77.75 1 15.67 43 ARG B CA 1
ATOM 4747 C C . ARG B 1 43 ? 27.094 4.047 77.938 1 15.67 43 ARG B C 1
ATOM 4749 O O . ARG B 1 43 ? 26.609 4.578 76.938 1 15.67 43 ARG B O 1
ATOM 4756 N N . SER B 1 44 ? 27.672 5.156 78.625 1 15.62 44 SER B N 1
ATOM 4757 C CA . SER B 1 44 ? 27.438 5.809 79.875 1 15.62 44 SER B CA 1
ATOM 4758 C C . SER B 1 44 ? 26.719 7.145 79.688 1 15.62 44 SER B C 1
ATOM 4760 O O . SER B 1 44 ? 25.75 7.434 80.375 1 15.62 44 SER B O 1
ATOM 4762 N N . ARG B 1 45 ? 27.484 8.273 79.188 1 16.3 45 ARG B N 1
ATOM 4763 C CA . ARG B 1 45 ? 27.781 9.367 80.125 1 16.3 45 ARG B CA 1
ATOM 4764 C C . ARG B 1 45 ? 26.562 10.25 80.312 1 16.3 45 ARG B C 1
ATOM 4766 O O . ARG B 1 45 ? 25.625 10.242 79.5 1 16.3 45 ARG B O 1
ATOM 4773 N N . ARG B 1 46 ? 27.016 11.523 80.812 1 16.84 46 ARG B N 1
ATOM 4774 C CA . ARG B 1 46 ? 26.859 12.422 81.938 1 16.84 46 ARG B CA 1
ATOM 4775 C C . ARG B 1 46 ? 25.766 13.461 81.625 1 16.84 46 ARG B C 1
ATOM 4777 O O . ARG B 1 46 ? 25.312 13.602 80.5 1 16.84 46 ARG B O 1
ATOM 4784 N N . PRO B 1 47 ? 26.266 14.844 81.75 1 18.62 47 PRO B N 1
ATOM 4785 C CA . PRO B 1 47 ? 25.859 15.82 82.75 1 18.62 47 PRO B CA 1
ATOM 4786 C C . PRO B 1 47 ? 24.672 16.672 82.25 1 18.62 47 PRO B C 1
ATOM 4788 O O . PRO B 1 47 ? 23.547 16.453 82.688 1 18.62 47 PRO B O 1
ATOM 4791 N N . SER B 1 48 ? 24.984 18.094 82.188 1 17.48 48 SER B N 1
ATOM 4792 C CA . SER B 1 48 ? 24.641 19.234 83 1 17.48 48 SER B CA 1
ATOM 4793 C C . SER B 1 48 ? 23.453 20 82.438 1 17.48 48 SER B C 1
ATOM 4795 O O . SER B 1 48 ? 22.453 20.234 83.125 1 17.48 48 SER B O 1
ATOM 4797 N N . ARG B 1 49 ? 23.734 21.438 82.062 1 20.14 49 ARG B N 1
ATOM 4798 C CA . ARG B 1 49 ? 23.328 22.688 82.75 1 20.14 49 ARG B CA 1
ATOM 4799 C C . ARG B 1 49 ? 22.062 23.25 82.062 1 20.14 49 ARG B C 1
ATOM 4801 O O . ARG B 1 49 ? 21.031 23.375 82.75 1 20.14 49 ARG B O 1
ATOM 4808 N N . PHE B 1 50 ? 22.344 24.453 81.375 1 19.38 50 PHE B N 1
ATOM 4809 C CA . PHE B 1 50 ? 21.969 25.844 81.625 1 19.38 50 PHE B CA 1
ATOM 4810 C C . PHE B 1 50 ? 20.625 26.172 81 1 19.38 50 PHE B C 1
ATOM 4812 O O . PHE B 1 50 ? 20.109 25.391 80.188 1 19.38 50 PHE B O 1
ATOM 4819 N N . ARG B 1 51 ? 20.594 27.469 80.312 1 21 51 ARG B N 1
ATOM 4820 C CA . ARG B 1 51 ? 20.062 28.797 80.562 1 21 51 ARG B CA 1
ATOM 4821 C C . ARG B 1 51 ? 18.766 29.031 79.812 1 21 51 ARG B C 1
ATOM 4823 O O . ARG B 1 51 ? 17.781 29.484 80.375 1 21 51 ARG B O 1
ATOM 4830 N N . LEU B 1 52 ? 18.828 29.531 78.5 1 20.56 52 LEU B N 1
ATOM 4831 C CA . LEU B 1 52 ? 18.344 30.797 77.938 1 20.56 52 LEU B CA 1
ATOM 4832 C C . LEU B 1 52 ? 16.938 30.641 77.375 1 20.56 52 LEU B C 1
ATOM 4834 O O . LEU B 1 52 ? 16.688 29.875 76.438 1 20.56 52 LEU B O 1
ATOM 4838 N N . ALA B 1 53 ? 16 30.859 78.25 1 22.58 53 ALA B N 1
ATOM 4839 C CA . ALA B 1 53 ? 14.594 30.844 77.812 1 22.58 53 ALA B CA 1
ATOM 4840 C C . ALA B 1 53 ? 14.305 31.953 76.812 1 22.58 53 ALA B C 1
ATOM 4842 O O . ALA B 1 53 ? 14.164 33.125 77.188 1 22.58 53 ALA B O 1
ATOM 4843 N N . LEU B 1 54 ? 15.094 32.156 75.625 1 23.16 54 LEU B N 1
ATOM 4844 C CA . LEU B 1 54 ? 14.742 33.219 74.688 1 23.16 54 LEU B CA 1
ATOM 4845 C C . LEU B 1 54 ? 13.281 33.125 74.25 1 23.16 54 LEU B C 1
ATOM 4847 O O . LEU B 1 54 ? 12.867 32.062 73.75 1 23.16 54 LEU B O 1
ATOM 4851 N N . ALA B 1 55 ? 12.383 33.938 74.75 1 25.25 55 ALA B N 1
ATOM 4852 C CA . ALA B 1 55 ? 11 34.219 74.375 1 25.25 55 ALA B CA 1
ATOM 4853 C C . ALA B 1 55 ? 10.898 34.562 72.875 1 25.25 55 ALA B C 1
ATOM 4855 O O . ALA B 1 55 ? 11.219 35.688 72.5 1 25.25 55 ALA B O 1
ATOM 4856 N N . ALA B 1 56 ? 11.516 33.938 71.875 1 27.64 56 ALA B N 1
ATOM 4857 C CA . ALA B 1 56 ? 11.367 34.406 70.5 1 27.64 56 ALA B CA 1
ATOM 4858 C C . ALA B 1 56 ? 9.898 34.5 70.125 1 27.64 56 ALA B C 1
ATOM 4860 O O . ALA B 1 56 ? 9.141 33.562 70.188 1 27.64 56 ALA B O 1
ATOM 4861 N N . SER B 1 57 ? 9.32 35.688 70.188 1 30.58 57 SER B N 1
ATOM 4862 C CA . SER B 1 57 ? 8.055 36.094 69.562 1 30.58 57 SER B CA 1
ATOM 4863 C C . SER B 1 57 ? 7.906 35.5 68.188 1 30.58 57 SER B C 1
ATOM 4865 O O . SER B 1 57 ? 8.75 35.75 67.312 1 30.58 57 SER B O 1
ATOM 4867 N N . ALA B 1 58 ? 7.445 34.344 68 1 31.33 58 ALA B N 1
ATOM 4868 C CA . ALA B 1 58 ? 7.191 33.625 66.812 1 31.33 58 ALA B CA 1
ATOM 4869 C C . ALA B 1 58 ? 6.391 34.5 65.812 1 31.33 58 ALA B C 1
ATOM 4871 O O . ALA B 1 58 ? 5.238 34.844 66.062 1 31.33 58 ALA B O 1
ATOM 4872 N N . LEU B 1 59 ? 6.98 35.531 65.188 1 35.66 59 LEU B N 1
ATOM 4873 C CA . LEU B 1 59 ? 6.402 35.906 63.906 1 35.66 59 LEU B CA 1
ATOM 4874 C C . LEU B 1 59 ? 5.852 34.688 63.156 1 35.66 59 LEU B C 1
ATOM 4876 O O . LEU B 1 59 ? 6.621 33.844 62.688 1 35.66 59 LEU B O 1
ATOM 4880 N N . ALA B 1 60 ? 4.785 34.125 63.656 1 35.62 60 ALA B N 1
ATOM 4881 C CA . ALA B 1 60 ? 4.102 33 63.062 1 35.62 60 ALA B CA 1
ATOM 4882 C C . ALA B 1 60 ? 3.973 33.156 61.531 1 35.62 60 ALA B C 1
ATOM 4884 O O . ALA B 1 60 ? 3.256 34.031 61.062 1 35.62 60 ALA B O 1
ATOM 4885 N N . SER B 1 61 ? 5.047 33 60.781 1 42.41 61 SER B N 1
ATOM 4886 C CA . SER B 1 61 ? 4.934 32.781 59.344 1 42.41 61 SER B CA 1
ATOM 4887 C C . SER B 1 61 ? 3.656 32.031 59 1 42.41 61 SER B C 1
ATOM 4889 O O . SER B 1 61 ? 3.398 30.953 59.531 1 42.41 61 SER B O 1
ATOM 4891 N N . GLN B 1 62 ? 2.594 32.812 58.719 1 46.28 62 GLN B N 1
ATOM 4892 C CA . GLN B 1 62 ? 1.347 32.156 58.312 1 46.28 62 GLN B CA 1
ATOM 4893 C C . GLN B 1 62 ? 1.606 31.062 57.281 1 46.28 62 GLN B C 1
ATOM 4895 O O . GLN B 1 62 ? 2.266 31.281 56.281 1 46.28 62 GLN B O 1
ATOM 4900 N N . VAL B 1 63 ? 1.819 29.953 57.719 1 46.25 63 VAL B N 1
ATOM 4901 C CA . VAL B 1 63 ? 1.899 28.766 56.875 1 46.25 63 VAL B CA 1
ATOM 4902 C C . VAL B 1 63 ? 0.494 28.312 56.5 1 46.25 63 VAL B C 1
ATOM 4904 O O . VAL B 1 63 ? -0.469 28.578 57.219 1 46.25 63 VAL B O 1
ATOM 4907 N N . ASP B 1 64 ? 0.356 28.031 55.281 1 49 64 ASP B N 1
ATOM 4908 C CA . ASP B 1 64 ? -0.927 27.469 54.875 1 49 64 ASP B CA 1
ATOM 4909 C C . ASP B 1 64 ? -1.211 26.156 55.625 1 49 64 ASP B C 1
ATOM 4911 O O . ASP B 1 64 ? -0.462 25.781 56.5 1 49 64 ASP B O 1
ATOM 4915 N N . PHE B 1 65 ? -2.436 25.656 55.25 1 53 65 PHE B N 1
ATOM 4916 C CA . PHE B 1 65 ? -2.883 24.453 55.938 1 53 65 PHE B CA 1
ATOM 4917 C C . PHE B 1 65 ? -1.777 23.406 55.969 1 53 65 PHE B C 1
ATOM 4919 O O . PHE B 1 65 ? -1.698 22.594 56.906 1 53 65 PHE B O 1
ATOM 4926 N N . PHE B 1 66 ? -1.004 23.453 54.875 1 53.88 66 PHE B N 1
ATOM 4927 C CA . PHE B 1 66 ? 0.02 22.422 54.781 1 53.88 66 PHE B CA 1
ATOM 4928 C C . PHE B 1 66 ? 1.303 22.859 55.469 1 53.88 66 PHE B C 1
ATOM 4930 O O . PHE B 1 66 ? 2.287 22.109 55.5 1 53.88 66 PHE B O 1
ATOM 4937 N N . GLY B 1 67 ? 1.31 23.922 56.219 1 52.12 67 GLY B N 1
ATOM 4938 C CA . GLY B 1 67 ? 2.463 24.391 56.969 1 52.12 67 GLY B CA 1
ATOM 4939 C C . GLY B 1 67 ? 3.469 25.141 56.125 1 52.12 67 GLY B C 1
ATOM 4940 O O . GLY B 1 67 ? 4.59 25.406 56.562 1 52.12 67 GLY B O 1
ATOM 4941 N N . ARG B 1 68 ? 3.004 25.141 54.906 1 56.38 68 ARG B N 1
ATOM 4942 C CA . ARG B 1 68 ? 3.938 25.875 54.031 1 56.38 68 ARG B CA 1
ATOM 4943 C C . ARG B 1 68 ? 3.949 27.359 54.406 1 56.38 68 ARG B C 1
ATOM 4945 O O . ARG B 1 68 ? 2.912 27.938 54.75 1 56.38 68 ARG B O 1
ATOM 4952 N N . ARG B 1 69 ? 5.195 27.953 54.469 1 50.62 69 ARG B N 1
ATOM 4953 C CA . ARG B 1 69 ? 5.375 29.359 54.844 1 50.62 69 ARG B CA 1
ATOM 4954 C C . ARG B 1 69 ? 4.68 30.297 53.875 1 50.62 69 ARG B C 1
ATOM 4956 O O . ARG B 1 69 ? 4.844 30.156 52.656 1 50.62 69 ARG B O 1
ATOM 4963 N N . MET B 1 70 ? 3.598 30.875 54.312 1 42.44 70 MET B N 1
ATOM 4964 C CA . MET B 1 70 ? 3.061 31.953 53.5 1 42.44 70 MET B CA 1
ATOM 4965 C C . MET B 1 70 ? 4.055 33.094 53.375 1 42.44 70 MET B C 1
ATOM 4967 O O . MET B 1 70 ? 4.555 33.594 54.406 1 42.44 70 MET B O 1
ATOM 4971 N N . HIS B 1 71 ? 4.984 33.062 52.594 1 39.5 71 HIS B N 1
ATOM 4972 C CA . HIS B 1 71 ? 5.926 34.156 52.469 1 39.5 71 HIS B CA 1
ATOM 4973 C C . HIS B 1 71 ? 5.207 35.5 52.531 1 39.5 71 HIS B C 1
ATOM 4975 O O . HIS B 1 71 ? 4.234 35.75 51.812 1 39.5 71 HIS B O 1
ATOM 4981 N N . ARG B 1 72 ? 5.18 36.062 53.625 1 41.22 72 ARG B N 1
ATOM 4982 C CA . ARG B 1 72 ? 4.75 37.438 53.844 1 41.22 72 ARG B CA 1
ATOM 4983 C C . ARG B 1 72 ? 5.348 38.375 52.812 1 41.22 72 ARG B C 1
ATOM 4985 O O . ARG B 1 72 ? 6.445 38.125 52.281 1 41.22 72 ARG B O 1
ATOM 4992 N N . GLU B 1 73 ? 4.543 39.375 52.344 1 36.38 73 GLU B N 1
ATOM 4993 C CA . GLU B 1 73 ? 4.805 40.562 51.531 1 36.38 73 GLU B CA 1
ATOM 4994 C C . GLU B 1 73 ? 5.984 41.344 52.031 1 36.38 73 GLU B C 1
ATOM 4996 O O . GLU B 1 73 ? 5.801 42.438 52.625 1 36.38 73 GLU B O 1
ATOM 5001 N N . GLU B 1 74 ? 6.977 40.969 52.719 1 34.38 74 GLU B N 1
ATOM 5002 C CA . GLU B 1 74 ? 7.781 42.188 52.938 1 34.38 74 GLU B CA 1
ATOM 5003 C C . GLU B 1 74 ? 8.078 42.875 51.625 1 34.38 74 GLU B C 1
ATOM 5005 O O . GLU B 1 74 ? 7.648 44 51.406 1 34.38 74 GLU B O 1
ATOM 5010 N N . GLY B 1 75 ? 9.516 43.125 51.406 1 33.62 75 GLY B N 1
ATOM 5011 C CA . GLY B 1 75 ? 10.125 44 50.406 1 33.62 75 GLY B CA 1
ATOM 5012 C C . GLY B 1 75 ? 9.688 43.688 49 1 33.62 75 GLY B C 1
ATOM 5013 O O . GLY B 1 75 ? 8.977 42.719 48.75 1 33.62 75 GLY B O 1
ATOM 5014 N N . ASP B 1 76 ? 10.32 44.594 47.969 1 33.28 76 ASP B N 1
ATOM 5015 C CA . ASP B 1 76 ? 10.188 44.812 46.531 1 33.28 76 ASP B CA 1
ATOM 5016 C C . ASP B 1 76 ? 10.258 43.5 45.781 1 33.28 76 ASP B C 1
ATOM 5018 O O . ASP B 1 76 ? 10.367 43.5 44.531 1 33.28 76 ASP B O 1
ATOM 5022 N N . ASP B 1 77 ? 10.961 42.562 46.375 1 33.28 77 ASP B N 1
ATOM 5023 C CA . ASP B 1 77 ? 11.266 41.531 45.375 1 33.28 77 ASP B CA 1
ATOM 5024 C C . ASP B 1 77 ? 9.992 40.906 44.812 1 33.28 77 ASP B C 1
ATOM 5026 O O . ASP B 1 77 ? 9.133 40.469 45.562 1 33.28 77 ASP B O 1
ATOM 5030 N N . ASP B 1 78 ? 9.523 41.469 43.625 1 33.41 78 ASP B N 1
ATOM 5031 C CA . ASP B 1 78 ? 8.547 41.062 42.625 1 33.41 78 ASP B CA 1
ATOM 5032 C C . ASP B 1 78 ? 8.469 39.531 42.5 1 33.41 78 ASP B C 1
ATOM 5034 O O . ASP B 1 78 ? 9.125 38.938 41.656 1 33.41 78 ASP B O 1
ATOM 5038 N N . ASN B 1 79 ? 8.836 38.906 43.562 1 35.59 79 ASN B N 1
ATOM 5039 C CA . ASN B 1 79 ? 8.531 37.531 43.219 1 35.59 79 ASN B CA 1
ATOM 5040 C C . ASN B 1 79 ? 7.121 37.406 42.688 1 35.59 79 ASN B C 1
ATOM 5042 O O . ASN B 1 79 ? 6.145 37.656 43.375 1 35.59 79 ASN B O 1
ATOM 5046 N N . HIS B 1 80 ? 6.969 37.688 41.438 1 37.47 80 HIS B N 1
ATOM 5047 C CA . HIS B 1 80 ? 5.895 37.781 40.469 1 37.47 80 HIS B CA 1
ATOM 5048 C C . HIS B 1 80 ? 4.844 36.688 40.688 1 37.47 80 HIS B C 1
ATOM 5050 O O . HIS B 1 80 ? 3.816 36.656 40.031 1 37.47 80 HIS B O 1
ATOM 5056 N N . PHE B 1 81 ? 5.324 35.562 41.344 1 39.06 81 PHE B N 1
ATOM 5057 C CA . PHE B 1 81 ? 4.176 34.688 41.438 1 39.06 81 PHE B CA 1
ATOM 5058 C C . PHE B 1 81 ? 3.193 35.156 42.5 1 39.06 81 PHE B C 1
ATOM 5060 O O . PHE B 1 81 ? 2.414 34.344 43.031 1 39.06 81 PHE B O 1
ATOM 5067 N N . GLU B 1 82 ? 3.385 36.312 43.344 1 38.75 82 GLU B N 1
ATOM 5068 C CA . GLU B 1 82 ? 2.533 36.688 44.469 1 38.75 82 GLU B CA 1
ATOM 5069 C C . GLU B 1 82 ? 1.078 36.312 44.188 1 38.75 82 GLU B C 1
ATOM 5071 O O . GLU B 1 82 ? 0.47 35.594 45 1 38.75 82 GLU B O 1
ATOM 5076 N N . ARG B 1 83 ? 0.244 37.562 44.094 1 40.81 83 ARG B N 1
ATOM 5077 C CA . ARG B 1 83 ? -1.214 37.5 44.094 1 40.81 83 ARG B CA 1
ATOM 5078 C C . ARG B 1 83 ? -1.717 36.531 43.062 1 40.81 83 ARG B C 1
ATOM 5080 O O . ARG B 1 83 ? -1.301 36.562 41.875 1 40.81 83 ARG B O 1
ATOM 5087 N N . GLN B 1 84 ? -2.131 35.344 43.531 1 45.53 84 GLN B N 1
ATOM 5088 C CA . GLN B 1 84 ? -2.551 34.125 42.875 1 45.53 84 GLN B CA 1
ATOM 5089 C C . GLN B 1 84 ? -3.391 34.438 41.625 1 45.53 84 GLN B C 1
ATOM 5091 O O . GLN B 1 84 ? -4.621 34.406 41.688 1 45.53 84 GLN B O 1
ATOM 5096 N N . LYS B 1 85 ? -3.1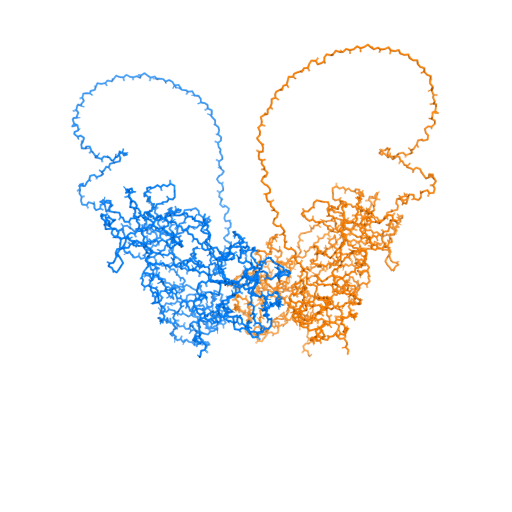43 35.406 40.938 1 58.38 85 LYS B N 1
ATOM 5097 C CA . LYS B 1 85 ? -3.891 35.656 39.719 1 58.38 85 LYS B CA 1
ATOM 5098 C C . LYS B 1 85 ? -3.883 34.438 38.781 1 58.38 85 LYS B C 1
ATOM 5100 O O . LYS B 1 85 ? -2.857 33.781 38.656 1 58.38 85 LYS B O 1
ATOM 5105 N N . HIS B 1 86 ? -5.152 34.031 38.625 1 82.62 86 HIS B N 1
ATOM 5106 C CA . HIS B 1 86 ? -5.469 32.844 37.844 1 82.62 86 HIS B CA 1
ATOM 5107 C C . HIS B 1 86 ? -5.211 33.062 36.344 1 82.62 86 HIS B C 1
ATOM 5109 O O . HIS B 1 86 ? -5.801 33.969 35.75 1 82.62 86 HIS B O 1
ATOM 5115 N N . PHE B 1 87 ? -4.133 32.562 35.875 1 92.06 87 PHE B N 1
ATOM 5116 C CA . PHE B 1 87 ? -3.914 32.719 34.469 1 92.06 87 PHE B CA 1
ATOM 5117 C C . PHE B 1 87 ? -4.07 31.375 33.75 1 92.06 87 PHE B C 1
ATOM 5119 O O . PHE B 1 87 ? -4.066 31.328 32.5 1 92.06 87 PHE B O 1
ATOM 5126 N N . VAL B 1 88 ? -4.199 30.312 34.531 1 94.81 88 VAL B N 1
ATOM 5127 C CA . VAL B 1 88 ? -4.371 28.984 33.969 1 94.81 88 VAL B CA 1
ATOM 5128 C C . VAL B 1 88 ? -5.695 28.391 34.438 1 94.81 88 VAL B C 1
ATOM 5130 O O . VAL B 1 88 ? -6.102 28.594 35.562 1 94.81 88 VAL B O 1
ATOM 5133 N N . VAL B 1 89 ? -6.344 27.703 33.562 1 95.94 89 VAL B N 1
ATOM 5134 C CA . VAL B 1 89 ? -7.617 27.078 33.906 1 95.94 89 VAL B CA 1
ATOM 5135 C C . VAL B 1 89 ? -7.602 25.609 33.469 1 95.94 89 VAL B C 1
ATOM 5137 O O . VAL B 1 89 ? -6.848 25.219 32.562 1 95.94 89 VAL B O 1
ATOM 5140 N N . LYS B 1 90 ? -8.375 24.797 34.156 1 95.75 90 LYS B N 1
ATOM 5141 C CA . LYS B 1 90 ? -8.648 23.438 33.719 1 95.75 90 LYS B CA 1
ATOM 5142 C C . LYS B 1 90 ? -9.828 23.406 32.75 1 95.75 90 LYS B C 1
ATOM 5144 O O . LYS B 1 90 ? -10.867 24.031 33 1 95.75 90 LYS B O 1
ATOM 5149 N N . VAL B 1 91 ? -9.703 22.781 31.688 1 97 91 VAL B N 1
ATOM 5150 C CA . VAL B 1 91 ? -10.742 22.672 30.672 1 97 91 VAL B CA 1
ATOM 5151 C C . VAL B 1 91 ? -11.367 21.281 30.703 1 97 91 VAL B C 1
ATOM 5153 O O . VAL B 1 91 ? -10.648 20.281 30.625 1 97 91 VAL B O 1
ATOM 5156 N N . PHE B 1 92 ? -12.648 21.219 30.875 1 95.88 92 PHE B N 1
ATOM 5157 C CA . PHE B 1 92 ? -13.438 20 30.812 1 95.88 92 PHE B CA 1
ATOM 5158 C C . PHE B 1 92 ? -14.266 19.953 29.531 1 95.88 92 PHE B C 1
ATOM 5160 O O . PHE B 1 92 ? -15.039 20.859 29.25 1 95.88 92 PHE B O 1
ATOM 5167 N N . CYS B 1 93 ? -14.078 18.875 28.781 1 96.75 93 CYS B N 1
ATOM 5168 C CA . CYS B 1 93 ? -14.781 18.781 27.516 1 96.75 93 CYS B CA 1
ATOM 5169 C C . CYS B 1 93 ? -15.539 17.469 27.391 1 96.75 93 CYS B C 1
ATOM 5171 O O . CYS B 1 93 ? -14.961 16.406 27.562 1 96.75 93 CYS B O 1
ATOM 5173 N N . MET B 1 94 ? -16.812 17.594 27.188 1 96.44 94 MET B N 1
ATOM 5174 C CA . MET B 1 94 ? -17.594 16.484 26.688 1 96.44 94 MET B CA 1
ATOM 5175 C C . MET B 1 94 ? -17.672 16.5 25.156 1 96.44 94 MET B C 1
ATOM 5177 O O . MET B 1 94 ? -17.891 17.562 24.562 1 96.44 94 MET B O 1
ATOM 5181 N N . PHE B 1 95 ? -17.375 15.375 24.578 1 94.38 95 PHE B N 1
ATOM 5182 C CA . PHE B 1 95 ? -17.359 15.398 23.125 1 94.38 95 PHE B CA 1
ATOM 5183 C C . PHE B 1 95 ? -17.984 14.125 22.562 1 94.38 95 PHE B C 1
ATOM 5185 O O . PHE B 1 95 ? -18.125 13.125 23.266 1 94.38 95 PHE B O 1
ATOM 5192 N N . SER B 1 96 ? -18.469 14.234 21.344 1 92.88 96 SER B N 1
ATOM 5193 C CA . SER B 1 96 ? -19.016 13.141 20.547 1 92.88 96 SER B CA 1
ATOM 5194 C C . SER B 1 96 ? -18.703 13.328 19.078 1 92.88 96 SER B C 1
ATOM 5196 O O . SER B 1 96 ? -19.219 14.25 18.438 1 92.88 96 SER B O 1
ATOM 5198 N N . SER B 1 97 ? -17.891 12.484 18.594 1 91.25 97 SER B N 1
ATOM 5199 C CA . SER B 1 97 ? -17.516 12.57 17.188 1 91.25 97 SER B CA 1
ATOM 5200 C C . SER B 1 97 ? -18.469 11.766 16.297 1 91.25 97 SER B C 1
ATOM 5202 O O . SER B 1 97 ? -19.109 10.82 16.781 1 91.25 97 SER B O 1
ATOM 5204 N N . GLN B 1 98 ? -18.547 12.211 15.086 1 91.56 98 GLN B N 1
ATOM 5205 C CA . GLN B 1 98 ? -19.344 11.461 14.133 1 91.56 98 GLN B CA 1
ATOM 5206 C C . GLN B 1 98 ? -18.734 10.086 13.859 1 91.56 98 GLN B C 1
ATOM 5208 O O . GLN B 1 98 ? -17.516 9.953 13.75 1 91.56 98 GLN B O 1
ATOM 5213 N N . ASP B 1 99 ? -19.594 9.109 13.75 1 92.69 99 ASP B N 1
ATOM 5214 C CA . ASP B 1 99 ? -19.141 7.777 13.359 1 92.69 99 ASP B CA 1
ATOM 5215 C C . ASP B 1 99 ? -18.828 7.719 11.867 1 92.69 99 ASP B C 1
ATOM 5217 O O . ASP B 1 99 ? -19.703 7.875 11.031 1 92.69 99 ASP B O 1
ATOM 5221 N N . PRO B 1 100 ? -17.625 7.453 11.508 1 90.5 100 PRO B N 1
ATOM 5222 C CA . PRO B 1 100 ? -17.266 7.473 10.086 1 90.5 100 PRO B CA 1
ATOM 5223 C C . PRO B 1 100 ? -17.953 6.363 9.289 1 90.5 100 PRO B C 1
ATOM 5225 O O . PRO B 1 100 ? -18.203 6.523 8.094 1 90.5 100 PRO B O 1
ATOM 5228 N N . SER B 1 101 ? -18.25 5.223 9.883 1 90.19 101 SER B N 1
ATOM 5229 C CA . SER B 1 101 ? -18.844 4.082 9.195 1 90.19 101 SER B CA 1
ATOM 5230 C C . SER B 1 101 ? -20.359 4.148 9.227 1 90.19 101 SER B C 1
ATOM 5232 O O . SER B 1 101 ? -21.031 3.5 8.422 1 90.19 101 SER B O 1
ATOM 5234 N N . ASN B 1 102 ? -20.922 4.781 10.203 1 94 102 ASN B N 1
ATOM 5235 C CA . ASN B 1 102 ? -22.344 5.082 10.336 1 94 102 ASN B CA 1
ATOM 5236 C C . ASN B 1 102 ? -22.594 6.578 10.484 1 94 102 ASN B C 1
ATOM 5238 O O . ASN B 1 102 ? -23 7.039 11.555 1 94 102 ASN B O 1
ATOM 5242 N N . PRO B 1 103 ? -22.484 7.273 9.422 1 93.94 103 PRO B N 1
ATOM 5243 C CA . PRO B 1 103 ? -22.328 8.727 9.484 1 93.94 103 PRO B CA 1
ATOM 5244 C C . PRO B 1 103 ? -23.625 9.445 9.883 1 93.94 103 PRO B C 1
ATOM 5246 O O . PRO B 1 103 ? -23.625 10.664 10.078 1 93.94 103 PRO B O 1
ATOM 5249 N N . TRP B 1 104 ? -24.75 8.82 10.086 1 93.75 104 TRP B N 1
ATOM 5250 C CA . TRP B 1 104 ? -25.984 9.438 10.539 1 93.75 104 TRP B CA 1
ATOM 5251 C C . TRP B 1 104 ? -26.047 9.492 12.062 1 93.75 104 TRP B C 1
ATOM 5253 O O . TRP B 1 104 ? -26.984 10.047 12.633 1 93.75 104 TRP B O 1
ATOM 5263 N N . THR B 1 105 ? -24.984 8.898 12.664 1 92.81 105 THR B N 1
ATOM 5264 C CA . THR B 1 105 ? -24.938 8.914 14.117 1 92.81 105 THR B CA 1
ATOM 5265 C C . THR B 1 105 ? -23.547 9.297 14.617 1 92.81 105 THR B C 1
ATOM 5267 O O . THR B 1 105 ? -22.609 9.398 13.828 1 92.81 105 THR B O 1
ATOM 5270 N N . ASN B 1 106 ? -23.516 9.602 15.945 1 92.31 106 ASN B N 1
ATOM 5271 C CA . ASN B 1 106 ? -22.25 9.875 16.609 1 92.31 106 ASN B CA 1
ATOM 5272 C C . ASN B 1 106 ? -21.75 8.672 17.391 1 92.31 106 ASN B C 1
ATOM 5274 O O . ASN B 1 106 ? -22.516 7.77 17.719 1 92.31 106 ASN B O 1
ATOM 5278 N N . LYS B 1 107 ? -20.516 8.719 17.562 1 92 107 LYS B N 1
ATOM 5279 C CA . LYS B 1 107 ? -19.969 7.773 18.531 1 92 107 LYS B CA 1
ATOM 5280 C C . LYS B 1 107 ? -20.422 8.109 19.938 1 92 107 LYS B C 1
ATOM 5282 O O . LYS B 1 107 ? -21.016 9.164 20.172 1 92 107 LYS B O 1
ATOM 5287 N N . GLN B 1 108 ? -20.141 7.18 20.812 1 92.69 108 GLN B N 1
ATOM 5288 C CA . GLN B 1 108 ? -20.5 7.391 22.219 1 92.69 108 GLN B CA 1
ATOM 5289 C C . GLN B 1 108 ? -19.828 8.641 22.781 1 92.69 108 GLN B C 1
ATOM 5291 O O . GLN B 1 108 ? -18.672 8.938 22.422 1 92.69 108 GLN B O 1
ATOM 5296 N N . GLN B 1 109 ? -20.594 9.273 23.594 1 93.75 109 GLN B N 1
ATOM 5297 C CA . GLN B 1 109 ? -20.031 10.453 24.25 1 93.75 109 GLN B CA 1
ATOM 5298 C C . GLN B 1 109 ? -18.859 10.078 25.156 1 93.75 109 GLN B C 1
ATOM 5300 O O . GLN B 1 109 ? -18.922 9.07 25.859 1 93.75 109 GLN B O 1
ATOM 5305 N N . GLU B 1 110 ? -17.891 10.898 25.047 1 95.25 110 GLU B N 1
ATOM 5306 C CA . GLU B 1 110 ? -16.703 10.734 25.891 1 95.25 110 GLU B CA 1
ATOM 5307 C C . GLU B 1 110 ? -16.297 12.055 26.547 1 95.25 110 GLU B C 1
ATOM 5309 O O . GLU B 1 110 ? -16.875 13.102 26.234 1 95.25 110 GLU B O 1
ATOM 5314 N N . ASP B 1 111 ? -15.445 11.914 27.547 1 94.12 111 ASP B N 1
ATOM 5315 C CA . ASP B 1 111 ? -14.953 13.117 28.219 1 94.12 111 ASP B CA 1
ATOM 5316 C C . ASP B 1 111 ? -13.43 13.188 28.156 1 94.12 111 ASP B C 1
ATOM 5318 O O . ASP B 1 111 ? -12.758 12.156 28.062 1 94.12 111 ASP B O 1
ATOM 5322 N N . ARG B 1 112 ? -12.969 14.391 28.094 1 93.94 112 ARG B N 1
ATOM 5323 C CA . ARG B 1 112 ? -11.539 14.664 28.156 1 93.94 112 ARG B CA 1
ATOM 5324 C C . ARG B 1 112 ? -11.266 15.992 28.859 1 93.94 112 ARG B C 1
ATOM 5326 O O . ARG B 1 112 ? -12.156 16.844 28.969 1 93.94 112 ARG B O 1
ATOM 5333 N N . SER B 1 113 ? -10.086 16.031 29.375 1 94.25 113 SER B N 1
ATOM 5334 C CA . SER B 1 113 ? -9.703 17.266 30.062 1 94.25 113 SER B CA 1
ATOM 5335 C C . SER B 1 113 ? -8.328 17.75 29.609 1 94.25 113 SER B C 1
ATOM 5337 O O . SER B 1 113 ? -7.531 16.953 29.109 1 94.25 113 SER B O 1
ATOM 5339 N N . GLY B 1 114 ? -8.164 19.031 29.734 1 95.94 114 GLY B N 1
ATOM 5340 C CA . GLY B 1 114 ? -6.898 19.688 29.453 1 95.94 114 GLY B CA 1
ATOM 5341 C C . GLY B 1 114 ? -6.742 21 30.188 1 95.94 114 GLY B C 1
ATOM 5342 O O . GLY B 1 114 ? -7.332 21.203 31.25 1 95.94 114 GLY B O 1
ATOM 5343 N N . SER B 1 115 ? -5.816 21.766 29.719 1 96.62 115 SER B N 1
ATOM 5344 C CA . SER B 1 115 ? -5.551 23.062 30.328 1 96.62 115 SER B CA 1
ATOM 5345 C C . SER B 1 115 ? -5.766 24.203 29.328 1 96.62 115 SER B C 1
ATOM 5347 O O . SER B 1 115 ? -5.949 23.953 28.141 1 96.62 115 SER B O 1
ATOM 5349 N N . GLY B 1 116 ? -5.918 25.391 29.844 1 97.25 116 GLY B N 1
ATOM 5350 C CA . GLY B 1 116 ? -5.996 26.625 29.062 1 97.25 116 GLY B CA 1
ATOM 5351 C C . GLY B 1 116 ? -5.418 27.828 29.797 1 97.25 116 GLY B C 1
ATOM 5352 O O . GLY B 1 116 ? -5.195 27.781 31 1 97.25 116 GLY B O 1
ATOM 5353 N N . CYS B 1 117 ? -5.125 28.828 29.078 1 96.88 117 CYS B N 1
ATOM 5354 C CA . CYS B 1 117 ? -4.629 30.062 29.703 1 96.88 117 CYS B CA 1
ATOM 5355 C C . CYS B 1 117 ? -5.438 31.266 29.25 1 96.88 117 CYS B C 1
ATOM 5357 O O . CYS B 1 117 ? -5.91 31.312 28.109 1 96.88 117 CYS B O 1
ATOM 5359 N N . VAL B 1 118 ? -5.598 32.25 30.125 1 96.88 118 VAL B N 1
ATOM 5360 C CA . VAL B 1 118 ? -6.418 33.438 29.844 1 96.88 118 VAL B CA 1
ATOM 5361 C C . VAL B 1 118 ? -5.57 34.5 29.188 1 96.88 118 VAL B C 1
ATOM 5363 O O . VAL B 1 118 ? -4.438 34.75 29.609 1 96.88 118 VAL B O 1
ATOM 5366 N N . MET B 1 119 ? -6.117 35.031 28.156 1 95.69 119 MET B N 1
ATOM 5367 C CA . MET B 1 119 ? -5.41 36.094 27.438 1 95.69 119 MET B CA 1
ATOM 5368 C C . MET B 1 119 ? -6.395 37.062 26.781 1 95.69 119 MET B C 1
ATOM 5370 O O . MET B 1 119 ? -7.57 36.75 26.609 1 95.69 119 MET B O 1
ATOM 5374 N N . MET B 1 120 ? -5.852 38.25 26.516 1 95 120 MET B N 1
ATOM 5375 C CA . MET B 1 120 ? -6.613 39.25 25.75 1 95 120 MET B CA 1
ATOM 5376 C C . MET B 1 120 ? -6.328 39.094 24.266 1 95 120 MET B C 1
ATOM 5378 O O . MET B 1 120 ? -5.172 39.125 23.844 1 95 120 MET B O 1
ATOM 5382 N N . VAL B 1 121 ? -7.363 38.906 23.531 1 93.69 121 VAL B N 1
ATOM 5383 C CA . VAL B 1 121 ? -7.238 38.812 22.078 1 93.69 121 VAL B CA 1
ATOM 5384 C C . VAL B 1 121 ? -8.094 39.906 21.422 1 93.69 121 VAL B C 1
ATOM 5386 O O . VAL B 1 121 ? -9.32 39.844 21.484 1 93.69 121 VAL B O 1
ATOM 5389 N N . GLU B 1 122 ? -7.441 40.875 20.812 1 91.31 122 GLU B N 1
ATOM 5390 C CA . GLU B 1 122 ? -8.125 42 20.172 1 91.31 122 GLU B CA 1
ATOM 5391 C C . GLU B 1 122 ? -9.156 42.625 21.109 1 91.31 122 GLU B C 1
ATOM 5393 O O . GLU B 1 122 ? -10.312 42.844 20.719 1 91.31 122 GLU B O 1
ATOM 5398 N N . GLY B 1 123 ? -8.797 42.75 22.25 1 91.69 123 GLY B N 1
ATOM 5399 C CA . GLY B 1 123 ? -9.625 43.438 23.219 1 91.69 123 GLY B CA 1
ATOM 5400 C C . GLY B 1 123 ? -10.664 42.531 23.859 1 91.69 123 GLY B C 1
ATOM 5401 O O . GLY B 1 123 ? -11.461 42.969 24.688 1 91.69 123 GLY B O 1
ATOM 5402 N N . GLN B 1 124 ? -10.68 41.344 23.516 1 94.56 124 GLN B N 1
ATOM 5403 C CA . GLN B 1 124 ? -11.641 40.406 24.078 1 94.56 124 GLN B CA 1
ATOM 5404 C C . GLN B 1 124 ? -10.961 39.438 25.031 1 94.56 124 GLN B C 1
ATOM 5406 O O . GLN B 1 124 ? -9.836 39 24.797 1 94.56 124 GLN B O 1
ATOM 5411 N N . ARG B 1 125 ? -11.695 39.156 26.094 1 96.56 125 ARG B N 1
ATOM 5412 C CA . ARG B 1 125 ? -11.219 38.156 27.062 1 96.56 125 ARG B CA 1
ATOM 5413 C C . ARG B 1 125 ? -11.453 36.75 26.562 1 96.56 125 ARG B C 1
ATOM 5415 O O . ARG B 1 125 ? -12.594 36.344 26.312 1 96.56 125 ARG B O 1
ATOM 5422 N N . CYS B 1 126 ? -10.383 36 26.406 1 97.31 126 CYS B N 1
ATOM 5423 C CA . CYS B 1 126 ? -10.461 34.656 25.859 1 97.31 126 CYS B CA 1
ATOM 5424 C C . CYS B 1 126 ? -9.602 33.688 26.656 1 97.31 126 CYS B C 1
ATOM 5426 O O . CYS B 1 126 ? -8.82 34.094 27.516 1 97.31 126 CYS B O 1
ATOM 5428 N N . ILE B 1 127 ? -9.875 32.438 26.438 1 98.12 127 ILE B N 1
ATOM 5429 C CA . ILE B 1 127 ? -9.039 31.328 26.922 1 98.12 127 ILE B CA 1
ATOM 5430 C C . ILE B 1 127 ? -8.391 30.609 25.734 1 98.12 127 ILE B C 1
ATOM 5432 O O . ILE B 1 127 ? -9.086 30.172 24.812 1 98.12 127 ILE B O 1
ATOM 5436 N N . LEU B 1 128 ? -7.094 30.516 25.703 1 98.5 128 LEU B N 1
ATOM 5437 C CA . LEU B 1 128 ? -6.34 29.781 24.703 1 98.5 128 LEU B CA 1
ATOM 5438 C C . LEU B 1 128 ? -6.094 28.344 25.141 1 98.5 128 LEU B C 1
ATOM 5440 O O . LEU B 1 128 ? -5.695 28.109 26.281 1 98.5 128 LEU B O 1
ATOM 5444 N N . THR B 1 129 ? -6.379 27.312 24.328 1 98.44 129 THR B N 1
ATOM 5445 C CA . THR B 1 129 ? -6.168 25.906 24.609 1 98.44 129 THR B CA 1
ATOM 5446 C C . THR B 1 129 ? -5.824 25.141 23.328 1 98.44 129 THR B C 1
ATOM 5448 O O . THR B 1 129 ? -5.516 25.75 22.297 1 98.44 129 THR B O 1
ATOM 5451 N N . ASN B 1 130 ? -5.648 23.797 23.484 1 97.94 130 ASN B N 1
ATOM 5452 C CA . ASN B 1 130 ? -5.418 22.969 22.297 1 97.94 130 ASN B CA 1
ATOM 5453 C C . ASN B 1 130 ? -6.73 22.578 21.625 1 97.94 130 ASN B C 1
ATOM 5455 O O . ASN B 1 130 ? -7.734 22.344 22.297 1 97.94 130 ASN B O 1
ATOM 5459 N N . ALA B 1 131 ? -6.637 22.562 20.297 1 97.12 131 ALA B N 1
ATOM 5460 C CA . ALA B 1 131 ? -7.805 22.141 19.531 1 97.12 131 ALA B CA 1
ATOM 5461 C C . ALA B 1 131 ? -8.234 20.719 19.906 1 97.12 131 ALA B C 1
ATOM 5463 O O . ALA B 1 131 ? -9.43 20.438 20.031 1 97.12 131 ALA B O 1
ATOM 5464 N N . HIS B 1 132 ? -7.246 19.812 20.109 1 94.62 132 HIS B N 1
ATOM 5465 C CA . HIS B 1 132 ? -7.602 18.422 20.375 1 94.62 132 HIS B CA 1
ATOM 5466 C C . HIS B 1 132 ? -8.266 18.297 21.75 1 94.62 132 HIS B C 1
ATOM 5468 O O . HIS B 1 132 ? -8.898 17.266 22.031 1 94.62 132 HIS B O 1
ATOM 5474 N N . VAL B 1 133 ? -8.156 19.219 22.594 1 96.5 133 VAL B N 1
ATOM 5475 C CA . VAL B 1 133 ? -8.797 19.203 23.906 1 96.5 133 VAL B CA 1
ATOM 5476 C C . VAL B 1 133 ? -10.297 19.453 23.75 1 96.5 133 VAL B C 1
ATOM 5478 O O . VAL B 1 133 ? -11.102 18.922 24.5 1 96.5 133 VAL B O 1
ATOM 5481 N N . VAL B 1 134 ? -10.672 20.234 22.734 1 97.31 134 VAL B N 1
ATOM 5482 C CA . VAL B 1 134 ? -12.07 20.641 22.641 1 97.31 134 VAL B CA 1
ATOM 5483 C C . VAL B 1 134 ? -12.625 20.219 21.281 1 97.31 134 VAL B C 1
ATOM 5485 O O . VAL B 1 134 ? -13.633 20.766 20.828 1 97.31 134 VAL B O 1
ATOM 5488 N N . ALA B 1 135 ? -11.961 19.391 20.594 1 94.88 135 ALA B N 1
ATOM 5489 C CA . ALA B 1 135 ? -12.445 18.891 19.297 1 94.88 135 ALA B CA 1
ATOM 5490 C C . ALA B 1 135 ? -13.766 18.156 19.453 1 94.88 135 ALA B C 1
ATOM 5492 O O . ALA B 1 135 ? -13.922 17.344 20.375 1 94.88 135 ALA B O 1
ATOM 5493 N N . ASP B 1 136 ? -14.742 18.438 18.531 1 94 136 ASP B N 1
ATOM 5494 C CA . ASP B 1 136 ? -16.062 17.797 18.5 1 94 136 ASP B CA 1
ATOM 5495 C C . ASP B 1 136 ? -16.797 17.984 19.812 1 94 136 ASP B C 1
ATOM 5497 O O . ASP B 1 136 ? -17.578 17.109 20.234 1 94 136 ASP B O 1
ATOM 5501 N N . ALA B 1 137 ? -16.594 19.047 20.469 1 95 137 ALA B N 1
ATOM 5502 C CA . ALA B 1 137 ? -17.156 19.312 21.781 1 95 137 ALA B CA 1
ATOM 5503 C C . ALA B 1 137 ? -18.672 19.547 21.703 1 95 137 ALA B C 1
ATOM 5505 O O . ALA B 1 137 ? -19.141 20.297 20.828 1 95 137 ALA B O 1
ATOM 5506 N N . SER B 1 138 ? -19.406 18.891 22.531 1 93.31 138 SER B N 1
ATOM 5507 C CA . SER B 1 138 ? -20.812 19.188 22.734 1 93.31 138 SER B CA 1
ATOM 5508 C C . SER B 1 138 ? -21.016 20.141 23.906 1 93.31 138 SER B C 1
ATOM 5510 O O . SER B 1 138 ? -21.984 20.906 23.922 1 93.31 138 SER B O 1
ATOM 5512 N N . TYR B 1 139 ? -20.047 20 24.828 1 96.31 139 TYR B N 1
ATOM 5513 C CA . TYR B 1 139 ? -20.109 20.797 26.031 1 96.31 139 TYR B CA 1
ATOM 5514 C C . TYR B 1 139 ? -18.719 21.031 26.625 1 96.31 139 TYR B C 1
ATOM 5516 O O . TYR B 1 139 ? -17.922 20.094 26.703 1 96.31 139 TYR B O 1
ATOM 5524 N N . VAL B 1 140 ? -18.484 22.344 27 1 97.69 140 VAL B N 1
ATOM 5525 C CA . VAL B 1 140 ? -17.188 22.688 27.562 1 97.69 140 VAL B CA 1
ATOM 5526 C C . VAL B 1 140 ? -17.359 23.516 28.828 1 97.69 140 VAL B C 1
ATOM 5528 O O . VAL B 1 140 ? -18.188 24.422 28.891 1 97.69 140 VAL B O 1
ATOM 5531 N N . GLU B 1 141 ? -16.578 23.125 29.828 1 97.94 141 GLU B N 1
ATOM 5532 C CA . GLU B 1 141 ? -16.5 23.891 31.078 1 97.94 141 GLU B CA 1
ATOM 5533 C C . GLU B 1 141 ? -15.047 24.203 31.422 1 97.94 141 GLU B C 1
ATOM 5535 O O . GLU B 1 141 ? -14.133 23.484 31 1 97.94 141 GLU B O 1
ATOM 5540 N N . VAL B 1 142 ? -14.906 25.297 32.188 1 97.19 142 VAL B N 1
ATOM 5541 C CA . VAL B 1 142 ? -13.578 25.656 32.656 1 97.19 142 VAL B CA 1
ATOM 5542 C C . VAL B 1 142 ? -13.633 25.938 34.156 1 97.19 142 VAL B C 1
ATOM 5544 O O . VAL B 1 142 ? -14.672 26.344 34.688 1 97.19 142 VAL B O 1
ATOM 5547 N N . ARG B 1 143 ? -12.508 25.734 34.75 1 95.38 143 ARG B N 1
ATOM 5548 C CA . ARG B 1 143 ? -12.383 25.969 36.188 1 95.38 143 ARG B CA 1
ATOM 5549 C C . ARG B 1 143 ? -11.062 26.641 36.531 1 95.38 143 ARG B C 1
ATOM 5551 O O . ARG B 1 143 ? -10.008 26.219 36.062 1 95.38 143 ARG B O 1
ATOM 5558 N N . LYS B 1 144 ? -11.133 27.656 37.344 1 92.06 144 LYS B N 1
ATOM 5559 C CA . LYS B 1 144 ? -9.922 28.344 37.781 1 92.06 144 LYS B CA 1
ATOM 5560 C C . LYS B 1 144 ? -9.219 27.547 38.906 1 92.06 144 LYS B C 1
ATOM 5562 O O . LYS B 1 144 ? -9.852 26.766 39.594 1 92.06 144 LYS B O 1
ATOM 5567 N N . ALA B 1 145 ? -8.008 27.859 38.938 1 83.44 145 ALA B N 1
ATOM 5568 C CA . ALA B 1 145 ? -7.246 27.219 40 1 83.44 145 ALA B CA 1
ATOM 5569 C C . ALA B 1 145 ? -7.816 27.547 41.375 1 83.44 145 ALA B C 1
ATOM 5571 O O . ALA B 1 145 ? -8.086 28.719 41.656 1 83.44 145 ALA B O 1
ATOM 5572 N N . GLY B 1 146 ? -8 26.562 42.156 1 78.25 146 GLY B N 1
ATOM 5573 C CA . GLY B 1 146 ? -8.43 26.75 43.562 1 78.25 146 GLY B CA 1
ATOM 5574 C C . GLY B 1 146 ? -9.914 27.031 43.688 1 78.25 146 GLY B C 1
ATOM 5575 O O . GLY B 1 146 ? -10.414 27.25 44.781 1 78.25 146 GLY B O 1
ATOM 5576 N N . ASN B 1 147 ? -10.5 27.125 42.562 1 83.12 147 ASN B N 1
ATOM 5577 C CA . ASN B 1 147 ? -11.93 27.375 42.562 1 83.12 147 ASN B CA 1
ATOM 5578 C C . ASN B 1 147 ? -12.734 26.109 42.344 1 83.12 147 ASN B C 1
ATOM 5580 O O . ASN B 1 147 ? -12.312 25.234 41.562 1 83.12 147 ASN B O 1
ATOM 5584 N N . ALA B 1 148 ? -13.82 25.953 43.031 1 86.12 148 ALA B N 1
ATOM 5585 C CA . ALA B 1 148 ? -14.656 24.766 42.875 1 86.12 148 ALA B CA 1
ATOM 5586 C C . ALA B 1 148 ? -15.695 24.953 41.781 1 86.12 148 ALA B C 1
ATOM 5588 O O . ALA B 1 148 ? -16.234 23.969 41.25 1 86.12 148 ALA B O 1
ATOM 5589 N N . LYS B 1 149 ? -15.922 26.203 41.5 1 91.62 149 LYS B N 1
ATOM 5590 C CA . LYS B 1 149 ? -17 26.469 40.531 1 91.62 149 LYS B CA 1
ATOM 5591 C C . LYS B 1 149 ? -16.516 26.297 39.094 1 91.62 149 LYS B C 1
ATOM 5593 O O . LYS B 1 149 ? -15.461 26.812 38.719 1 91.62 149 LYS B O 1
ATOM 5598 N N . LYS B 1 150 ? -17.312 25.609 38.375 1 95.81 150 LYS B N 1
ATOM 5599 C CA . LYS B 1 150 ? -17.094 25.469 36.938 1 95.81 150 LYS B CA 1
ATOM 5600 C C . LYS B 1 150 ? -17.938 26.469 36.156 1 95.81 150 LYS B C 1
ATOM 5602 O O . LYS B 1 150 ? -19.031 26.828 36.594 1 95.81 150 LYS B O 1
ATOM 5607 N N . PHE B 1 151 ? -17.391 26.938 35.125 1 97.25 151 PHE B N 1
ATOM 5608 C CA . PHE B 1 151 ? -18.078 27.891 34.25 1 97.25 151 PHE B CA 1
ATOM 5609 C C . PHE B 1 151 ? -18.234 27.328 32.844 1 97.25 151 PHE B C 1
ATOM 5611 O O . PHE B 1 151 ? -17.328 26.703 32.312 1 97.25 151 PHE B O 1
ATOM 5618 N N . CYS B 1 152 ? -19.375 27.578 32.312 1 97.38 152 CYS B N 1
ATOM 5619 C CA . CYS B 1 152 ? -19.609 27.172 30.938 1 97.38 152 CYS B CA 1
ATOM 5620 C C . CYS B 1 152 ? -18.797 28.031 29.984 1 97.38 152 CYS B C 1
ATOM 5622 O O . CYS B 1 152 ? -18.703 29.25 30.141 1 97.38 152 CYS B O 1
ATOM 5624 N N . ALA B 1 153 ? -18.188 27.344 29.031 1 98.06 153 ALA B N 1
ATOM 5625 C CA . ALA B 1 153 ? -17.406 28.031 28.016 1 98.06 153 ALA B CA 1
ATOM 5626 C C . ALA B 1 153 ? -17.891 27.672 26.609 1 98.06 153 ALA B C 1
ATOM 5628 O O . ALA B 1 153 ? -18.422 26.578 26.406 1 98.06 153 ALA B O 1
ATOM 5629 N N . LYS B 1 154 ? -17.703 28.625 25.703 1 96.75 154 LYS B N 1
ATOM 5630 C CA . LYS B 1 154 ? -18.031 28.391 24.297 1 96.75 154 LYS B CA 1
ATOM 5631 C C . LYS B 1 154 ? -16.781 28.5 23.422 1 96.75 154 LYS B C 1
ATOM 5633 O O . LYS B 1 154 ? -15.906 29.344 23.672 1 96.75 154 LYS B O 1
ATOM 5638 N N . ARG B 1 155 ? -16.797 27.734 22.422 1 96.06 155 ARG B N 1
ATOM 5639 C CA . ARG B 1 155 ? -15.695 27.797 21.453 1 96.06 155 ARG B CA 1
ATOM 5640 C C . ARG B 1 155 ? -15.852 29 20.531 1 96.06 155 ARG B C 1
ATOM 5642 O O . ARG B 1 155 ? -16.891 29.172 19.891 1 96.06 155 ARG B O 1
ATOM 5649 N N . LEU B 1 156 ? -14.867 29.781 20.469 1 96.06 156 LEU B N 1
ATOM 5650 C CA . LEU B 1 156 ? -14.867 30.969 19.609 1 96.06 156 LEU B CA 1
ATOM 5651 C C . LEU B 1 156 ? -14.195 30.672 18.281 1 96.06 156 LEU B C 1
ATOM 5653 O O . LEU B 1 156 ? -14.672 31.109 17.234 1 96.06 156 LEU B O 1
ATOM 5657 N N . LYS B 1 157 ? -13.125 30.078 18.328 1 96.69 157 LYS B N 1
ATOM 5658 C CA . LYS B 1 157 ? -12.289 29.797 17.172 1 96.69 157 LYS B CA 1
ATOM 5659 C C . LYS B 1 157 ? -11.516 28.484 17.344 1 96.69 157 LYS B C 1
ATOM 5661 O O . LYS B 1 157 ? -11.086 28.172 18.469 1 96.69 157 LYS B O 1
ATOM 5666 N N . ILE B 1 158 ? -11.328 27.734 16.312 1 96.5 158 ILE B N 1
ATOM 5667 C CA . ILE B 1 158 ? -10.555 26.5 16.391 1 96.5 158 ILE B CA 1
ATOM 5668 C C . ILE B 1 158 ? -9.789 26.281 15.102 1 96.5 158 ILE B C 1
ATOM 5670 O O . ILE B 1 158 ? -10.312 26.531 14.008 1 96.5 158 ILE B O 1
ATOM 5674 N N . ALA B 1 159 ? -8.578 25.875 15.203 1 96.31 159 ALA B N 1
ATOM 5675 C CA . ALA B 1 159 ? -7.73 25.438 14.094 1 96.31 159 ALA B CA 1
ATOM 5676 C C . ALA B 1 159 ? -7.078 24.094 14.391 1 96.31 159 ALA B C 1
ATOM 5678 O O . ALA B 1 159 ? -6.086 24.031 15.117 1 96.31 159 ALA B O 1
ATOM 5679 N N . HIS B 1 160 ? -7.531 23.109 13.766 1 94.62 160 HIS B N 1
ATOM 5680 C CA . HIS B 1 160 ? -7.02 21.766 14 1 94.62 160 HIS B CA 1
ATOM 5681 C C . HIS B 1 160 ? -5.613 21.609 13.43 1 94.62 160 HIS B C 1
ATOM 5683 O O . HIS B 1 160 ? -4.793 20.875 13.992 1 94.62 160 HIS B O 1
ATOM 5689 N N . GLU B 1 161 ? -5.34 22.281 12.375 1 94.19 161 GLU B N 1
ATOM 5690 C CA . GLU B 1 161 ? -4.043 22.188 11.719 1 94.19 161 GLU B CA 1
ATOM 5691 C C . GLU B 1 161 ? -2.904 22.5 12.688 1 94.19 161 GLU B C 1
ATOM 5693 O O . GLU B 1 161 ? -1.921 21.766 12.75 1 94.19 161 GLU B O 1
ATOM 5698 N N . CYS B 1 162 ? -3.092 23.547 13.461 1 96.75 162 CYS B N 1
ATOM 5699 C CA . CYS B 1 162 ? -2.037 23.938 14.391 1 96.75 162 CYS B CA 1
ATOM 5700 C C . CYS B 1 162 ? -2.41 23.578 15.82 1 96.75 162 CYS B C 1
ATOM 5702 O O . CYS B 1 162 ? -1.756 24.031 16.766 1 96.75 162 CYS B O 1
ATOM 5704 N N . ASP B 1 163 ? -3.512 22.953 16.047 1 97 163 ASP B N 1
ATOM 5705 C CA . ASP B 1 163 ? -3.934 22.391 17.328 1 97 163 ASP B CA 1
ATOM 5706 C C . ASP B 1 163 ? -4.133 23.5 18.359 1 97 163 ASP B C 1
ATOM 5708 O O . ASP B 1 163 ? -3.65 23.406 19.484 1 97 163 ASP B O 1
ATOM 5712 N N . LEU B 1 164 ? -4.832 24.547 17.938 1 98.31 164 LEU B N 1
ATOM 5713 C CA . LEU B 1 164 ? -5.145 25.625 18.859 1 98.31 164 LEU B CA 1
ATOM 5714 C C . LEU B 1 164 ? -6.625 25.984 18.797 1 98.31 164 LEU B C 1
ATOM 5716 O O . LEU B 1 164 ? -7.262 25.828 17.75 1 98.31 164 LEU B O 1
ATOM 5720 N N . ALA B 1 165 ? -7.117 26.469 19.906 1 98.31 165 ALA B N 1
ATOM 5721 C CA . ALA B 1 165 ? -8.508 26.906 20 1 98.31 165 ALA B CA 1
ATOM 5722 C C . ALA B 1 165 ? -8.656 28.047 21 1 98.31 165 ALA B C 1
ATOM 5724 O O . ALA B 1 165 ? -7.848 28.188 21.922 1 98.31 165 ALA B O 1
ATOM 5725 N N . LEU B 1 166 ? -9.648 28.859 20.797 1 98.38 166 LEU B N 1
ATOM 5726 C CA . LEU B 1 166 ? -10.031 29.938 21.703 1 98.38 166 LEU B CA 1
ATOM 5727 C C . LEU B 1 166 ? -11.406 29.656 22.312 1 98.38 166 LEU B C 1
ATOM 5729 O O . LEU B 1 166 ? -12.344 29.281 21.609 1 98.38 166 LEU B O 1
ATOM 5733 N N . LEU B 1 167 ? -11.5 29.859 23.609 1 98.44 167 LEU B N 1
ATOM 5734 C CA . LEU B 1 167 ? -12.766 29.75 24.328 1 98.44 167 LEU B CA 1
ATOM 5735 C C . LEU B 1 167 ? -13.188 31.094 24.906 1 98.44 167 LEU B C 1
ATOM 5737 O O . LEU B 1 167 ? -12.336 31.953 25.172 1 98.44 167 LEU B O 1
ATOM 5741 N N . ARG B 1 168 ? -14.43 31.172 25.141 1 97.38 168 ARG B N 1
ATOM 5742 C CA . ARG B 1 168 ? -15 32.375 25.781 1 97.38 168 ARG B CA 1
ATOM 5743 C C . ARG B 1 168 ? -15.953 31.969 26.906 1 97.38 168 ARG B C 1
ATOM 5745 O O . ARG B 1 168 ? -16.719 31.016 26.781 1 97.38 168 ARG B O 1
ATOM 5752 N N . VAL B 1 169 ? -15.883 32.75 27.953 1 97.25 169 VAL B N 1
ATOM 5753 C CA . VAL B 1 169 ? -16.797 32.594 29.078 1 97.25 169 VAL B CA 1
ATOM 5754 C C . VAL B 1 169 ? -17.656 33.844 29.203 1 97.25 169 VAL B C 1
ATOM 5756 O O . VAL B 1 169 ? -17.125 34.969 29.328 1 97.25 169 VAL B O 1
ATOM 5759 N N . GLU B 1 170 ? -18.953 33.688 29.25 1 95.81 170 GLU B N 1
ATOM 5760 C CA . GLU B 1 170 ? -19.844 34.812 29.297 1 95.81 170 GLU B CA 1
ATOM 5761 C C . GLU B 1 170 ? -20.031 35.312 30.734 1 95.81 170 GLU B C 1
ATOM 5763 O O . GLU B 1 170 ? -20.25 36.5 30.984 1 95.81 170 GLU B O 1
ATOM 5768 N N . ASP B 1 171 ? -19.922 34.438 31.641 1 95.81 171 ASP B N 1
ATOM 5769 C CA . ASP B 1 171 ? -20.109 34.75 33.031 1 95.81 171 ASP B CA 1
ATOM 5770 C C . ASP B 1 171 ? -19.031 35.688 33.531 1 95.81 171 ASP B C 1
ATOM 5772 O O . ASP B 1 171 ? -17.859 35.312 33.625 1 95.81 171 ASP B O 1
ATOM 5776 N N . GLU B 1 172 ? -19.438 36.875 33.969 1 94.62 172 GLU B N 1
ATOM 5777 C CA . GLU B 1 172 ? -18.5 37.938 34.406 1 94.62 172 GLU B CA 1
ATOM 5778 C C . GLU B 1 172 ? -17.781 37.531 35.688 1 94.62 172 GLU B C 1
ATOM 5780 O O . GLU B 1 172 ? -16.656 37.969 35.938 1 94.62 172 GLU B O 1
ATOM 5785 N N . ASP B 1 173 ? -18.406 36.625 36.438 1 93.5 173 ASP B N 1
ATOM 5786 C CA . ASP B 1 173 ? -17.797 36.156 37.688 1 93.5 173 ASP B CA 1
ATOM 5787 C C . ASP B 1 173 ? -16.5 35.406 37.406 1 93.5 173 ASP B C 1
ATOM 5789 O O . ASP B 1 173 ? -15.586 35.438 38.25 1 93.5 173 ASP B O 1
ATOM 5793 N N . PHE B 1 174 ? -16.484 34.812 36.312 1 95 174 PHE B N 1
ATOM 5794 C CA . PHE B 1 174 ? -15.289 34.062 35.938 1 95 174 PHE B CA 1
ATOM 5795 C C . PHE B 1 174 ? -14.078 35 35.844 1 95 174 PHE B C 1
ATOM 5797 O O . PHE B 1 174 ? -12.961 34.594 36.156 1 95 174 PHE B O 1
ATOM 5804 N N . TRP B 1 175 ? -14.242 36.156 35.375 1 94 175 TRP B N 1
ATOM 5805 C CA . TRP B 1 175 ? -13.141 37.031 35 1 94 175 TRP B CA 1
ATOM 5806 C C . TRP B 1 175 ? -12.656 37.844 36.188 1 94 175 TRP B C 1
ATOM 5808 O O . TRP B 1 175 ? -11.719 38.625 36.062 1 94 175 TRP B O 1
ATOM 5818 N N . SER B 1 176 ? -13.281 37.562 37.281 1 89.38 176 SER B N 1
ATOM 5819 C CA . SER B 1 176 ? -12.797 38.219 38.5 1 89.38 176 SER B CA 1
ATOM 5820 C C . SER B 1 176 ? -11.477 37.625 38.969 1 89.38 176 SER B C 1
ATOM 5822 O O . SER B 1 176 ? -11.297 36.406 38.938 1 89.38 176 SER B O 1
ATOM 5824 N N . ASP B 1 177 ? -10.469 38.344 39.281 1 86.69 177 ASP B N 1
ATOM 5825 C CA . ASP B 1 177 ? -9.188 37.969 39.844 1 86.69 177 ASP B CA 1
ATOM 5826 C C . ASP B 1 177 ? -8.344 37.156 38.844 1 86.69 177 ASP B C 1
ATOM 5828 O O . ASP B 1 177 ? -7.668 36.219 39.219 1 86.69 177 ASP B O 1
ATOM 5832 N N . VAL B 1 178 ? -8.586 37.438 37.594 1 90.12 178 VAL B N 1
ATOM 5833 C CA . VAL B 1 178 ? -7.816 36.781 36.562 1 90.12 178 VAL B CA 1
ATOM 5834 C C . VAL B 1 178 ? -6.715 37.719 36.062 1 90.12 178 VAL B C 1
ATOM 5836 O O . VAL B 1 178 ? -6.906 38.938 36 1 90.12 178 VAL B O 1
ATOM 5839 N N . SER B 1 179 ? -5.539 37.156 35.844 1 91.44 179 SER B N 1
ATOM 5840 C CA . SER B 1 179 ? -4.426 37.875 35.219 1 91.44 179 SER B CA 1
ATOM 5841 C C . SER B 1 179 ? -4.191 37.406 33.781 1 91.44 179 SER B C 1
ATOM 5843 O O . SER B 1 179 ? -3.855 36.25 33.562 1 91.44 179 SER B O 1
ATOM 5845 N N . PHE B 1 180 ? -4.324 38.312 32.875 1 94.69 180 PHE B N 1
ATOM 5846 C CA . PHE B 1 180 ? -4.191 37.969 31.453 1 94.69 180 PHE B CA 1
ATOM 5847 C C . PHE B 1 180 ? -2.725 37.844 31.062 1 94.69 180 PHE B C 1
ATOM 5849 O O . PHE B 1 180 ? -1.925 38.75 31.328 1 94.69 180 PHE B O 1
ATOM 5856 N N . LEU B 1 181 ? -2.467 36.688 30.453 1 95.69 181 LEU B N 1
ATOM 5857 C CA . LEU B 1 181 ? -1.102 36.5 29.984 1 95.69 181 LEU B CA 1
ATOM 5858 C C . LEU B 1 181 ? -0.831 37.281 28.719 1 95.69 181 LEU B C 1
ATOM 5860 O O . LEU B 1 181 ? -1.726 37.469 27.891 1 95.69 181 LEU B O 1
ATOM 5864 N N . LYS B 1 182 ? 0.474 37.719 28.609 1 95.19 182 LYS B N 1
ATOM 5865 C CA . LYS B 1 182 ? 0.959 38.375 27.406 1 95.19 182 LYS B CA 1
ATOM 5866 C C . LYS B 1 182 ? 1.907 37.5 26.609 1 95.19 182 LYS B C 1
ATOM 5868 O O . LYS B 1 182 ? 2.676 36.719 27.203 1 95.19 182 LYS B O 1
ATOM 5873 N N . LEU B 1 183 ? 1.812 37.625 25.344 1 95.19 183 LEU B N 1
ATOM 5874 C CA . LEU B 1 183 ? 2.719 36.875 24.5 1 95.19 183 LEU B CA 1
ATOM 5875 C C . LEU B 1 183 ? 4.152 37.375 24.656 1 95.19 183 LEU B C 1
ATOM 5877 O O . LEU B 1 183 ? 4.398 38.562 24.688 1 95.19 183 LEU B O 1
ATOM 5881 N N . GLY B 1 184 ? 4.992 36.375 24.828 1 95.12 184 GLY B N 1
ATOM 5882 C CA . GLY B 1 184 ? 6.414 36.688 24.797 1 95.12 184 GLY B CA 1
ATOM 5883 C C . GLY B 1 184 ? 7.035 36.469 23.422 1 95.12 184 GLY B C 1
ATOM 5884 O O . GLY B 1 184 ? 6.328 36.469 22.422 1 95.12 184 GLY B O 1
ATOM 5885 N N . SER B 1 185 ? 8.383 36.469 23.438 1 92.38 185 SER B N 1
ATOM 5886 C CA . SER B 1 185 ? 9.133 36.25 22.219 1 92.38 185 SER B CA 1
ATOM 5887 C C . SER B 1 185 ? 9.492 34.75 22.062 1 92.38 185 SER B C 1
ATOM 5889 O O . SER B 1 185 ? 9.32 33.969 23 1 92.38 185 SER B O 1
ATOM 5891 N N . MET B 1 186 ? 9.906 34.469 20.875 1 92 186 MET B N 1
ATOM 5892 C CA . MET B 1 186 ? 10.43 33.125 20.656 1 92 186 MET B CA 1
ATOM 5893 C C . MET B 1 186 ? 11.602 32.844 21.594 1 92 186 MET B C 1
ATOM 5895 O O . MET B 1 186 ? 12.508 33.688 21.719 1 92 186 MET B O 1
ATOM 5899 N N . PRO B 1 187 ? 11.531 31.734 22.188 1 91.75 187 PRO B N 1
ATOM 5900 C CA . PRO B 1 187 ? 12.633 31.422 23.109 1 91.75 187 PRO B CA 1
ATOM 5901 C C . PRO B 1 187 ? 13.898 30.984 22.375 1 91.75 187 PRO B C 1
ATOM 5903 O O . PRO B 1 187 ? 13.859 30.672 21.188 1 91.75 187 PRO B O 1
ATOM 5906 N N . SER B 1 188 ? 15.008 31.047 23.172 1 91.12 188 SER B N 1
ATOM 5907 C CA . SER B 1 188 ? 16.281 30.516 22.703 1 91.12 188 SER B CA 1
ATOM 5908 C C . SER B 1 188 ? 16.625 29.203 23.391 1 91.12 188 SER B C 1
ATOM 5910 O O . SER B 1 188 ? 16.062 28.875 24.422 1 91.12 188 SER B O 1
ATOM 5912 N N . LEU B 1 189 ? 17.562 28.562 22.75 1 91 189 LEU B N 1
ATOM 5913 C CA . LEU B 1 189 ? 18.031 27.328 23.359 1 91 189 LEU B CA 1
ATOM 5914 C C . LEU B 1 189 ? 18.531 27.578 24.781 1 91 189 LEU B C 1
ATOM 5916 O O . LEU B 1 189 ? 19.172 28.594 25.047 1 91 189 LEU B O 1
ATOM 5920 N N . GLN B 1 190 ? 18.172 26.703 25.688 1 92.88 190 GLN B N 1
ATOM 5921 C CA . GLN B 1 190 ? 18.625 26.688 27.078 1 92.88 190 GLN B CA 1
ATOM 5922 C C . GLN B 1 190 ? 17.875 27.719 27.906 1 92.88 190 GLN B C 1
ATOM 5924 O O . GLN B 1 190 ? 18.078 27.828 29.125 1 92.88 190 GLN B O 1
ATOM 5929 N N . ASP B 1 191 ? 16.922 28.406 27.312 1 94.12 191 ASP B N 1
ATOM 5930 C CA . ASP B 1 191 ? 16.078 29.266 28.109 1 94.12 191 ASP B CA 1
ATOM 5931 C C . ASP B 1 191 ? 15.266 28.453 29.125 1 94.12 191 ASP B C 1
ATOM 5933 O O . ASP B 1 191 ? 14.766 27.375 28.797 1 94.12 191 ASP B O 1
ATOM 5937 N N . GLU B 1 192 ? 15.188 29.031 30.328 1 95.88 192 GLU B N 1
ATOM 5938 C CA . GLU B 1 192 ? 14.352 28.391 31.344 1 95.88 192 GLU B CA 1
ATOM 5939 C C . GLU B 1 192 ? 12.867 28.641 31.062 1 95.88 192 GLU B C 1
ATOM 5941 O O . GLU B 1 192 ? 12.477 29.75 30.703 1 95.88 192 GLU B O 1
ATOM 5946 N N . VAL B 1 193 ? 12.125 27.578 31.234 1 95.5 193 VAL B N 1
ATOM 5947 C CA . VAL B 1 193 ? 10.695 27.688 30.984 1 95.5 193 VAL B CA 1
ATOM 5948 C C . VAL B 1 193 ? 9.914 26.984 32.094 1 95.5 193 VAL B C 1
ATOM 5950 O O . VAL B 1 193 ? 10.438 26.078 32.75 1 95.5 193 VAL B O 1
ATOM 5953 N N . SER B 1 194 ? 8.695 27.391 32.281 1 95.31 194 SER B N 1
ATOM 5954 C CA . SER B 1 194 ? 7.762 26.781 33.219 1 95.31 194 SER B CA 1
ATOM 5955 C C . SER B 1 194 ? 6.465 26.375 32.531 1 95.31 194 SER B C 1
ATOM 5957 O O . SER B 1 194 ? 5.84 27.188 31.859 1 95.31 194 SER B O 1
ATOM 5959 N N . VAL B 1 195 ? 6.16 25.125 32.688 1 94.12 195 VAL B N 1
ATOM 5960 C CA . VAL B 1 195 ? 4.895 24.625 32.156 1 94.12 195 VAL B CA 1
ATOM 5961 C C . VAL B 1 195 ? 3.85 24.578 33.281 1 94.12 195 VAL B C 1
ATOM 5963 O O . VAL B 1 195 ? 4.086 24 34.344 1 94.12 195 VAL B O 1
ATOM 5966 N N . VAL B 1 196 ? 2.734 25.188 33.031 1 93.62 196 VAL B N 1
ATOM 5967 C CA . VAL B 1 196 ? 1.666 25.234 34.031 1 93.62 196 VAL B CA 1
ATOM 5968 C C . VAL B 1 196 ? 0.405 24.578 33.438 1 93.62 196 VAL B C 1
ATOM 5970 O O . VAL B 1 196 ? 0.02 24.844 32.312 1 93.62 196 VAL B O 1
ATOM 5973 N N . GLY B 1 197 ? -0.214 23.688 34.219 1 93.5 197 GLY B N 1
ATOM 5974 C CA . GLY B 1 197 ? -1.425 23.047 33.75 1 93.5 197 GLY B CA 1
ATOM 5975 C C . GLY B 1 197 ? -2.033 22.094 34.781 1 93.5 197 GLY B C 1
ATOM 5976 O O . GLY B 1 197 ? -1.812 22.234 35.969 1 93.5 197 GLY B O 1
ATOM 5977 N N . TYR B 1 198 ? -2.906 21.281 34.25 1 92 198 TYR B N 1
ATOM 5978 C CA . TYR B 1 198 ? -3.625 20.312 35.094 1 92 198 TYR B CA 1
ATOM 5979 C C . TYR B 1 198 ? -3.42 18.906 34.562 1 92 198 TYR B C 1
ATOM 5981 O O . TYR B 1 198 ? -4.34 18.297 34 1 92 198 TYR B O 1
ATOM 5989 N N . PRO B 1 199 ? -2.295 18.312 34.844 1 87.44 199 PRO B N 1
ATOM 5990 C CA . PRO B 1 199 ? -2.045 16.953 34.344 1 87.44 199 PRO B CA 1
ATOM 5991 C C . PRO B 1 199 ? -3.027 15.938 34.938 1 87.44 199 PRO B C 1
ATOM 5993 O O . PRO B 1 199 ? -3.629 16.188 35.969 1 87.44 199 PRO B O 1
ATOM 5996 N N . LEU B 1 200 ? -3.102 14.867 34.156 1 81.88 200 LEU B N 1
ATOM 5997 C CA . LEU B 1 200 ? -3.998 13.805 34.594 1 81.88 200 LEU B CA 1
ATOM 5998 C C . LEU B 1 200 ? -3.574 13.258 35.969 1 81.88 200 LEU B C 1
ATOM 6000 O O . LEU B 1 200 ? -2.379 13.109 36.219 1 81.88 200 LEU B O 1
ATOM 6004 N N . GLY B 1 201 ? -4.496 12.836 36.75 1 73.25 201 GLY B N 1
ATOM 6005 C CA . GLY B 1 201 ? -4.246 12.227 38.031 1 73.25 201 GLY B CA 1
ATOM 6006 C C . GLY B 1 201 ? -4.48 13.172 39.219 1 73.25 201 GLY B C 1
ATOM 6007 O O . GLY B 1 201 ? -4.602 12.734 40.344 1 73.25 201 GLY B O 1
ATOM 6008 N N . GLY B 1 202 ? -4.504 14.5 38.906 1 76.88 202 GLY B N 1
ATOM 6009 C CA . GLY B 1 202 ? -4.758 15.461 39.938 1 76.88 202 GLY B CA 1
ATOM 6010 C C . GLY B 1 202 ? -5.707 16.562 39.531 1 76.88 202 GLY B C 1
ATOM 6011 O O . GLY B 1 202 ? -5.973 16.75 38.344 1 76.88 202 GLY B O 1
ATOM 6012 N N . ASP B 1 203 ? -6.215 17.219 40.625 1 79.75 203 ASP B N 1
ATOM 6013 C CA . ASP B 1 203 ? -7.168 18.297 40.375 1 79.75 203 ASP B CA 1
ATOM 6014 C C . ASP B 1 203 ? -6.512 19.672 40.531 1 79.75 203 ASP B C 1
ATOM 6016 O O . ASP B 1 203 ? -7.07 20.688 40.125 1 79.75 203 ASP B O 1
ATOM 6020 N N . GLY B 1 204 ? -5.352 19.641 41.094 1 85.81 204 GLY B N 1
ATOM 6021 C CA . GLY B 1 204 ? -4.656 20.891 41.312 1 85.81 204 GLY B CA 1
ATOM 6022 C C . GLY B 1 204 ? -3.713 21.281 40.188 1 85.81 204 GLY B C 1
ATOM 6023 O O . GLY B 1 204 ? -3.377 20.453 39.344 1 85.81 204 GLY B O 1
ATOM 6024 N N . VAL B 1 205 ? -3.406 22.547 40.219 1 89.06 205 VAL B N 1
ATOM 6025 C CA . VAL B 1 205 ? -2.467 23.094 39.25 1 89.06 205 VAL B CA 1
ATOM 6026 C C . VAL B 1 205 ? -1.081 22.484 39.469 1 89.06 205 VAL B C 1
ATOM 6028 O O . VAL B 1 205 ? -0.672 22.281 40.625 1 89.06 205 VAL B O 1
ATOM 6031 N N . SER B 1 206 ? -0.443 22.109 38.406 1 89.69 206 SER B N 1
ATOM 6032 C CA . SER B 1 206 ? 0.929 21.609 38.438 1 89.69 206 SER B CA 1
ATOM 6033 C C . SER B 1 206 ? 1.862 22.5 37.656 1 89.69 206 SER B C 1
ATOM 6035 O O . SER B 1 206 ? 1.488 23 36.562 1 89.69 206 SER B O 1
ATOM 6037 N N . VAL B 1 207 ? 3.004 22.75 38.281 1 91 207 VAL B N 1
ATOM 6038 C CA . VAL B 1 207 ? 4.039 23.516 37.594 1 91 207 VAL B CA 1
ATOM 6039 C C . VAL B 1 207 ? 5.293 22.656 37.438 1 91 207 VAL B C 1
ATOM 6041 O O . VAL B 1 207 ? 5.785 22.078 38.406 1 91 207 VAL B O 1
ATOM 6044 N N . THR B 1 208 ? 5.695 22.516 36.188 1 90.94 208 THR B N 1
ATOM 6045 C CA . THR B 1 208 ? 6.965 21.844 35.906 1 90.94 208 THR B CA 1
ATOM 6046 C C . THR B 1 208 ? 7.934 22.812 35.219 1 90.94 208 THR B C 1
ATOM 6048 O O . THR B 1 208 ? 7.512 23.719 34.531 1 90.94 208 THR B O 1
ATOM 6051 N N . GLU B 1 209 ? 9.211 22.594 35.562 1 93.69 209 GLU B N 1
ATOM 6052 C CA . GLU B 1 209 ? 10.242 23.469 35 1 93.69 209 GLU B CA 1
ATOM 6053 C C . GLU B 1 209 ? 11.234 22.688 34.156 1 93.69 209 GLU B C 1
ATOM 6055 O O . GLU B 1 209 ? 11.445 21.5 34.375 1 93.69 209 GLU B O 1
ATOM 6060 N N . GLY B 1 210 ? 11.742 23.406 33.156 1 94.25 210 GLY B N 1
ATOM 6061 C CA . GLY B 1 210 ? 12.758 22.859 32.281 1 94.25 210 GLY B CA 1
ATOM 6062 C C . GLY B 1 210 ? 13.398 23.922 31.391 1 94.25 210 GLY B C 1
ATOM 6063 O O . GLY B 1 210 ? 13.422 25.094 31.75 1 94.25 210 GLY B O 1
ATOM 6064 N N . VAL B 1 211 ? 14.109 23.406 30.375 1 95.38 211 VAL B N 1
ATOM 6065 C CA . VAL B 1 211 ? 14.75 24.328 29.453 1 95.38 211 VAL B CA 1
ATOM 6066 C C . VAL B 1 211 ? 14.359 23.984 28.016 1 95.38 211 VAL B C 1
ATOM 6068 O O . VAL B 1 211 ? 13.867 22.891 27.75 1 95.38 211 VAL B O 1
ATOM 6071 N N . VAL B 1 212 ? 14.562 24.969 27.156 1 94 212 VAL B N 1
ATOM 6072 C CA . VAL B 1 212 ? 14.375 24.75 25.719 1 94 212 VAL B CA 1
ATOM 6073 C C . VAL B 1 212 ? 15.492 23.859 25.188 1 94 212 VAL B C 1
ATOM 6075 O O . VAL B 1 212 ? 16.672 24.203 25.312 1 94 212 VAL B O 1
ATOM 6078 N N . SER B 1 213 ? 15.055 22.781 24.531 1 93.19 213 SER B N 1
ATOM 6079 C CA . SER B 1 213 ? 16.031 21.797 24.078 1 93.19 213 SER B CA 1
ATOM 6080 C C . SER B 1 213 ? 16.266 21.875 22.578 1 93.19 213 SER B C 1
ATOM 6082 O O . SER B 1 213 ? 17.375 21.594 22.094 1 93.19 213 SER B O 1
ATOM 6084 N N . ARG B 1 214 ? 15.234 22.125 21.828 1 92.5 214 ARG B N 1
ATOM 6085 C CA . ARG B 1 214 ? 15.32 22.125 20.375 1 92.5 214 ARG B CA 1
ATOM 6086 C C . ARG B 1 214 ? 14.211 22.969 19.75 1 92.5 214 ARG B C 1
ATOM 6088 O O . ARG B 1 214 ? 13.125 23.094 20.328 1 92.5 214 ARG B O 1
ATOM 6095 N N . ILE B 1 215 ? 14.461 23.625 18.734 1 93.06 215 ILE B N 1
ATOM 6096 C CA . ILE B 1 215 ? 13.5 24.344 17.922 1 93.06 215 ILE B CA 1
ATOM 6097 C C . ILE B 1 215 ? 13.508 23.781 16.5 1 93.06 215 ILE B C 1
ATOM 6099 O O . ILE B 1 215 ? 14.539 23.812 15.82 1 93.06 215 ILE B O 1
ATOM 6103 N N . GLU B 1 216 ? 12.398 23.25 16.031 1 93.06 216 GLU B N 1
ATOM 6104 C CA . GLU B 1 216 ? 12.383 22.562 14.742 1 93.06 216 GLU B CA 1
ATOM 6105 C C . GLU B 1 216 ? 10.969 22.438 14.188 1 93.06 216 GLU B C 1
ATOM 6107 O O . GLU B 1 216 ? 10 22.781 14.867 1 93.06 216 GLU B O 1
ATOM 6112 N N . ILE B 1 217 ? 10.922 22.109 12.961 1 94.25 217 ILE B N 1
ATOM 6113 C CA . ILE B 1 217 ? 9.648 21.734 12.367 1 94.25 217 ILE B CA 1
ATOM 6114 C C . ILE B 1 217 ? 9.297 20.297 12.781 1 94.25 217 ILE B C 1
ATOM 6116 O O . ILE B 1 217 ? 10.125 19.391 12.664 1 94.25 217 ILE B O 1
ATOM 6120 N N . GLN B 1 218 ? 8.102 20.156 13.297 1 93.69 218 GLN B N 1
ATOM 6121 C CA . GLN B 1 218 ? 7.633 18.859 13.797 1 93.69 218 GLN B CA 1
ATOM 6122 C C . GLN B 1 218 ? 6.23 18.547 13.289 1 93.69 218 GLN B C 1
ATOM 6124 O O . GLN B 1 218 ? 5.43 19.469 13.062 1 93.69 218 GLN B O 1
ATOM 6129 N N . THR B 1 219 ? 6.012 17.297 13.141 1 92.94 219 THR B N 1
ATOM 6130 C CA . THR B 1 219 ? 4.656 16.875 12.797 1 92.94 219 THR B CA 1
ATOM 6131 C C . THR B 1 219 ? 3.734 16.969 14.008 1 92.94 219 THR B C 1
ATOM 6133 O O . THR B 1 219 ? 4.02 16.406 15.062 1 92.94 219 THR B O 1
ATOM 6136 N N . TYR B 1 220 ? 2.729 17.703 13.852 1 93.62 220 TYR B N 1
ATOM 6137 C CA . TYR B 1 220 ? 1.725 17.766 14.906 1 93.62 220 TYR B CA 1
ATOM 6138 C C . TYR B 1 220 ? 0.857 16.516 14.914 1 93.62 220 TYR B C 1
ATOM 6140 O O . TYR B 1 220 ? 0.269 16.156 13.898 1 93.62 220 TYR B O 1
ATOM 6148 N N . ALA B 1 221 ? 0.754 15.891 16.031 1 89.12 221 ALA B N 1
ATOM 6149 C CA . ALA B 1 221 ? 0.077 14.602 16.156 1 89.12 221 ALA B CA 1
ATOM 6150 C C . ALA B 1 221 ? -1.41 14.727 15.836 1 89.12 221 ALA B C 1
ATOM 6152 O O . ALA B 1 221 ? -2.008 13.828 15.25 1 89.12 221 ALA B O 1
ATOM 6153 N N . HIS B 1 222 ? -1.992 15.781 16.172 1 90.44 222 HIS B N 1
ATOM 6154 C CA . HIS B 1 222 ? -3.426 16 16.031 1 90.44 222 HIS B CA 1
ATOM 6155 C C . HIS B 1 222 ? -3.811 16.125 14.555 1 90.44 222 HIS B C 1
ATOM 6157 O O . HIS B 1 222 ? -4.824 15.57 14.125 1 90.44 222 HIS B O 1
ATOM 6163 N N . SER B 1 223 ? -2.996 16.797 13.789 1 90.06 223 SER B N 1
ATOM 6164 C CA . SER B 1 223 ? -3.387 17.156 12.43 1 90.06 223 SER B CA 1
ATOM 6165 C C . SER B 1 223 ? -2.539 16.406 11.406 1 90.06 223 SER B C 1
ATOM 6167 O O . SER B 1 223 ? -2.922 16.312 10.234 1 90.06 223 SER B O 1
ATOM 6169 N N . GLY B 1 224 ? -1.379 16.031 11.805 1 87.88 224 GLY B N 1
ATOM 6170 C CA . GLY B 1 224 ? -0.45 15.414 10.867 1 87.88 224 GLY B CA 1
ATOM 6171 C C . GLY B 1 224 ? 0.342 16.422 10.062 1 87.88 224 GLY B C 1
ATOM 6172 O O . GLY B 1 224 ? 1.115 16.062 9.172 1 87.88 224 GLY B O 1
ATOM 6173 N N . VAL B 1 225 ? 0.22 17.641 10.375 1 91.69 225 VAL B N 1
ATOM 6174 C CA . VAL B 1 225 ? 0.884 18.688 9.625 1 91.69 225 VAL B CA 1
ATOM 6175 C C . VAL B 1 225 ? 2.215 19.047 10.281 1 91.69 225 VAL B C 1
ATOM 6177 O O . VAL B 1 225 ? 2.33 19.016 11.516 1 91.69 225 VAL B O 1
ATOM 6180 N N . ASP B 1 226 ? 3.172 19.391 9.484 1 94.12 226 ASP B N 1
ATOM 6181 C CA . ASP B 1 226 ? 4.48 19.812 9.984 1 94.12 226 ASP B CA 1
ATOM 6182 C C . ASP B 1 226 ? 4.523 21.312 10.227 1 94.12 226 ASP B C 1
ATOM 6184 O O . ASP B 1 226 ? 4.375 22.109 9.289 1 94.12 226 ASP B O 1
ATOM 6188 N N . LEU B 1 227 ? 4.73 21.641 11.445 1 97.06 227 LEU B N 1
ATOM 6189 C CA . LEU B 1 227 ? 4.832 23.047 11.82 1 97.06 227 LEU B CA 1
ATOM 6190 C C . LEU B 1 227 ? 5.957 23.266 12.828 1 97.06 227 LEU B C 1
ATOM 6192 O O . LEU B 1 227 ? 6.527 22.297 13.344 1 97.06 227 LEU B O 1
ATOM 6196 N N . LEU B 1 228 ? 6.23 24.484 13.031 1 96.75 228 LEU B N 1
ATOM 6197 C CA . LEU B 1 228 ? 7.258 24.859 14 1 96.75 228 LEU B CA 1
ATOM 6198 C C . LEU B 1 228 ? 6.867 24.391 15.406 1 96.75 228 LEU B C 1
ATOM 6200 O O . LEU B 1 228 ? 5.711 24.562 15.812 1 96.75 228 LEU B O 1
ATOM 6204 N N . ALA B 1 229 ? 7.844 23.812 16.094 1 96.56 229 ALA B N 1
ATOM 6205 C CA . ALA B 1 229 ? 7.656 23.375 17.469 1 96.56 229 ALA B CA 1
ATOM 6206 C C . ALA B 1 229 ? 8.93 23.594 18.281 1 96.56 229 ALA B C 1
ATOM 6208 O O . ALA B 1 229 ? 10.016 23.75 17.719 1 96.56 229 ALA B O 1
ATOM 6209 N N . VAL B 1 230 ? 8.719 23.672 19.547 1 95.69 230 VAL B N 1
ATOM 6210 C CA . VAL B 1 230 ? 9.836 23.781 20.484 1 95.69 230 VAL B CA 1
ATOM 6211 C C . VAL B 1 230 ? 9.844 22.578 21.422 1 95.69 230 VAL B C 1
ATOM 6213 O O . VAL B 1 230 ? 8.828 22.266 22.047 1 95.69 230 VAL B O 1
ATOM 6216 N N . GLN B 1 231 ? 10.938 21.984 21.453 1 94.69 231 GLN B N 1
ATOM 6217 C CA . GLN B 1 231 ? 11.141 20.875 22.375 1 94.69 231 GLN B CA 1
ATOM 6218 C C . GLN B 1 231 ? 11.656 21.375 23.719 1 94.69 231 GLN B C 1
ATOM 6220 O O . GLN B 1 231 ? 12.562 22.203 23.781 1 94.69 231 GLN B O 1
ATOM 6225 N N . ILE B 1 232 ? 11.047 20.859 24.734 1 94.62 232 ILE B N 1
ATOM 6226 C CA . ILE B 1 232 ? 11.5 21.203 26.078 1 94.62 232 ILE B CA 1
ATOM 6227 C C . ILE B 1 232 ? 11.734 19.938 26.891 1 94.62 232 ILE B C 1
ATOM 6229 O O . ILE B 1 232 ? 11.219 18.875 26.547 1 94.62 232 ILE B O 1
ATOM 6233 N N . ASP B 1 233 ? 12.508 20.016 27.953 1 91.88 233 ASP B N 1
ATOM 6234 C CA . ASP B 1 233 ? 12.766 18.844 28.781 1 91.88 233 ASP B CA 1
ATOM 6235 C C . ASP B 1 233 ? 11.961 18.906 30.078 1 91.88 233 ASP B C 1
ATOM 6237 O O . ASP B 1 233 ? 12.297 18.234 31.062 1 91.88 233 ASP B O 1
ATOM 6241 N N . ALA B 1 234 ? 11.008 19.797 30.172 1 89.88 234 ALA B N 1
ATOM 6242 C CA . ALA B 1 234 ? 10.047 19.781 31.266 1 89.88 234 ALA B CA 1
ATOM 6243 C C . ALA B 1 234 ? 9.039 18.641 31.094 1 89.88 234 ALA B C 1
ATOM 6245 O O . ALA B 1 234 ? 8.672 18.297 29.969 1 89.88 234 ALA B O 1
ATOM 6246 N N . ALA B 1 235 ? 8.625 18.078 32.188 1 84.69 235 ALA B N 1
ATOM 6247 C CA . ALA B 1 235 ? 7.617 17.031 32.125 1 84.69 235 ALA B CA 1
ATOM 6248 C C . ALA B 1 235 ? 6.293 17.562 31.594 1 84.69 235 ALA B C 1
ATOM 6250 O O . ALA B 1 235 ? 5.77 18.562 32.094 1 84.69 235 ALA B O 1
ATOM 6251 N N . VAL B 1 236 ? 5.887 17.062 30.516 1 85.81 236 VAL B N 1
ATOM 6252 C CA . VAL B 1 236 ? 4.57 17.312 29.938 1 85.81 236 VAL B CA 1
ATOM 6253 C C . VAL B 1 236 ? 3.764 16.031 29.891 1 85.81 236 VAL B C 1
ATOM 6255 O O . VAL B 1 236 ? 4.203 15.031 29.297 1 85.81 236 VAL B O 1
ATOM 6258 N N . ASN B 1 237 ? 2.664 16 30.562 1 83.12 237 ASN B N 1
ATOM 6259 C CA . ASN B 1 237 ? 1.793 14.836 30.594 1 83.12 237 ASN B CA 1
ATOM 6260 C C . ASN B 1 237 ? 0.381 15.18 30.125 1 83.12 237 ASN B C 1
ATOM 6262 O O . ASN B 1 237 ? 0.059 16.344 29.906 1 83.12 237 ASN B O 1
ATOM 6266 N N . SER B 1 238 ? -0.343 14.094 29.906 1 86.5 238 SER B N 1
ATOM 6267 C CA . SER B 1 238 ? -1.738 14.328 29.562 1 86.5 238 SER B CA 1
ATOM 6268 C C . SER B 1 238 ? -2.412 15.266 30.547 1 86.5 238 SER B C 1
ATOM 6270 O O . SER B 1 238 ? -2.182 15.172 31.766 1 86.5 238 SER B O 1
ATOM 6272 N N . GLY B 1 239 ? -3.148 16.219 30.047 1 89.69 239 GLY B N 1
ATOM 6273 C CA . GLY B 1 239 ? -3.785 17.219 30.875 1 89.69 239 GLY B CA 1
ATOM 6274 C C . GLY B 1 239 ? -3.113 18.578 30.797 1 89.69 239 GLY B C 1
ATOM 6275 O O . GLY B 1 239 ? -3.754 19.609 31.016 1 89.69 239 GLY B O 1
ATOM 6276 N N . ASN B 1 240 ? -1.8 18.438 30.578 1 90.31 240 ASN B N 1
ATOM 6277 C CA . ASN B 1 240 ? -1.081 19.688 30.359 1 90.31 240 ASN B CA 1
ATOM 6278 C C . ASN B 1 240 ? -1.456 20.328 29.031 1 90.31 240 ASN B C 1
ATOM 6280 O O . ASN B 1 240 ? -1.189 21.516 28.797 1 90.31 240 ASN B O 1
ATOM 6284 N N . SER B 1 241 ? -2.008 19.547 28.203 1 95.31 241 SER B N 1
ATOM 6285 C CA . SER B 1 241 ? -2.336 20.047 26.875 1 95.31 241 SER B CA 1
ATOM 6286 C C . SER B 1 241 ? -3.189 21.312 26.953 1 95.31 241 SER B C 1
ATOM 6288 O O . SER B 1 241 ? -4.23 21.328 27.609 1 95.31 241 SER B O 1
ATOM 6290 N N . GLY B 1 242 ? -2.686 22.312 26.312 1 96.81 242 GLY B N 1
ATOM 6291 C CA . GLY B 1 242 ? -3.361 23.594 26.297 1 96.81 242 GLY B CA 1
ATOM 6292 C C . GLY B 1 242 ? -2.842 24.562 27.359 1 96.81 242 GLY B C 1
ATOM 6293 O O . GLY B 1 242 ? -3.189 25.734 27.359 1 96.81 242 GLY B O 1
ATOM 6294 N N . GLY B 1 243 ? -2.021 24.078 28.188 1 96.31 243 GLY B N 1
ATOM 6295 C CA . GLY B 1 243 ? -1.454 24.906 29.234 1 96.31 243 GLY B CA 1
ATOM 6296 C C . GLY B 1 243 ? -0.362 25.828 28.75 1 96.31 243 GLY B C 1
ATOM 6297 O O . GLY B 1 243 ? 0.321 25.531 27.766 1 96.31 243 GLY B O 1
ATOM 6298 N N . PRO B 1 244 ? -0.21 26.938 29.469 1 96.81 244 PRO B N 1
ATOM 6299 C CA . PRO B 1 244 ? 0.81 27.906 29.062 1 96.81 244 PRO B CA 1
ATOM 6300 C C . PRO B 1 244 ? 2.223 27.484 29.453 1 96.81 244 PRO B C 1
ATOM 6302 O O . PRO B 1 244 ? 2.412 26.812 30.469 1 96.81 244 PRO B O 1
ATOM 6305 N N . VAL B 1 245 ? 3.111 27.797 28.641 1 97.06 245 VAL B N 1
ATOM 6306 C CA . VAL B 1 245 ? 4.535 27.719 28.938 1 97.06 245 VAL B CA 1
ATOM 6307 C C . VAL B 1 245 ? 5.117 29.125 29.047 1 97.06 245 VAL B C 1
ATOM 6309 O O . VAL B 1 245 ? 4.996 29.922 28.109 1 97.06 245 VAL B O 1
ATOM 6312 N N . LEU B 1 246 ? 5.73 29.391 30.156 1 96.44 246 LEU B N 1
ATOM 6313 C CA . LEU B 1 246 ? 6.125 30.766 30.484 1 96.44 246 LEU B CA 1
ATOM 6314 C C . LEU B 1 246 ? 7.641 30.891 30.547 1 96.44 246 LEU B C 1
ATOM 6316 O O . LEU B 1 246 ? 8.328 29.922 30.906 1 96.44 246 LEU B O 1
ATOM 6320 N N . ASP B 1 247 ? 8.086 32.062 30.156 1 94.88 247 ASP B N 1
ATOM 6321 C CA . ASP B 1 247 ? 9.5 32.344 30.359 1 94.88 247 ASP B CA 1
ATOM 6322 C C . ASP B 1 247 ? 9.742 32.938 31.75 1 94.88 247 ASP B C 1
ATOM 6324 O O . ASP B 1 247 ? 8.844 32.938 32.594 1 94.88 247 ASP B O 1
ATOM 6328 N N . GLU B 1 248 ? 10.953 33.406 32.031 1 91.31 248 GLU B N 1
ATOM 6329 C CA . GLU B 1 248 ? 11.352 33.906 33.344 1 91.31 248 GLU B CA 1
ATOM 6330 C C . GLU B 1 248 ? 10.578 35.156 33.688 1 91.31 248 GLU B C 1
ATOM 6332 O O . GLU B 1 248 ? 10.398 35.469 34.875 1 91.31 248 GLU B O 1
ATOM 6337 N N . GLU B 1 249 ? 10.117 35.812 32.719 1 91.56 249 GLU B N 1
ATOM 6338 C CA . GLU B 1 249 ? 9.359 37.031 32.938 1 91.56 249 GLU B CA 1
ATOM 6339 C C . GLU B 1 249 ? 7.863 36.75 33 1 91.56 249 GLU B C 1
ATOM 6341 O O . GLU B 1 249 ? 7.055 37.688 33 1 91.56 249 GLU B O 1
ATOM 6346 N N . SER B 1 250 ? 7.488 35.531 32.938 1 92.38 250 SER B N 1
ATOM 6347 C CA . SER B 1 250 ? 6.102 35.062 33.031 1 92.38 250 SER B CA 1
ATOM 6348 C C . SER B 1 250 ? 5.324 35.469 31.766 1 92.38 250 SER B C 1
ATOM 6350 O O . SER B 1 250 ? 4.125 35.75 31.844 1 92.38 250 SER B O 1
ATOM 6352 N N . LEU B 1 251 ? 6.043 35.656 30.719 1 95.25 251 LEU B N 1
ATOM 6353 C CA . LEU B 1 251 ? 5.402 35.812 29.422 1 95.25 251 LEU B CA 1
ATOM 6354 C C . LEU B 1 251 ? 5.141 34.469 28.75 1 95.25 251 LEU B C 1
ATOM 6356 O O . LEU B 1 251 ? 5.914 33.531 28.922 1 95.25 251 LEU B O 1
ATOM 6360 N N . LEU B 1 252 ? 4.066 34.469 28.031 1 96.88 252 LEU B N 1
ATOM 6361 C CA . LEU B 1 252 ? 3.691 33.25 27.328 1 96.88 252 LEU B CA 1
ATOM 6362 C C . LEU B 1 252 ? 4.602 33 26.125 1 96.88 252 LEU B C 1
ATOM 6364 O O . LEU B 1 252 ? 4.613 33.781 25.172 1 96.88 252 LEU B O 1
ATOM 6368 N N . ILE B 1 253 ? 5.273 31.891 26.109 1 96.75 253 ILE B N 1
ATOM 6369 C CA . ILE B 1 253 ? 6.18 31.625 25 1 96.75 253 ILE B CA 1
ATOM 6370 C C . ILE B 1 253 ? 5.652 30.453 24.172 1 96.75 253 ILE B C 1
ATOM 6372 O O . ILE B 1 253 ? 6.184 30.156 23.109 1 96.75 253 ILE B O 1
ATOM 6376 N N . GLY B 1 254 ? 4.645 29.812 24.703 1 97.44 254 GLY B N 1
ATOM 6377 C CA . GLY B 1 254 ? 4.039 28.734 23.938 1 97.44 254 GLY B CA 1
ATOM 6378 C C . GLY B 1 254 ? 2.934 28.016 24.703 1 97.44 254 GLY B C 1
ATOM 6379 O O . GLY B 1 254 ? 2.613 28.391 25.828 1 97.44 254 GLY B O 1
ATOM 6380 N N . VAL B 1 255 ? 2.359 26.969 24.047 1 97.88 255 VAL B N 1
ATOM 6381 C CA . VAL B 1 255 ? 1.298 26.141 24.594 1 97.88 255 VAL B CA 1
ATOM 6382 C C . VAL B 1 255 ? 1.713 24.672 24.547 1 97.88 255 VAL B C 1
ATOM 6384 O O . VAL B 1 255 ? 2.141 24.172 23.5 1 97.88 255 VAL B O 1
ATOM 6387 N N . ALA B 1 256 ? 1.603 24 25.672 1 95.75 256 ALA B N 1
ATOM 6388 C CA . ALA B 1 256 ? 1.934 22.578 25.719 1 95.75 256 ALA B CA 1
ATOM 6389 C C . ALA B 1 256 ? 0.915 21.766 24.922 1 95.75 256 ALA B C 1
ATOM 6391 O O . ALA B 1 256 ? -0.293 21.969 25.047 1 95.75 256 ALA B O 1
ATOM 6392 N N . PHE B 1 257 ? 1.457 20.719 24.078 1 91.31 257 PHE B N 1
ATOM 6393 C CA . PHE B 1 257 ? 0.432 20.078 23.266 1 91.31 257 PHE B CA 1
ATOM 6394 C C . PHE B 1 257 ? 0.772 18.609 23.016 1 91.31 257 PHE B C 1
ATOM 6396 O O . PHE B 1 257 ? -0.116 17.797 22.75 1 91.31 257 PHE B O 1
ATOM 6403 N N . GLN B 1 258 ? 2.064 18.234 23 1 87.56 258 GLN B N 1
ATOM 6404 C CA . GLN B 1 258 ? 2.305 16.828 22.703 1 87.56 258 GLN B CA 1
ATOM 6405 C C . GLN B 1 258 ? 3.617 16.344 23.312 1 87.56 258 GLN B C 1
ATOM 6407 O O . GLN B 1 258 ? 4.457 17.156 23.703 1 87.56 258 GLN B O 1
ATOM 6412 N N . LEU B 1 259 ? 3.555 14.938 23.438 1 80.31 259 LEU B N 1
ATOM 6413 C CA . LEU B 1 259 ? 4.73 14.25 23.953 1 80.31 259 LEU B CA 1
ATOM 6414 C C . LEU B 1 259 ? 5.41 13.43 22.859 1 80.31 259 LEU B C 1
ATOM 6416 O O . LEU B 1 259 ? 4.762 13.008 21.906 1 80.31 259 LEU B O 1
ATOM 6420 N N . GLN B 1 260 ? 6.652 13.344 23.062 1 70.62 260 GLN B N 1
ATOM 6421 C CA . GLN B 1 260 ? 7.348 12.375 22.219 1 70.62 260 GLN B CA 1
ATOM 6422 C C . GLN B 1 260 ? 7.098 10.953 22.703 1 70.62 260 GLN B C 1
ATOM 6424 O O . GLN B 1 260 ? 7.262 10.648 23.875 1 70.62 260 GLN B O 1
ATOM 6429 N N . GLN B 1 261 ? 6.543 10.133 21.938 1 61.41 261 GLN B N 1
ATOM 6430 C CA . GLN B 1 261 ? 6.098 8.797 22.312 1 61.41 261 GLN B CA 1
ATOM 6431 C C . GLN B 1 261 ? 7.266 7.941 22.797 1 61.41 261 GLN B C 1
ATOM 6433 O O . GLN B 1 261 ? 7.121 7.152 23.734 1 61.41 261 GLN B O 1
ATOM 6438 N N . GLU B 1 262 ? 8.391 7.969 22.141 1 57.44 262 GLU B N 1
ATOM 6439 C CA . GLU B 1 262 ? 9.43 6.98 22.406 1 57.44 262 GLU B CA 1
ATOM 6440 C C . GLU B 1 262 ? 10.383 7.461 23.5 1 57.44 262 GLU B C 1
ATOM 6442 O O . GLU B 1 262 ? 11.242 6.707 23.969 1 57.44 262 GLU B O 1
ATOM 6447 N N . SER B 1 263 ? 10.289 8.648 23.922 1 57.97 263 SER B N 1
ATOM 6448 C CA . SER B 1 263 ? 11.242 9.148 24.906 1 57.97 263 SER B CA 1
ATOM 6449 C C . SER B 1 263 ? 10.539 9.688 26.141 1 57.97 263 SER B C 1
ATOM 6451 O O . SER B 1 263 ? 9.398 10.148 26.062 1 57.97 263 SER B O 1
ATOM 6453 N N . GLN B 1 264 ? 11.234 9.359 27.281 1 67.44 264 GLN B N 1
ATOM 6454 C CA . GLN B 1 264 ? 10.695 9.859 28.531 1 67.44 264 GLN B CA 1
ATOM 6455 C C . GLN B 1 264 ? 11.016 11.344 28.719 1 67.44 264 GLN B C 1
ATOM 6457 O O . GLN B 1 264 ? 12.086 11.805 28.328 1 67.44 264 GLN B O 1
ATOM 6462 N N . ASN B 1 265 ? 10.148 12.188 29.062 1 72.12 265 ASN B N 1
ATOM 6463 C CA . ASN B 1 265 ? 10.258 13.555 29.562 1 72.12 265 ASN B CA 1
ATOM 6464 C C . ASN B 1 265 ? 10.555 14.539 28.422 1 72.12 265 ASN B C 1
ATOM 6466 O O . ASN B 1 265 ? 11.383 15.438 28.578 1 72.12 265 ASN B O 1
ATOM 6470 N N . ILE B 1 266 ? 10.219 14.25 27.25 1 86.25 266 ILE B N 1
ATOM 6471 C CA . ILE B 1 266 ? 10.352 15.211 26.156 1 86.25 266 ILE B CA 1
ATOM 6472 C C . ILE B 1 266 ? 8.969 15.711 25.734 1 86.25 266 ILE B C 1
ATOM 6474 O O . ILE B 1 266 ? 8.109 14.922 25.328 1 86.25 266 ILE B O 1
ATOM 6478 N N . GLY B 1 267 ? 8.852 17 26.016 1 91.06 267 GLY B N 1
ATOM 6479 C CA . GLY B 1 267 ? 7.609 17.656 25.609 1 91.06 267 GLY B CA 1
ATOM 6480 C C . GLY B 1 267 ? 7.793 18.641 24.469 1 91.06 267 GLY B C 1
ATOM 6481 O O . GLY B 1 267 ? 8.898 19.125 24.234 1 91.06 267 GLY B O 1
ATOM 6482 N N . TYR B 1 268 ? 6.707 18.891 23.766 1 94.5 268 TYR B N 1
ATOM 6483 C CA . TYR B 1 268 ? 6.699 19.891 22.703 1 94.5 268 TYR B CA 1
ATOM 6484 C C . TYR B 1 268 ? 5.664 20.969 22.984 1 94.5 268 TYR B C 1
ATOM 6486 O O . TYR B 1 268 ? 4.594 20.688 23.531 1 94.5 268 TYR B O 1
ATOM 6494 N N . ILE B 1 269 ? 6.016 22.109 22.594 1 96.44 269 ILE B N 1
ATOM 6495 C CA . ILE B 1 269 ? 5.07 23.219 22.75 1 96.44 269 ILE B CA 1
ATOM 6496 C C . ILE B 1 269 ? 4.855 23.922 21.406 1 96.44 269 ILE B C 1
ATOM 6498 O O . ILE B 1 269 ? 5.746 23.906 20.547 1 96.44 269 ILE B O 1
ATOM 6502 N N . ILE B 1 270 ? 3.678 24.453 21.203 1 98.06 270 ILE B N 1
ATOM 6503 C CA . ILE B 1 270 ? 3.359 25.328 20.078 1 98.06 270 ILE B CA 1
ATOM 6504 C C . ILE B 1 270 ? 3.896 26.734 20.359 1 98.06 270 ILE B C 1
ATOM 6506 O O . ILE B 1 270 ? 3.436 27.422 21.281 1 98.06 270 ILE B O 1
ATOM 6510 N N . PRO B 1 271 ? 4.84 27.219 19.609 1 97.38 271 PRO B N 1
ATOM 6511 C CA . PRO B 1 271 ? 5.516 28.469 19.953 1 97.38 271 PRO B CA 1
ATOM 6512 C C . PRO B 1 271 ? 4.73 29.703 19.516 1 97.38 271 PRO B C 1
ATOM 6514 O O . PRO B 1 271 ? 3.744 29.594 18.797 1 97.38 271 PRO B O 1
ATOM 6517 N N . VAL B 1 272 ? 5.172 30.812 19.922 1 97 272 VAL B N 1
ATOM 6518 C CA . VAL B 1 272 ? 4.492 32.094 19.812 1 97 272 VAL B CA 1
ATOM 6519 C C . VAL B 1 272 ? 4.223 32.406 18.344 1 97 272 VAL B C 1
ATOM 6521 O O . VAL B 1 272 ? 3.125 32.844 17.984 1 97 272 VAL B O 1
ATOM 6524 N N . PRO B 1 273 ? 5.168 32.156 17.438 1 95.75 273 PRO B N 1
ATOM 6525 C CA . PRO B 1 273 ? 4.875 32.5 16.047 1 95.75 273 PRO B CA 1
ATOM 6526 C C . PRO B 1 273 ? 3.662 31.734 15.5 1 95.75 273 PRO B C 1
ATOM 6528 O O . PRO B 1 273 ? 2.879 32.312 14.727 1 95.75 273 PRO B O 1
ATOM 6531 N N . VAL B 1 274 ? 3.539 30.531 15.883 1 97.62 274 VAL B N 1
ATOM 6532 C CA . VAL B 1 274 ? 2.396 29.75 15.43 1 97.62 274 VAL B CA 1
ATOM 6533 C C . VAL B 1 274 ? 1.119 30.266 16.078 1 97.62 274 VAL B C 1
ATOM 6535 O O . VAL B 1 274 ? 0.078 30.375 15.438 1 97.62 274 VAL B O 1
ATOM 6538 N N . ILE B 1 275 ? 1.183 30.625 17.328 1 98.06 275 ILE B N 1
ATOM 6539 C CA . ILE B 1 275 ? 0.045 31.188 18.062 1 98.06 275 ILE B CA 1
ATOM 6540 C C . ILE B 1 275 ? -0.404 32.5 17.391 1 98.06 275 ILE B C 1
ATOM 6542 O O . ILE B 1 275 ? -1.597 32.688 17.156 1 98.06 275 ILE B O 1
ATOM 6546 N N . GLU B 1 276 ? 0.553 33.312 17.125 1 96.94 276 GLU B N 1
ATOM 6547 C CA . GLU B 1 276 ? 0.238 34.594 16.5 1 96.94 276 GLU B CA 1
ATOM 6548 C C . GLU B 1 276 ? -0.417 34.406 15.133 1 96.94 276 GLU B C 1
ATOM 6550 O O . GLU B 1 276 ? -1.368 35.094 14.781 1 96.94 276 GLU B O 1
ATOM 6555 N N . HIS B 1 277 ? 0.144 33.469 14.398 1 97.06 277 HIS B N 1
ATOM 6556 C CA . HIS B 1 277 ? -0.454 33.156 13.102 1 97.06 277 HIS B CA 1
ATOM 6557 C C . HIS B 1 277 ? -1.909 32.75 13.258 1 97.06 277 HIS B C 1
ATOM 6559 O O . HIS B 1 277 ? -2.779 33.188 12.523 1 97.06 277 HIS B O 1
ATOM 6565 N N . PHE B 1 278 ? -2.148 31.906 14.195 1 97.62 278 PHE B N 1
ATOM 6566 C CA . PHE B 1 278 ? -3.496 31.438 14.508 1 97.62 278 PHE B CA 1
ATOM 6567 C C . PHE B 1 278 ? -4.414 32.594 14.836 1 97.62 278 PHE B C 1
ATOM 6569 O O . PHE B 1 278 ? -5.516 32.719 14.297 1 97.62 278 PHE B O 1
ATOM 6576 N N . LEU B 1 279 ? -3.949 33.438 15.648 1 97.38 279 LEU B N 1
ATOM 6577 C CA . LEU B 1 279 ? -4.766 34.531 16.109 1 97.38 279 LEU B CA 1
ATOM 6578 C C . LEU B 1 279 ? -5.082 35.5 14.977 1 97.38 279 LEU B C 1
ATOM 6580 O O . LEU B 1 279 ? -6.168 36.094 14.93 1 97.38 279 LEU B O 1
ATOM 6584 N N . ASN B 1 280 ? -4.18 35.594 14.023 1 95.94 280 ASN B N 1
ATOM 6585 C CA . ASN B 1 280 ? -4.332 36.594 12.961 1 95.94 280 ASN B CA 1
ATOM 6586 C C . ASN B 1 280 ? -4.98 35.969 11.727 1 95.94 280 ASN B C 1
ATOM 6588 O O . ASN B 1 280 ? -5.332 36.688 10.789 1 95.94 280 ASN B O 1
ATOM 6592 N N . ASP B 1 281 ? -5.094 34.719 11.727 1 96.38 281 ASP B N 1
ATOM 6593 C CA . ASP B 1 281 ? -5.684 34.031 10.578 1 96.38 281 ASP B CA 1
ATOM 6594 C C . ASP B 1 281 ? -7.18 33.812 10.781 1 96.38 281 ASP B C 1
ATOM 6596 O O . ASP B 1 281 ? -7.594 33.062 11.672 1 96.38 281 ASP B O 1
ATOM 6600 N N . THR B 1 282 ? -7.965 34.375 10.008 1 94.56 282 THR B N 1
ATOM 6601 C CA . THR B 1 282 ? -9.414 34.219 10.078 1 94.56 282 THR B CA 1
ATOM 6602 C C . THR B 1 282 ? -9.992 33.906 8.703 1 94.56 282 THR B C 1
ATOM 6604 O O . THR B 1 282 ? -9.695 34.594 7.727 1 94.56 282 THR B O 1
ATOM 6607 N N . ASP B 1 283 ? -10.703 32.875 8.695 1 93.75 283 ASP B N 1
ATOM 6608 C CA . ASP B 1 283 ? -11.43 32.562 7.469 1 93.75 283 ASP B CA 1
ATOM 6609 C C . ASP B 1 283 ? -12.531 33.594 7.207 1 93.75 283 ASP B C 1
ATOM 6611 O O . ASP B 1 283 ? -13.422 33.781 8.031 1 93.75 283 ASP B O 1
ATOM 6615 N N . PRO B 1 284 ? -12.484 34.156 6.039 1 92.5 284 PRO B N 1
ATOM 6616 C CA . PRO B 1 284 ? -13.492 35.188 5.77 1 92.5 284 PRO B CA 1
ATOM 6617 C C . PRO B 1 284 ? -14.914 34.656 5.727 1 92.5 284 PRO B C 1
ATOM 6619 O O . PRO B 1 284 ? -15.867 35.375 5.992 1 92.5 284 PRO B O 1
ATOM 6622 N N . LYS B 1 285 ? -15.109 33.438 5.449 1 91.19 285 LYS B N 1
ATOM 6623 C CA . LYS B 1 285 ? -16.438 32.812 5.34 1 91.19 285 LYS B CA 1
ATOM 6624 C C . LYS B 1 285 ? -16.922 32.312 6.695 1 91.19 285 LYS B C 1
ATOM 6626 O O . LYS B 1 285 ? -18.125 32.156 6.91 1 91.19 285 LYS B O 1
ATOM 6631 N N . ASP B 1 286 ? -16 32.031 7.578 1 93 286 ASP B N 1
ATOM 6632 C CA . ASP B 1 286 ? -16.312 31.5 8.898 1 93 286 ASP B CA 1
ATOM 6633 C C . ASP B 1 286 ? -15.289 31.953 9.938 1 93 286 ASP B C 1
ATOM 6635 O O . ASP B 1 286 ? -14.25 31.312 10.109 1 93 286 ASP B O 1
ATOM 6639 N N . PRO B 1 287 ? -15.609 32.938 10.641 1 92.88 287 PRO B N 1
ATOM 6640 C CA . PRO B 1 287 ? -14.633 33.5 11.57 1 92.88 287 PRO B CA 1
ATOM 6641 C C . PRO B 1 287 ? -14.227 32.531 12.68 1 92.88 287 PRO B C 1
ATOM 6643 O O . PRO B 1 287 ? -13.266 32.781 13.406 1 92.88 287 PRO B O 1
ATOM 6646 N N . SER B 1 288 ? -14.953 31.484 12.836 1 94.5 288 SER B N 1
ATOM 6647 C CA . SER B 1 288 ? -14.609 30.5 13.867 1 94.5 288 SER B CA 1
ATOM 6648 C C . SER B 1 288 ? -13.531 29.547 13.375 1 94.5 288 SER B C 1
ATOM 6650 O O . SER B 1 288 ? -13.094 28.656 14.117 1 94.5 288 SER B O 1
ATOM 6652 N N . ARG B 1 289 ? -13.133 29.844 12.125 1 94.38 289 ARG B N 1
ATOM 6653 C CA . ARG B 1 289 ? -12.133 28.969 11.523 1 94.38 289 ARG B CA 1
ATOM 6654 C C . ARG B 1 289 ? -10.969 29.766 10.961 1 94.38 289 ARG B C 1
ATOM 6656 O O . ARG B 1 289 ? -11.016 31 10.938 1 94.38 289 ARG B O 1
ATOM 6663 N N . CYS B 1 290 ? -9.922 29.062 10.672 1 95.62 290 CYS B N 1
ATOM 6664 C CA . CYS B 1 290 ? -8.75 29.656 10.047 1 95.62 290 CYS B CA 1
ATOM 6665 C C . CYS B 1 290 ? -8.625 29.234 8.594 1 95.62 290 CYS B C 1
ATOM 6667 O O . CYS B 1 290 ? -9.227 28.234 8.18 1 95.62 290 CYS B O 1
ATOM 6669 N N . GLN B 1 291 ? -7.906 30.016 7.816 1 94.62 291 GLN B N 1
ATOM 6670 C CA . GLN B 1 291 ? -7.652 29.641 6.426 1 94.62 291 GLN B CA 1
ATOM 6671 C C . GLN B 1 291 ? -6.582 28.562 6.332 1 94.62 291 GLN B C 1
ATOM 6673 O O . GLN B 1 291 ? -6.586 27.766 5.395 1 94.62 291 GLN B O 1
ATOM 6678 N N . GLY B 1 292 ? -5.648 28.625 7.25 1 95 292 GLY B N 1
ATOM 6679 C CA . GLY B 1 292 ? -4.641 27.578 7.293 1 95 292 GLY B CA 1
ATOM 6680 C C . GLY B 1 292 ? -3.25 28.078 6.941 1 95 292 GLY B C 1
ATOM 6681 O O . GLY B 1 292 ? -3.076 29.234 6.547 1 95 292 GLY B O 1
ATOM 6682 N N . PHE B 1 293 ? -2.27 27.234 7.105 1 97 293 PHE B N 1
ATOM 6683 C CA . PHE B 1 293 ? -0.875 27.547 6.816 1 97 293 PHE B CA 1
ATOM 6684 C C . PHE B 1 293 ? -0.562 27.312 5.344 1 97 293 PHE B C 1
ATOM 6686 O O . PHE B 1 293 ? -1.029 26.344 4.75 1 97 293 PHE B O 1
ATOM 6693 N N . CYS B 1 294 ? 0.23 28.203 4.781 1 97.19 294 CYS B N 1
ATOM 6694 C CA . CYS B 1 294 ? 0.451 28.25 3.338 1 97.19 294 CYS B CA 1
ATOM 6695 C C . CYS B 1 294 ? 1.58 27.297 2.934 1 97.19 294 CYS B C 1
ATOM 6697 O O . CYS B 1 294 ? 2.393 26.906 3.77 1 97.19 294 CYS B O 1
ATOM 6699 N N . SER B 1 295 ? 1.567 26.953 1.705 1 95.88 295 SER B N 1
ATOM 6700 C CA . SER B 1 295 ? 2.59 26.172 1.018 1 95.88 295 SER B CA 1
ATOM 6701 C C . SER B 1 295 ? 2.756 26.625 -0.428 1 95.88 295 SER B C 1
ATOM 6703 O O . SER B 1 295 ? 1.901 27.328 -0.962 1 95.88 295 SER B O 1
ATOM 6705 N N . LEU B 1 296 ? 3.896 26.281 -1.01 1 95.94 296 LEU B N 1
ATOM 6706 C CA . LEU B 1 296 ? 4.082 26.547 -2.434 1 95.94 296 LEU B CA 1
ATOM 6707 C C . LEU B 1 296 ? 3.633 25.344 -3.27 1 95.94 296 LEU B C 1
ATOM 6709 O O . LEU B 1 296 ? 3.535 25.438 -4.496 1 95.94 296 LEU B O 1
ATOM 6713 N N . GLY B 1 297 ? 3.365 24.25 -2.623 1 94.94 297 GLY B N 1
ATOM 6714 C CA . GLY B 1 297 ? 2.926 23.047 -3.324 1 94.94 297 GLY B CA 1
ATOM 6715 C C . GLY B 1 297 ? 4.016 22.422 -4.172 1 94.94 297 GLY B C 1
ATOM 6716 O O . GLY B 1 297 ? 3.744 21.906 -5.262 1 94.94 297 GLY B O 1
ATOM 6717 N N . ILE B 1 298 ? 5.273 22.438 -3.721 1 95.5 298 ILE B N 1
ATOM 6718 C CA . ILE B 1 298 ? 6.379 21.891 -4.5 1 95.5 298 ILE B CA 1
ATOM 6719 C C . ILE B 1 298 ? 6.969 20.672 -3.783 1 95.5 298 ILE B C 1
ATOM 6721 O O . ILE B 1 298 ? 6.891 20.578 -2.557 1 95.5 298 ILE B O 1
ATOM 6725 N N . PHE B 1 299 ? 7.492 19.812 -4.527 1 95.62 299 PHE B N 1
ATOM 6726 C CA . PHE B 1 299 ? 8.359 18.75 -4.035 1 95.62 299 PHE B CA 1
ATOM 6727 C C . PHE B 1 299 ? 9.82 19.078 -4.281 1 95.62 299 PHE B C 1
ATOM 6729 O O . PHE B 1 299 ? 10.195 19.5 -5.379 1 95.62 299 PHE B O 1
ATOM 6736 N N . TYR B 1 300 ? 10.617 18.906 -3.238 1 96.56 300 TYR B N 1
ATOM 6737 C CA . TYR B 1 300 ? 12.016 19.281 -3.436 1 96.56 300 TYR B CA 1
ATOM 6738 C C . TYR B 1 300 ? 12.945 18.172 -2.941 1 96.56 300 TYR B C 1
ATOM 6740 O O . TYR B 1 300 ? 12.516 17.25 -2.24 1 96.56 300 TYR B O 1
ATOM 6748 N N . GLN B 1 301 ? 14.125 18.25 -3.393 1 97 301 GLN B N 1
ATOM 6749 C CA . GLN B 1 301 ? 15.195 17.312 -3.072 1 97 301 GLN B CA 1
ATOM 6750 C C . GLN B 1 301 ? 16.438 18.047 -2.564 1 97 301 GLN B C 1
ATOM 6752 O O . GLN B 1 301 ? 16.859 19.047 -3.162 1 97 301 GLN B O 1
ATOM 6757 N N . ALA B 1 302 ? 16.969 17.562 -1.434 1 97.25 302 ALA B N 1
ATOM 6758 C CA . ALA B 1 302 ? 18.203 18.125 -0.906 1 97.25 302 ALA B CA 1
ATOM 6759 C C . ALA B 1 302 ? 19.375 17.906 -1.874 1 97.25 302 ALA B C 1
ATOM 6761 O O . ALA B 1 302 ? 19.406 16.891 -2.576 1 97.25 302 ALA B O 1
ATOM 6762 N N . LEU B 1 303 ? 20.25 18.828 -1.918 1 97.81 303 LEU B N 1
ATOM 6763 C CA . LEU B 1 303 ? 21.406 18.766 -2.814 1 97.81 303 LEU B CA 1
ATOM 6764 C C . LEU B 1 303 ? 22.703 18.562 -2.027 1 97.81 303 LEU B C 1
ATOM 6766 O O . LEU B 1 303 ? 23.672 19.297 -2.221 1 97.81 303 LEU B O 1
ATOM 6770 N N . GLU B 1 304 ? 22.703 17.516 -1.309 1 95.38 304 GLU B N 1
ATOM 6771 C CA . GLU B 1 304 ? 23.859 17.234 -0.462 1 95.38 304 GLU B CA 1
ATOM 6772 C C . GLU B 1 304 ? 25 16.625 -1.271 1 95.38 304 GLU B C 1
ATOM 6774 O O . GLU B 1 304 ? 26.156 16.75 -0.906 1 95.38 304 GLU B O 1
ATOM 6779 N N . ASN B 1 305 ? 24.688 15.961 -2.322 1 96.31 305 ASN B N 1
ATOM 6780 C CA . ASN B 1 305 ? 25.703 15.281 -3.119 1 96.31 305 ASN B CA 1
ATOM 6781 C C . ASN B 1 305 ? 26.484 16.266 -3.984 1 96.31 305 ASN B C 1
ATOM 6783 O O . ASN B 1 305 ? 25.891 17.094 -4.688 1 96.31 305 ASN B O 1
ATOM 6787 N N . ASP B 1 306 ? 27.781 16.125 -4.012 1 95.62 306 ASP B N 1
ATOM 6788 C CA . ASP B 1 306 ? 28.656 17.047 -4.711 1 95.62 306 ASP B CA 1
ATOM 6789 C C . ASP B 1 306 ? 28.516 16.906 -6.227 1 95.62 306 ASP B C 1
ATOM 6791 O O . ASP B 1 306 ? 28.484 17.906 -6.945 1 95.62 306 ASP B O 1
ATOM 6795 N N . GLN B 1 307 ? 28.406 15.703 -6.734 1 95.44 307 GLN B N 1
ATOM 6796 C CA . GLN B 1 307 ? 28.297 15.484 -8.172 1 95.44 307 GLN B CA 1
ATOM 6797 C C . GLN B 1 307 ? 27 16.078 -8.719 1 95.44 307 GLN B C 1
ATOM 6799 O O . GLN B 1 307 ? 26.984 16.656 -9.797 1 95.44 307 GLN B O 1
ATOM 6804 N N . LEU B 1 308 ? 26 15.883 -7.957 1 96.88 308 LEU B N 1
ATOM 6805 C CA . LEU B 1 308 ? 24.703 16.406 -8.383 1 96.88 308 LEU B CA 1
ATOM 6806 C C . LEU B 1 308 ? 24.719 17.922 -8.445 1 96.88 308 LEU B C 1
ATOM 6808 O O . LEU B 1 308 ? 24.188 18.516 -9.391 1 96.88 308 LEU B O 1
ATOM 6812 N N . ARG B 1 309 ? 25.328 18.562 -7.5 1 97.38 309 ARG B N 1
ATOM 6813 C CA . ARG B 1 309 ? 25.453 20.031 -7.527 1 97.38 309 ARG B CA 1
ATOM 6814 C C . ARG B 1 309 ? 26.25 20.484 -8.75 1 97.38 309 ARG B C 1
ATOM 6816 O O . ARG B 1 309 ? 25.891 21.469 -9.391 1 97.38 309 ARG B O 1
ATOM 6823 N N . HIS B 1 310 ? 27.312 19.781 -9.031 1 96.19 310 HIS B N 1
ATOM 6824 C CA . HIS B 1 310 ? 28.109 20.109 -10.203 1 96.19 310 HIS B CA 1
ATOM 6825 C C . HIS B 1 310 ? 27.297 19.938 -11.492 1 96.19 310 HIS B C 1
ATOM 6827 O O . HIS B 1 310 ? 27.344 20.797 -12.367 1 96.19 310 HIS B O 1
ATOM 6833 N N . PHE B 1 311 ? 26.609 18.891 -11.555 1 96.56 311 PHE B N 1
ATOM 6834 C CA . PHE B 1 311 ? 25.766 18.594 -12.711 1 96.56 311 PHE B CA 1
ATOM 6835 C C . PHE B 1 311 ? 24.75 19.703 -12.938 1 96.56 311 PHE B C 1
ATOM 6837 O O . PHE B 1 311 ? 24.484 20.094 -14.078 1 96.56 311 PHE B O 1
ATOM 6844 N N . LEU B 1 312 ? 24.188 20.219 -11.836 1 97 312 LEU B N 1
ATOM 6845 C CA . LEU B 1 312 ? 23.141 21.234 -11.906 1 97 312 LEU B CA 1
ATOM 6846 C C . LEU B 1 312 ? 23.75 22.625 -12.094 1 97 312 LEU B C 1
ATOM 6848 O O . LEU B 1 312 ? 23.016 23.609 -12.227 1 97 312 LEU B O 1
ATOM 6852 N N . GLY B 1 313 ? 25.016 22.75 -12.031 1 95.75 313 GLY B N 1
ATOM 6853 C CA . GLY B 1 313 ? 25.688 24.016 -12.266 1 95.75 313 GLY B CA 1
ATOM 6854 C C . GLY B 1 313 ? 25.531 24.984 -11.109 1 95.75 313 GLY B C 1
ATOM 6855 O O . GLY B 1 313 ? 25.391 26.203 -11.328 1 95.75 313 GLY B O 1
ATOM 6856 N N . LEU B 1 314 ? 25.578 24.516 -9.953 1 96.25 314 LEU B N 1
ATOM 6857 C CA . LEU B 1 314 ? 25.312 25.375 -8.797 1 96.25 314 LEU B CA 1
ATOM 6858 C C . LEU B 1 314 ? 26.531 26.234 -8.469 1 96.25 314 LEU B C 1
ATOM 6860 O O . LEU B 1 314 ? 26.406 27.312 -7.914 1 96.25 314 LEU B O 1
ATOM 6864 N N . GLY B 1 315 ? 27.781 25.688 -8.766 1 93.94 315 GLY B N 1
ATOM 6865 C CA . GLY B 1 315 ? 28.969 26.391 -8.32 1 93.94 315 GLY B CA 1
ATOM 6866 C C . GLY B 1 315 ? 29.094 26.453 -6.809 1 93.94 315 GLY B C 1
ATOM 6867 O O . GLY B 1 315 ? 29.062 25.422 -6.133 1 93.94 315 GLY B O 1
ATOM 6868 N N . HIS B 1 316 ? 29.219 27.672 -6.254 1 93.69 316 HIS B N 1
ATOM 6869 C CA . HIS B 1 316 ? 29.375 27.844 -4.812 1 93.69 316 HIS B CA 1
ATOM 6870 C C . HIS B 1 316 ? 28.031 28.078 -4.145 1 93.69 316 HIS B C 1
ATOM 6872 O O . HIS B 1 316 ? 27.938 28.141 -2.914 1 93.69 316 HIS B O 1
ATOM 6878 N N . ARG B 1 317 ? 27.062 28.094 -4.926 1 96.25 317 ARG B N 1
ATOM 6879 C CA . ARG B 1 317 ? 25.734 28.359 -4.402 1 96.25 317 ARG B CA 1
ATOM 6880 C C . ARG B 1 317 ? 25.156 27.109 -3.729 1 96.25 317 ARG B C 1
ATOM 6882 O O . ARG B 1 317 ? 25.625 26 -3.947 1 96.25 317 ARG B O 1
ATOM 6889 N N . THR B 1 318 ? 24.188 27.344 -2.875 1 97.81 318 THR B N 1
ATOM 6890 C CA . THR B 1 318 ? 23.438 26.281 -2.223 1 97.81 318 THR B CA 1
ATOM 6891 C C . THR B 1 318 ? 21.953 26.391 -2.512 1 97.81 318 THR B C 1
ATOM 6893 O O . THR B 1 318 ? 21.484 27.453 -2.951 1 97.81 318 THR B O 1
ATOM 6896 N N . GLY B 1 319 ? 21.266 25.328 -2.369 1 98.38 319 GLY B N 1
ATOM 6897 C CA . GLY B 1 319 ? 19.844 25.328 -2.611 1 98.38 319 GLY B CA 1
ATOM 6898 C C . GLY B 1 319 ? 19.219 23.938 -2.621 1 98.38 319 GLY B C 1
ATOM 6899 O O . GLY B 1 319 ? 19.859 22.969 -2.205 1 98.38 319 GLY B O 1
ATOM 6900 N N . VAL B 1 320 ? 17.969 23.906 -3.008 1 98.38 320 VAL B N 1
ATOM 6901 C CA . VAL B 1 320 ? 17.25 22.625 -3.135 1 98.38 320 VAL B CA 1
ATOM 6902 C C . VAL B 1 320 ? 16.672 22.5 -4.543 1 98.38 320 VAL B C 1
ATOM 6904 O O . VAL B 1 320 ? 16.266 23.5 -5.145 1 98.38 320 VAL B O 1
ATOM 6907 N N . TYR B 1 321 ? 16.656 21.266 -4.996 1 98.12 321 TYR B N 1
ATOM 6908 C CA . TYR B 1 321 ? 16.188 20.953 -6.34 1 98.12 321 TYR B CA 1
ATOM 6909 C C . TYR B 1 321 ? 14.672 20.75 -6.355 1 98.12 321 TYR B C 1
ATOM 6911 O O . TYR B 1 321 ? 14.148 19.953 -5.578 1 98.12 321 TYR B O 1
ATOM 6919 N N . VAL B 1 322 ? 13.969 21.516 -7.223 1 98 322 VAL B N 1
ATOM 6920 C CA . VAL B 1 322 ? 12.531 21.312 -7.383 1 98 322 VAL B CA 1
ATOM 6921 C C . VAL B 1 322 ? 12.273 20.109 -8.273 1 98 322 VAL B C 1
ATOM 6923 O O . VAL B 1 322 ? 12.453 20.172 -9.492 1 98 322 VAL B O 1
ATOM 6926 N N . ARG B 1 323 ? 11.773 19.062 -7.691 1 96.31 323 ARG B N 1
ATOM 6927 C CA . ARG B 1 323 ? 11.633 17.812 -8.438 1 96.31 323 ARG B CA 1
ATOM 6928 C C . ARG B 1 323 ? 10.227 17.672 -9.008 1 96.31 323 ARG B C 1
ATOM 6930 O O . ARG B 1 323 ? 9.984 16.828 -9.867 1 96.31 323 ARG B O 1
ATOM 6937 N N . GLY B 1 324 ? 9.305 18.391 -8.422 1 95 324 GLY B N 1
ATOM 6938 C CA . GLY B 1 324 ? 7.93 18.344 -8.883 1 95 324 GLY B CA 1
ATOM 6939 C C . GLY B 1 324 ? 7.02 19.297 -8.125 1 95 324 GLY B C 1
ATOM 6940 O O . GLY B 1 324 ? 7.48 20.062 -7.277 1 95 324 GLY B O 1
ATOM 6941 N N . MET B 1 325 ? 5.742 19.266 -8.469 1 94.62 325 MET B N 1
ATOM 6942 C CA . MET B 1 325 ? 4.785 20.125 -7.789 1 94.62 325 MET B CA 1
ATOM 6943 C C . MET B 1 325 ? 3.393 19.516 -7.789 1 94.62 325 MET B C 1
ATOM 6945 O O . MET B 1 325 ? 3.078 18.688 -8.648 1 94.62 325 MET B O 1
ATOM 6949 N N . LEU B 1 326 ? 2.605 19.906 -6.883 1 94.94 326 LEU B N 1
ATOM 6950 C CA . LEU B 1 326 ? 1.199 19.516 -6.836 1 94.94 326 LEU B CA 1
ATOM 6951 C C . LEU B 1 326 ? 0.443 20.078 -8.039 1 94.94 326 LEU B C 1
ATOM 6953 O O . LEU B 1 326 ? 0.753 21.172 -8.516 1 94.94 326 LEU B O 1
ATOM 6957 N N . PRO B 1 327 ? -0.586 19.375 -8.508 1 94.25 327 PRO B N 1
ATOM 6958 C CA . PRO B 1 327 ? -1.371 19.875 -9.648 1 94.25 327 PRO B CA 1
ATOM 6959 C C . PRO B 1 327 ? -1.989 21.25 -9.383 1 94.25 327 PRO B C 1
ATOM 6961 O O . PRO B 1 327 ? -2.061 22.078 -10.297 1 94.25 327 PRO B O 1
ATOM 6964 N N . LEU B 1 328 ? -2.363 21.5 -8.125 1 95 328 LEU B N 1
ATOM 6965 C CA . LEU B 1 328 ? -3.006 22.766 -7.773 1 95 328 LEU B CA 1
ATOM 6966 C C . LEU B 1 328 ? -2.025 23.688 -7.066 1 95 328 LEU B C 1
ATOM 6968 O O . LEU B 1 328 ? -2.432 24.531 -6.266 1 95 328 LEU B O 1
ATOM 6972 N N . SER B 1 329 ? -0.793 23.5 -7.312 1 95.56 329 SER B N 1
ATOM 6973 C CA . SER B 1 329 ? 0.233 24.328 -6.691 1 95.56 329 SER B CA 1
ATOM 6974 C C . SER B 1 329 ? 0.058 25.797 -7.066 1 95.56 329 SER B C 1
ATOM 6976 O O . SER B 1 329 ? -0.127 26.125 -8.242 1 95.56 329 SER B O 1
ATOM 6978 N N . PRO B 1 330 ? 0.172 26.688 -6.086 1 95.12 330 PRO B N 1
ATOM 6979 C CA . PRO B 1 330 ? 0.151 28.109 -6.41 1 95.12 330 PRO B CA 1
ATOM 6980 C C . PRO B 1 330 ? 1.392 28.562 -7.18 1 95.12 330 PRO B C 1
ATOM 6982 O O . PRO B 1 330 ? 1.412 29.672 -7.734 1 95.12 330 PRO B O 1
ATOM 6985 N N . ALA B 1 331 ? 2.385 27.75 -7.195 1 96.38 331 ALA B N 1
ATOM 6986 C CA . ALA B 1 331 ? 3.631 28.078 -7.879 1 96.38 331 ALA B CA 1
ATOM 6987 C C . ALA B 1 331 ? 3.586 27.641 -9.344 1 96.38 331 ALA B C 1
ATOM 6989 O O . ALA B 1 331 ? 4.547 27.844 -10.086 1 96.38 331 ALA B O 1
ATOM 6990 N N . LYS B 1 332 ? 2.488 27.109 -9.727 1 94.38 332 LYS B N 1
ATOM 6991 C CA . LYS B 1 332 ? 2.359 26.578 -11.078 1 94.38 332 LYS B CA 1
ATOM 6992 C C . LYS B 1 332 ? 2.705 27.625 -12.125 1 94.38 332 LYS B C 1
ATOM 6994 O O . LYS B 1 332 ? 2.26 28.766 -12.023 1 94.38 332 LYS B O 1
ATOM 6999 N N . ASP B 1 333 ? 3.572 27.312 -13.094 1 94 333 ASP B N 1
ATOM 7000 C CA . ASP B 1 333 ? 4.004 28.125 -14.234 1 94 333 ASP B CA 1
ATOM 7001 C C . ASP B 1 333 ? 4.992 29.203 -13.797 1 94 333 ASP B C 1
ATOM 7003 O O . ASP B 1 333 ? 5.469 29.984 -14.617 1 94 333 ASP B O 1
ATOM 7007 N N . LEU B 1 334 ? 5.234 29.328 -12.523 1 97.19 334 LEU B N 1
ATOM 7008 C CA . LEU B 1 334 ? 6.25 30.25 -12.016 1 97.19 334 LEU B CA 1
ATOM 7009 C C . LEU B 1 334 ? 7.527 29.5 -11.656 1 97.19 334 LEU B C 1
ATOM 7011 O O . LEU B 1 334 ? 8.578 29.719 -12.266 1 97.19 334 LEU B O 1
ATOM 7015 N N . VAL B 1 335 ? 7.379 28.656 -10.742 1 97.5 335 VAL B N 1
ATOM 7016 C CA . VAL B 1 335 ? 8.469 27.734 -10.422 1 97.5 335 VAL B CA 1
ATOM 7017 C C . VAL B 1 335 ? 8.336 26.484 -11.281 1 97.5 335 VAL B C 1
ATOM 7019 O O . VAL B 1 335 ? 7.238 25.953 -11.469 1 97.5 335 VAL B O 1
ATOM 7022 N N . LEU B 1 336 ? 9.414 26.047 -11.82 1 97 336 LEU B N 1
ATOM 7023 C CA . LEU B 1 336 ? 9.367 24.906 -12.734 1 97 336 LEU B CA 1
ATOM 7024 C C . LEU B 1 336 ? 10.164 23.734 -12.18 1 97 336 LEU B C 1
ATOM 7026 O O . LEU B 1 336 ? 11.141 23.938 -11.445 1 97 336 LEU B O 1
ATOM 7030 N N . THR B 1 337 ? 9.703 22.547 -12.555 1 95.5 337 THR B N 1
ATOM 7031 C CA . THR B 1 337 ? 10.523 21.359 -12.273 1 95.5 337 THR B CA 1
ATOM 7032 C C . THR B 1 337 ? 11.914 21.516 -12.891 1 95.5 337 THR B C 1
ATOM 7034 O O . THR B 1 337 ? 12.047 21.938 -14.039 1 95.5 337 THR B O 1
ATOM 7037 N N . GLY B 1 338 ? 12.883 21.219 -12.086 1 96.25 338 GLY B N 1
ATOM 7038 C CA . GLY B 1 338 ? 14.242 21.391 -12.562 1 96.25 338 GLY B CA 1
ATOM 7039 C C . GLY B 1 338 ? 14.898 22.656 -12.016 1 96.25 338 GLY B C 1
ATOM 7040 O O . GLY B 1 338 ? 16.125 22.781 -12.07 1 96.25 338 GLY B O 1
ATOM 7041 N N . ASP B 1 339 ? 14.102 23.594 -11.523 1 98.12 339 ASP B N 1
ATOM 7042 C CA . ASP B 1 339 ? 14.641 24.766 -10.852 1 98.12 339 ASP B CA 1
ATOM 7043 C C . ASP B 1 339 ? 15.383 24.391 -9.578 1 98.12 339 ASP B C 1
ATOM 7045 O O . ASP B 1 339 ? 15.094 23.359 -8.969 1 98.12 339 ASP B O 1
ATOM 7049 N N . VAL B 1 340 ? 16.391 25.172 -9.234 1 98.69 340 VAL B N 1
ATOM 7050 C CA . VAL B 1 340 ? 17.016 25.094 -7.914 1 98.69 340 VAL B CA 1
ATOM 7051 C C . VAL B 1 340 ? 16.672 26.344 -7.113 1 98.69 340 VAL B C 1
ATOM 7053 O O . VAL B 1 340 ? 16.984 27.469 -7.527 1 98.69 340 VAL B O 1
ATOM 7056 N N . ILE B 1 341 ? 16 26.172 -6.008 1 98.69 341 ILE B N 1
ATOM 7057 C CA . ILE B 1 341 ? 15.68 27.312 -5.148 1 98.69 341 ILE B CA 1
ATOM 7058 C C . ILE B 1 341 ? 16.922 27.734 -4.367 1 98.69 341 ILE B C 1
ATOM 7060 O O . ILE B 1 341 ? 17.438 26.969 -3.537 1 98.69 341 ILE B O 1
ATOM 7064 N N . LEU B 1 342 ? 17.344 28.953 -4.594 1 98.69 342 LEU B N 1
ATOM 7065 C CA . LEU B 1 342 ? 18.578 29.453 -3.988 1 98.69 342 LEU B CA 1
ATOM 7066 C C . LEU B 1 342 ? 18.266 30.266 -2.736 1 98.69 342 LEU B C 1
ATOM 7068 O O . LEU B 1 342 ? 19 30.203 -1.749 1 98.69 342 LEU B O 1
ATOM 7072 N N . GLU B 1 343 ? 17.219 31.062 -2.859 1 98.5 343 GLU B N 1
ATOM 7073 C CA . GLU B 1 343 ? 16.844 31.984 -1.79 1 98.5 343 GLU B CA 1
ATOM 7074 C C . GLU B 1 343 ? 15.328 32.062 -1.659 1 98.5 343 GLU B C 1
ATOM 7076 O O . GLU B 1 343 ? 14.602 32 -2.656 1 98.5 343 GLU B O 1
ATOM 7081 N N . LEU B 1 344 ? 14.93 32.281 -0.477 1 98.06 344 LEU B N 1
ATOM 7082 C CA . LEU B 1 344 ? 13.531 32.531 -0.159 1 98.06 344 LEU B CA 1
ATOM 7083 C C . LEU B 1 344 ? 13.414 33.719 0.821 1 98.06 344 LEU B C 1
ATOM 7085 O O . LEU B 1 344 ? 14.008 33.688 1.902 1 98.06 344 LEU B O 1
ATOM 7089 N N . GLU B 1 345 ? 12.641 34.75 0.449 1 97.38 345 GLU B N 1
ATOM 7090 C CA . GLU B 1 345 ? 12.438 35.938 1.291 1 97.38 345 GLU B CA 1
ATOM 7091 C C . GLU B 1 345 ? 13.758 36.531 1.764 1 97.38 345 GLU B C 1
ATOM 7093 O O . GLU B 1 345 ? 13.914 36.875 2.939 1 97.38 345 GLU B O 1
ATOM 7098 N N . GLY B 1 346 ? 14.695 36.406 0.913 1 96.25 346 GLY B N 1
ATOM 7099 C CA . GLY B 1 346 ? 15.992 37 1.189 1 96.25 346 GLY B CA 1
ATOM 7100 C C . GLY B 1 346 ? 16.922 36.125 1.979 1 96.25 346 GLY B C 1
ATOM 7101 O O . GLY B 1 346 ? 18.062 36.469 2.25 1 96.25 346 GLY B O 1
ATOM 7102 N N . HIS B 1 347 ? 16.531 34.969 2.359 1 97.31 347 HIS B N 1
ATOM 7103 C CA . HIS B 1 347 ? 17.359 34.031 3.1 1 97.31 347 HIS B CA 1
ATOM 7104 C C . HIS B 1 347 ? 17.938 32.969 2.18 1 97.31 347 HIS B C 1
ATOM 7106 O O . HIS B 1 347 ? 17.203 32.344 1.396 1 97.31 347 HIS B O 1
ATOM 7112 N N . ILE B 1 348 ? 19.188 32.688 2.348 1 97.69 348 ILE B N 1
ATOM 7113 C CA . ILE B 1 348 ? 19.859 31.672 1.541 1 97.69 348 ILE B CA 1
ATOM 7114 C C . ILE B 1 348 ? 19.406 30.281 1.977 1 97.69 348 ILE B C 1
ATOM 7116 O O . ILE B 1 348 ? 19.359 29.969 3.172 1 97.69 348 ILE B O 1
ATOM 7120 N N . VAL B 1 349 ? 19 29.484 0.993 1 98.44 349 VAL B N 1
ATOM 7121 C CA . VAL B 1 349 ? 18.609 28.109 1.262 1 98.44 349 VAL B CA 1
ATOM 7122 C C . VAL B 1 349 ? 19.812 27.172 1.131 1 98.44 349 VAL B C 1
ATOM 7124 O O . VAL B 1 349 ? 20.484 27.172 0.098 1 98.44 349 VAL B O 1
ATOM 7127 N N . SER B 1 350 ? 20.062 26.422 2.18 1 97.69 350 SER B N 1
ATOM 7128 C CA . SER B 1 350 ? 21.188 25.5 2.176 1 97.69 350 SER B CA 1
ATOM 7129 C C . SER B 1 350 ? 20.828 24.203 1.456 1 97.69 350 SER B C 1
ATOM 7131 O O . SER B 1 350 ? 19.656 23.953 1.148 1 97.69 350 SER B O 1
ATOM 7133 N N . ASN B 1 351 ? 21.828 23.359 1.249 1 97.81 351 ASN B N 1
ATOM 7134 C CA . ASN B 1 351 ? 21.672 22.125 0.468 1 97.81 351 ASN B CA 1
ATOM 7135 C C . ASN B 1 351 ? 20.766 21.125 1.175 1 97.81 351 ASN B C 1
ATOM 7137 O O . ASN B 1 351 ? 20.25 20.203 0.544 1 97.81 351 ASN B O 1
ATOM 7141 N N . ASP B 1 352 ? 20.625 21.25 2.459 1 95.5 352 ASP B N 1
ATOM 7142 C CA . ASP B 1 352 ? 19.797 20.328 3.215 1 95.5 352 ASP B CA 1
ATOM 7143 C C . ASP B 1 352 ? 18.375 20.859 3.369 1 95.5 352 ASP B C 1
ATOM 7145 O O . ASP B 1 352 ? 17.562 20.281 4.082 1 95.5 352 ASP B O 1
ATOM 7149 N N . GLY B 1 353 ? 18.078 22.016 2.752 1 97 353 GLY B N 1
ATOM 7150 C CA . GLY B 1 353 ? 16.734 22.578 2.766 1 97 353 GLY B CA 1
ATOM 7151 C C . GLY B 1 353 ? 16.484 23.469 3.965 1 97 353 GLY B C 1
ATOM 7152 O O . GLY B 1 353 ? 15.328 23.766 4.285 1 97 353 GLY B O 1
ATOM 7153 N N . THR B 1 354 ? 17.547 23.891 4.656 1 96.81 354 THR B N 1
ATOM 7154 C CA . THR B 1 354 ? 17.391 24.766 5.812 1 96.81 354 THR B CA 1
ATOM 7155 C C . THR B 1 354 ? 17.938 26.156 5.516 1 96.81 354 THR B C 1
ATOM 7157 O O . THR B 1 354 ? 18.578 26.375 4.48 1 96.81 354 THR B O 1
ATOM 7160 N N . PHE B 1 355 ? 17.609 27.094 6.289 1 96.25 355 PHE B N 1
ATOM 7161 C CA . PHE B 1 355 ? 18.172 28.422 6.27 1 96.25 355 PHE B CA 1
ATOM 7162 C C . PHE B 1 355 ? 18.656 28.828 7.656 1 96.25 355 PHE B C 1
ATOM 7164 O O . PHE B 1 355 ? 18.203 28.281 8.664 1 96.25 355 PHE B O 1
ATOM 7171 N N . TYR B 1 356 ? 19.562 29.719 7.668 1 93.69 356 TYR B N 1
ATOM 7172 C CA . TYR B 1 356 ? 20.141 30.188 8.922 1 93.69 356 TYR B CA 1
ATOM 7173 C C . TYR B 1 356 ? 19.203 31.172 9.617 1 93.69 356 TYR B C 1
ATOM 7175 O O . TYR B 1 356 ? 18.781 32.156 9.023 1 93.69 356 TYR B O 1
ATOM 7183 N N . VAL B 1 357 ? 18.797 30.875 10.852 1 89.69 357 VAL B N 1
ATOM 7184 C CA . VAL B 1 357 ? 17.875 31.734 11.594 1 89.69 357 VAL B CA 1
ATOM 7185 C C . VAL B 1 357 ? 18.672 32.594 12.562 1 89.69 357 VAL B C 1
ATOM 7187 O O . VAL B 1 357 ? 18.156 33.625 13.055 1 89.69 357 VAL B O 1
ATOM 7190 N N . GLY B 1 358 ? 19.828 32.312 12.852 1 81.56 358 GLY B N 1
ATOM 7191 C CA . GLY B 1 358 ? 20.656 33 13.836 1 81.56 358 GLY B CA 1
ATOM 7192 C C . GLY B 1 358 ? 21.062 32.125 14.992 1 81.56 358 GLY B C 1
ATOM 7193 O O . GLY B 1 358 ? 20.531 31.016 15.164 1 81.56 358 GLY B O 1
ATOM 7194 N N . PHE B 1 359 ? 21.953 32.469 15.734 1 76.81 359 PHE B N 1
ATOM 7195 C CA . PHE B 1 359 ? 22.438 31.797 16.938 1 76.81 359 PHE B CA 1
ATOM 7196 C C . PHE B 1 359 ? 22.781 30.344 16.641 1 76.81 359 PHE B C 1
ATOM 7198 O O . PHE B 1 359 ? 22.422 29.438 17.391 1 76.81 359 PHE B O 1
ATOM 7205 N N . GLN B 1 360 ? 23.281 30.047 15.484 1 76.94 360 GLN B N 1
ATOM 7206 C CA . GLN B 1 360 ? 23.75 28.734 15.055 1 76.94 360 GLN B CA 1
ATOM 7207 C C . GLN B 1 360 ? 22.594 27.781 14.867 1 76.94 360 GLN B C 1
ATOM 7209 O O . GLN B 1 360 ? 22.75 26.562 15.047 1 76.94 360 GLN B O 1
ATOM 7214 N N . GLU B 1 361 ? 21.5 28.375 14.742 1 86.88 361 GLU B N 1
ATOM 7215 C CA . GLU B 1 361 ? 20.312 27.547 14.531 1 86.88 361 GLU B CA 1
ATOM 7216 C C . GLU B 1 361 ? 19.859 27.609 13.078 1 86.88 361 GLU B C 1
ATOM 7218 O O . GLU B 1 361 ? 20.016 28.625 12.414 1 86.88 361 GLU B O 1
ATOM 7223 N N . ARG B 1 362 ? 19.375 26.469 12.617 1 92.81 362 ARG B N 1
ATOM 7224 C CA . ARG B 1 362 ? 18.828 26.359 11.266 1 92.81 362 ARG B CA 1
ATOM 7225 C C . ARG B 1 362 ? 17.406 25.781 11.305 1 92.81 362 ARG B C 1
ATOM 7227 O O . ARG B 1 362 ? 17.078 25 12.188 1 92.81 362 ARG B O 1
ATOM 7234 N N . LEU B 1 363 ? 16.594 26.297 10.422 1 94.25 363 LEU B N 1
ATOM 7235 C CA . LEU B 1 363 ? 15.242 25.781 10.273 1 94.25 363 LEU B CA 1
ATOM 7236 C C . LEU B 1 363 ? 14.953 25.438 8.812 1 94.25 363 LEU B C 1
ATOM 7238 O O . LEU B 1 363 ? 15.602 25.969 7.906 1 94.25 363 LEU B O 1
ATOM 7242 N N . SER B 1 364 ? 14.039 24.594 8.68 1 96.31 364 SER B N 1
ATOM 7243 C CA . SER B 1 364 ? 13.578 24.312 7.324 1 96.31 364 SER B CA 1
ATOM 7244 C C . SER B 1 364 ? 13.062 25.578 6.633 1 96.31 364 SER B C 1
ATOM 7246 O O . SER B 1 364 ? 12.383 26.391 7.254 1 96.31 364 SER B O 1
ATOM 7248 N N . PHE B 1 365 ? 13.383 25.688 5.344 1 96.88 365 PHE B N 1
ATOM 7249 C CA . PHE B 1 365 ? 12.969 26.875 4.617 1 96.88 365 PHE B CA 1
ATOM 7250 C C . PHE B 1 365 ? 11.445 26.938 4.488 1 96.88 365 PHE B C 1
ATOM 7252 O O . PHE B 1 365 ? 10.883 27.984 4.199 1 96.88 365 PHE B O 1
ATOM 7259 N N . VAL B 1 366 ? 10.773 25.891 4.684 1 95.88 366 VAL B N 1
ATOM 7260 C CA . VAL B 1 366 ? 9.312 25.828 4.594 1 95.88 366 VAL B CA 1
ATOM 7261 C C . VAL B 1 366 ? 8.688 26.766 5.609 1 95.88 366 VAL B C 1
ATOM 7263 O O . VAL B 1 366 ? 7.594 27.297 5.391 1 95.88 366 VAL B O 1
ATOM 7266 N N . TYR B 1 367 ? 9.422 26.953 6.691 1 96.19 367 TYR B N 1
ATOM 7267 C CA . TYR B 1 367 ? 8.945 27.844 7.742 1 96.19 367 TYR B CA 1
ATOM 7268 C C . TYR B 1 367 ? 8.688 29.234 7.188 1 96.19 367 TYR B C 1
ATOM 7270 O O . TYR B 1 367 ? 7.711 29.891 7.57 1 96.19 367 TYR B O 1
ATOM 7278 N N . LEU B 1 368 ? 9.484 29.656 6.293 1 96.38 368 LEU B N 1
ATOM 7279 C CA . LEU B 1 368 ? 9.359 30.984 5.707 1 96.38 368 LEU B CA 1
ATOM 7280 C C . LEU B 1 368 ? 8.055 31.109 4.922 1 96.38 368 LEU B C 1
ATOM 7282 O O . LEU B 1 368 ? 7.473 32.188 4.848 1 96.38 368 LEU B O 1
ATOM 7286 N N . ILE B 1 369 ? 7.637 30.078 4.352 1 97.31 369 ILE B N 1
ATOM 7287 C CA . ILE B 1 369 ? 6.383 30.047 3.602 1 97.31 369 ILE B CA 1
ATOM 7288 C C . ILE B 1 369 ? 5.203 30.031 4.57 1 97.31 369 ILE B C 1
ATOM 7290 O O . ILE B 1 369 ? 4.195 30.703 4.344 1 97.31 369 ILE B O 1
ATOM 7294 N N . GLN B 1 370 ? 5.344 29.297 5.617 1 96.38 370 GLN B N 1
ATOM 7295 C CA . GLN B 1 370 ? 4.281 29.094 6.602 1 96.38 370 GLN B CA 1
ATOM 7296 C C . GLN B 1 370 ? 3.959 30.406 7.332 1 96.38 370 GLN B C 1
ATOM 7298 O O . GLN B 1 370 ? 2.893 30.531 7.934 1 96.38 370 GLN B O 1
ATOM 7303 N N . LEU B 1 371 ? 4.848 31.359 7.293 1 95.19 371 LEU B N 1
ATOM 7304 C CA . LEU B 1 371 ? 4.648 32.656 7.934 1 95.19 371 LEU B CA 1
ATOM 7305 C C . LEU B 1 371 ? 3.682 33.5 7.129 1 95.19 371 LEU B C 1
ATOM 7307 O O . LEU B 1 371 ? 3.154 34.5 7.637 1 95.19 371 LEU B O 1
ATOM 7311 N N . LYS B 1 372 ? 3.469 33.094 5.949 1 96.62 372 LYS B N 1
ATOM 7312 C CA . LYS B 1 372 ? 2.645 33.906 5.051 1 96.62 372 LYS B CA 1
ATOM 7313 C C . LYS B 1 372 ? 1.163 33.562 5.23 1 96.62 372 LYS B C 1
ATOM 7315 O O . LYS B 1 372 ? 0.812 32.5 5.727 1 96.62 372 LYS B O 1
ATOM 7320 N N . PHE B 1 373 ? 0.338 34.562 4.895 1 96.44 373 PHE B N 1
ATOM 7321 C CA . PHE B 1 373 ? -1.107 34.375 4.828 1 96.44 373 PHE B CA 1
ATOM 7322 C C . PHE B 1 373 ? -1.564 34.188 3.385 1 96.44 373 PHE B C 1
ATOM 7324 O O . PHE B 1 373 ? -0.879 34.625 2.455 1 96.44 373 PHE B O 1
ATOM 7331 N N . PRO B 1 374 ? -2.732 33.562 3.238 1 95.25 374 PRO B N 1
ATOM 7332 C CA . PRO B 1 374 ? -3.209 33.344 1.873 1 95.25 374 PRO B CA 1
ATOM 7333 C C . PRO B 1 374 ? -3.242 34.625 1.036 1 95.25 374 PRO B C 1
ATOM 7335 O O . PRO B 1 374 ? -3.738 35.656 1.496 1 95.25 374 PRO B O 1
ATOM 7338 N N . GLY B 1 375 ? -2.688 34.5 -0.125 1 91.88 375 GLY B N 1
ATOM 7339 C CA . GLY B 1 375 ? -2.691 35.625 -1.045 1 91.88 375 GLY B CA 1
ATOM 7340 C C . GLY B 1 375 ? -1.405 36.438 -1.008 1 91.88 375 GLY B C 1
ATOM 7341 O O . GLY B 1 375 ? -1.085 37.156 -1.962 1 91.88 375 GLY B O 1
ATOM 7342 N N . GLN B 1 376 ? -0.692 36.375 0.076 1 96.19 376 GLN B N 1
ATOM 7343 C CA . GLN B 1 376 ? 0.596 37.062 0.152 1 96.19 376 GLN B CA 1
ATOM 7344 C C . GLN B 1 376 ? 1.631 36.375 -0.74 1 96.19 376 GLN B C 1
ATOM 7346 O O . GLN B 1 376 ? 1.531 35.188 -1.014 1 96.19 376 GLN B O 1
ATOM 7351 N N . LYS B 1 377 ? 2.578 37.156 -1.145 1 97.44 377 LYS B N 1
ATOM 7352 C CA . LYS B 1 377 ? 3.586 36.656 -2.068 1 97.44 377 LYS B CA 1
ATOM 7353 C C . LYS B 1 377 ? 4.875 36.281 -1.333 1 97.44 377 LYS B C 1
ATOM 7355 O O . LYS B 1 377 ? 5.227 36.906 -0.337 1 97.44 377 LYS B O 1
ATOM 7360 N N . VAL B 1 378 ? 5.492 35.312 -1.861 1 97.75 378 VAL B N 1
ATOM 7361 C CA . VAL B 1 378 ? 6.797 34.875 -1.388 1 97.75 378 VAL B CA 1
ATOM 7362 C C . VAL B 1 378 ? 7.859 35.156 -2.451 1 97.75 378 VAL B C 1
ATOM 7364 O O . VAL B 1 378 ? 7.703 34.75 -3.609 1 97.75 378 VAL B O 1
ATOM 7367 N N . SER B 1 379 ? 8.914 35.844 -2.031 1 98.31 379 SER B N 1
ATOM 7368 C CA . SER B 1 379 ? 10.031 36.094 -2.939 1 98.31 379 SER B CA 1
ATOM 7369 C C . SER B 1 379 ? 10.938 34.875 -3.039 1 98.31 379 SER B C 1
ATOM 7371 O O . SER B 1 379 ? 11.477 34.406 -2.031 1 98.31 379 SER B O 1
ATOM 7373 N N . VAL B 1 380 ? 11.086 34.438 -4.281 1 98.31 380 VAL B N 1
ATOM 7374 C CA . VAL B 1 380 ? 11.875 33.219 -4.508 1 98.31 380 VAL B CA 1
ATOM 7375 C C . VAL B 1 380 ? 12.93 33.5 -5.582 1 98.31 380 VAL B C 1
ATOM 7377 O O . VAL B 1 380 ? 12.609 33.969 -6.664 1 98.31 380 VAL B O 1
ATOM 7380 N N . LYS B 1 381 ? 14.133 33.188 -5.246 1 98.62 381 LYS B N 1
ATOM 7381 C CA . LYS B 1 381 ? 15.203 33.188 -6.242 1 98.62 381 LYS B CA 1
ATOM 7382 C C . LYS B 1 381 ? 15.555 31.781 -6.676 1 98.62 381 LYS B C 1
ATOM 7384 O O . LYS B 1 381 ? 15.859 30.922 -5.84 1 98.62 381 LYS B O 1
ATOM 7389 N N . VAL B 1 382 ? 15.523 31.562 -7.984 1 98.56 382 VAL B N 1
ATOM 7390 C CA . VAL B 1 382 ? 15.797 30.219 -8.477 1 98.56 382 VAL B CA 1
ATOM 7391 C C . VAL B 1 382 ? 16.938 30.266 -9.492 1 98.56 382 VAL B C 1
ATOM 7393 O O . VAL B 1 382 ? 17.219 31.312 -10.062 1 98.56 382 VAL B O 1
ATOM 7396 N N . LEU B 1 383 ? 17.656 29.188 -9.57 1 98.5 383 LEU B N 1
ATOM 7397 C CA . LEU B 1 383 ? 18.578 28.938 -10.664 1 98.5 383 LEU B CA 1
ATOM 7398 C C . LEU B 1 383 ? 17.922 28.094 -11.75 1 98.5 383 LEU B C 1
ATOM 7400 O O . LEU B 1 383 ? 17.5 26.953 -11.5 1 98.5 383 LEU B O 1
ATOM 7404 N N . ARG B 1 384 ? 17.688 28.703 -12.938 1 96.31 384 ARG B N 1
ATOM 7405 C CA . ARG B 1 384 ? 17.078 28.031 -14.078 1 96.31 384 ARG B CA 1
ATOM 7406 C C . ARG B 1 384 ? 17.984 28.062 -15.297 1 96.31 384 ARG B C 1
ATOM 7408 O O . ARG B 1 384 ? 18.297 29.125 -15.82 1 96.31 384 ARG B O 1
ATOM 7415 N N . GLU B 1 385 ? 18.438 26.812 -15.68 1 92.62 385 GLU B N 1
ATOM 7416 C CA . GLU B 1 385 ? 19.328 26.719 -16.828 1 92.62 385 GLU B CA 1
ATOM 7417 C C . GLU B 1 385 ? 20.531 27.641 -16.672 1 92.62 385 GLU B C 1
ATOM 7419 O O . GLU B 1 385 ? 20.891 28.375 -17.594 1 92.62 385 GLU B O 1
ATOM 7424 N N . GLY B 1 386 ? 20.969 27.672 -15.508 1 93.25 386 GLY B N 1
ATOM 7425 C CA . GLY B 1 386 ? 22.188 28.391 -15.234 1 93.25 386 GLY B CA 1
ATOM 7426 C C . GLY B 1 386 ? 21.953 29.859 -14.922 1 93.25 386 GLY B C 1
ATOM 7427 O O . GLY B 1 386 ? 22.891 30.578 -14.562 1 93.25 386 GLY B O 1
ATOM 7428 N N . GLU B 1 387 ? 20.75 30.312 -15.023 1 96.56 387 GLU B N 1
ATOM 7429 C CA . GLU B 1 387 ? 20.438 31.719 -14.773 1 96.56 387 GLU B CA 1
ATOM 7430 C C . GLU B 1 387 ? 19.625 31.875 -13.492 1 96.56 387 GLU B C 1
ATOM 7432 O O . GLU B 1 387 ? 18.734 31.078 -13.203 1 96.56 387 GLU B O 1
ATOM 7437 N N . GLU B 1 388 ? 20 32.969 -12.781 1 97.44 388 GLU B N 1
ATOM 7438 C CA . GLU B 1 388 ? 19.234 33.281 -11.586 1 97.44 388 GLU B CA 1
ATOM 7439 C C . GLU B 1 388 ? 18 34.125 -11.938 1 97.44 388 GLU B C 1
ATOM 7441 O O . GLU B 1 388 ? 18.094 35.094 -12.672 1 97.44 388 GLU B O 1
ATOM 7446 N N . ILE B 1 389 ? 16.891 33.719 -11.477 1 98.06 389 ILE B N 1
ATOM 7447 C CA . ILE B 1 389 ? 15.625 34.406 -11.727 1 98.06 389 ILE B CA 1
ATOM 7448 C C . ILE B 1 389 ? 14.922 34.688 -10.398 1 98.06 389 ILE B C 1
ATOM 7450 O O . ILE B 1 389 ? 14.852 33.812 -9.531 1 98.06 389 ILE B O 1
ATOM 7454 N N . CYS B 1 390 ? 14.477 35.875 -10.211 1 98.06 390 CYS B N 1
ATOM 7455 C CA . CYS B 1 390 ? 13.688 36.219 -9.039 1 98.06 390 CYS B CA 1
ATOM 7456 C C . CYS B 1 390 ? 12.195 36.156 -9.344 1 98.06 390 CYS B C 1
ATOM 7458 O O . CYS B 1 390 ? 11.727 36.75 -10.32 1 98.06 390 CYS B O 1
ATOM 7460 N N . LEU B 1 391 ? 11.523 35.5 -8.555 1 98.06 391 LEU B N 1
ATOM 7461 C CA . LEU B 1 391 ? 10.094 35.281 -8.758 1 98.06 391 LEU B CA 1
ATOM 7462 C C . LEU B 1 391 ? 9.305 35.719 -7.52 1 98.06 391 LEU B C 1
ATOM 7464 O O . LEU B 1 391 ? 9.836 35.688 -6.406 1 98.06 391 LEU B O 1
ATOM 7468 N N . GLU B 1 392 ? 8.109 36.125 -7.719 1 98 392 GLU B N 1
ATOM 7469 C CA . GLU B 1 392 ? 7.105 36.344 -6.672 1 98 392 GLU B CA 1
ATOM 7470 C C . GLU B 1 392 ? 5.988 35.281 -6.773 1 98 392 GLU B C 1
ATOM 7472 O O . GLU B 1 392 ? 5.184 35.344 -7.707 1 98 392 GLU B O 1
ATOM 7477 N N . VAL B 1 393 ? 5.918 34.469 -5.852 1 97.62 393 VAL B N 1
ATOM 7478 C CA . VAL B 1 393 ? 4.977 33.344 -5.902 1 97.62 393 VAL B CA 1
ATOM 7479 C C . VAL B 1 393 ? 3.898 33.531 -4.832 1 97.62 393 VAL B C 1
ATOM 7481 O O . VAL B 1 393 ? 4.211 33.781 -3.662 1 97.62 393 VAL B O 1
ATOM 7484 N N . PRO B 1 394 ? 2.678 33.438 -5.195 1 96.62 394 PRO B N 1
ATOM 7485 C CA . PRO B 1 394 ? 1.64 33.5 -4.164 1 96.62 394 PRO B CA 1
ATOM 7486 C C . PRO B 1 394 ? 1.637 32.281 -3.25 1 96.62 394 PRO B C 1
ATOM 7488 O O . PRO B 1 394 ? 1.863 31.156 -3.711 1 96.62 394 PRO B O 1
ATOM 7491 N N . ALA B 1 395 ? 1.426 32.531 -2.002 1 95.94 395 ALA B N 1
ATOM 7492 C CA . ALA B 1 395 ? 1.311 31.438 -1.036 1 95.94 395 ALA B CA 1
ATOM 7493 C C . ALA B 1 395 ? -0.152 31.109 -0.754 1 95.94 395 ALA B C 1
ATOM 7495 O O . ALA B 1 395 ? -0.985 32 -0.624 1 95.94 395 ALA B O 1
ATOM 7496 N N . GLN B 1 396 ? -0.506 29.844 -0.754 1 95.94 396 GLN B N 1
ATOM 7497 C CA . GLN B 1 396 ? -1.856 29.375 -0.471 1 95.94 396 GLN B CA 1
ATOM 7498 C C . GLN B 1 396 ? -1.826 28.062 0.311 1 95.94 396 GLN B C 1
ATOM 7500 O O . GLN B 1 396 ? -0.914 27.25 0.14 1 95.94 396 GLN B O 1
ATOM 7505 N N . PRO B 1 397 ? -2.824 27.953 1.22 1 94.5 397 PRO B N 1
ATOM 7506 C CA . PRO B 1 397 ? -2.934 26.609 1.811 1 94.5 397 PRO B CA 1
ATOM 7507 C C . PRO B 1 397 ? -3.227 25.531 0.773 1 94.5 397 PRO B C 1
ATOM 7509 O O . PRO B 1 397 ? -3.895 25.797 -0.229 1 94.5 397 PRO B O 1
ATOM 7512 N N . THR B 1 398 ? -2.639 24.406 0.951 1 91 398 THR B N 1
ATOM 7513 C CA . THR B 1 398 ? -2.92 23.266 0.086 1 91 398 THR B CA 1
ATOM 7514 C C . THR B 1 398 ? -3.691 22.188 0.845 1 91 398 THR B C 1
ATOM 7516 O O . THR B 1 398 ? -3.461 21.969 2.037 1 91 398 THR B O 1
ATOM 7519 N N . ALA B 1 399 ? -4.648 21.625 0.165 1 89.31 399 ALA B N 1
ATOM 7520 C CA . ALA B 1 399 ? -5.461 20.578 0.79 1 89.31 399 ALA B CA 1
ATOM 7521 C C . ALA B 1 399 ? -5.113 19.203 0.226 1 89.31 399 ALA B C 1
ATOM 7523 O O . ALA B 1 399 ? -4.926 19.047 -0.982 1 89.31 399 ALA B O 1
ATOM 7524 N N . PRO B 1 400 ? -5.027 18.234 1.142 1 91.12 400 PRO B N 1
ATOM 7525 C CA . PRO B 1 400 ? -4.809 16.875 0.646 1 91.12 400 PRO B CA 1
ATOM 7526 C C . PRO B 1 400 ? -6.047 16.297 -0.031 1 91.12 400 PRO B C 1
ATOM 7528 O O . PRO B 1 400 ? -7.16 16.766 0.185 1 91.12 400 PRO B O 1
ATOM 7531 N N . LEU B 1 401 ? -5.801 15.312 -0.843 1 94 401 LEU B N 1
ATOM 7532 C CA . LEU B 1 401 ? -6.902 14.633 -1.508 1 94 401 LEU B CA 1
ATOM 7533 C C . LEU B 1 401 ? -7.785 13.914 -0.494 1 94 401 LEU B C 1
ATOM 7535 O O . LEU B 1 401 ? -9.016 13.992 -0.568 1 94 401 LEU B O 1
ATOM 7539 N N . VAL B 1 402 ? -7.145 13.211 0.366 1 94.44 402 VAL B N 1
ATOM 7540 C CA . VAL B 1 402 ? -7.836 12.547 1.469 1 94.44 402 VAL B CA 1
ATOM 7541 C C . VAL B 1 402 ? -7.621 13.336 2.758 1 94.44 402 VAL B C 1
ATOM 7543 O O . VAL B 1 402 ? -6.539 13.289 3.352 1 94.44 402 VAL B O 1
ATOM 7546 N N . PRO B 1 403 ? -8.617 13.953 3.162 1 89.88 403 PRO B N 1
ATOM 7547 C CA . PRO B 1 403 ? -8.453 14.797 4.344 1 89.88 403 PRO B CA 1
ATOM 7548 C C . PRO B 1 403 ? -8.18 14 5.613 1 89.88 403 PRO B C 1
ATOM 7550 O O . PRO B 1 403 ? -8.703 12.891 5.773 1 89.88 403 PRO B O 1
ATOM 7553 N N . VAL B 1 404 ? -7.32 14.43 6.426 1 77.25 404 VAL B N 1
ATOM 7554 C CA . VAL B 1 404 ? -6.914 13.742 7.648 1 77.25 404 VAL B CA 1
ATOM 7555 C C . VAL B 1 404 ? -8.094 13.664 8.609 1 77.25 404 VAL B C 1
ATOM 7557 O O . VAL B 1 404 ? -8.406 12.586 9.133 1 77.25 404 VAL B O 1
ATOM 7560 N N . SER B 1 405 ? -8.508 14.789 9.117 1 67.31 405 SER B N 1
ATOM 7561 C CA . SER B 1 405 ? -9.609 14.742 10.078 1 67.31 405 SER B CA 1
ATOM 7562 C C . SER B 1 405 ? -10.711 15.727 9.695 1 67.31 405 SER B C 1
ATOM 7564 O O . SER B 1 405 ? -10.438 16.781 9.125 1 67.31 405 SER B O 1
ATOM 7566 N N . VAL B 1 406 ? -11.836 15.094 9.789 1 70.44 406 VAL B N 1
ATOM 7567 C CA . VAL B 1 406 ? -13.008 15.961 9.68 1 70.44 406 VAL B CA 1
ATOM 7568 C C . VAL B 1 406 ? -13.617 16.172 11.062 1 70.44 406 VAL B C 1
ATOM 7570 O O . VAL B 1 406 ? -14.414 15.359 11.531 1 70.44 406 VAL B O 1
ATOM 7573 N N . GLN B 1 407 ? -12.883 17.047 11.766 1 78.69 407 GLN B N 1
ATOM 7574 C CA . GLN B 1 407 ? -13.391 17.375 13.094 1 78.69 407 GLN B CA 1
ATOM 7575 C C . GLN B 1 407 ? -14.281 18.609 13.047 1 78.69 407 GLN B C 1
ATOM 7577 O O . GLN B 1 407 ? -14.016 19.547 12.297 1 78.69 407 GLN B O 1
ATOM 7582 N N . ASP B 1 408 ? -15.352 18.516 13.812 1 84.94 408 ASP B N 1
ATOM 7583 C CA . ASP B 1 408 ? -16.266 19.641 14.031 1 84.94 408 ASP B CA 1
ATOM 7584 C C . ASP B 1 408 ? -17.047 19.953 12.758 1 84.94 408 ASP B C 1
ATOM 7586 O O . ASP B 1 408 ? -17.5 21.078 12.57 1 84.94 408 ASP B O 1
ATOM 7590 N N . THR B 1 409 ? -16.984 19.062 11.805 1 83 409 THR B N 1
ATOM 7591 C CA . THR B 1 409 ? -17.766 19.188 10.586 1 83 409 THR B CA 1
ATOM 7592 C C . THR B 1 409 ? -18.453 17.859 10.258 1 83 409 THR B C 1
ATOM 7594 O O . THR B 1 409 ? -17.859 16.797 10.398 1 83 409 THR B O 1
ATOM 7597 N N . MET B 1 410 ? -19.672 18.062 9.898 1 86.19 410 MET B N 1
ATOM 7598 C CA . MET B 1 410 ? -20.422 16.859 9.562 1 86.19 410 MET B CA 1
ATOM 7599 C C . MET B 1 410 ? -19.953 16.281 8.227 1 86.19 410 MET B C 1
ATOM 7601 O O . MET B 1 410 ? -19.812 17.016 7.246 1 86.19 410 MET B O 1
ATOM 7605 N N . GLN B 1 411 ? -19.766 15.078 8.219 1 89.88 411 GLN B N 1
ATOM 7606 C CA . GLN B 1 411 ? -19.406 14.398 6.977 1 89.88 411 GLN B CA 1
ATOM 7607 C C . GLN B 1 411 ? -20.641 14.086 6.137 1 89.88 411 GLN B C 1
ATOM 7609 O O . GLN B 1 411 ? -21.594 13.492 6.633 1 89.88 411 GLN B O 1
ATOM 7614 N N . PRO B 1 412 ? -20.547 14.523 4.953 1 94.38 412 PRO B N 1
ATOM 7615 C CA . PRO B 1 412 ? -21.688 14.211 4.09 1 94.38 412 PRO B CA 1
ATOM 7616 C C . PRO B 1 412 ? -21.75 12.727 3.721 1 94.38 412 PRO B C 1
ATOM 7618 O O . PRO B 1 412 ? -20.734 12.031 3.738 1 94.38 412 PRO B O 1
ATOM 7621 N N . TRP B 1 413 ? -22.938 12.25 3.426 1 96.88 413 TRP B N 1
ATOM 7622 C CA . TRP B 1 413 ? -23.188 10.875 3.021 1 96.88 413 TRP B CA 1
ATOM 7623 C C . TRP B 1 413 ? -24.547 10.758 2.34 1 96.88 413 TRP B C 1
ATOM 7625 O O . TRP B 1 413 ? -25.406 11.641 2.475 1 96.88 413 TRP B O 1
ATOM 7635 N N . PHE B 1 414 ? -24.766 9.781 1.545 1 97.81 414 PHE B N 1
ATOM 7636 C CA . PHE B 1 414 ? -26.109 9.461 1.092 1 97.81 414 PHE B CA 1
ATOM 7637 C C . PHE B 1 414 ? -26.25 7.965 0.833 1 97.81 414 PHE B C 1
ATOM 7639 O O . PHE B 1 414 ? -25.25 7.262 0.667 1 97.81 414 PHE B O 1
ATOM 7646 N N . LEU B 1 415 ? -27.438 7.562 1.021 1 97.44 415 LEU B N 1
ATOM 7647 C CA . LEU B 1 415 ? -27.859 6.188 0.778 1 97.44 415 LEU B CA 1
ATOM 7648 C C . LEU B 1 415 ? -28.672 6.082 -0.51 1 97.44 415 LEU B C 1
ATOM 7650 O O . LEU B 1 415 ? -29.594 6.875 -0.735 1 97.44 415 LEU B O 1
ATOM 7654 N N . TYR B 1 416 ? -28.266 5.211 -1.377 1 97.56 416 TYR B N 1
ATOM 7655 C CA . TYR B 1 416 ? -29.016 4.973 -2.604 1 97.56 416 TYR B CA 1
ATOM 7656 C C . TYR B 1 416 ? -29.203 3.479 -2.846 1 97.56 416 TYR B C 1
ATOM 7658 O O . TYR B 1 416 ? -28.234 2.754 -3.07 1 97.56 416 TYR B O 1
ATOM 7666 N N . SER B 1 417 ? -30.438 2.992 -2.783 1 96.81 417 SER B N 1
ATOM 7667 C CA . SER B 1 417 ? -30.812 1.606 -3.043 1 96.81 417 SER B CA 1
ATOM 7668 C C . SER B 1 417 ? -30 0.641 -2.188 1 96.81 417 SER B C 1
ATOM 7670 O O . SER B 1 417 ? -29.484 -0.356 -2.691 1 96.81 417 SER B O 1
ATOM 7672 N N . GLY B 1 418 ? -29.781 1.013 -0.966 1 96.12 418 GLY B N 1
ATOM 7673 C CA . GLY B 1 418 ? -29.109 0.155 -0.002 1 96.12 418 GLY B CA 1
ATOM 7674 C C . GLY B 1 418 ? -27.609 0.311 -0.013 1 96.12 418 GLY B C 1
ATOM 7675 O O . GLY B 1 418 ? -26.891 -0.417 0.684 1 96.12 418 GLY B O 1
ATOM 7676 N N . MET B 1 419 ? -27.094 1.198 -0.751 1 97.75 419 MET B N 1
ATOM 7677 C CA . MET B 1 419 ? -25.656 1.458 -0.854 1 97.75 419 MET B CA 1
ATOM 7678 C C . MET B 1 419 ? -25.297 2.785 -0.196 1 97.75 419 MET B C 1
ATOM 7680 O O . MET B 1 419 ? -25.875 3.82 -0.515 1 97.75 419 MET B O 1
ATOM 7684 N N . LEU B 1 420 ? -24.328 2.742 0.696 1 98.12 420 LEU B N 1
ATOM 7685 C CA . LEU B 1 420 ? -23.922 3.936 1.426 1 98.12 420 LEU B CA 1
ATOM 7686 C C . LEU B 1 420 ? -22.672 4.551 0.799 1 98.12 420 LEU B C 1
ATOM 7688 O O . LEU B 1 420 ? -21.656 3.873 0.647 1 98.12 420 LEU B O 1
ATOM 7692 N N . PHE B 1 421 ? -22.797 5.809 0.414 1 98.5 421 PHE B N 1
ATOM 7693 C CA . PHE B 1 421 ? -21.703 6.535 -0.207 1 98.5 421 PHE B CA 1
ATOM 7694 C C . PHE B 1 421 ? -21.219 7.668 0.693 1 98.5 421 PHE B C 1
ATOM 7696 O O . PHE B 1 421 ? -22.031 8.375 1.293 1 98.5 421 PHE B O 1
ATOM 7703 N N . LEU B 1 422 ? -19.953 7.852 0.813 1 97.25 422 LEU B N 1
ATOM 7704 C CA . LEU B 1 422 ? -19.359 8.953 1.568 1 97.25 422 LEU B CA 1
ATOM 7705 C C . LEU B 1 422 ? -17.953 9.273 1.056 1 97.25 422 LEU B C 1
ATOM 7707 O O . LEU B 1 422 ? -17.359 8.477 0.328 1 97.25 422 LEU B O 1
ATOM 7711 N N . PRO B 1 423 ? -17.422 10.453 1.33 1 96.56 423 PRO B N 1
ATOM 7712 C CA . PRO B 1 423 ? -16.031 10.766 0.979 1 96.56 423 PRO B CA 1
ATOM 7713 C C . PRO B 1 423 ? -15.023 10.039 1.858 1 96.56 423 PRO B C 1
ATOM 7715 O O . PRO B 1 423 ? -15.258 9.867 3.059 1 96.56 423 PRO B O 1
ATOM 7718 N N . LEU B 1 424 ? -13.93 9.625 1.221 1 96.69 424 LEU B N 1
ATOM 7719 C CA . LEU B 1 424 ? -12.859 8.984 1.965 1 96.69 424 LEU B CA 1
ATOM 7720 C C . LEU B 1 424 ? -12.109 9.992 2.828 1 96.69 424 LEU B C 1
ATOM 7722 O O . LEU B 1 424 ? -11.75 11.07 2.355 1 96.69 424 LEU B O 1
ATOM 7726 N N . THR B 1 425 ? -11.891 9.688 4.062 1 93.88 425 THR B N 1
ATOM 7727 C CA . THR B 1 425 ? -11.109 10.477 5.008 1 93.88 425 THR B CA 1
ATOM 7728 C C . THR B 1 425 ? -10.156 9.578 5.797 1 93.88 425 THR B C 1
ATOM 7730 O O . THR B 1 425 ? -10.312 8.359 5.809 1 93.88 425 THR B O 1
ATOM 7733 N N . VAL B 1 426 ? -9.234 10.172 6.406 1 92.19 426 VAL B N 1
ATOM 7734 C CA . VAL B 1 426 ? -8.328 9.406 7.246 1 92.19 426 VAL B CA 1
ATOM 7735 C C . VAL B 1 426 ? -9.086 8.82 8.43 1 92.19 426 VAL B C 1
ATOM 7737 O O . VAL B 1 426 ? -8.805 7.699 8.867 1 92.19 426 VAL B O 1
ATOM 7740 N N . SER B 1 427 ? -10.023 9.586 8.938 1 91.12 427 SER B N 1
ATOM 7741 C CA . SER B 1 427 ? -10.852 9.078 10.031 1 91.12 427 SER B CA 1
ATOM 7742 C C . SER B 1 427 ? -11.539 7.773 9.641 1 91.12 427 SER B C 1
ATOM 7744 O O . SER B 1 427 ? -11.664 6.867 10.469 1 91.12 427 SER B O 1
ATOM 7746 N N . TYR B 1 428 ? -12.008 7.711 8.398 1 94.38 428 TYR B N 1
ATOM 7747 C CA . TYR B 1 428 ? -12.602 6.473 7.914 1 94.38 428 TYR B CA 1
ATOM 7748 C C . TYR B 1 428 ? -11.586 5.336 7.934 1 94.38 428 TYR B C 1
ATOM 7750 O O . TYR B 1 428 ? -11.891 4.23 8.383 1 94.38 428 TYR B O 1
ATOM 7758 N N . LEU B 1 429 ? -10.398 5.578 7.508 1 94.38 429 LEU B N 1
ATOM 7759 C CA . LEU B 1 429 ? -9.344 4.57 7.453 1 94.38 429 LEU B CA 1
ATOM 7760 C C . LEU B 1 429 ? -8.945 4.125 8.859 1 94.38 429 LEU B C 1
ATOM 7762 O O . LEU B 1 429 ? -8.57 2.971 9.062 1 94.38 429 LEU B O 1
ATOM 7766 N N . GLN B 1 430 ? -9.062 4.969 9.773 1 91.62 430 GLN B N 1
ATOM 7767 C CA . GLN B 1 430 ? -8.664 4.672 11.148 1 91.62 430 GLN B CA 1
ATOM 7768 C C . GLN B 1 430 ? -9.617 3.666 11.797 1 91.62 430 GLN B C 1
ATOM 7770 O O . GLN B 1 430 ? -9.32 3.119 12.859 1 91.62 430 GLN B O 1
ATOM 7775 N N . GLU B 1 431 ? -10.719 3.385 11.148 1 91.88 431 GLU B N 1
ATOM 7776 C CA . GLU B 1 431 ? -11.664 2.393 11.648 1 91.88 431 GLU B CA 1
ATOM 7777 C C . GLU B 1 431 ? -11.055 0.995 11.641 1 91.88 431 GLU B C 1
ATOM 7779 O O . GLU B 1 431 ? -11.57 0.082 12.289 1 91.88 431 GLU B O 1
ATOM 7784 N N . TRP B 1 432 ? -10.016 0.774 10.914 1 93.12 432 TRP B N 1
ATOM 7785 C CA . TRP B 1 432 ? -9.344 -0.521 10.883 1 93.12 432 TRP B CA 1
ATOM 7786 C C . TRP B 1 432 ? -8.398 -0.681 12.07 1 93.12 432 TRP B C 1
ATOM 7788 O O . TRP B 1 432 ? -7.551 -1.573 12.078 1 93.12 432 TRP B O 1
ATOM 7798 N N . GLY B 1 433 ? -8.43 0.229 12.938 1 89.62 433 GLY B N 1
ATOM 7799 C CA . GLY B 1 433 ? -7.699 0.066 14.18 1 89.62 433 GLY B CA 1
ATOM 7800 C C . GLY B 1 433 ? -6.41 0.861 14.227 1 89.62 433 GLY B C 1
ATOM 7801 O O . GLY B 1 433 ? -6.199 1.765 13.414 1 89.62 433 GLY B O 1
ATOM 7802 N N . SER B 1 434 ? -5.523 0.506 15.25 1 87.44 434 SER B N 1
ATOM 7803 C CA . SER B 1 434 ? -4.293 1.249 15.492 1 87.44 434 SER B CA 1
ATOM 7804 C C . SER B 1 434 ? -3.279 1.024 14.375 1 87.44 434 SER B C 1
ATOM 7806 O O . SER B 1 434 ? -2.43 1.879 14.117 1 87.44 434 SER B O 1
ATOM 7808 N N . LYS B 1 435 ? -3.422 -0.033 13.758 1 87.5 435 LYS B N 1
ATOM 7809 C CA . LYS B 1 435 ? -2.508 -0.335 12.664 1 87.5 435 LYS B CA 1
ATOM 7810 C C . LYS B 1 435 ? -3.199 -0.178 11.312 1 87.5 435 LYS B C 1
ATOM 7812 O O . LYS B 1 435 ? -2.959 -0.962 10.391 1 87.5 435 LYS B O 1
ATOM 7817 N N . TRP B 1 436 ? -4.094 0.864 11.25 1 89.94 436 TRP B N 1
ATOM 7818 C CA . TRP B 1 436 ? -4.895 1.062 10.047 1 89.94 436 TRP B CA 1
ATOM 7819 C C . TRP B 1 436 ? -4.004 1.3 8.836 1 89.94 436 TRP B C 1
ATOM 7821 O O . TRP B 1 436 ? -4.371 0.954 7.707 1 89.94 436 TRP B O 1
ATOM 7831 N N . GLN B 1 437 ? -2.863 1.818 8.961 1 85.69 437 GLN B N 1
ATOM 7832 C CA . GLN B 1 437 ? -1.95 2.105 7.855 1 85.69 437 GLN B CA 1
ATOM 7833 C C . GLN B 1 437 ? -1.5 0.823 7.168 1 85.69 437 GLN B C 1
ATOM 7835 O O . GLN B 1 437 ? -1.042 0.855 6.023 1 85.69 437 GLN B O 1
ATOM 7840 N N . GLN B 1 438 ? -1.67 -0.273 7.855 1 82.12 438 GLN B N 1
ATOM 7841 C CA . GLN B 1 438 ? -1.306 -1.578 7.316 1 82.12 438 GLN B CA 1
ATOM 7842 C C . GLN B 1 438 ? -2.547 -2.406 6.992 1 82.12 438 GLN B C 1
ATOM 7844 O O . GLN B 1 438 ? -2.539 -3.203 6.051 1 82.12 438 GLN B O 1
ATOM 7849 N N . ASP B 1 439 ? -3.588 -2.152 7.746 1 87.12 439 ASP B N 1
ATOM 7850 C CA . ASP B 1 439 ? -4.727 -3.064 7.715 1 87.12 439 ASP B CA 1
ATOM 7851 C C . ASP B 1 439 ? -5.82 -2.551 6.781 1 87.12 439 ASP B C 1
ATOM 7853 O O . ASP B 1 439 ? -6.668 -3.32 6.328 1 87.12 439 ASP B O 1
ATOM 7857 N N . ALA B 1 440 ? -5.863 -1.294 6.566 1 90.62 440 ALA B N 1
ATOM 7858 C CA . ALA B 1 440 ? -6.879 -0.735 5.68 1 90.62 440 ALA B CA 1
ATOM 7859 C C . ALA B 1 440 ? -6.66 -1.194 4.242 1 90.62 440 ALA B C 1
ATOM 7861 O O . ALA B 1 440 ? -5.566 -1.628 3.879 1 90.62 440 ALA B O 1
ATOM 7862 N N . PRO B 1 441 ? -7.758 -1.178 3.441 1 88.5 441 PRO B N 1
ATOM 7863 C CA . PRO B 1 441 ? -7.605 -1.599 2.047 1 88.5 441 PRO B CA 1
ATOM 7864 C C . PRO B 1 441 ? -6.504 -0.833 1.317 1 88.5 441 PRO B C 1
ATOM 7866 O O . PRO B 1 441 ? -6.445 0.397 1.397 1 88.5 441 PRO B O 1
ATOM 7869 N N . VAL B 1 442 ? -5.711 -1.512 0.593 1 83 442 VAL B N 1
ATOM 7870 C CA . VAL B 1 442 ? -4.492 -0.994 -0.015 1 83 442 VAL B CA 1
ATOM 7871 C C . VAL B 1 442 ? -4.836 0.121 -1 1 83 442 VAL B C 1
ATOM 7873 O O . VAL B 1 442 ? -4.133 1.132 -1.073 1 83 442 VAL B O 1
ATOM 7876 N N . ASP B 1 443 ? -5.887 -0.039 -1.736 1 86.75 443 ASP B N 1
ATOM 7877 C CA . ASP B 1 443 ? -6.262 0.956 -2.738 1 86.75 443 ASP B CA 1
ATOM 7878 C C . ASP B 1 443 ? -6.602 2.293 -2.084 1 86.75 443 ASP B C 1
ATOM 7880 O O . ASP B 1 443 ? -6.262 3.354 -2.615 1 86.75 443 ASP B O 1
ATOM 7884 N N . LEU B 1 444 ? -7.289 2.201 -1.03 1 92.12 444 LEU B N 1
ATOM 7885 C CA . LEU B 1 444 ? -7.648 3.424 -0.321 1 92.12 444 LEU B CA 1
ATOM 7886 C C . LEU B 1 444 ? -6.422 4.059 0.327 1 92.12 444 LEU B C 1
ATOM 7888 O O . LEU B 1 444 ? -6.273 5.281 0.319 1 92.12 444 LEU B O 1
ATOM 7892 N N . LEU B 1 445 ? -5.559 3.221 0.84 1 88.69 445 LEU B N 1
ATOM 7893 C CA . LEU B 1 445 ? -4.32 3.713 1.429 1 88.69 445 LEU B CA 1
ATOM 7894 C C . LEU B 1 445 ? -3.461 4.418 0.382 1 88.69 445 LEU B C 1
ATOM 7896 O O . LEU B 1 445 ? -2.82 5.43 0.675 1 88.69 445 LEU B O 1
ATOM 7900 N N . MET B 1 446 ? -3.467 3.873 -0.764 1 86.25 446 MET B N 1
ATOM 7901 C CA . MET B 1 446 ? -2.697 4.48 -1.847 1 86.25 446 MET B CA 1
ATOM 7902 C C . MET B 1 446 ? -3.219 5.879 -2.168 1 86.25 446 MET B C 1
ATOM 7904 O O . MET B 1 446 ? -2.436 6.793 -2.434 1 86.25 446 MET B O 1
ATOM 7908 N N . MET B 1 447 ? -4.504 6.023 -2.158 1 90.81 447 MET B N 1
ATOM 7909 C CA . MET B 1 447 ? -5.09 7.34 -2.4 1 90.81 447 MET B CA 1
ATOM 7910 C C . MET B 1 447 ? -4.688 8.32 -1.308 1 90.81 447 MET B C 1
ATOM 7912 O O . MET B 1 447 ? -4.418 9.492 -1.588 1 90.81 447 MET B O 1
ATOM 7916 N N . GLN B 1 448 ? -4.66 7.805 -0.138 1 90.56 448 GLN B N 1
ATOM 7917 C CA . GLN B 1 448 ? -4.285 8.648 0.993 1 90.56 448 GLN B CA 1
ATOM 7918 C C . GLN B 1 448 ? -2.814 9.039 0.919 1 90.56 448 GLN B C 1
ATOM 7920 O O . GLN B 1 448 ? -2.463 10.195 1.183 1 90.56 448 GLN B O 1
ATOM 7925 N N . ARG B 1 449 ? -1.965 8.195 0.493 1 85.94 449 ARG B N 1
ATOM 7926 C CA . ARG B 1 449 ? -0.522 8.406 0.56 1 85.94 449 ARG B CA 1
ATOM 7927 C C . ARG B 1 449 ? -0.017 9.133 -0.685 1 85.94 449 ARG B C 1
ATOM 7929 O O . ARG B 1 449 ? 0.875 9.977 -0.6 1 85.94 449 ARG B O 1
ATOM 7936 N N . GLU B 1 450 ? -0.607 8.797 -1.822 1 85.69 450 GLU B N 1
ATOM 7937 C CA . GLU B 1 450 ? -0.001 9.258 -3.066 1 85.69 450 GLU B CA 1
ATOM 7938 C C . GLU B 1 450 ? -0.976 10.117 -3.871 1 85.69 450 GLU B C 1
ATOM 7940 O O . GLU B 1 450 ? -0.583 10.766 -4.84 1 85.69 450 GLU B O 1
ATOM 7945 N N . GLY B 1 451 ? -2.184 10.086 -3.436 1 89.5 451 GLY B N 1
ATOM 7946 C CA . GLY B 1 451 ? -3.158 10.852 -4.199 1 89.5 451 GLY B CA 1
ATOM 7947 C C . GLY B 1 451 ? -2.953 12.352 -4.105 1 89.5 451 GLY B C 1
ATOM 7948 O O . GLY B 1 451 ? -2.588 12.867 -3.047 1 89.5 451 GLY B O 1
ATOM 7949 N N . MET B 1 452 ? -3.123 13.008 -5.293 1 92.75 452 MET B N 1
ATOM 7950 C CA . MET B 1 452 ? -3.025 14.461 -5.348 1 92.75 452 MET B CA 1
ATOM 7951 C C . MET B 1 452 ? -4.293 15.07 -5.941 1 92.75 452 MET B C 1
ATOM 7953 O O . MET B 1 452 ? -4.797 14.594 -6.961 1 92.75 452 MET B O 1
ATOM 7957 N N . LYS B 1 453 ? -4.711 16.031 -5.305 1 93.5 453 LYS B N 1
ATOM 7958 C CA . LYS B 1 453 ? -5.918 16.734 -5.75 1 93.5 453 LYS B CA 1
ATOM 7959 C C . LYS B 1 453 ? -5.688 17.438 -7.074 1 93.5 453 LYS B C 1
ATOM 7961 O O . LYS B 1 453 ? -4.738 18.219 -7.211 1 93.5 453 LYS B O 1
ATOM 7966 N N . LYS B 1 454 ? -6.523 17.203 -8.094 1 93.88 454 LYS B N 1
ATOM 7967 C CA . LYS B 1 454 ? -6.398 17.812 -9.414 1 93.88 454 LYS B CA 1
ATOM 7968 C C . LYS B 1 454 ? -7.422 18.922 -9.602 1 93.88 454 LYS B C 1
ATOM 7970 O O . LYS B 1 454 ? -7.254 19.797 -10.453 1 93.88 454 LYS B O 1
ATOM 7975 N N . ASP B 1 455 ? -8.5 18.797 -8.844 1 94.56 455 ASP B N 1
ATOM 7976 C CA . ASP B 1 455 ? -9.578 19.781 -8.797 1 94.56 455 ASP B CA 1
ATOM 7977 C C . ASP B 1 455 ? -9.875 20.203 -7.359 1 94.56 455 ASP B C 1
ATOM 7979 O O . ASP B 1 455 ? -9.883 19.359 -6.449 1 94.56 455 ASP B O 1
ATOM 7983 N N . PRO B 1 456 ? -10.055 21.484 -7.16 1 93.31 456 PRO B N 1
ATOM 7984 C CA . PRO B 1 456 ? -10.266 21.953 -5.789 1 93.31 456 PRO B CA 1
ATOM 7985 C C . PRO B 1 456 ? -11.445 21.266 -5.105 1 93.31 456 PRO B C 1
ATOM 7987 O O . PRO B 1 456 ? -11.469 21.156 -3.877 1 93.31 456 PRO B O 1
ATOM 7990 N N . GLU B 1 457 ? -12.414 20.797 -5.887 1 94.56 457 GLU B N 1
ATOM 7991 C CA . GLU B 1 457 ? -13.609 20.203 -5.293 1 94.56 457 GLU B CA 1
ATOM 7992 C C . GLU B 1 457 ? -13.539 18.688 -5.316 1 94.56 457 GLU B C 1
ATOM 7994 O O . GLU B 1 457 ? -14.492 18 -4.918 1 94.56 457 GLU B O 1
ATOM 7999 N N . GLU B 1 458 ? -12.445 18.203 -5.742 1 96.44 458 GLU B N 1
ATOM 8000 C CA . GLU B 1 458 ? -12.297 16.766 -5.91 1 96.44 458 GLU B CA 1
ATOM 8001 C C . GLU B 1 458 ? -12.328 16.047 -4.562 1 96.44 458 GLU B C 1
ATOM 8003 O O . GLU B 1 458 ? -11.734 16.516 -3.592 1 96.44 458 GLU B O 1
ATOM 8008 N N . GLN B 1 459 ? -13.094 15.016 -4.465 1 96.56 459 GLN B N 1
ATOM 8009 C CA . GLN B 1 459 ? -13.141 14.078 -3.346 1 96.56 459 GLN B CA 1
ATOM 8010 C C . GLN B 1 459 ? -13.102 12.633 -3.834 1 96.56 459 GLN B C 1
ATOM 8012 O O . GLN B 1 459 ? -13.57 12.336 -4.934 1 96.56 459 GLN B O 1
ATOM 8017 N N . ILE B 1 460 ? -12.492 11.773 -3.033 1 97.56 460 ILE B N 1
ATOM 8018 C CA . ILE B 1 460 ? -12.609 10.344 -3.303 1 97.56 460 ILE B CA 1
ATOM 8019 C C . ILE B 1 460 ? -13.898 9.805 -2.691 1 97.56 460 ILE B C 1
ATOM 8021 O O . ILE B 1 460 ? -14.008 9.68 -1.469 1 97.56 460 ILE B O 1
ATOM 8025 N N . VAL B 1 461 ? -14.82 9.555 -3.525 1 98.56 461 VAL B N 1
ATOM 8026 C CA . VAL B 1 461 ? -16.094 9 -3.057 1 98.56 461 VAL B CA 1
ATOM 8027 C C . VAL B 1 461 ? -16.016 7.477 -3.02 1 98.56 461 VAL B C 1
ATOM 8029 O O . VAL B 1 461 ? -15.594 6.848 -3.996 1 98.56 461 VAL B O 1
ATOM 8032 N N . ILE B 1 462 ? -16.391 6.91 -1.891 1 98.38 462 ILE B N 1
ATOM 8033 C CA . ILE B 1 462 ? -16.312 5.457 -1.773 1 98.38 462 ILE B CA 1
ATOM 8034 C C . ILE B 1 462 ? -17.703 4.887 -1.51 1 98.38 462 ILE B C 1
ATOM 8036 O O . ILE B 1 462 ? -18.562 5.562 -0.947 1 98.38 462 ILE B O 1
ATOM 8040 N N . LEU B 1 463 ? -17.953 3.697 -1.988 1 98.5 463 LEU B N 1
ATOM 8041 C CA . LEU B 1 463 ? -19.031 2.848 -1.485 1 98.5 463 LEU B CA 1
ATOM 8042 C C . LEU B 1 463 ? -18.609 2.166 -0.185 1 98.5 463 LEU B C 1
ATOM 8044 O O . LEU B 1 463 ? -17.891 1.171 -0.204 1 98.5 463 LEU B O 1
ATOM 8048 N N . SER B 1 464 ? -19.062 2.764 0.858 1 97.06 464 SER B N 1
ATOM 8049 C CA . SER B 1 464 ? -18.609 2.309 2.168 1 97.06 464 SER B CA 1
ATOM 8050 C C . SER B 1 464 ? -19.156 0.921 2.49 1 97.06 464 SER B C 1
ATOM 8052 O O . SER B 1 464 ? -18.406 0.048 2.945 1 97.06 464 SER B O 1
ATOM 8054 N N . LYS B 1 465 ? -20.438 0.761 2.227 1 95.62 465 LYS B N 1
ATOM 8055 C CA . LYS B 1 465 ? -21.031 -0.538 2.52 1 95.62 465 LYS B CA 1
ATOM 8056 C C . LYS B 1 465 ? -22.328 -0.732 1.74 1 95.62 465 LYS B C 1
ATOM 8058 O O . LYS B 1 465 ? -23.078 0.222 1.525 1 95.62 465 LYS B O 1
ATOM 8063 N N . CYS B 1 466 ? -22.547 -1.956 1.356 1 96 466 CYS B N 1
ATOM 8064 C CA . CYS B 1 466 ? -23.828 -2.412 0.846 1 96 466 CYS B CA 1
ATOM 8065 C C . CYS B 1 466 ? -24.625 -3.121 1.934 1 96 466 CYS B C 1
ATOM 8067 O O . CYS B 1 466 ? -24.219 -4.172 2.428 1 96 466 CYS B O 1
ATOM 8069 N N . PHE B 1 467 ? -25.703 -2.541 2.289 1 96.19 467 PHE B N 1
ATOM 8070 C CA . PHE B 1 467 ? -26.547 -3.195 3.291 1 96.19 467 PHE B CA 1
ATOM 8071 C C . PHE B 1 467 ? -27.188 -4.449 2.719 1 96.19 467 PHE B C 1
ATOM 8073 O O . PHE B 1 467 ? -27.781 -4.41 1.631 1 96.19 467 PHE B O 1
ATOM 8080 N N . PRO B 1 468 ? -27.078 -5.516 3.402 1 93.25 468 PRO B N 1
ATOM 8081 C CA . PRO B 1 468 ? -27.656 -6.762 2.891 1 93.25 468 PRO B CA 1
ATOM 8082 C C . PRO B 1 468 ? -29.172 -6.68 2.701 1 93.25 468 PRO B C 1
ATOM 8084 O O . PRO B 1 468 ? -29.875 -6.203 3.59 1 93.25 468 PRO B O 1
ATOM 8087 N N . SER B 1 469 ? -29.609 -6.984 1.602 1 92.81 469 SER B N 1
ATOM 8088 C CA . SER B 1 469 ? -31 -7.102 1.195 1 92.81 469 SER B CA 1
ATOM 8089 C C . SER B 1 469 ? -31.156 -7.996 -0.033 1 92.81 469 SER B C 1
ATOM 8091 O O . SER B 1 469 ? -30.156 -8.414 -0.623 1 92.81 469 SER B O 1
ATOM 8093 N N . LYS B 1 470 ? -32.406 -8.312 -0.335 1 91.81 470 LYS B N 1
ATOM 8094 C CA . LYS B 1 470 ? -32.656 -9.133 -1.515 1 91.81 470 LYS B CA 1
ATOM 8095 C C . LYS B 1 470 ? -32.062 -8.477 -2.77 1 91.81 470 LYS B C 1
ATOM 8097 O O . LYS B 1 470 ? -31.484 -9.156 -3.613 1 91.81 470 LYS B O 1
ATOM 8102 N N . ARG B 1 471 ? -32.219 -7.152 -2.854 1 92.94 471 ARG B N 1
ATOM 8103 C CA . ARG B 1 471 ? -31.828 -6.445 -4.07 1 92.94 471 ARG B CA 1
ATOM 8104 C C . ARG B 1 471 ? -30.312 -6.184 -4.102 1 92.94 471 ARG B C 1
ATOM 8106 O O . ARG B 1 471 ? -29.734 -6.023 -5.176 1 92.94 471 ARG B O 1
ATOM 8113 N N . THR B 1 472 ? -29.672 -6.129 -2.951 1 94.19 472 THR B N 1
ATOM 8114 C CA . THR B 1 472 ? -28.234 -5.844 -2.91 1 94.19 472 THR B CA 1
ATOM 8115 C C . THR B 1 472 ? -27.438 -7.133 -2.768 1 94.19 472 THR B C 1
ATOM 8117 O O . THR B 1 472 ? -26.203 -7.098 -2.723 1 94.19 472 THR B O 1
ATOM 8120 N N . ALA B 1 473 ? -28.109 -8.289 -2.732 1 95 473 ALA B N 1
ATOM 8121 C CA . ALA B 1 473 ? -27.406 -9.562 -2.629 1 95 473 ALA B CA 1
ATOM 8122 C C . ALA B 1 473 ? -26.406 -9.734 -3.766 1 95 473 ALA B C 1
ATOM 8124 O O . ALA B 1 473 ? -26.719 -9.484 -4.93 1 95 473 ALA B O 1
ATOM 8125 N N . GLY B 1 474 ? -25.125 -10.102 -3.371 1 94.56 474 GLY B N 1
ATOM 8126 C CA . GLY B 1 474 ? -24.094 -10.297 -4.363 1 94.56 474 GLY B CA 1
ATOM 8127 C C . GLY B 1 474 ? -23.188 -9.078 -4.535 1 94.56 474 GLY B C 1
ATOM 8128 O O . GLY B 1 474 ? -22.219 -9.125 -5.289 1 94.56 474 GLY B O 1
ATOM 8129 N N . TYR B 1 475 ? -23.516 -7.949 -3.871 1 95.06 475 TYR B N 1
ATOM 8130 C CA . TYR B 1 475 ? -22.75 -6.719 -4.039 1 95.06 475 TYR B CA 1
ATOM 8131 C C . TYR B 1 475 ? -21.797 -6.508 -2.881 1 95.06 475 TYR B C 1
ATOM 8133 O O . TYR B 1 475 ? -21.172 -5.453 -2.766 1 95.06 475 TYR B O 1
ATOM 8141 N N . SER B 1 476 ? -21.578 -7.504 -2.107 1 90.81 476 SER B N 1
ATOM 8142 C CA . SER B 1 476 ? -20.703 -7.344 -0.948 1 90.81 476 SER B CA 1
ATOM 8143 C C . SER B 1 476 ? -19.266 -7.059 -1.373 1 90.81 476 SER B C 1
ATOM 8145 O O . SER B 1 476 ? -18.516 -6.395 -0.651 1 90.81 476 SER B O 1
ATOM 8147 N N . LEU B 1 477 ? -18.906 -7.547 -2.502 1 90.81 477 LEU B N 1
ATOM 8148 C CA . LEU B 1 477 ? -17.562 -7.355 -3.016 1 90.81 477 LEU B CA 1
ATOM 8149 C C . LEU B 1 477 ? -17.312 -5.891 -3.354 1 90.81 477 LEU B C 1
ATOM 8151 O O . LEU B 1 477 ? -16.172 -5.477 -3.539 1 90.81 477 LEU B O 1
ATOM 8155 N N . LEU B 1 478 ? -18.328 -5.105 -3.41 1 95.25 478 LEU B N 1
ATOM 8156 C CA . LEU B 1 478 ? -18.219 -3.713 -3.828 1 95.25 478 LEU B CA 1
ATOM 8157 C C . LEU B 1 478 ? -17.875 -2.816 -2.643 1 95.25 478 LEU B C 1
ATOM 8159 O O . LEU B 1 478 ? -17.547 -1.64 -2.822 1 95.25 478 LEU B O 1
ATOM 8163 N N . ASN B 1 479 ? -17.859 -3.365 -1.442 1 96 479 ASN B N 1
ATOM 8164 C CA . ASN B 1 479 ? -17.625 -2.561 -0.248 1 96 479 ASN B CA 1
ATOM 8165 C C . ASN B 1 479 ? -16.219 -1.953 -0.244 1 96 479 ASN B C 1
ATOM 8167 O O . ASN B 1 479 ? -15.266 -2.582 -0.704 1 96 479 ASN B O 1
ATOM 8171 N N . GLU B 1 480 ? -16.156 -0.733 0.246 1 96.12 480 GLU B N 1
ATOM 8172 C CA . GLU B 1 480 ? -14.883 -0.057 0.513 1 96.12 480 GLU B CA 1
ATOM 8173 C C . GLU B 1 480 ? -14.078 0.133 -0.769 1 96.12 480 GLU B C 1
ATOM 8175 O O . GLU B 1 480 ? -12.883 -0.154 -0.803 1 96.12 480 GLU B O 1
ATOM 8180 N N . ARG B 1 481 ? -14.773 0.585 -1.797 1 97.12 481 ARG B N 1
ATOM 8181 C CA . ARG B 1 481 ? -14.117 0.868 -3.068 1 97.12 481 ARG B CA 1
ATOM 8182 C C . ARG B 1 481 ? -14.492 2.256 -3.58 1 97.12 481 ARG B C 1
ATOM 8184 O O . ARG B 1 481 ? -15.602 2.73 -3.348 1 97.12 481 ARG B O 1
ATOM 8191 N N . ARG B 1 482 ? -13.547 2.812 -4.254 1 97.5 482 ARG B N 1
ATOM 8192 C CA . ARG B 1 482 ? -13.766 4.129 -4.852 1 97.5 482 ARG B CA 1
ATOM 8193 C C . ARG B 1 482 ? -14.75 4.047 -6.012 1 97.5 482 ARG B C 1
ATOM 8195 O O . ARG B 1 482 ? -14.633 3.168 -6.867 1 97.5 482 ARG B O 1
ATOM 8202 N N . VAL B 1 483 ? -15.734 4.922 -6.047 1 98.62 483 VAL B N 1
ATOM 8203 C CA . VAL B 1 483 ? -16.656 5.039 -7.168 1 98.62 483 VAL B CA 1
ATOM 8204 C C . VAL B 1 483 ? -16.031 5.883 -8.273 1 98.62 483 VAL B C 1
ATOM 8206 O O . VAL B 1 483 ? -15.734 7.062 -8.07 1 98.62 483 VAL B O 1
ATOM 8209 N N . VAL B 1 484 ? -15.906 5.34 -9.43 1 97.81 484 VAL B N 1
ATOM 8210 C CA . VAL B 1 484 ? -15.203 5.988 -10.531 1 97.81 484 VAL B CA 1
ATOM 8211 C C . VAL B 1 484 ? -16.203 6.762 -11.398 1 97.81 484 VAL B C 1
ATOM 8213 O O . VAL B 1 484 ? -15.93 7.895 -11.797 1 97.81 484 VAL B O 1
ATOM 8216 N N . SER B 1 485 ? -17.375 6.16 -11.656 1 98.31 485 SER B N 1
ATOM 8217 C CA . SER B 1 485 ? -18.344 6.809 -12.547 1 98.31 485 SER B CA 1
ATOM 8218 C C . SER B 1 485 ? -19.75 6.301 -12.305 1 98.31 485 SER B C 1
ATOM 8220 O O . SER B 1 485 ? -19.938 5.25 -11.688 1 98.31 485 SER B O 1
ATOM 8222 N N . VAL B 1 486 ? -20.688 7.098 -12.703 1 98.56 486 VAL B N 1
ATOM 8223 C CA . VAL B 1 486 ? -22.109 6.77 -12.742 1 98.56 486 VAL B CA 1
ATOM 8224 C C . VAL B 1 486 ? -22.609 6.867 -14.18 1 98.56 486 VAL B C 1
ATOM 8226 O O . VAL B 1 486 ? -22.641 7.953 -14.766 1 98.56 486 VAL B O 1
ATOM 8229 N N . CYS B 1 487 ? -23 5.746 -14.711 1 97.88 487 CYS B N 1
ATOM 8230 C CA . CYS B 1 487 ? -23.469 5.684 -16.094 1 97.88 487 CYS B CA 1
ATOM 8231 C C . CYS B 1 487 ? -22.469 6.336 -17.047 1 97.88 487 CYS B C 1
ATOM 8233 O O . CYS B 1 487 ? -22.859 7.141 -17.891 1 97.88 487 CYS B O 1
ATOM 8235 N N . GLY B 1 488 ? -21.234 6.09 -16.781 1 96.38 488 GLY B N 1
ATOM 8236 C CA . GLY B 1 488 ? -20.172 6.551 -17.672 1 96.38 488 GLY B CA 1
ATOM 8237 C C . GLY B 1 488 ? -19.703 7.953 -17.344 1 96.38 488 GLY B C 1
ATOM 8238 O O . GLY B 1 488 ? -18.672 8.406 -17.875 1 96.38 488 GLY B O 1
ATOM 8239 N N . GLN B 1 489 ? -20.391 8.68 -16.562 1 97.75 489 GLN B N 1
ATOM 8240 C CA . GLN B 1 489 ? -19.969 10.023 -16.172 1 97.75 489 GLN B CA 1
ATOM 8241 C C . GLN B 1 489 ? -19.062 9.984 -14.945 1 97.75 489 GLN B C 1
ATOM 8243 O O . GLN B 1 489 ? -19.422 9.43 -13.914 1 97.75 489 GLN B O 1
ATOM 8248 N N . PRO B 1 490 ? -17.938 10.617 -15.008 1 97.81 490 PRO B N 1
ATOM 8249 C CA . PRO B 1 490 ? -16.969 10.547 -13.906 1 97.81 490 PRO B CA 1
ATOM 8250 C C . PRO B 1 490 ? -17.5 11.18 -12.625 1 97.81 490 PRO B C 1
ATOM 8252 O O . PRO B 1 490 ? -18.219 12.18 -12.672 1 97.81 490 PRO B O 1
ATOM 8255 N N . VAL B 1 491 ? -17.109 10.617 -11.492 1 98.38 491 VAL B N 1
ATOM 8256 C CA . VAL B 1 491 ? -17.453 11.148 -10.18 1 98.38 491 VAL B CA 1
ATOM 8257 C C . VAL B 1 491 ? -16.344 12.07 -9.688 1 98.38 491 VAL B C 1
ATOM 8259 O O . VAL B 1 491 ? -15.195 11.641 -9.539 1 98.38 491 VAL B O 1
ATOM 8262 N N . VAL B 1 492 ? -16.703 13.281 -9.344 1 97.62 492 VAL B N 1
ATOM 8263 C CA . VAL B 1 492 ? -15.719 14.273 -8.922 1 97.62 492 VAL B CA 1
ATOM 8264 C C . VAL B 1 492 ? -15.766 14.43 -7.402 1 97.62 492 VAL B C 1
ATOM 8266 O O . VAL B 1 492 ? -14.727 14.562 -6.754 1 97.62 492 VAL B O 1
ATOM 8269 N N . ASN B 1 493 ? -16.875 14.469 -6.855 1 97.62 493 ASN B N 1
ATOM 8270 C CA . ASN B 1 493 ? -17.125 14.555 -5.418 1 97.62 493 ASN B CA 1
ATOM 8271 C C . ASN B 1 493 ? -18.5 14.023 -5.047 1 97.62 493 ASN B C 1
ATOM 8273 O O . ASN B 1 493 ? -19.297 13.672 -5.922 1 97.62 493 ASN B O 1
ATOM 8277 N N . LEU B 1 494 ? -18.766 13.945 -3.756 1 98.06 494 LEU B N 1
ATOM 8278 C CA . LEU B 1 494 ? -19.984 13.297 -3.287 1 98.06 494 LEU B CA 1
ATOM 8279 C C . LEU B 1 494 ? -21.219 14.094 -3.715 1 98.06 494 LEU B C 1
ATOM 8281 O O . LEU B 1 494 ? -22.234 13.508 -4.129 1 98.06 494 LEU B O 1
ATOM 8285 N N . ARG B 1 495 ? -21.203 15.391 -3.602 1 97.19 495 ARG B N 1
ATOM 8286 C CA . ARG B 1 495 ? -22.344 16.234 -3.955 1 97.19 495 ARG B CA 1
ATOM 8287 C C . ARG B 1 495 ? -22.703 16.094 -5.43 1 97.19 495 ARG B C 1
ATOM 8289 O O . ARG B 1 495 ? -23.875 15.945 -5.777 1 97.19 495 ARG B O 1
ATOM 8296 N N . GLN B 1 496 ? -21.688 16.172 -6.266 1 97.69 496 GLN B N 1
ATOM 8297 C CA . GLN B 1 496 ? -21.891 15.992 -7.699 1 97.69 496 GLN B CA 1
ATOM 8298 C C . GLN B 1 496 ? -22.469 14.609 -8.008 1 97.69 496 GLN B C 1
ATOM 8300 O O . GLN B 1 496 ? -23.344 14.477 -8.852 1 97.69 496 GLN B O 1
ATOM 8305 N N . MET B 1 497 ? -21.953 13.578 -7.359 1 98.44 497 MET B N 1
ATOM 8306 C CA . MET B 1 497 ? -22.469 12.227 -7.562 1 98.44 497 MET B CA 1
ATOM 8307 C C . MET B 1 497 ? -23.938 12.133 -7.176 1 98.44 497 MET B C 1
ATOM 8309 O O . MET B 1 497 ? -24.734 11.539 -7.898 1 98.44 497 MET B O 1
ATOM 8313 N N . TYR B 1 498 ? -24.281 12.703 -6.031 1 98 498 TYR B N 1
ATOM 8314 C CA . TYR B 1 498 ? -25.656 12.711 -5.555 1 98 498 TYR B CA 1
ATOM 8315 C C . TYR B 1 498 ? -26.578 13.352 -6.578 1 98 498 TYR B C 1
ATOM 8317 O O . TYR B 1 498 ? -27.625 12.781 -6.926 1 98 498 TYR B O 1
ATOM 8325 N N . SER B 1 499 ? -26.203 14.508 -7.066 1 96.69 499 SER B N 1
ATOM 8326 C CA . SER B 1 499 ? -26.984 15.227 -8.062 1 96.69 499 SER B CA 1
ATOM 8327 C C . SER B 1 499 ? -27.125 14.414 -9.344 1 96.69 499 SER B C 1
ATOM 8329 O O . SER B 1 499 ? -28.203 14.367 -9.953 1 96.69 499 SER B O 1
ATOM 8331 N N . LEU B 1 500 ? -26.062 13.836 -9.742 1 97.06 500 LEU B N 1
ATOM 8332 C CA . LEU B 1 500 ? -26.047 13.023 -10.953 1 97.06 500 LEU B CA 1
ATOM 8333 C C . LEU B 1 500 ? -27.031 11.867 -10.844 1 97.06 500 LEU B C 1
ATOM 8335 O O . LEU B 1 500 ? -27.797 11.609 -11.773 1 97.06 500 LEU B O 1
ATOM 8339 N N . ILE B 1 501 ? -27.078 11.18 -9.719 1 97.62 501 ILE B N 1
ATOM 8340 C CA . ILE B 1 501 ? -27.984 10.055 -9.508 1 97.62 501 ILE B CA 1
ATOM 8341 C C . ILE B 1 501 ? -29.422 10.539 -9.516 1 97.62 501 ILE B C 1
ATOM 8343 O O . ILE B 1 501 ? -30.297 9.906 -10.133 1 97.62 501 ILE B O 1
ATOM 8347 N N . GLN B 1 502 ? -29.688 11.695 -8.898 1 94.94 502 GLN B N 1
ATOM 8348 C CA . GLN B 1 502 ? -31.031 12.25 -8.883 1 94.94 502 GLN B CA 1
ATOM 8349 C C . GLN B 1 502 ? -31.516 12.562 -10.297 1 94.94 502 GLN B C 1
ATOM 8351 O O . GLN B 1 502 ? -32.688 12.336 -10.617 1 94.94 502 GLN B O 1
ATOM 8356 N N . GLN B 1 503 ? -30.641 13.016 -11.062 1 95.38 503 GLN B N 1
ATOM 8357 C CA . GLN B 1 503 ? -30.984 13.375 -12.438 1 95.38 503 GLN B CA 1
ATOM 8358 C C . GLN B 1 503 ? -31.203 12.125 -13.289 1 95.38 503 GLN B C 1
ATOM 8360 O O . GLN B 1 503 ? -32.188 12.031 -14.016 1 95.38 503 GLN B O 1
ATOM 8365 N N . LEU B 1 504 ? -30.328 11.195 -13.141 1 96.31 504 LEU B N 1
ATOM 8366 C CA . LEU B 1 504 ? -30.312 10.039 -14.031 1 96.31 504 LEU B CA 1
ATOM 8367 C C . LEU B 1 504 ? -31.406 9.039 -13.656 1 96.31 504 LEU B C 1
ATOM 8369 O O . LEU B 1 504 ? -31.922 8.328 -14.516 1 96.31 504 LEU B O 1
ATOM 8373 N N . GLN B 1 505 ? -31.734 8.969 -12.375 1 93.88 505 GLN B N 1
ATOM 8374 C CA . GLN B 1 505 ? -32.688 7.961 -11.93 1 93.88 505 GLN B CA 1
ATOM 8375 C C . GLN B 1 505 ? -34.094 8.219 -12.516 1 93.88 505 GLN B C 1
ATOM 8377 O O . GLN B 1 505 ? -34.906 7.312 -12.602 1 93.88 505 GLN B O 1
ATOM 8382 N N . SER B 1 506 ? -34.344 9.461 -12.961 1 91.69 506 SER B N 1
ATOM 8383 C CA . SER B 1 506 ? -35.625 9.805 -13.578 1 91.69 506 SER B CA 1
ATOM 8384 C C . SER B 1 506 ? -35.594 9.523 -15.078 1 91.69 506 SER B C 1
ATOM 8386 O O . SER B 1 506 ? -36.656 9.422 -15.711 1 91.69 506 SER B O 1
ATOM 8388 N N . LYS B 1 507 ? -34.469 9.258 -15.617 1 94.5 507 LYS B N 1
ATOM 8389 C CA . LYS B 1 507 ? -34.312 9.188 -17.062 1 94.5 507 LYS B CA 1
ATOM 8390 C C . LYS B 1 507 ? -33.938 7.777 -17.516 1 94.5 507 LYS B C 1
ATOM 8392 O O . LYS B 1 507 ? -34.156 7.402 -18.656 1 94.5 507 LYS B O 1
ATOM 8397 N N . LYS B 1 508 ? -33.344 7.059 -16.609 1 96.31 508 LYS B N 1
ATOM 8398 C CA . LYS B 1 508 ? -32.812 5.75 -16.984 1 96.31 508 LYS B CA 1
ATOM 8399 C C . LYS B 1 508 ? -33.469 4.633 -16.188 1 96.31 508 LYS B C 1
ATOM 8401 O O . LYS B 1 508 ? -33.844 4.828 -15.023 1 96.31 508 LYS B O 1
ATOM 8406 N N . ASP B 1 509 ? -33.562 3.469 -16.797 1 96.5 509 ASP B N 1
ATOM 8407 C CA . ASP B 1 509 ? -34.156 2.309 -16.125 1 96.5 509 ASP B CA 1
ATOM 8408 C C . ASP B 1 509 ? -33.188 1.727 -15.102 1 96.5 509 ASP B C 1
ATOM 8410 O O . ASP B 1 509 ? -33.594 1.122 -14.109 1 96.5 509 ASP B O 1
ATOM 8414 N N . PHE B 1 510 ? -31.891 1.904 -15.461 1 97.69 510 PHE B N 1
ATOM 8415 C CA . PHE B 1 510 ? -30.859 1.414 -14.57 1 97.69 510 PHE B CA 1
ATOM 8416 C C . PHE B 1 510 ? -29.797 2.482 -14.328 1 97.69 510 PHE B C 1
ATOM 8418 O O . PHE B 1 510 ? -29.453 3.234 -15.242 1 97.69 510 PHE B O 1
ATOM 8425 N N . ILE B 1 511 ? -29.328 2.543 -13.117 1 98.19 511 ILE B N 1
ATOM 8426 C CA . ILE B 1 511 ? -28.141 3.312 -12.789 1 98.19 511 ILE B CA 1
ATOM 8427 C C . ILE B 1 511 ? -26.938 2.379 -12.688 1 98.19 511 ILE B C 1
ATOM 8429 O O . ILE B 1 511 ? -26.922 1.47 -11.852 1 98.19 511 ILE B O 1
ATOM 8433 N N . GLN B 1 512 ? -26 2.555 -13.555 1 98.06 512 GLN B N 1
ATOM 8434 C CA . GLN B 1 512 ? -24.781 1.77 -13.531 1 98.06 512 GLN B CA 1
ATOM 8435 C C . GLN B 1 512 ? -23.688 2.482 -12.734 1 98.06 512 GLN B C 1
ATOM 8437 O O . GLN B 1 512 ? -23.391 3.654 -12.977 1 98.06 512 GLN B O 1
ATOM 8442 N N . LEU B 1 513 ? -23.125 1.808 -11.781 1 98.31 513 LEU B N 1
ATOM 8443 C CA . LEU B 1 513 ? -21.984 2.309 -11.016 1 98.31 513 LEU B CA 1
ATOM 8444 C C . LEU B 1 513 ? -20.719 1.568 -11.391 1 98.31 513 LEU B C 1
ATOM 8446 O O . LEU B 1 513 ? -20.734 0.35 -11.586 1 98.31 513 LEU B O 1
ATOM 8450 N N . SER B 1 514 ? -19.656 2.24 -11.586 1 98.12 514 SER B N 1
ATOM 8451 C CA . SER B 1 514 ? -18.344 1.667 -11.797 1 98.12 514 SER B CA 1
ATOM 8452 C C . SER B 1 514 ? -17.422 1.939 -10.609 1 98.12 514 SER B C 1
ATOM 8454 O O . SER B 1 514 ? -17.281 3.084 -10.18 1 98.12 514 SER B O 1
ATOM 8456 N N . LEU B 1 515 ? -16.812 0.886 -10.07 1 98 515 LEU B N 1
ATOM 8457 C CA . LEU B 1 515 ? -15.953 0.991 -8.898 1 98 515 LEU B CA 1
ATOM 8458 C C . LEU B 1 515 ? -14.555 0.479 -9.203 1 98 515 LEU B C 1
ATOM 8460 O O . LEU B 1 515 ? -14.391 -0.533 -9.891 1 98 515 LEU B O 1
ATOM 8464 N N . TYR B 1 516 ? -13.617 1.128 -8.656 1 95 516 TYR B N 1
ATOM 8465 C CA . TYR B 1 516 ? -12.219 0.781 -8.922 1 95 516 TYR B CA 1
ATOM 8466 C C . TYR B 1 516 ? -11.859 -0.545 -8.266 1 95 516 TYR B C 1
ATOM 8468 O O . TYR B 1 516 ? -12.234 -0.804 -7.117 1 95 516 TYR B O 1
ATOM 8476 N N . CYS B 1 517 ? -11.094 -1.365 -9.031 1 91.5 517 CYS B N 1
ATOM 8477 C CA . CYS B 1 517 ? -10.586 -2.621 -8.5 1 91.5 517 CYS B CA 1
ATOM 8478 C C . CYS B 1 517 ? -9.336 -3.066 -9.25 1 91.5 517 CYS B C 1
ATOM 8480 O O . CYS B 1 517 ? -9.43 -3.594 -10.359 1 91.5 517 CYS B O 1
ATOM 8482 N N . SER B 1 518 ? -8.156 -2.967 -8.641 1 79.69 518 SER B N 1
ATOM 8483 C CA . SER B 1 518 ? -6.879 -3.492 -9.109 1 79.69 518 SER B CA 1
ATOM 8484 C C . SER B 1 518 ? -6.66 -3.186 -10.586 1 79.69 518 SER B C 1
ATOM 8486 O O . SER B 1 518 ? -6.457 -4.098 -11.391 1 79.69 518 SER B O 1
ATOM 8488 N N . GLY B 1 519 ? -6.711 -1.995 -10.984 1 77.56 519 GLY B N 1
ATOM 8489 C CA . GLY B 1 519 ? -6.391 -1.578 -12.336 1 77.56 519 GLY B CA 1
ATOM 8490 C C . GLY B 1 519 ? -7.566 -1.687 -13.289 1 77.56 519 GLY B C 1
ATOM 8491 O O . GLY B 1 519 ? -7.434 -1.409 -14.484 1 77.56 519 GLY B O 1
ATOM 8492 N N . SER B 1 520 ? -8.633 -2.18 -12.781 1 90.56 520 SER B N 1
ATOM 8493 C CA . SER B 1 520 ? -9.875 -2.24 -13.547 1 90.56 520 SER B CA 1
ATOM 8494 C C . SER B 1 520 ? -11.062 -1.773 -12.711 1 90.56 520 SER B C 1
ATOM 8496 O O . SER B 1 520 ? -10.891 -1.06 -11.719 1 90.56 520 SER B O 1
ATOM 8498 N N . GLU B 1 521 ? -12.328 -2.102 -13.297 1 94.94 521 GLU B N 1
ATOM 8499 C CA . GLU B 1 521 ? -13.508 -1.596 -12.602 1 94.94 521 GLU B CA 1
ATOM 8500 C C . GLU B 1 521 ? -14.555 -2.688 -12.43 1 94.94 521 GLU B C 1
ATOM 8502 O O . GLU B 1 521 ? -14.797 -3.477 -13.344 1 94.94 521 GLU B O 1
ATOM 8507 N N . LEU B 1 522 ? -15.086 -2.771 -11.25 1 97.25 522 LEU B N 1
ATOM 8508 C CA . LEU B 1 522 ? -16.312 -3.529 -11.008 1 97.25 522 LEU B CA 1
ATOM 8509 C C . LEU B 1 522 ? -17.531 -2.713 -11.391 1 97.25 522 LEU B C 1
ATOM 8511 O O . LEU B 1 522 ? -17.5 -1.48 -11.398 1 97.25 522 LEU B O 1
ATOM 8515 N N . ILE B 1 523 ? -18.594 -3.375 -11.68 1 97.62 523 ILE B N 1
ATOM 8516 C CA . ILE B 1 523 ? -19.797 -2.633 -12.016 1 97.62 523 ILE B CA 1
ATOM 8517 C C . ILE B 1 523 ? -20.953 -3.109 -11.141 1 97.62 523 ILE B C 1
ATOM 8519 O O . ILE B 1 523 ? -20.969 -4.254 -10.688 1 97.62 523 ILE B O 1
ATOM 8523 N N . ALA B 1 524 ? -21.844 -2.248 -10.844 1 97.88 524 ALA B N 1
ATOM 8524 C CA . ALA B 1 524 ? -23.125 -2.508 -10.203 1 97.88 524 ALA B CA 1
ATOM 8525 C C . ALA B 1 524 ? -24.266 -1.848 -10.977 1 97.88 524 ALA B C 1
ATOM 8527 O O . ALA B 1 524 ? -24.062 -0.828 -11.641 1 97.88 524 ALA B O 1
ATOM 8528 N N . ALA B 1 525 ? -25.391 -2.484 -10.992 1 97.81 525 ALA B N 1
ATOM 8529 C CA . ALA B 1 525 ? -26.578 -1.926 -11.617 1 97.81 525 ALA B CA 1
ATOM 8530 C C . ALA B 1 525 ? -27.734 -1.839 -10.617 1 97.81 525 ALA B C 1
ATOM 8532 O O . ALA B 1 525 ? -27.984 -2.785 -9.875 1 97.81 525 ALA B O 1
ATOM 8533 N N . VAL B 1 526 ? -28.375 -0.697 -10.594 1 97.56 526 VAL B N 1
ATOM 8534 C CA . VAL B 1 526 ? -29.531 -0.469 -9.727 1 97.56 526 VAL B CA 1
ATOM 8535 C C . VAL B 1 526 ? -30.766 -0.209 -10.562 1 97.56 526 VAL B C 1
ATOM 8537 O O . VAL B 1 526 ? -30.781 0.7 -11.398 1 97.56 526 VAL B O 1
ATOM 8540 N N . ASP B 1 527 ? -31.766 -1.043 -10.359 1 96.94 527 ASP B N 1
ATOM 8541 C CA . ASP B 1 527 ? -33.062 -0.819 -10.984 1 96.94 527 ASP B CA 1
ATOM 8542 C C . ASP B 1 527 ? -33.75 0.413 -10.398 1 96.94 527 ASP B C 1
ATOM 8544 O O . ASP B 1 527 ? -34.156 0.407 -9.234 1 96.94 527 ASP B O 1
ATOM 8548 N N . THR B 1 528 ? -33.938 1.425 -11.219 1 97.06 528 THR B N 1
ATOM 8549 C CA . THR B 1 528 ? -34.406 2.717 -10.734 1 97.06 528 THR B CA 1
ATOM 8550 C C . THR B 1 528 ? -35.844 2.613 -10.227 1 97.06 528 THR B C 1
ATOM 8552 O O . THR B 1 528 ? -36.25 3.361 -9.336 1 97.06 528 THR B O 1
ATOM 8555 N N . SER B 1 529 ? -36.625 1.702 -10.719 1 95.44 529 SER B N 1
ATOM 8556 C CA . SER B 1 529 ? -38.031 1.557 -10.328 1 95.44 529 SER B CA 1
ATOM 8557 C C . SER B 1 529 ? -38.156 1.042 -8.898 1 95.44 529 SER B C 1
ATOM 8559 O O . SER B 1 529 ? -39.188 1.261 -8.25 1 95.44 529 SER B O 1
ATOM 8561 N N . MET B 1 530 ? -37.125 0.459 -8.414 1 94.06 530 MET B N 1
ATOM 8562 C CA . MET B 1 530 ? -37.219 -0.146 -7.09 1 94.06 530 MET B CA 1
ATOM 8563 C C . MET B 1 530 ? -36.344 0.604 -6.098 1 94.06 530 MET B C 1
ATOM 8565 O O . MET B 1 530 ? -36.344 0.317 -4.898 1 94.06 530 MET B O 1
ATOM 8569 N N . ALA B 1 531 ? -35.594 1.483 -6.547 1 95.5 531 ALA B N 1
ATOM 8570 C CA . ALA B 1 531 ? -34.531 2.115 -5.754 1 95.5 531 ALA B CA 1
ATOM 8571 C C . ALA B 1 531 ? -35.125 2.768 -4.5 1 95.5 531 ALA B C 1
ATOM 8573 O O . ALA B 1 531 ? -34.562 2.613 -3.404 1 95.5 531 ALA B O 1
ATOM 8574 N N . LYS B 1 532 ? -36.188 3.494 -4.625 1 93.62 532 LYS B N 1
ATOM 8575 C CA . LYS B 1 532 ? -36.812 4.188 -3.498 1 93.62 532 LYS B CA 1
ATOM 8576 C C . LYS B 1 532 ? -37.312 3.201 -2.453 1 93.62 532 LYS B C 1
ATOM 8578 O O . LYS B 1 532 ? -37.125 3.398 -1.253 1 93.62 532 LYS B O 1
ATOM 8583 N N . ASP B 1 533 ? -37.969 2.164 -2.957 1 94.69 533 ASP B N 1
ATOM 8584 C CA . ASP B 1 533 ? -38.5 1.148 -2.055 1 94.69 533 ASP B CA 1
ATOM 8585 C C . ASP B 1 533 ? -37.375 0.472 -1.264 1 94.69 533 ASP B C 1
ATOM 8587 O O . ASP B 1 533 ? -37.5 0.249 -0.059 1 94.69 533 ASP B O 1
ATOM 8591 N N . VAL B 1 534 ? -36.375 0.165 -1.963 1 94.69 534 VAL B N 1
ATOM 8592 C CA . VAL B 1 534 ? -35.25 -0.473 -1.308 1 94.69 534 VAL B CA 1
ATOM 8593 C C . VAL B 1 534 ? -34.656 0.462 -0.248 1 94.69 534 VAL B C 1
ATOM 8595 O O . VAL B 1 534 ? -34.344 0.033 0.866 1 94.69 534 VAL B O 1
ATOM 8598 N N . ASN B 1 535 ? -34.531 1.645 -0.558 1 94.88 535 ASN B N 1
ATOM 8599 C CA . ASN B 1 535 ? -34.031 2.629 0.39 1 94.88 535 ASN B CA 1
ATOM 8600 C C . ASN B 1 535 ? -34.875 2.693 1.649 1 94.88 535 ASN B C 1
ATOM 8602 O O . ASN B 1 535 ? -34.344 2.691 2.764 1 94.88 535 ASN B O 1
ATOM 8606 N N . GLU B 1 536 ? -36.156 2.791 1.425 1 95.25 536 GLU B N 1
ATOM 8607 C CA . GLU B 1 536 ? -37.094 2.881 2.551 1 95.25 536 GLU B CA 1
ATOM 8608 C C . GLU B 1 536 ? -37 1.643 3.436 1 95.25 536 GLU B C 1
ATOM 8610 O O . GLU B 1 536 ? -36.969 1.751 4.664 1 95.25 536 GLU B O 1
ATOM 8615 N N . ASP B 1 537 ? -36.938 0.549 2.812 1 95.69 537 ASP B N 1
ATOM 8616 C CA . ASP B 1 537 ? -36.844 -0.7 3.561 1 95.69 537 ASP B CA 1
ATOM 8617 C C . ASP B 1 537 ? -35.531 -0.741 4.379 1 95.69 537 ASP B C 1
ATOM 8619 O O . ASP B 1 537 ? -35.562 -1.119 5.555 1 95.69 537 ASP B O 1
ATOM 8623 N N . ILE B 1 538 ? -34.469 -0.406 3.77 1 95.75 538 ILE B N 1
ATOM 8624 C CA . ILE B 1 538 ? -33.156 -0.415 4.422 1 95.75 538 ILE B CA 1
ATOM 8625 C C . ILE B 1 538 ? -33.156 0.58 5.582 1 95.75 538 ILE B C 1
ATOM 8627 O O . ILE B 1 538 ? -32.688 0.27 6.672 1 95.75 538 ILE B O 1
ATOM 8631 N N . MET B 1 539 ? -33.625 1.742 5.336 1 96.62 539 MET B N 1
ATOM 8632 C CA . MET B 1 539 ? -33.688 2.762 6.383 1 96.62 539 MET B CA 1
ATOM 8633 C C . MET B 1 539 ? -34.531 2.27 7.574 1 96.62 539 MET B C 1
ATOM 8635 O O . MET B 1 539 ? -34.125 2.475 8.727 1 96.62 539 MET B O 1
ATOM 8639 N N . ARG B 1 540 ? -35.594 1.648 7.281 1 95.31 540 ARG B N 1
ATOM 8640 C CA . ARG B 1 540 ? -36.469 1.11 8.336 1 95.31 540 ARG B CA 1
ATOM 8641 C C . ARG B 1 540 ? -35.75 -0.003 9.102 1 95.31 540 ARG B C 1
ATOM 8643 O O . ARG B 1 540 ? -35.688 0.024 10.328 1 95.31 540 ARG B O 1
ATOM 8650 N N . VAL B 1 541 ? -35.188 -0.931 8.398 1 95 541 VAL B N 1
ATOM 8651 C CA . VAL B 1 541 ? -34.562 -2.119 8.992 1 95 541 VAL B CA 1
ATOM 8652 C C . VAL B 1 541 ? -33.344 -1.724 9.812 1 95 541 VAL B C 1
ATOM 8654 O O . VAL B 1 541 ? -33.156 -2.23 10.922 1 95 541 VAL B O 1
ATOM 8657 N N . TYR B 1 542 ? -32.562 -0.876 9.312 1 93.44 542 TYR B N 1
ATOM 8658 C CA . TYR B 1 542 ? -31.281 -0.54 9.938 1 93.44 542 TYR B CA 1
ATOM 8659 C C . TYR B 1 542 ? -31.391 0.773 10.711 1 93.44 542 TYR B C 1
ATOM 8661 O O . TYR B 1 542 ? -30.375 1.296 11.188 1 93.44 542 TYR B O 1
ATOM 8669 N N . ARG B 1 543 ? -32.562 1.387 10.789 1 94.19 543 ARG B N 1
ATOM 8670 C CA . ARG B 1 543 ? -32.844 2.574 11.578 1 94.19 543 ARG B CA 1
ATOM 8671 C C . ARG B 1 543 ? -32 3.76 11.141 1 94.19 543 ARG B C 1
ATOM 8673 O O . ARG B 1 543 ? -31.391 4.434 11.969 1 94.19 543 ARG B O 1
ATOM 8680 N N . ILE B 1 544 ? -31.938 3.947 9.906 1 95.69 544 ILE B N 1
ATOM 8681 C CA . ILE B 1 544 ? -31.281 5.113 9.312 1 95.69 544 ILE B CA 1
ATOM 8682 C C . ILE B 1 544 ? -32.281 6.246 9.156 1 95.69 544 ILE B C 1
ATOM 8684 O O . ILE B 1 544 ? -33.312 6.086 8.492 1 95.69 544 ILE B O 1
ATOM 8688 N N . PRO B 1 545 ? -31.969 7.359 9.727 1 94.38 545 PRO B N 1
ATOM 8689 C CA . PRO B 1 545 ? -33 8.383 9.898 1 94.38 545 PRO B CA 1
ATOM 8690 C C . PRO B 1 545 ? -33.344 9.102 8.594 1 94.38 545 PRO B C 1
ATOM 8692 O O . PRO B 1 545 ? -34.406 9.688 8.469 1 94.38 545 PRO B O 1
ATOM 8695 N N . ALA B 1 546 ? -32.406 9.125 7.641 1 94.5 546 ALA B N 1
ATOM 8696 C CA . ALA B 1 546 ? -32.594 9.836 6.379 1 94.5 546 ALA B CA 1
ATOM 8697 C C . ALA B 1 546 ? -31.766 9.195 5.262 1 94.5 546 ALA B C 1
ATOM 8699 O O . ALA B 1 546 ? -30.859 8.422 5.523 1 94.5 546 ALA B O 1
ATOM 8700 N N . ALA B 1 547 ? -32.156 9.539 4.035 1 95.06 547 ALA B N 1
ATOM 8701 C CA . ALA B 1 547 ? -31.469 8.953 2.883 1 95.06 547 ALA B CA 1
ATOM 8702 C C . ALA B 1 547 ? -30.172 9.703 2.572 1 95.06 547 ALA B C 1
ATOM 8704 O O . ALA B 1 547 ? -29.328 9.219 1.82 1 95.06 547 ALA B O 1
ATOM 8705 N N . ALA B 1 548 ? -30.078 10.867 3.057 1 96.44 548 ALA B N 1
ATOM 8706 C CA . ALA B 1 548 ? -28.891 11.688 2.811 1 96.44 548 ALA B CA 1
ATOM 8707 C C . ALA B 1 548 ? -28.656 12.664 3.955 1 96.44 548 ALA B C 1
ATOM 8709 O O . ALA B 1 548 ? -29.562 12.953 4.734 1 96.44 548 ALA B O 1
ATOM 8710 N N . SER B 1 549 ? -27.438 13.117 4.051 1 95.31 549 SER B N 1
ATOM 8711 C CA . SER B 1 549 ? -27.109 14.148 5.027 1 95.31 549 SER B CA 1
ATOM 8712 C C . SER B 1 549 ? -27.812 15.469 4.695 1 95.31 549 SER B C 1
ATOM 8714 O O . SER B 1 549 ? -28.141 15.727 3.535 1 95.31 549 SER B O 1
ATOM 8716 N N . PRO B 1 550 ? -28.016 16.281 5.66 1 91.5 550 PRO B N 1
ATOM 8717 C CA . PRO B 1 550 ? -28.766 17.531 5.469 1 91.5 550 PRO B CA 1
ATOM 8718 C C . PRO B 1 550 ? -28.156 18.453 4.426 1 91.5 550 PRO B C 1
ATOM 8720 O O . PRO B 1 550 ? -28.859 19.141 3.701 1 91.5 550 PRO B O 1
ATOM 8723 N N . ASP B 1 551 ? -26.922 18.484 4.344 1 88.88 551 ASP B N 1
ATOM 8724 C CA . ASP B 1 551 ? -26.234 19.375 3.416 1 88.88 551 ASP B CA 1
ATOM 8725 C C . ASP B 1 551 ? -26.531 19 1.967 1 88.88 551 ASP B C 1
ATOM 8727 O O . ASP B 1 551 ? -26.469 19.844 1.073 1 88.88 551 ASP B O 1
ATOM 8731 N N . LEU B 1 552 ? -26.828 17.719 1.73 1 92.38 552 LEU B N 1
ATOM 8732 C CA . LEU B 1 552 ? -27.141 17.266 0.382 1 92.38 552 LEU B CA 1
ATOM 8733 C C . LEU B 1 552 ? -28.625 17.453 0.078 1 92.38 552 LEU B C 1
ATOM 8735 O O . LEU B 1 552 ? -29 17.656 -1.076 1 92.38 552 LEU B O 1
ATOM 8739 N N . LEU B 1 553 ? -29.484 17.359 1.054 1 84.69 553 LEU B N 1
ATOM 8740 C CA . LEU B 1 553 ? -30.922 17.469 0.881 1 84.69 553 LEU B CA 1
ATOM 8741 C C . LEU B 1 553 ? -31.328 18.906 0.587 1 84.69 553 LEU B C 1
ATOM 8743 O O . LEU B 1 553 ? -32.281 19.156 -0.166 1 84.69 553 LEU B O 1
ATOM 8747 N N . ASP B 1 554 ? -30.766 19.953 1.097 1 72.5 554 ASP B N 1
ATOM 8748 C CA . ASP B 1 554 ? -31.109 21.359 0.938 1 72.5 554 ASP B CA 1
ATOM 8749 C C . ASP B 1 554 ? -30.812 21.844 -0.479 1 72.5 554 ASP B C 1
ATOM 8751 O O . ASP B 1 554 ? -31.516 22.703 -1.006 1 72.5 554 ASP B O 1
ATOM 8755 N N . GLN B 1 555 ? -29.938 21.453 -1.281 1 57.12 555 GLN B N 1
ATOM 8756 C CA . GLN B 1 555 ? -29.578 21.953 -2.602 1 57.12 555 GLN B CA 1
ATOM 8757 C C . GLN B 1 555 ? -30.375 21.266 -3.697 1 57.12 555 GLN B C 1
ATOM 8759 O O . GLN B 1 555 ? -30.344 21.672 -4.859 1 57.12 555 GLN B O 1
ATOM 8764 N N . ALA B 1 556 ? -30.938 20.156 -3.537 1 51.25 556 ALA B N 1
ATOM 8765 C CA . ALA B 1 556 ? -31.688 19.516 -4.617 1 51.25 556 ALA B CA 1
ATOM 8766 C C . ALA B 1 556 ? -32.938 20.328 -4.98 1 51.25 556 ALA B C 1
ATOM 8768 O O . ALA B 1 556 ? -33.781 19.859 -5.754 1 51.25 556 ALA B O 1
ATOM 8769 N N . GLY B 1 557 ? -33.125 21.531 -4.605 1 37.5 557 GLY B N 1
ATOM 8770 C CA . GLY B 1 557 ? -34.188 22.344 -5.129 1 37.5 557 GLY B CA 1
ATOM 8771 C C . GLY B 1 557 ? -34 22.75 -6.578 1 37.5 557 GLY B C 1
ATOM 8772 O O . GLY B 1 557 ? -32.875 22.656 -7.105 1 37.5 557 GLY B O 1
ATOM 8773 N N . PRO B 1 558 ? -35.125 23.141 -7.445 1 35.62 558 PRO B N 1
ATOM 8774 C CA . PRO B 1 558 ? -35.312 23.344 -8.883 1 35.62 558 PRO B CA 1
ATOM 8775 C C . PRO B 1 558 ? -34.219 24.234 -9.5 1 35.62 558 PRO B C 1
ATOM 8777 O O . PRO B 1 558 ? -34.062 24.266 -10.719 1 35.62 558 PRO B O 1
ATOM 8780 N N . ASP B 1 559 ? -33.625 25.219 -8.844 1 32.62 559 ASP B N 1
ATOM 8781 C CA . ASP B 1 559 ? -33.219 26.391 -9.602 1 32.62 559 ASP B CA 1
ATOM 8782 C C . ASP B 1 559 ? -31.906 26.125 -10.344 1 32.62 559 ASP B C 1
ATOM 8784 O O . ASP B 1 559 ? -31.578 26.844 -11.297 1 32.62 559 ASP B O 1
ATOM 8788 N N . ASP B 1 560 ? -30.891 25.484 -9.766 1 31.22 560 ASP B N 1
ATOM 8789 C CA . ASP B 1 560 ? -29.625 25.891 -10.383 1 31.22 560 ASP B CA 1
ATOM 8790 C C . ASP B 1 560 ? -29.359 25.109 -11.656 1 31.22 560 ASP B C 1
ATOM 8792 O O . ASP B 1 560 ? -28.25 25.141 -12.195 1 31.22 560 ASP B O 1
ATOM 8796 N N . LEU B 1 561 ? -30.094 24.141 -12.023 1 28.47 561 LEU B N 1
ATOM 8797 C CA . LEU B 1 561 ? -29.828 23.625 -13.359 1 28.47 561 LEU B CA 1
ATOM 8798 C C . LEU B 1 561 ? -30.391 24.547 -14.43 1 28.47 561 LEU B C 1
ATOM 8800 O O . LEU B 1 561 ? -30.484 24.172 -15.602 1 28.47 561 LEU B O 1
ATOM 8804 N N . THR B 1 562 ? -30.984 25.781 -14.133 1 21.7 562 THR B N 1
ATOM 8805 C CA . THR B 1 562 ? -31.156 26.594 -15.328 1 21.7 562 THR B CA 1
ATOM 8806 C C . THR B 1 562 ? -29.812 27.141 -15.812 1 21.7 562 THR B C 1
ATOM 8808 O O . THR B 1 562 ? -29 27.594 -15.008 1 21.7 562 THR B O 1
#

InterPro domains:
  IPR001940 Peptidase S1C [PR00834] (125-137)
  IPR001940 Peptidase S1C [PR00834] (147-167)
  IPR001940 Peptidase S1C [PR00834] (189-213)
  IPR001940 Peptidase S1C [PR00834] (226-243)
  IPR001940 Peptidase S1C [PR00834] (334-346)
  IPR009003 Peptidase S1, PA clan [SSF50494] (80-281)
  IPR036034 PDZ superfamily [G3DSA:2.30.42.10] (294-393)
  IPR036034 PDZ superfamily [SSF50156] (318-398)
  IPR041517 Protease Do-like, PDZ domain [PF17815] (402-551)
  IPR046449 Protease Do-like, PDZ domain superfamily [G3DSA:3.20.190.20] (400-557)

Secondary structure (DSSP, 8-state):
--------------------------------------------------------------B-TT--B-----SS---TT-S--B-EEEEEEEE-PBPSSSTTSBPPPEEEEEEEEEEEETTEEEEEE-GGGSTTEEEEEEEETT---EEEEEEEEEETTTTEEEEE---GGGGTTB--B-B-PPP-TT-EEEEEE--TT-SS-EEEEEEEEEEEEEE-TTT--EEEEEEE-S---TT-TT-EEE-TT--EEEEEEEE-SSSTT-EEEEEHHHHHHHHH--BTTBTTS-----B--EEEEE---HHHHHHTT-TT---EEEEEE-TT-TTTTTS-TT-EEEEETTEEPPTTSEEEEETTEEEETHHHHHTSPTT-EEEEEEEETTEEEEEEEE-B----SS-S---SSPPP-EEETTEEEEE--HHHHGGG-TTHHHHS-HHHHHHHHH---SSTT---EEEEEE---TTTTT-GGGTTEEEEEETTEEP-SHHHHHHHHHHHTTT-SEEEEEEEETTEEEEEEEEHHHHHHHHHHHHHHHT-S-SB-HHHHGGGSGGGG-/------B-------------------------------------------------------B-TT--B-----SS---TT-S--B-EEEEEEEE-PBPSSSTTSBPPPEEEEEEEEEEEETTEEEEEE-HHHHTTEEEEEEEETT---EEEEEEEEEETTTTEEEEE---GGGGTTB--B-B-PPP-TT-EEEEEE--TT-SS-EEEEEEEEEEEEEE-TTT--EEEEEEE-S---TT-TT-EEE-TT--EEEEEEEE-SSSTT-EEEEEHHHHHHHHH--BTTBTTS-----B--EEEEE---HHHHHHTT-TT---EEEEEE-TT-TTTTTS-TT-EEEEETTEEPPTTSEEEEETTEEEETHHHHHTSPTT-EEEEEEEETTEEEEEEEE-BB---SS-S---SSPPP-EEETTEEEEE--HHHHGGG-TTHHHHS-HHHHHHHHH---SSTT---EEEEEE---TTTTT-GGGTTEEEEEETTEEP-SHHHHHHHHHHHHTT-SEEEEEEEETTEEEEEEEEHHHHHHHHHHHHHHHT-S-SB-HHHHSTTSGGGG-

Solvent-accessible surface area (backbone atoms only — not comparable to full-atom values): 61821 Å² total; per-residue (Å²): 111,83,81,82,52,53,60,39,76,78,74,74,67,68,68,77,75,76,71,76,78,69,82,67,82,85,74,87,76,92,80,86,89,74,83,81,73,85,66,80,79,75,83,81,82,88,82,90,82,87,74,83,75,74,80,70,78,70,77,66,59,52,35,48,100,84,59,44,68,40,74,71,81,72,78,84,74,73,60,76,75,60,81,78,47,39,33,48,29,37,34,41,20,34,24,43,46,70,24,68,90,51,61,93,39,61,41,71,75,27,74,45,57,17,8,19,24,31,27,68,54,95,85,35,76,33,31,40,27,28,17,79,50,51,54,31,50,79,43,40,34,34,26,46,66,96,45,89,62,71,40,65,40,43,80,54,31,44,31,57,66,78,38,30,25,32,31,35,61,81,58,67,74,68,62,57,69,50,40,67,49,46,81,41,60,76,79,52,80,64,37,58,35,36,39,39,23,28,33,69,94,52,91,55,78,40,78,32,62,33,32,32,68,46,67,41,73,36,64,33,50,69,39,14,37,74,39,72,30,32,32,26,55,20,70,56,51,63,14,22,32,9,4,40,24,22,38,89,82,62,25,31,30,26,30,30,67,48,61,48,85,90,47,86,51,37,16,33,24,46,30,31,70,59,51,51,47,53,74,70,38,57,19,90,90,41,68,43,30,49,68,61,60,21,36,50,40,65,37,70,39,64,44,60,20,65,45,39,36,55,72,66,57,45,79,90,59,46,18,27,36,26,42,32,60,48,80,70,21,56,26,65,91,70,60,51,70,70,26,27,41,32,27,48,73,86,39,59,25,32,24,81,40,26,25,79,75,51,93,91,36,60,37,53,50,62,55,67,44,42,72,40,50,70,71,39,69,43,45,34,31,29,39,49,95,77,37,80,44,80,44,76,34,41,27,32,54,77,74,66,34,39,42,49,70,75,72,79,48,84,67,62,40,37,51,56,51,37,32,34,36,34,61,53,33,40,57,48,43,44,71,55,41,96,55,16,94,62,62,35,61,63,71,60,49,44,39,56,75,56,42,70,38,78,44,98,72,46,37,50,27,22,30,59,39,54,49,87,42,88,81,40,38,65,43,65,85,53,38,70,22,43,46,50,24,51,70,82,42,74,46,48,20,59,67,58,42,53,52,50,50,63,57,44,49,77,74,33,70,55,48,37,38,33,27,54,49,84,91,34,43,46,76,47,42,41,49,38,90,46,27,64,59,40,31,53,51,44,26,64,75,71,67,45,93,62,55,48,31,70,80,63,61,69,65,72,57,90,64,78,84,109,139,89,82,55,7,13,4,36,80,75,73,79,82,76,78,81,77,83,76,76,81,74,78,78,74,79,79,77,87,82,84,83,79,80,80,80,77,70,87,70,82,85,88,80,87,85,87,84,87,88,81,83,80,74,79,70,77,70,78,69,60,53,35,46,99,84,60,44,68,43,78,71,83,72,76,84,74,70,59,76,76,61,80,76,47,39,35,48,30,37,32,41,19,34,24,43,47,71,25,70,91,50,60,93,41,61,42,76,75,47,76,44,58,16,9,19,23,32,26,67,54,96,86,36,75,32,30,40,27,27,18,78,53,51,53,32,50,78,43,40,34,36,27,45,67,96,47,87,62,71,39,65,40,43,80,54,31,45,32,55,67,78,38,30,26,33,31,35,61,80,56,68,74,69,63,56,69,51,39,66,48,46,80,42,62,76,79,52,81,65,37,58,35,36,40,39,24,28,33,70,95,53,90,54,79,41,79,32,61,33,32,33,69,45,68,42,72,37,67,35,84,87,46,66,37,65,39,70,30,33,32,27,54,21,68,56,50,64,14,21,31,10,3,40,24,22,38,89,83,60,23,33,29,25,29,31,68,48,61,47,85,91,47,86,50,37,17,33,24,45,30,33,71,60,51,51,49,54,75,71,37,57,20,92,92,40,70,44,30,50,68,60,60,21,12,50,9,48,38,71,39,64,44,60,21,64,45,39,35,55,72,67,56,44,78,90,58,45,18,27,35,28,44,33,61,48,79,62,18,19,26,63,93,71,62,51,70,72,25,26,41,31,27,47,73,86,39,58,25,32,25,81,41,27,25,78,75,53,93,92,36,62,38,53,50,63,56,68,45,42,72,39,49,71,60,40,68,41,46,35,30,28,37,49,97,75,36,80,45,78,45,77,33,25,24,10,45,51,71,65,34,39,41,54,72,74,71,78,48,85,67,64,40,38,52,55,50,38,32,34,35,34,60,53,34,41,56,48,43,45,73,54,40,96,54,15,94,62,61,34,63,64,72,61,49,45,39,55,74,54,41,71,37,78,44,97,71,45,36,50,28,22,31,59,40,53,49,86,42,88,79,39,38,66,43,62,74,53,38,70,24,44,46,50,24,51,69,82,41,74,47,47,22,58,69,59,42,52,52,49,48,62,56,42,50,78,75,34,69,57,49,37,38,32,26,53,48,84,92,33,45,45,76,47,43,40,50,38,90,45,27,65,58,40,31,52,50,44,25,62,75,70,66,44,93,62,57,48,31,67,82,62,62,69,63,73,57,88,64,76,85,109